Protein AF-A0A0D2EGB9-F1 (afdb_monomer_lite)

Organism: NCBI:txid348802

pLDDT: mean 90.32, std 13.62, range [21.47, 98.94]

Sequence (1063 aa):
MISVREIDSIKDADLVLPPDVTAAAFRDALRAMSAIVGPDNVSVCTREQMQPDEEGHYFNHPKEHDLFYIFEKDTFLAGAVVCPGSTEDVSSIVKIANKYLTPIWTTSIGRNLGYGGAAPRLKGSIVMDVGARMNKVLDVNGRDCTCLVEPGVTYFALYDYLQKNGYQHLWIDNPDLGGGSVVGNALDRGAGYTPYGDHFSMHCGMEVVLPNGEIMRTGMGALPGNNTWQTFQYGYGPYPDGIFTQSNYGIVTKMGFWLMPDPGGYQAYLFSFQNDSDLPAVVEAIRGLRIGMVIQNAPTIRSPLMDAAAYGPKSSYTDNTGVLTDAEIDKIAKDIKVGRWNVYGAMYGPKPMRDLQWEVLKSTFMKIPGATYEFPKPRAEGEKRTVLHMREETLKGLPNTYELGWLNWTCEKGSLLGFSPISPASGADANKQYEMVRRRFHEFGFDYIGTFVVGWRELHHIVCLTFNKEDPDSRRRAHRCIELLIDDAAAEGYGEYRTHLCFMDQIANVYNWGNGAALKFNEELKDALDPNGILAPGKSGIWPKRLRGRGFELKRSTEYQQTLTSNLGGTIYLASGRLHAHPADEKKDAPRTLAAPSHRGMITLWNGRRPFIVCNDAWATSDLLEKRAAIYSSRPHMVVMGDMMNQTDANQVCLIYGDKWRVQRRLVHTVVGSQAVRDHRTFQGNESKVMLRDLLEKPDDMVMSVERYSCSVVSIIGWGRRIDRMNDYVAQCALGFMEGVDFVVPGIYLMETIPFLAKLPGWLYKLPSQILTQSKLFQAYFYALSKEAAHAKQDNFSQLLLKHQQEHGLTPEDIACLTANLIGGGVDTTTSSTLSFFLAMCVFPEAQKKAQEEIDRVVGEDRMPTWSDETSLPYVSALVSEVLRWRSVTTLGGIPHAPIRDDEYNGYLIPKGTAITGNLWGIHRNPKDFPDPDVFRPERFFGGLERPYPSKKGHNSFGWGRRQCSGQPLAEQGLFITIVRALWAFQMRPGLDENGVEVKLDIFAYTDSENMRPEPFKARFTPRSEKRRQILLKEAAEAREALRVYDGETKITMENVMKNALE

Structure (mmCIF, N/CA/C/O backbone):
data_AF-A0A0D2EGB9-F1
#
_entry.id   AF-A0A0D2EGB9-F1
#
loop_
_atom_site.group_PDB
_atom_site.id
_atom_site.type_symbol
_atom_site.label_atom_id
_atom_site.label_alt_id
_atom_site.label_comp_id
_atom_site.label_asym_id
_atom_site.label_entity_id
_atom_site.label_seq_id
_atom_site.pdbx_PDB_ins_code
_atom_site.Cartn_x
_atom_site.Cartn_y
_atom_site.Cartn_z
_atom_site.oc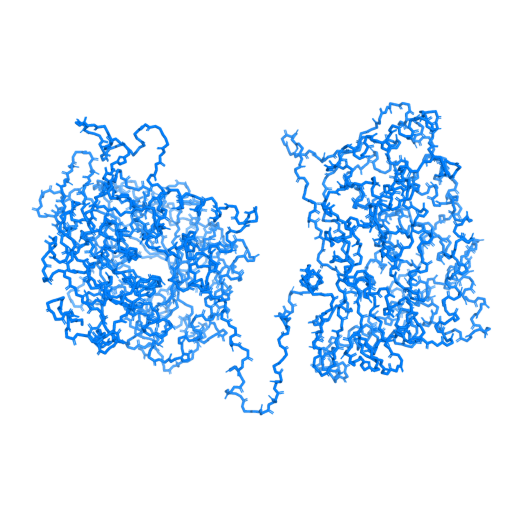cupancy
_atom_site.B_iso_or_equiv
_atom_site.auth_seq_id
_atom_site.auth_comp_id
_atom_site.auth_asym_id
_atom_site.auth_atom_id
_atom_site.pdbx_PDB_model_num
ATOM 1 N N . MET A 1 1 ? 9.797 24.781 -29.203 1.00 82.25 1 MET A N 1
ATOM 2 C CA . MET A 1 1 ? 9.392 23.701 -30.136 1.00 82.25 1 MET A CA 1
ATOM 3 C C . MET A 1 1 ? 9.578 24.177 -31.570 1.00 82.25 1 MET A C 1
ATOM 5 O O . MET A 1 1 ? 9.334 25.349 -31.832 1.00 82.25 1 MET A O 1
ATOM 9 N N . ILE A 1 2 ? 9.980 23.281 -32.474 1.00 88.19 2 ILE A N 1
ATOM 10 C CA . ILE A 1 2 ? 10.268 23.580 -33.888 1.00 88.19 2 ILE A CA 1
ATOM 11 C C . ILE A 1 2 ? 9.072 23.169 -34.754 1.00 88.19 2 ILE A C 1
ATOM 13 O O . ILE A 1 2 ? 8.434 22.149 -34.486 1.00 88.19 2 ILE A O 1
ATOM 17 N N . SER A 1 3 ? 8.771 23.926 -35.812 1.00 90.31 3 SER A N 1
ATOM 18 C CA . SER A 1 3 ? 7.765 23.511 -36.797 1.00 90.31 3 SER A CA 1
ATOM 19 C C . SER A 1 3 ? 8.177 22.206 -37.486 1.00 90.31 3 SER A C 1
ATOM 21 O O . SER A 1 3 ? 9.321 22.057 -37.914 1.00 90.31 3 SER A O 1
ATOM 23 N N . VAL A 1 4 ? 7.234 21.283 -37.707 1.00 94.56 4 VAL A N 1
ATOM 24 C CA . VAL A 1 4 ? 7.500 20.059 -38.491 1.00 94.56 4 VAL A CA 1
ATOM 25 C C . VAL A 1 4 ? 8.008 20.347 -39.913 1.00 94.56 4 VAL A C 1
ATOM 27 O O . VAL A 1 4 ? 8.636 19.489 -40.527 1.00 94.56 4 VAL A O 1
ATOM 30 N N . ARG A 1 5 ? 7.781 21.556 -40.450 1.00 93.81 5 ARG A N 1
ATOM 31 C CA . ARG A 1 5 ? 8.295 21.975 -41.769 1.00 93.81 5 ARG A CA 1
ATOM 32 C C . ARG A 1 5 ? 9.825 22.016 -41.818 1.00 93.81 5 ARG A C 1
ATOM 34 O O . ARG A 1 5 ? 10.401 21.883 -42.890 1.00 93.81 5 ARG A O 1
ATOM 41 N N . GLU A 1 6 ? 10.464 22.176 -40.665 1.00 91.81 6 GLU A N 1
ATOM 42 C CA . GLU A 1 6 ? 11.916 22.252 -40.511 1.00 91.81 6 GLU A CA 1
ATOM 43 C C . GLU A 1 6 ? 12.518 20.917 -40.047 1.00 91.81 6 GLU A C 1
ATOM 45 O O . GLU A 1 6 ? 13.693 20.841 -39.719 1.00 91.81 6 GLU A O 1
ATOM 50 N N . ILE A 1 7 ? 11.751 19.823 -40.033 1.00 92.50 7 ILE A N 1
ATOM 51 C CA . ILE A 1 7 ? 12.209 18.545 -39.466 1.00 92.50 7 ILE A CA 1
ATOM 52 C C . ILE A 1 7 ? 13.479 17.973 -40.131 1.00 92.50 7 ILE A C 1
ATOM 54 O O . ILE A 1 7 ? 14.235 17.225 -39.505 1.00 92.50 7 ILE A O 1
ATOM 58 N N . ASP A 1 8 ? 13.733 18.341 -41.388 1.00 90.88 8 ASP A N 1
ATOM 59 C CA . ASP A 1 8 ? 14.917 17.930 -42.148 1.00 90.88 8 ASP A CA 1
ATOM 60 C C . ASP A 1 8 ? 16.163 18.780 -41.871 1.00 90.88 8 ASP A C 1
ATOM 62 O O . ASP A 1 8 ? 17.272 18.345 -42.178 1.00 90.88 8 ASP A O 1
ATOM 66 N N . SER A 1 9 ? 16.012 19.965 -41.270 1.00 90.44 9 SER A N 1
ATOM 67 C CA . SER A 1 9 ? 17.149 20.782 -40.828 1.00 90.44 9 SER A CA 1
ATOM 68 C C . SER A 1 9 ? 17.659 20.378 -39.438 1.00 90.44 9 SER A C 1
ATOM 70 O O . SER A 1 9 ? 18.793 20.707 -39.084 1.00 90.44 9 SER A O 1
ATOM 72 N N . ILE A 1 10 ? 16.859 19.631 -38.665 1.00 92.19 10 ILE A N 1
ATOM 73 C CA . ILE A 1 10 ? 17.218 19.131 -37.332 1.00 92.19 10 ILE A CA 1
ATOM 74 C C . ILE A 1 10 ? 18.161 17.931 -37.473 1.00 92.19 10 ILE A C 1
ATOM 76 O O . ILE A 1 10 ? 17.827 16.939 -38.133 1.00 92.19 10 ILE A O 1
ATOM 80 N N . LYS A 1 11 ? 19.329 17.982 -36.822 1.00 92.62 11 LYS A N 1
ATOM 81 C CA . LYS A 1 11 ? 20.282 16.862 -36.821 1.00 92.62 11 LYS A CA 1
ATOM 82 C C . LYS A 1 11 ? 19.717 15.688 -36.026 1.00 92.62 11 LYS A C 1
ATOM 84 O O . LYS A 1 11 ? 19.023 15.871 -35.032 1.00 92.62 11 LYS A O 1
ATOM 89 N N . ASP A 1 12 ? 20.083 14.466 -36.410 1.00 93.38 12 ASP A N 1
ATOM 90 C CA . ASP A 1 12 ? 19.617 13.245 -35.732 1.00 93.38 12 ASP A CA 1
ATOM 91 C C . ASP A 1 12 ? 19.913 13.226 -34.225 1.00 93.38 12 ASP A C 1
ATOM 93 O O . ASP A 1 12 ? 19.099 12.730 -33.454 1.00 93.38 12 ASP A O 1
ATOM 97 N N . ALA A 1 13 ? 21.051 13.789 -33.805 1.00 90.81 13 ALA A N 1
ATOM 98 C CA . ALA A 1 13 ? 21.449 13.859 -32.398 1.00 90.81 13 ALA A CA 1
ATOM 99 C C . ALA A 1 13 ? 20.573 14.806 -31.554 1.00 90.81 13 ALA A C 1
ATOM 101 O O . ALA A 1 13 ? 20.526 14.656 -30.333 1.00 90.81 13 ALA A O 1
ATOM 102 N N . ASP A 1 14 ? 19.877 15.747 -32.197 1.00 91.56 14 ASP A N 1
ATOM 103 C CA . ASP A 1 14 ? 19.062 16.766 -31.528 1.00 91.56 14 ASP A CA 1
ATOM 104 C C . ASP A 1 14 ? 17.598 16.311 -31.361 1.00 91.56 14 ASP A C 1
ATOM 106 O O . ASP A 1 14 ? 16.827 16.926 -30.616 1.00 91.56 14 ASP A O 1
ATOM 110 N N . LEU A 1 15 ? 17.209 15.212 -32.024 1.00 94.62 15 LEU A N 1
ATOM 111 C CA . LEU A 1 15 ? 15.890 14.600 -31.884 1.00 94.62 15 LEU A CA 1
ATOM 112 C C . LEU A 1 15 ? 15.761 13.825 -30.569 1.00 94.62 15 LEU A C 1
ATOM 114 O O . LEU A 1 15 ? 16.620 13.029 -30.188 1.00 94.62 15 LEU A O 1
ATOM 118 N N . VAL A 1 16 ? 14.619 13.990 -29.902 1.00 96.19 16 VAL A N 1
ATOM 119 C CA . VAL A 1 16 ? 14.259 13.206 -28.715 1.00 96.19 16 VAL A CA 1
ATOM 120 C C . VAL A 1 16 ? 13.469 11.981 -29.167 1.00 96.19 16 VAL A C 1
ATOM 122 O O . VAL A 1 16 ? 12.261 12.047 -29.380 1.00 96.19 16 VAL A O 1
ATOM 125 N N . LEU A 1 17 ? 14.164 10.860 -29.355 1.00 95.94 17 LEU A N 1
ATOM 126 C CA . LEU A 1 17 ? 13.580 9.643 -29.919 1.00 95.94 17 LEU A CA 1
ATOM 127 C C . LEU A 1 17 ? 13.088 8.668 -28.836 1.00 95.94 17 LEU A C 1
ATOM 129 O O . LEU A 1 17 ? 13.751 8.515 -27.805 1.00 95.94 17 LEU A O 1
ATOM 133 N N . PRO A 1 18 ? 11.956 7.977 -29.064 1.00 93.44 18 PRO A N 1
ATOM 134 C CA . PRO A 1 18 ? 11.532 6.861 -28.229 1.00 93.44 18 PRO A CA 1
ATOM 135 C C . PRO A 1 18 ? 12.384 5.609 -28.515 1.00 93.44 18 PRO A C 1
ATOM 137 O O . PRO A 1 18 ? 13.037 5.524 -29.561 1.00 93.44 18 PRO A O 1
ATOM 140 N N . PRO A 1 19 ? 12.393 4.608 -27.614 1.00 91.50 19 PRO A N 1
ATOM 141 C CA . PRO A 1 19 ? 13.158 3.384 -27.826 1.00 91.50 19 PRO A CA 1
ATOM 142 C C . PRO A 1 19 ? 12.718 2.647 -29.097 1.00 91.50 19 PRO A C 1
ATOM 144 O O . PRO A 1 19 ? 11.536 2.606 -29.435 1.00 91.50 19 PRO A O 1
ATOM 147 N N . ASP A 1 20 ? 13.688 2.032 -29.775 1.00 90.81 20 ASP A N 1
ATOM 148 C CA . ASP A 1 20 ? 13.519 1.236 -31.001 1.00 90.81 20 ASP A CA 1
ATOM 149 C C . ASP A 1 20 ? 12.979 2.000 -32.229 1.00 90.81 20 ASP A C 1
ATOM 151 O O . ASP A 1 20 ? 12.622 1.375 -33.228 1.00 90.81 20 ASP A O 1
ATOM 155 N N . VAL A 1 21 ? 12.946 3.337 -32.199 1.00 96.12 21 VAL A N 1
ATOM 156 C CA . VAL A 1 21 ? 12.534 4.167 -33.341 1.00 96.12 21 VAL A CA 1
ATOM 157 C C . VAL A 1 21 ? 13.736 4.922 -33.896 1.00 96.12 21 VAL A C 1
ATOM 159 O O . VAL A 1 21 ? 14.398 5.684 -33.193 1.00 96.12 21 VAL A O 1
ATOM 162 N N . THR A 1 22 ? 14.027 4.723 -35.182 1.00 97.00 22 THR A N 1
ATOM 163 C CA . THR A 1 22 ? 15.116 5.437 -35.858 1.00 97.00 22 THR A CA 1
ATOM 164 C C . THR A 1 22 ? 14.718 6.876 -36.169 1.00 97.00 22 THR A C 1
ATOM 166 O O . THR A 1 22 ? 13.542 7.186 -36.362 1.00 97.00 22 THR A O 1
ATOM 169 N N . ALA A 1 23 ? 15.708 7.758 -36.300 1.00 96.88 23 ALA A N 1
ATOM 170 C CA . ALA A 1 23 ? 15.480 9.149 -36.677 1.00 96.88 23 ALA A CA 1
ATOM 171 C C . ALA A 1 23 ? 14.716 9.269 -38.013 1.00 96.88 23 ALA A C 1
ATOM 173 O O . ALA A 1 23 ? 13.821 10.098 -38.144 1.00 96.88 23 ALA A O 1
ATOM 174 N N . ALA A 1 24 ? 15.009 8.404 -38.991 1.00 96.56 24 ALA A N 1
ATOM 175 C CA . ALA A 1 24 ? 14.282 8.347 -40.260 1.00 96.56 24 ALA A CA 1
ATOM 176 C C . ALA A 1 24 ? 12.809 7.935 -40.073 1.00 96.56 24 ALA A C 1
ATOM 178 O O . ALA A 1 24 ? 11.914 8.633 -40.546 1.00 96.56 24 ALA A O 1
ATOM 179 N N . ALA A 1 25 ? 12.550 6.856 -39.322 1.00 97.38 25 ALA A N 1
ATOM 180 C CA . ALA A 1 25 ? 11.189 6.393 -39.046 1.00 97.38 25 ALA A CA 1
ATOM 181 C C . ALA A 1 25 ? 10.367 7.442 -38.281 1.00 97.38 25 ALA A C 1
ATOM 183 O O . ALA A 1 25 ? 9.194 7.649 -38.586 1.00 97.38 25 ALA A O 1
ATOM 184 N N . PHE A 1 26 ? 10.990 8.141 -37.329 1.00 98.19 26 PHE A N 1
ATOM 185 C CA . PHE A 1 26 ? 10.351 9.222 -36.585 1.00 98.19 26 PHE A CA 1
ATOM 186 C C . PHE A 1 26 ? 9.966 10.396 -37.495 1.00 98.19 26 PHE A C 1
ATOM 188 O O . PHE A 1 26 ? 8.838 10.884 -37.424 1.00 98.19 26 PHE A O 1
ATOM 195 N N . ARG A 1 27 ? 10.853 10.807 -38.414 1.00 97.94 27 ARG A N 1
ATOM 196 C CA . ARG A 1 27 ? 10.538 11.856 -39.399 1.00 97.94 27 ARG A CA 1
ATOM 197 C C . ARG A 1 27 ? 9.388 11.464 -40.311 1.00 97.94 27 ARG A C 1
ATOM 199 O O . ARG A 1 27 ? 8.477 12.262 -40.521 1.00 97.94 27 ARG A O 1
ATOM 206 N N . ASP A 1 28 ? 9.401 10.237 -40.818 1.00 98.06 28 ASP A N 1
ATOM 207 C CA . ASP A 1 28 ? 8.338 9.745 -41.693 1.00 98.06 28 ASP A CA 1
ATOM 208 C C . ASP A 1 28 ? 6.991 9.659 -40.969 1.00 98.06 28 ASP A C 1
ATOM 210 O O . ASP A 1 28 ? 5.967 10.035 -41.543 1.00 98.06 28 ASP A O 1
ATOM 214 N N . ALA A 1 29 ? 6.989 9.252 -39.695 1.00 98.31 29 ALA A N 1
ATOM 215 C CA . ALA A 1 29 ? 5.796 9.282 -38.858 1.00 98.31 29 ALA A CA 1
ATOM 216 C C . ALA A 1 29 ? 5.244 10.710 -38.717 1.00 98.31 29 ALA A C 1
ATOM 218 O O . ALA A 1 29 ? 4.062 10.936 -38.970 1.00 98.31 29 ALA A O 1
ATOM 219 N N . LEU A 1 30 ? 6.092 11.691 -38.390 1.00 98.31 30 LEU A N 1
ATOM 220 C CA . LEU A 1 30 ? 5.665 13.082 -38.210 1.00 98.31 30 LEU A CA 1
ATOM 221 C C . LEU A 1 30 ? 5.208 13.745 -39.513 1.00 98.31 30 LEU A C 1
ATOM 223 O O . LEU A 1 30 ? 4.235 14.498 -39.496 1.00 98.31 30 LEU A O 1
ATOM 227 N N . ARG A 1 31 ? 5.831 13.430 -40.655 1.00 98.12 31 ARG A N 1
ATOM 228 C CA . ARG A 1 31 ? 5.342 13.864 -41.977 1.00 98.12 31 ARG A CA 1
ATOM 229 C C . ARG A 1 31 ? 3.971 13.276 -42.286 1.00 98.12 31 ARG A C 1
ATOM 231 O O . ARG A 1 31 ? 3.088 14.002 -42.736 1.00 98.12 31 ARG A O 1
ATOM 238 N N . ALA A 1 32 ? 3.782 11.984 -42.020 1.00 98.38 32 ALA A N 1
ATOM 239 C CA . ALA A 1 32 ? 2.498 11.327 -42.224 1.00 98.38 32 ALA A CA 1
ATOM 240 C C . ALA A 1 32 ? 1.410 11.930 -41.322 1.00 98.38 32 ALA A C 1
ATOM 242 O O . ALA A 1 32 ? 0.311 12.192 -41.796 1.00 98.38 32 ALA A O 1
ATOM 243 N N . MET A 1 33 ? 1.717 12.216 -40.053 1.00 98.44 33 MET A N 1
ATOM 244 C CA . MET A 1 33 ? 0.781 12.885 -39.138 1.00 98.44 33 MET A CA 1
ATOM 245 C C . MET A 1 33 ? 0.491 14.326 -39.580 1.00 98.44 33 MET A C 1
ATOM 247 O O . MET A 1 33 ? -0.667 14.732 -39.608 1.00 98.44 33 MET A O 1
ATOM 251 N N . SER A 1 34 ? 1.513 15.072 -40.006 1.00 98.31 34 SER A N 1
ATOM 252 C CA . SER A 1 34 ? 1.384 16.428 -40.559 1.00 98.31 34 SER A CA 1
ATOM 253 C C . SER A 1 34 ? 0.493 16.470 -41.804 1.00 98.31 34 SER A C 1
ATOM 255 O O . SER A 1 34 ? -0.290 17.401 -41.968 1.00 98.31 34 SER A O 1
ATOM 257 N N . ALA A 1 35 ? 0.524 15.431 -42.643 1.00 98.12 35 ALA A N 1
ATOM 258 C CA . ALA A 1 35 ? -0.383 15.309 -43.782 1.00 98.12 35 ALA A CA 1
ATOM 259 C C . ALA A 1 35 ? -1.858 15.113 -43.373 1.00 98.12 35 ALA A C 1
ATOM 261 O O . ALA A 1 35 ? -2.741 15.465 -44.150 1.00 98.12 35 ALA A O 1
ATOM 262 N N . ILE A 1 36 ? -2.128 14.580 -42.173 1.00 98.19 36 ILE A N 1
ATOM 263 C CA . ILE A 1 36 ? -3.486 14.424 -41.625 1.00 98.19 36 ILE A CA 1
ATOM 264 C C . ILE A 1 36 ? -3.959 15.721 -40.966 1.00 98.19 36 ILE A C 1
ATOM 266 O O . ILE A 1 36 ? -5.003 16.255 -41.327 1.00 98.19 36 ILE A O 1
ATOM 270 N N . VAL A 1 37 ? -3.196 16.241 -39.999 1.00 97.88 37 VAL A N 1
ATOM 271 C CA . VAL A 1 37 ? -3.662 17.351 -39.145 1.00 97.88 37 VAL A CA 1
ATOM 272 C C . VAL A 1 37 ? -3.215 18.733 -39.620 1.00 97.88 37 VAL A C 1
ATOM 274 O O . VAL A 1 37 ? -3.671 19.740 -39.077 1.00 97.88 37 VAL A O 1
ATOM 277 N N . GLY A 1 38 ? -2.347 18.798 -40.627 1.00 97.56 38 GLY A N 1
ATOM 278 C CA . GLY A 1 38 ? -1.682 20.010 -41.092 1.00 97.56 38 GLY A CA 1
ATOM 279 C C . GLY A 1 38 ? -0.392 20.317 -40.311 1.00 97.56 38 GLY A C 1
ATOM 280 O O . GLY A 1 38 ? -0.291 20.003 -39.122 1.00 97.56 38 GLY A O 1
ATOM 281 N N . PRO A 1 39 ? 0.594 20.979 -40.944 1.00 96.44 39 PRO A N 1
ATOM 282 C CA . PRO A 1 39 ? 1.913 21.214 -40.351 1.00 96.44 39 PRO A CA 1
ATOM 283 C C . PRO A 1 39 ? 1.905 22.145 -39.136 1.00 96.44 39 PRO A C 1
ATOM 285 O O . PRO A 1 39 ? 2.809 22.067 -38.314 1.00 96.44 39 PRO A O 1
ATOM 288 N N . ASP A 1 40 ? 0.896 23.004 -38.999 1.00 96.38 40 ASP A N 1
ATOM 289 C CA . ASP A 1 40 ? 0.785 23.932 -37.864 1.00 96.38 40 ASP A CA 1
ATOM 290 C C . ASP A 1 40 ? 0.301 23.225 -36.584 1.00 96.38 40 ASP A C 1
ATOM 292 O O . ASP A 1 40 ? 0.348 23.789 -35.496 1.00 96.38 40 ASP A O 1
ATOM 296 N N . ASN A 1 41 ? -0.139 21.968 -36.712 1.00 97.81 41 ASN A N 1
ATOM 297 C CA . ASN A 1 41 ? -0.624 21.124 -35.622 1.00 97.81 41 ASN A CA 1
ATOM 298 C C . ASN A 1 41 ? 0.361 20.000 -35.267 1.00 97.81 41 ASN A C 1
ATOM 300 O O . ASN A 1 41 ? -0.016 19.054 -34.574 1.00 97.81 41 ASN A O 1
ATOM 304 N N . VAL A 1 42 ? 1.602 20.085 -35.763 1.00 98.12 42 VAL A N 1
ATOM 305 C CA . VAL A 1 42 ? 2.693 19.166 -35.429 1.00 98.12 42 VAL A CA 1
ATOM 306 C C . VAL A 1 42 ? 3.940 19.972 -35.081 1.00 98.12 42 VAL A C 1
ATOM 308 O O . VAL A 1 42 ? 4.502 20.685 -35.916 1.00 98.12 42 VAL A O 1
ATOM 311 N N . SER A 1 43 ? 4.398 19.800 -33.849 1.00 96.50 43 SER A N 1
ATOM 312 C CA . SER A 1 43 ? 5.556 20.494 -33.295 1.00 96.50 43 SER A CA 1
ATOM 313 C C . SER A 1 43 ? 6.610 19.481 -32.872 1.00 96.50 43 SER A C 1
ATOM 315 O O . SER A 1 43 ? 6.297 18.525 -32.168 1.00 96.50 43 SER A O 1
ATOM 317 N N . VAL A 1 44 ? 7.862 19.678 -33.281 1.00 96.62 44 VAL A N 1
ATOM 318 C CA . VAL A 1 44 ? 8.993 18.816 -32.911 1.00 96.62 44 VAL A CA 1
ATOM 319 C C . VAL A 1 44 ? 9.644 19.351 -31.638 1.00 96.62 44 VAL A C 1
ATOM 321 O O . VAL A 1 44 ? 9.893 20.556 -31.501 1.00 96.62 44 VAL A O 1
ATOM 324 N N . CYS A 1 45 ? 9.926 18.455 -30.698 1.00 94.81 45 CYS A N 1
ATOM 325 C CA . CYS A 1 45 ? 10.528 18.791 -29.416 1.00 94.81 45 CYS A CA 1
ATOM 326 C C . CYS A 1 45 ? 12.028 18.477 -29.448 1.00 94.81 45 CYS A C 1
ATOM 328 O O . CYS A 1 45 ? 12.442 17.368 -29.784 1.00 94.81 45 CYS A O 1
ATOM 330 N N . THR A 1 46 ? 12.844 19.457 -29.066 1.00 91.00 46 THR A N 1
ATOM 331 C CA . THR A 1 46 ? 14.296 19.313 -28.900 1.00 91.00 46 THR A CA 1
ATOM 332 C C . THR A 1 46 ? 14.692 19.843 -27.527 1.00 91.00 46 THR A C 1
ATOM 334 O O . THR A 1 46 ? 13.979 20.663 -26.943 1.00 91.00 46 THR A O 1
ATOM 337 N N . ARG A 1 47 ? 15.833 19.389 -26.994 1.00 84.50 47 ARG A N 1
ATOM 338 C CA . ARG A 1 47 ? 16.312 19.850 -25.677 1.00 84.50 47 ARG A CA 1
ATOM 339 C C . ARG A 1 47 ? 16.621 21.348 -25.658 1.00 84.50 47 ARG A C 1
ATOM 341 O O . ARG A 1 47 ? 16.361 22.004 -24.660 1.00 84.50 47 ARG A O 1
ATOM 348 N N . GLU A 1 48 ? 17.148 21.884 -26.756 1.00 82.19 48 GLU A N 1
ATOM 349 C CA . GLU A 1 48 ? 17.552 23.293 -26.859 1.00 82.19 48 GLU A CA 1
ATOM 350 C C . GLU A 1 48 ? 16.365 24.262 -26.911 1.00 82.19 48 GLU A C 1
ATOM 352 O O . GLU A 1 48 ? 16.512 25.428 -26.564 1.00 82.19 48 GLU A O 1
ATOM 357 N N . GLN A 1 49 ? 15.186 23.789 -27.332 1.00 78.06 49 GLN A N 1
ATOM 358 C CA . GLN A 1 49 ? 13.997 24.623 -27.524 1.00 78.06 49 GLN A CA 1
ATOM 359 C C . GLN A 1 49 ? 12.809 24.212 -26.644 1.00 78.06 49 GLN A C 1
ATOM 361 O O . GLN A 1 49 ? 11.647 24.391 -27.040 1.00 78.06 49 GLN A O 1
ATOM 366 N N . MET A 1 50 ? 13.088 23.627 -25.478 1.00 80.69 50 MET A N 1
ATOM 367 C CA . MET A 1 50 ? 12.074 23.436 -24.439 1.00 80.69 50 MET A CA 1
ATOM 368 C C . MET A 1 50 ? 11.566 24.798 -23.956 1.00 80.69 50 MET A C 1
ATOM 370 O O . MET A 1 50 ? 12.354 25.739 -23.845 1.00 80.69 50 MET A O 1
ATOM 374 N N . GLN A 1 51 ? 10.271 24.904 -23.649 1.00 73.94 51 GLN A N 1
ATOM 375 C CA . GLN A 1 51 ? 9.706 26.146 -23.123 1.00 73.94 51 GLN A CA 1
ATOM 376 C C . GLN A 1 51 ? 10.459 26.600 -21.848 1.00 73.94 51 GLN A C 1
ATOM 378 O O . GLN A 1 51 ? 10.681 25.772 -20.949 1.00 73.94 51 GLN A O 1
ATOM 383 N N . PRO A 1 52 ? 10.872 27.880 -21.750 1.00 69.00 52 PRO A N 1
ATOM 384 C CA . PRO A 1 52 ? 11.518 28.421 -20.556 1.00 69.00 52 PRO A CA 1
ATOM 385 C C . PRO A 1 52 ? 10.608 28.349 -19.324 1.00 69.00 52 PRO A C 1
ATOM 387 O O . PRO A 1 52 ? 9.394 28.518 -19.423 1.00 69.00 52 PRO A O 1
ATOM 390 N N . ASP A 1 53 ? 11.195 28.147 -18.143 1.00 66.00 53 ASP A N 1
ATOM 391 C CA . ASP A 1 53 ? 10.431 27.997 -16.892 1.00 66.00 53 ASP A CA 1
ATOM 392 C C . ASP A 1 53 ? 9.698 29.277 -16.464 1.00 66.00 53 ASP A C 1
ATOM 394 O O . ASP A 1 53 ? 8.704 29.205 -15.746 1.00 66.00 53 ASP A O 1
ATOM 398 N N . GLU A 1 54 ? 10.161 30.442 -16.923 1.00 60.66 54 GLU A N 1
ATOM 399 C CA . GLU A 1 54 ? 9.580 31.756 -16.618 1.00 60.66 54 GLU A CA 1
ATOM 400 C C . GLU A 1 54 ? 8.265 32.026 -17.358 1.00 60.66 54 GLU A C 1
ATOM 402 O O . GLU A 1 54 ? 7.465 32.848 -16.919 1.00 60.66 54 GLU A O 1
ATOM 407 N N . GLU A 1 55 ? 8.016 31.308 -18.454 1.00 57.53 55 GLU A N 1
ATOM 408 C CA . GLU A 1 55 ? 6.791 31.431 -19.252 1.00 57.53 55 GLU A CA 1
ATOM 409 C C . GLU A 1 55 ? 5.712 30.420 -18.826 1.00 57.53 55 GLU A C 1
ATOM 411 O O . GLU A 1 55 ? 4.540 30.561 -19.193 1.00 57.53 55 GLU A O 1
ATOM 416 N N . GLY A 1 56 ? 6.105 29.397 -18.058 1.00 62.22 56 GLY A N 1
ATOM 417 C CA . GLY A 1 56 ? 5.266 28.278 -17.651 1.00 62.22 56 GLY A CA 1
ATOM 418 C C . GLY A 1 56 ? 4.414 28.581 -16.417 1.00 62.22 56 GLY A C 1
ATOM 419 O O . GLY A 1 56 ? 4.928 28.672 -15.305 1.00 62.22 56 GLY A O 1
ATOM 420 N N . HIS A 1 57 ? 3.092 28.651 -16.577 1.00 76.81 57 HIS A N 1
ATOM 421 C CA . HIS A 1 57 ? 2.143 28.754 -15.458 1.00 76.81 57 HIS A CA 1
ATOM 422 C C . HIS A 1 57 ? 0.861 27.952 -15.736 1.00 76.81 57 HIS A C 1
ATOM 424 O O . HIS A 1 57 ? 0.684 27.406 -16.819 1.00 76.81 57 HIS A O 1
ATOM 430 N N . TYR A 1 58 ? -0.070 27.872 -14.777 1.00 86.12 58 TYR A N 1
ATOM 431 C CA . TYR A 1 58 ? -1.265 27.010 -14.869 1.00 86.12 58 TYR A CA 1
ATOM 432 C C . TYR A 1 58 ? -2.027 27.100 -16.213 1.00 86.12 58 TYR A C 1
ATOM 434 O O . TYR A 1 58 ? -2.414 26.085 -16.804 1.00 86.12 58 TYR A O 1
ATOM 442 N N . PHE A 1 59 ? -2.229 28.316 -16.732 1.00 87.25 59 PHE A N 1
ATOM 443 C CA . PHE A 1 59 ? -2.935 28.516 -17.997 1.00 87.25 59 PHE A CA 1
ATOM 444 C C . PHE A 1 59 ? -2.049 28.318 -19.232 1.00 87.25 59 PHE A C 1
ATOM 446 O O . PHE A 1 59 ? -2.576 27.845 -20.239 1.00 87.25 59 PHE A O 1
ATOM 453 N N . ASN A 1 60 ? -0.746 28.587 -19.119 1.00 86.25 60 ASN A N 1
ATOM 454 C CA . ASN A 1 60 ? 0.270 28.457 -20.163 1.00 86.25 60 ASN A CA 1
ATOM 455 C C . ASN A 1 60 ? 1.337 27.432 -19.740 1.00 86.25 60 ASN A C 1
ATOM 457 O O . ASN A 1 60 ? 2.457 27.798 -19.398 1.00 86.25 60 ASN A O 1
ATOM 461 N N . HIS A 1 61 ? 0.961 26.156 -19.655 1.00 87.81 61 HIS A N 1
ATOM 462 C CA . HIS A 1 61 ? 1.869 25.089 -19.229 1.00 87.81 61 HIS A CA 1
ATOM 463 C C . HIS A 1 61 ? 2.502 24.409 -20.454 1.00 87.81 61 HIS A C 1
ATOM 465 O O . HIS A 1 61 ? 1.830 24.285 -21.485 1.00 87.81 61 HIS A O 1
ATOM 471 N N . PRO A 1 62 ? 3.747 23.918 -20.334 1.00 91.38 62 PRO A N 1
ATOM 472 C CA . PRO A 1 62 ? 4.415 23.183 -21.398 1.00 91.38 62 PRO A CA 1
ATOM 473 C C . PRO A 1 62 ? 3.652 21.910 -21.761 1.00 91.38 62 PRO A C 1
ATOM 475 O O . PRO A 1 62 ? 3.040 21.254 -20.912 1.00 91.38 62 PRO A O 1
ATOM 478 N N . LYS A 1 63 ? 3.709 21.550 -23.043 1.00 92.00 63 LYS A N 1
ATOM 479 C CA . LYS A 1 63 ? 3.085 20.328 -23.577 1.00 92.00 63 LYS A CA 1
ATOM 480 C C . LYS A 1 63 ? 4.086 19.193 -23.724 1.00 92.00 63 LYS A C 1
ATOM 482 O O . LYS A 1 63 ? 3.707 18.030 -23.774 1.00 92.00 63 LYS A O 1
ATOM 487 N N . GLU A 1 64 ? 5.361 19.541 -23.785 1.00 92.75 64 GLU A N 1
ATOM 488 C CA . GLU A 1 64 ? 6.453 18.637 -24.089 1.00 92.75 64 GLU A CA 1
ATOM 489 C C . GLU A 1 64 ? 7.158 18.072 -22.850 1.00 92.75 64 GLU A C 1
ATOM 491 O O . GLU A 1 64 ? 7.846 17.065 -22.975 1.00 92.75 64 GLU A O 1
ATOM 496 N N . HIS A 1 65 ? 7.006 18.679 -21.670 1.00 92.88 65 HIS A N 1
ATOM 497 C CA . HIS A 1 65 ? 7.663 18.237 -20.436 1.00 92.88 65 HIS A CA 1
ATOM 498 C C . HIS A 1 65 ? 6.850 18.612 -19.187 1.00 92.88 65 HIS A C 1
ATOM 500 O O . HIS A 1 65 ? 5.803 19.255 -19.273 1.00 92.88 65 HIS A O 1
ATOM 506 N N . ASP A 1 66 ? 7.323 18.181 -18.019 1.00 93.44 66 ASP A N 1
ATOM 507 C CA . ASP A 1 66 ? 6.659 18.409 -16.736 1.00 93.44 66 ASP A CA 1
ATOM 508 C C . ASP A 1 66 ? 6.977 19.805 -16.180 1.00 93.44 66 ASP A C 1
ATOM 510 O O . ASP A 1 66 ? 8.134 20.126 -15.907 1.00 93.44 66 ASP A O 1
ATOM 514 N N . LEU A 1 67 ? 5.946 20.632 -15.975 1.00 91.06 67 LEU A N 1
ATOM 515 C CA . LEU A 1 67 ? 6.097 21.980 -15.415 1.00 91.06 67 LEU A CA 1
ATOM 516 C C . LEU A 1 67 ? 6.640 21.965 -13.976 1.00 91.06 67 LEU A C 1
ATOM 518 O O . LEU A 1 67 ? 7.337 22.904 -13.577 1.00 91.06 67 LEU A O 1
ATOM 522 N N . PHE A 1 68 ? 6.301 20.930 -13.202 1.00 91.56 68 PHE A N 1
ATOM 523 C CA . PHE A 1 68 ? 6.714 20.734 -11.807 1.00 91.56 68 PHE A CA 1
ATOM 524 C C . PHE A 1 68 ? 7.751 19.617 -11.706 1.00 91.56 68 PHE A C 1
ATOM 526 O O . PHE A 1 68 ? 7.700 18.797 -10.791 1.00 91.56 68 PHE A O 1
ATOM 533 N N . TYR A 1 69 ? 8.694 19.600 -12.653 1.00 91.38 69 TYR A N 1
ATOM 534 C CA . TYR A 1 69 ? 9.691 18.545 -12.768 1.00 91.38 69 TYR A CA 1
ATOM 535 C C . TYR A 1 69 ? 10.364 18.237 -11.425 1.00 91.38 69 TYR A C 1
ATOM 537 O O . TYR A 1 69 ? 10.975 19.081 -10.767 1.00 91.38 69 TYR A O 1
ATOM 545 N N . ILE A 1 70 ? 10.247 16.975 -11.024 1.00 92.88 70 ILE A N 1
ATOM 546 C CA . ILE A 1 70 ? 10.921 16.440 -9.840 1.00 92.88 70 ILE A CA 1
ATOM 547 C C . ILE A 1 70 ? 12.301 15.867 -10.185 1.00 92.88 70 ILE A C 1
ATOM 549 O O . ILE A 1 70 ? 13.241 15.951 -9.400 1.00 92.88 70 ILE A O 1
ATOM 553 N N . PHE A 1 71 ? 12.445 15.332 -11.396 1.00 91.88 71 PHE A N 1
ATOM 554 C CA . PHE A 1 71 ? 13.724 14.927 -11.976 1.00 91.88 71 PHE A CA 1
ATOM 555 C C . PHE A 1 71 ? 14.259 16.009 -12.902 1.00 91.88 71 PHE A C 1
ATOM 557 O O . PHE A 1 71 ? 13.710 17.105 -12.959 1.00 91.88 71 PHE A O 1
ATOM 564 N N . GLU A 1 72 ? 15.347 15.734 -13.615 1.00 89.81 72 GLU A N 1
ATOM 565 C CA . GLU A 1 72 ? 15.814 16.642 -14.659 1.00 89.81 72 GLU A CA 1
ATOM 566 C C . GLU A 1 72 ? 14.715 16.861 -15.699 1.00 89.81 72 GLU A C 1
ATOM 568 O O . GLU A 1 72 ? 13.992 15.929 -16.062 1.00 89.81 72 GLU A O 1
ATOM 573 N N . LYS A 1 73 ? 14.589 18.105 -16.166 1.00 85.88 73 LYS A N 1
ATOM 574 C CA . LYS A 1 73 ? 13.501 18.567 -17.039 1.00 85.88 73 LYS A CA 1
ATOM 575 C C . LYS A 1 73 ? 13.339 17.715 -18.302 1.00 85.88 73 LYS A C 1
ATOM 577 O O . LYS A 1 73 ? 12.232 17.528 -18.796 1.00 85.88 73 LYS A O 1
ATOM 582 N N . ASP A 1 74 ? 14.435 17.140 -18.792 1.00 89.38 74 ASP A N 1
ATOM 583 C CA . ASP A 1 74 ? 14.444 16.298 -19.982 1.00 89.38 74 ASP A CA 1
ATOM 584 C C . ASP A 1 74 ? 14.137 14.807 -19.708 1.00 89.38 74 ASP A C 1
ATOM 586 O O . ASP A 1 74 ? 14.177 13.996 -20.637 1.00 89.38 74 ASP A O 1
ATOM 590 N N . THR A 1 75 ? 13.840 14.417 -18.463 1.00 92.81 75 THR A N 1
ATOM 591 C CA . THR A 1 75 ? 13.537 13.023 -18.081 1.00 92.81 75 THR A CA 1
ATOM 592 C C . THR A 1 75 ? 12.247 12.540 -18.738 1.00 92.81 75 THR A C 1
ATOM 594 O O . THR A 1 75 ? 12.222 11.475 -19.353 1.00 92.81 75 THR A O 1
ATOM 597 N N . PHE A 1 76 ? 11.195 13.356 -18.660 1.00 95.56 76 PHE A N 1
ATOM 598 C CA . PHE A 1 76 ? 9.878 13.100 -19.249 1.00 95.56 76 PHE A CA 1
ATOM 599 C C . PHE A 1 76 ? 9.639 14.052 -20.426 1.00 95.56 76 PHE A C 1
ATOM 601 O O . PHE A 1 76 ? 8.701 14.840 -20.424 1.00 95.56 76 PHE A O 1
ATOM 608 N N . LEU A 1 77 ? 10.540 14.025 -21.410 1.00 96.31 77 LEU A N 1
ATOM 609 C CA . LEU A 1 77 ? 10.482 14.909 -22.576 1.00 96.31 77 LEU A CA 1
ATOM 610 C C . LEU A 1 77 ? 9.821 14.211 -23.767 1.00 96.31 77 LEU A C 1
ATOM 612 O O . LEU A 1 77 ? 10.221 13.107 -24.144 1.00 96.31 77 LEU A O 1
ATOM 616 N N . ALA A 1 78 ? 8.837 14.863 -24.375 1.00 97.81 78 ALA A N 1
ATOM 617 C CA . ALA A 1 78 ? 8.210 14.438 -25.617 1.00 97.81 78 ALA A CA 1
ATOM 618 C C . ALA A 1 78 ? 9.184 14.520 -26.800 1.00 97.81 78 ALA A C 1
ATOM 620 O O . ALA A 1 78 ? 10.103 15.337 -26.808 1.00 97.81 78 ALA A O 1
ATOM 621 N N . GLY A 1 79 ? 8.966 13.686 -27.816 1.00 97.19 79 GLY A N 1
ATOM 622 C CA . GLY A 1 79 ? 9.645 13.817 -29.111 1.00 97.19 79 GLY A CA 1
ATOM 623 C C . GLY A 1 79 ? 8.952 14.817 -30.036 1.00 97.19 79 GLY A C 1
ATOM 624 O O . GLY A 1 79 ? 9.593 15.512 -30.824 1.00 97.19 79 GLY A O 1
ATOM 625 N N . ALA A 1 80 ? 7.628 14.898 -29.929 1.00 98.19 80 ALA A N 1
ATOM 626 C CA . ALA A 1 80 ? 6.788 15.824 -30.673 1.00 98.19 80 ALA A CA 1
ATOM 627 C C . ALA A 1 80 ? 5.444 16.020 -29.962 1.00 98.19 80 ALA A C 1
ATOM 629 O O . ALA A 1 80 ? 5.054 15.200 -29.128 1.00 98.19 80 ALA A O 1
ATOM 630 N N . VAL A 1 81 ? 4.720 17.066 -30.351 1.00 98.31 81 VAL A N 1
ATOM 631 C CA . VAL A 1 81 ? 3.328 17.324 -29.973 1.00 98.31 81 VAL A CA 1
ATOM 632 C C . VAL A 1 81 ? 2.467 17.331 -31.236 1.00 98.31 81 VAL A C 1
ATOM 634 O O . VAL A 1 81 ? 2.830 17.975 -32.222 1.00 98.31 81 VAL A O 1
ATOM 637 N N . VAL A 1 82 ? 1.339 16.619 -31.214 1.00 98.56 82 VAL A N 1
ATOM 638 C CA . VAL A 1 82 ? 0.377 16.534 -32.325 1.00 98.56 82 VAL A CA 1
ATOM 639 C C . VAL A 1 82 ? -1.026 16.886 -31.831 1.00 98.56 82 VAL A C 1
ATOM 641 O O . VAL A 1 82 ? -1.487 16.329 -30.835 1.00 98.56 82 VAL A O 1
ATOM 644 N N . CYS A 1 83 ? -1.715 17.771 -32.554 1.00 98.44 83 CYS A N 1
ATOM 645 C CA . CYS A 1 83 ? -3.024 18.314 -32.174 1.00 98.44 83 CYS A CA 1
ATOM 646 C C . CYS A 1 83 ? -4.122 17.903 -33.184 1.00 98.44 83 CYS A C 1
ATOM 648 O O . CYS A 1 83 ? -4.380 18.644 -34.142 1.00 98.44 83 CYS A O 1
ATOM 650 N N . PRO A 1 84 ? -4.763 16.728 -33.023 1.00 98.50 84 PRO A N 1
ATOM 651 C CA . PRO A 1 84 ? -5.874 16.299 -33.877 1.00 98.50 84 PRO A CA 1
ATOM 652 C C . PRO A 1 84 ? -7.128 17.149 -33.654 1.00 98.50 84 PRO A C 1
ATOM 654 O O . PRO A 1 84 ? -7.344 17.663 -32.559 1.00 98.50 84 PRO A O 1
ATOM 657 N N . GLY A 1 85 ? -7.976 17.283 -34.679 1.00 98.06 85 GLY A N 1
ATOM 658 C CA . GLY A 1 85 ? -9.235 18.031 -34.584 1.00 98.06 85 GLY A CA 1
ATOM 659 C C . GLY A 1 85 ? -10.505 17.199 -34.709 1.00 98.06 85 GLY A C 1
ATOM 660 O O . GLY A 1 85 ? -11.588 17.778 -34.715 1.00 98.06 85 GLY A O 1
ATOM 661 N N . SER A 1 86 ? -10.393 15.879 -34.842 1.00 98.69 86 SER A N 1
ATOM 662 C CA . SER A 1 86 ? -11.527 14.962 -34.976 1.00 98.69 86 SER A CA 1
ATOM 663 C C . SER A 1 86 ? -11.184 13.565 -34.447 1.00 98.69 86 SER A C 1
ATOM 665 O O . SER A 1 86 ? -10.012 13.222 -34.275 1.00 98.69 86 SER A O 1
ATOM 667 N N . THR A 1 87 ? -12.205 12.734 -34.220 1.00 98.81 87 THR A N 1
ATOM 668 C CA . THR A 1 87 ? -12.012 11.317 -33.865 1.00 98.81 87 THR A CA 1
ATOM 669 C C . THR A 1 87 ? -11.295 10.561 -34.997 1.00 98.81 87 THR A C 1
ATOM 671 O O . THR A 1 87 ? -10.465 9.685 -34.746 1.00 98.81 87 THR A O 1
ATOM 674 N N . GLU A 1 88 ? -11.558 10.929 -36.251 1.00 98.75 88 GLU A N 1
ATOM 675 C CA . GLU A 1 88 ? -10.951 10.349 -37.451 1.00 98.75 88 GLU A CA 1
ATOM 676 C C . GLU A 1 88 ? -9.459 10.696 -37.576 1.00 98.75 88 GLU A C 1
ATOM 678 O O . GLU A 1 88 ? -8.658 9.834 -37.961 1.00 98.75 88 GLU A O 1
ATOM 683 N N . ASP A 1 89 ? -9.063 11.913 -37.189 1.00 98.75 89 ASP A N 1
ATOM 684 C CA . ASP A 1 89 ? -7.653 12.310 -37.095 1.00 98.75 89 ASP A CA 1
ATOM 685 C C . ASP A 1 89 ? -6.934 11.432 -36.062 1.00 98.75 89 ASP A C 1
ATOM 687 O O . ASP A 1 89 ? -5.880 10.867 -36.358 1.00 98.75 89 ASP A O 1
ATOM 691 N N . VAL A 1 90 ? -7.528 11.258 -34.870 1.00 98.88 90 VAL A N 1
ATOM 692 C CA . VAL A 1 90 ? -6.982 10.398 -33.802 1.00 98.88 90 VAL A CA 1
ATOM 693 C C . VAL A 1 90 ? -6.813 8.961 -34.303 1.00 98.88 90 VAL A C 1
ATOM 695 O O . VAL A 1 90 ? -5.725 8.397 -34.185 1.00 98.88 90 VAL A O 1
ATOM 698 N N . SER A 1 91 ? -7.847 8.384 -34.929 1.00 98.81 91 SER A N 1
ATOM 699 C CA . SER A 1 91 ? -7.792 7.050 -35.554 1.00 98.81 91 SER A CA 1
ATOM 700 C C . SER A 1 91 ? -6.644 6.929 -36.559 1.00 98.81 91 SER A C 1
ATOM 702 O O . SER A 1 91 ? -5.884 5.955 -36.542 1.00 98.81 91 SER A O 1
ATOM 704 N N . SER A 1 92 ? -6.486 7.932 -37.422 1.00 98.81 92 SER A N 1
ATOM 705 C CA . SER A 1 92 ? -5.450 7.948 -38.457 1.00 98.81 92 SER A CA 1
ATOM 706 C C . SER A 1 92 ? -4.047 8.038 -37.857 1.00 98.81 92 SER A C 1
ATOM 708 O O . SER A 1 92 ? -3.153 7.297 -38.270 1.00 98.81 92 SER A O 1
ATOM 710 N N . ILE A 1 93 ? -3.853 8.876 -36.835 1.00 98.81 93 ILE A N 1
ATOM 711 C CA . ILE A 1 93 ? -2.570 9.000 -36.133 1.00 98.81 93 ILE A CA 1
ATOM 712 C C . ILE A 1 93 ? -2.210 7.697 -35.410 1.00 98.81 93 ILE A C 1
ATOM 714 O O . ILE A 1 93 ? -1.062 7.266 -35.492 1.00 98.81 93 ILE A O 1
ATOM 718 N N . VAL A 1 94 ? -3.170 7.024 -34.768 1.00 98.81 94 VAL A N 1
ATOM 719 C CA . VAL A 1 94 ? -2.943 5.715 -34.124 1.00 98.81 94 VAL A CA 1
ATOM 720 C C . VAL A 1 94 ? -2.486 4.664 -35.145 1.00 98.81 94 VAL A C 1
ATOM 722 O O . VAL A 1 94 ? -1.547 3.907 -34.887 1.00 98.81 94 VAL A O 1
ATOM 725 N N . LYS A 1 95 ? -3.072 4.642 -36.348 1.00 98.75 95 LYS A N 1
ATOM 726 C CA . LYS A 1 95 ? -2.636 3.746 -37.439 1.00 98.75 95 LYS A CA 1
ATOM 727 C C . LYS A 1 95 ? -1.217 4.067 -37.920 1.00 98.75 95 LYS A C 1
ATOM 729 O O . LYS A 1 95 ? -0.425 3.152 -38.149 1.00 98.75 95 LYS A O 1
ATOM 734 N N . ILE A 1 96 ? -0.867 5.351 -38.026 1.00 98.75 96 ILE A N 1
ATOM 735 C CA . ILE A 1 96 ? 0.499 5.790 -38.354 1.00 98.75 96 ILE A CA 1
ATOM 736 C C . ILE A 1 96 ? 1.474 5.354 -37.252 1.00 98.75 96 ILE A C 1
ATOM 738 O O . ILE A 1 96 ? 2.520 4.782 -37.551 1.00 98.75 96 ILE A O 1
ATOM 742 N N . ALA A 1 97 ? 1.117 5.550 -35.984 1.00 98.44 97 ALA A N 1
ATOM 743 C CA . ALA A 1 97 ? 1.948 5.157 -34.856 1.00 98.44 97 ALA A CA 1
ATOM 744 C C . ALA A 1 97 ? 2.215 3.650 -34.810 1.00 98.44 97 ALA A C 1
ATOM 746 O O . ALA A 1 97 ? 3.343 3.247 -34.543 1.00 98.44 97 ALA A O 1
ATOM 747 N N . ASN A 1 98 ? 1.231 2.818 -35.161 1.00 98.44 98 ASN A N 1
ATOM 748 C CA . ASN A 1 98 ? 1.444 1.380 -35.342 1.00 98.44 98 ASN A CA 1
ATOM 749 C C . ASN A 1 98 ? 2.451 1.081 -36.458 1.00 98.44 98 ASN A C 1
ATOM 751 O O . ASN A 1 98 ? 3.355 0.273 -36.264 1.00 98.44 98 ASN A O 1
ATOM 755 N N . LYS A 1 99 ? 2.326 1.748 -37.614 1.00 98.12 99 LYS A N 1
ATOM 756 C CA . LYS A 1 99 ? 3.218 1.541 -38.768 1.00 98.12 99 LYS A CA 1
ATOM 757 C C . LYS A 1 99 ? 4.683 1.847 -38.439 1.00 98.12 99 LYS A C 1
ATOM 759 O O . LYS A 1 99 ? 5.566 1.139 -38.913 1.00 98.12 99 LYS A O 1
ATOM 764 N N . TYR A 1 100 ? 4.934 2.895 -37.655 1.00 97.88 100 TYR A N 1
ATOM 765 C CA . TYR A 1 100 ? 6.286 3.361 -37.321 1.00 97.88 100 TYR A CA 1
ATOM 766 C C . TYR A 1 100 ? 6.731 3.010 -35.892 1.00 97.88 100 TYR A C 1
ATOM 768 O O . TYR A 1 100 ? 7.814 3.412 -35.472 1.00 97.88 100 TYR A O 1
ATOM 776 N N . LEU A 1 101 ? 5.910 2.261 -35.148 1.00 96.56 101 LEU A N 1
ATOM 777 C CA . LEU A 1 101 ? 6.126 1.862 -33.752 1.00 96.56 101 LEU A CA 1
ATOM 778 C C . LEU A 1 101 ? 6.388 3.028 -32.779 1.00 96.56 101 LEU A C 1
ATOM 780 O O . LEU A 1 101 ? 7.017 2.831 -31.732 1.00 96.56 101 LEU A O 1
ATOM 784 N N . THR A 1 102 ? 5.887 4.226 -33.097 1.00 97.69 102 THR A N 1
ATOM 785 C CA . THR A 1 102 ? 6.070 5.444 -32.295 1.00 97.69 102 THR A CA 1
ATOM 786 C C . THR A 1 102 ? 5.069 5.489 -31.138 1.00 97.69 102 THR A C 1
ATOM 788 O O . THR A 1 102 ? 3.866 5.544 -31.401 1.00 97.69 102 THR A O 1
ATOM 791 N N . PRO A 1 103 ? 5.511 5.509 -29.868 1.00 98.38 103 PRO A N 1
ATOM 792 C CA . PRO A 1 103 ? 4.601 5.616 -28.734 1.00 98.38 103 PRO A CA 1
ATOM 793 C C . PRO A 1 103 ? 3.859 6.960 -28.698 1.00 98.38 103 PRO A C 1
ATOM 795 O O . PRO A 1 103 ? 4.447 8.006 -28.978 1.00 98.38 103 PRO A O 1
ATOM 798 N N . ILE A 1 104 ? 2.585 6.930 -28.313 1.00 98.69 104 ILE A N 1
ATOM 799 C CA . ILE A 1 104 ? 1.698 8.083 -28.133 1.00 98.69 104 ILE A CA 1
ATOM 800 C C . ILE A 1 104 ? 1.412 8.262 -26.642 1.00 98.69 104 ILE A C 1
ATOM 802 O O . ILE A 1 104 ? 1.051 7.306 -25.962 1.00 98.69 104 ILE A O 1
ATOM 806 N N . TRP A 1 105 ? 1.490 9.489 -26.141 1.00 98.75 105 TRP A N 1
ATOM 807 C CA . TRP A 1 105 ? 0.991 9.867 -24.822 1.00 98.75 105 TRP A CA 1
ATOM 808 C C . TRP A 1 105 ? -0.143 10.872 -24.970 1.00 98.75 105 TRP A C 1
ATOM 810 O O . TRP A 1 105 ? 0.057 11.968 -25.482 1.00 98.75 105 TRP A O 1
ATOM 820 N N . THR A 1 106 ? -1.347 10.510 -24.549 1.00 97.62 106 THR A N 1
ATOM 821 C CA . THR A 1 106 ? -2.516 11.357 -24.783 1.00 97.62 106 THR A CA 1
ATOM 822 C C . THR A 1 106 ? -2.766 12.301 -23.621 1.00 97.62 106 THR A C 1
ATOM 824 O O . THR A 1 106 ? -2.712 11.908 -22.457 1.00 97.62 106 THR A O 1
ATOM 827 N N . THR A 1 107 ? -3.113 13.541 -23.946 1.00 97.00 107 THR A N 1
ATOM 828 C CA . THR A 1 107 ? -3.570 14.533 -22.980 1.00 97.00 107 THR A CA 1
ATOM 829 C C . THR A 1 107 ? -4.784 15.280 -23.512 1.00 97.00 107 THR A C 1
ATOM 831 O O . THR A 1 107 ? -4.894 15.535 -24.709 1.00 97.00 107 THR A O 1
ATOM 834 N N . SER A 1 108 ? -5.709 15.628 -22.617 1.00 97.75 108 SER A N 1
ATOM 835 C CA . SER A 1 108 ? -6.807 16.539 -22.937 1.00 97.75 108 SER A CA 1
ATOM 836 C C . SER A 1 108 ? -6.312 17.982 -22.867 1.00 97.75 108 SER A C 1
ATOM 838 O O . SER A 1 108 ? -5.882 18.530 -23.863 1.00 97.75 108 SER A O 1
ATOM 840 N N . ILE A 1 109 ? -6.315 18.598 -21.681 1.00 96.94 109 ILE A N 1
ATOM 841 C CA . ILE A 1 109 ? -5.840 19.977 -21.500 1.00 96.94 109 ILE A CA 1
ATOM 842 C C . ILE A 1 109 ? -4.385 20.032 -21.020 1.00 96.94 109 ILE A C 1
ATOM 844 O O . ILE A 1 109 ? -3.751 21.058 -21.213 1.00 96.94 109 ILE A O 1
ATOM 848 N N . GLY A 1 110 ? -3.834 18.969 -20.418 1.00 94.25 110 GLY A N 1
ATOM 849 C CA . GLY A 1 110 ? -2.451 18.938 -19.899 1.00 94.25 110 GLY A CA 1
ATOM 850 C C . GLY A 1 110 ? -2.239 19.551 -18.512 1.00 94.25 110 GLY A C 1
ATOM 851 O O . GLY A 1 110 ? -1.136 19.505 -17.978 1.00 94.25 110 GLY A O 1
ATOM 852 N N . ARG A 1 111 ? -3.302 20.042 -17.862 1.00 95.00 111 ARG A N 1
ATOM 853 C CA . ARG A 1 111 ? -3.256 20.640 -16.512 1.00 95.00 111 ARG A CA 1
ATOM 854 C C . ARG A 1 111 ? -3.252 19.614 -15.373 1.00 95.00 111 ARG A C 1
ATOM 856 O O . ARG A 1 111 ? -3.781 19.890 -14.301 1.00 95.00 111 ARG A O 1
ATOM 863 N N . ASN A 1 112 ? -2.651 18.443 -15.577 1.00 95.25 112 ASN A N 1
ATOM 864 C CA . ASN A 1 112 ? -2.490 17.438 -14.523 1.00 95.25 112 ASN A CA 1
ATOM 865 C C . ASN A 1 112 ? -1.291 17.748 -13.604 1.00 95.25 112 ASN A C 1
ATOM 867 O O . ASN A 1 112 ? -0.406 16.918 -13.380 1.00 95.25 112 ASN A O 1
ATOM 871 N N . LEU A 1 113 ? -1.202 19.003 -13.168 1.00 91.12 113 LEU A N 1
ATOM 872 C CA . LEU A 1 113 ? -0.060 19.524 -12.426 1.00 91.12 113 LEU A CA 1
ATOM 873 C C . LEU A 1 113 ? -0.012 18.906 -11.024 1.00 91.12 113 LEU A C 1
ATOM 875 O O . LEU A 1 113 ? -1.049 18.689 -10.406 1.00 91.12 113 LEU A O 1
ATOM 879 N N . GLY A 1 114 ? 1.191 18.587 -10.551 1.00 90.31 114 GLY A N 1
ATOM 880 C CA . GLY A 1 114 ? 1.402 17.765 -9.352 1.00 90.31 114 GLY A CA 1
ATOM 881 C C . GLY A 1 114 ? 1.444 16.261 -9.630 1.00 90.31 114 GLY A C 1
ATOM 882 O O . GLY A 1 114 ? 1.933 15.500 -8.796 1.00 90.31 114 GLY A O 1
ATOM 883 N N . TYR A 1 115 ? 1.016 15.845 -10.829 1.00 96.06 115 TYR A N 1
ATOM 884 C CA . TYR A 1 115 ? 1.037 14.456 -11.291 1.00 96.06 115 TYR A CA 1
ATOM 885 C C . TYR A 1 115 ? 1.752 14.263 -12.652 1.00 96.06 115 TYR A C 1
ATOM 887 O O . TYR A 1 115 ? 1.668 13.187 -13.244 1.00 96.06 115 TYR A O 1
ATOM 895 N N . GLY A 1 116 ? 2.480 15.279 -13.134 1.00 93.31 116 GLY A N 1
ATOM 896 C CA . GLY A 1 116 ? 3.327 15.230 -14.339 1.00 93.31 116 GLY A CA 1
ATOM 897 C C . GLY A 1 116 ? 2.836 16.071 -15.520 1.00 93.31 116 GLY A C 1
ATOM 898 O O . GLY A 1 116 ? 3.456 16.075 -16.582 1.00 93.31 116 GLY A O 1
ATOM 899 N N . GLY A 1 117 ? 1.721 16.791 -15.363 1.00 94.38 117 GLY A N 1
ATOM 900 C CA . GLY A 1 117 ? 1.213 17.712 -16.380 1.00 94.38 117 GLY A CA 1
ATOM 901 C C . GLY A 1 117 ? 0.868 17.010 -17.696 1.00 94.38 117 GLY A C 1
ATOM 902 O O . GLY A 1 117 ? 0.101 16.047 -17.714 1.00 94.38 117 GLY A O 1
ATOM 903 N N . ALA A 1 118 ? 1.411 17.519 -18.803 1.00 95.50 118 ALA A N 1
ATOM 904 C CA . ALA A 1 118 ? 1.257 16.936 -20.137 1.00 95.50 118 ALA A CA 1
ATOM 905 C C . ALA A 1 118 ? 2.376 15.941 -20.504 1.00 95.50 118 ALA A C 1
ATOM 907 O O . ALA A 1 118 ? 2.294 15.297 -21.550 1.00 95.50 118 ALA A O 1
ATOM 908 N N . ALA A 1 119 ? 3.405 15.818 -19.662 1.00 96.62 119 ALA A N 1
ATOM 909 C CA . ALA A 1 119 ? 4.619 15.080 -19.971 1.00 96.62 119 ALA A CA 1
ATOM 910 C C . ALA A 1 119 ? 4.356 13.578 -20.173 1.00 96.62 119 ALA A C 1
ATOM 912 O O . ALA A 1 119 ? 3.567 12.985 -19.429 1.00 96.62 119 ALA A O 1
ATOM 913 N N . PRO A 1 120 ? 5.030 12.927 -21.137 1.00 98.00 120 PRO A N 1
ATOM 914 C CA . PRO A 1 120 ? 4.909 11.493 -21.325 1.00 98.00 120 PRO A CA 1
ATOM 915 C C . PRO A 1 120 ? 5.722 10.704 -20.300 1.00 98.00 120 PRO A C 1
ATOM 917 O O . PRO A 1 120 ? 6.866 11.043 -19.998 1.00 98.00 120 PRO A O 1
ATOM 920 N N . ARG A 1 121 ? 5.185 9.564 -19.842 1.00 98.00 121 ARG A N 1
ATOM 921 C CA . ARG A 1 121 ? 5.940 8.643 -18.974 1.00 98.00 121 ARG A CA 1
ATOM 922 C C . ARG A 1 121 ? 7.206 8.107 -19.649 1.00 98.00 121 ARG A C 1
ATOM 924 O O . ARG A 1 121 ? 8.234 7.966 -18.987 1.00 98.00 121 ARG A O 1
ATOM 931 N N . LEU A 1 122 ? 7.133 7.795 -20.943 1.00 97.50 122 LEU A N 1
ATOM 932 C CA . LEU A 1 122 ? 8.262 7.328 -21.745 1.00 97.50 122 LEU A CA 1
ATOM 933 C C . LEU A 1 122 ? 8.818 8.480 -22.592 1.00 97.50 122 LEU A C 1
ATOM 935 O O . LEU A 1 122 ? 8.120 9.009 -23.461 1.00 97.50 122 LEU A O 1
ATOM 939 N N . LYS A 1 123 ? 10.085 8.838 -22.364 1.00 96.81 123 LYS A N 1
ATOM 940 C CA . LYS A 1 123 ? 10.801 9.871 -23.128 1.00 96.81 123 LYS A CA 1
ATOM 941 C C . LYS A 1 123 ? 10.762 9.592 -24.635 1.00 96.81 123 LYS A C 1
ATOM 943 O O . LYS A 1 123 ? 10.868 8.444 -25.062 1.00 96.81 123 LYS A O 1
ATOM 948 N N . GLY A 1 124 ? 10.610 10.649 -25.427 1.00 97.00 124 GLY A N 1
ATOM 949 C CA . GLY A 1 124 ? 10.530 10.594 -26.887 1.00 97.00 124 GLY A CA 1
ATOM 950 C C . GLY A 1 124 ? 9.165 10.182 -27.440 1.00 97.00 124 GLY A C 1
ATOM 951 O O . GLY A 1 124 ? 8.980 10.183 -28.654 1.00 97.00 124 GLY A O 1
ATOM 952 N N . SER A 1 125 ? 8.186 9.868 -26.585 1.00 98.50 125 SER A N 1
ATOM 953 C CA . SER A 1 125 ? 6.808 9.644 -27.041 1.00 98.50 125 SER A CA 1
ATOM 954 C C . SER A 1 125 ? 6.238 10.899 -27.706 1.00 98.50 125 SER A C 1
ATOM 956 O O . SER A 1 125 ? 6.606 12.027 -27.364 1.00 98.50 125 SER A O 1
ATOM 958 N N . ILE A 1 126 ? 5.306 10.701 -28.633 1.00 98.62 126 ILE A N 1
ATOM 959 C CA . ILE A 1 126 ? 4.533 11.781 -29.243 1.00 98.62 126 ILE A CA 1
ATOM 960 C C . ILE A 1 126 ? 3.395 12.133 -28.289 1.00 98.62 126 ILE A C 1
ATOM 962 O O . ILE A 1 126 ? 2.522 11.303 -28.034 1.00 98.62 126 ILE A O 1
ATOM 966 N N . VAL A 1 127 ? 3.388 13.353 -27.759 1.00 98.69 127 VAL A N 1
ATOM 967 C CA . VAL A 1 127 ? 2.251 13.848 -26.981 1.00 98.69 127 VAL A CA 1
ATOM 968 C C . VAL A 1 127 ? 1.120 14.199 -27.945 1.00 98.69 127 VAL A C 1
ATOM 970 O O . VAL A 1 127 ? 1.284 15.026 -28.836 1.00 98.69 127 VAL A O 1
ATOM 973 N N . MET A 1 128 ? -0.034 13.563 -27.780 1.00 98.62 128 MET A N 1
ATOM 974 C CA . MET A 1 128 ? -1.242 13.860 -28.541 1.00 98.62 128 MET A CA 1
ATOM 975 C C . MET A 1 128 ? -2.164 14.735 -27.691 1.00 98.62 128 MET A C 1
ATOM 977 O O . MET A 1 128 ? -2.829 14.236 -26.780 1.00 98.62 128 MET A O 1
ATOM 981 N N . ASP A 1 129 ? -2.188 16.033 -27.987 1.00 98.25 129 ASP A N 1
ATOM 982 C CA . ASP A 1 129 ? -3.066 17.009 -27.336 1.00 98.25 129 ASP A CA 1
ATOM 983 C C . ASP A 1 129 ? -4.419 17.026 -28.056 1.00 98.25 129 ASP A C 1
ATOM 985 O O . ASP A 1 129 ? -4.643 17.776 -29.009 1.00 98.25 129 ASP A O 1
ATOM 989 N N . VAL A 1 130 ? -5.319 16.140 -27.623 1.00 98.25 130 VAL A N 1
ATOM 990 C CA . VAL A 1 130 ? -6.655 16.022 -28.225 1.00 98.25 130 VAL A CA 1
ATOM 991 C C . VAL A 1 130 ? -7.547 17.213 -27.866 1.00 98.25 130 VAL A C 1
ATOM 993 O O . VAL A 1 130 ? -8.457 17.552 -28.618 1.00 98.25 130 VAL A O 1
ATOM 996 N N . GLY A 1 131 ? -7.290 17.885 -26.738 1.00 97.56 131 GLY A N 1
ATOM 997 C CA . GLY A 1 131 ? -8.113 18.999 -26.271 1.00 97.56 131 GLY A CA 1
ATOM 998 C C . GLY A 1 131 ? -7.842 20.319 -26.991 1.00 97.56 131 GLY A C 1
ATOM 999 O O . GLY A 1 131 ? -8.698 21.203 -26.960 1.00 97.56 131 GLY A O 1
ATOM 1000 N N . ALA A 1 132 ? -6.700 20.457 -27.670 1.00 96.81 132 ALA A N 1
ATOM 1001 C CA . ALA A 1 132 ? -6.344 21.668 -28.406 1.00 96.81 132 ALA A CA 1
ATOM 1002 C C . ALA A 1 132 ? -7.395 22.069 -29.457 1.00 96.81 132 ALA A C 1
ATOM 1004 O O . ALA A 1 132 ? -7.677 23.256 -29.628 1.00 96.81 132 ALA A O 1
ATOM 1005 N N . ARG A 1 133 ? -7.984 21.086 -30.153 1.00 98.06 133 ARG A N 1
ATOM 1006 C CA . ARG A 1 133 ? -8.957 21.318 -31.235 1.00 98.06 133 ARG A CA 1
ATOM 1007 C C . ARG A 1 133 ? -10.278 20.561 -31.086 1.00 98.06 133 ARG A C 1
ATOM 1009 O O . ARG A 1 133 ? -11.246 20.961 -31.728 1.00 98.06 133 ARG A O 1
ATOM 1016 N N . MET A 1 134 ? -10.346 19.520 -30.253 1.00 98.62 134 MET A N 1
ATOM 1017 C CA . MET A 1 134 ? -11.599 18.833 -29.912 1.00 98.62 134 MET A CA 1
ATOM 1018 C C . MET A 1 134 ? -12.125 19.398 -28.587 1.00 98.62 134 MET A C 1
ATOM 1020 O O . MET A 1 134 ? -11.896 18.822 -27.525 1.00 98.62 134 MET A O 1
ATOM 1024 N N . ASN A 1 135 ? -12.746 20.577 -28.622 1.00 98.38 135 ASN A N 1
ATOM 1025 C CA . ASN A 1 135 ? -13.084 21.379 -27.439 1.00 98.38 135 ASN A CA 1
ATOM 1026 C C . ASN A 1 135 ? -14.557 21.816 -27.365 1.00 98.38 135 ASN A C 1
ATOM 1028 O O . ASN A 1 135 ? -14.881 22.814 -26.717 1.00 98.38 135 ASN A O 1
ATOM 1032 N N . LYS A 1 136 ? -15.459 21.081 -28.020 1.00 98.69 136 LYS A N 1
ATOM 1033 C CA . LYS A 1 136 ? -16.882 21.429 -28.090 1.00 98.69 136 LYS A CA 1
ATOM 1034 C C . LYS A 1 136 ? -17.705 20.781 -26.978 1.00 98.69 136 LYS A C 1
ATOM 1036 O O . LYS A 1 136 ? -17.541 19.603 -26.662 1.00 98.69 136 LYS A O 1
ATOM 1041 N N . VAL A 1 137 ? -18.668 21.545 -26.459 1.00 98.81 137 VAL A N 1
ATOM 1042 C CA . VAL A 1 137 ? -19.867 20.987 -25.818 1.00 98.81 137 VAL A CA 1
ATOM 1043 C C . VAL A 1 137 ? -20.790 20.546 -26.952 1.00 98.81 137 VAL A C 1
ATOM 1045 O O . VAL A 1 137 ? -21.234 21.379 -27.742 1.00 98.81 137 VAL A O 1
ATOM 1048 N N . LEU A 1 138 ? -20.980 19.237 -27.094 1.00 98.50 138 LEU A N 1
ATOM 1049 C CA . LEU A 1 138 ? -21.645 18.628 -28.247 1.00 98.50 138 LEU A CA 1
ATOM 1050 C C . LEU A 1 138 ? -23.161 18.586 -28.080 1.00 98.50 138 LEU A C 1
ATOM 1052 O O . LEU A 1 138 ? -23.878 18.815 -29.049 1.00 98.50 138 LEU A O 1
ATOM 1056 N N . ASP A 1 139 ? -23.628 18.288 -26.869 1.00 98.12 139 ASP A N 1
ATOM 1057 C CA . ASP A 1 139 ? -25.049 18.219 -26.540 1.00 98.12 139 ASP A CA 1
ATOM 1058 C C . ASP A 1 139 ? -25.287 18.532 -25.057 1.00 98.12 139 ASP A C 1
ATOM 1060 O O . ASP A 1 139 ? -24.448 18.213 -24.206 1.00 98.12 139 ASP A O 1
ATOM 1064 N N . VAL A 1 140 ? -26.433 19.147 -24.755 1.00 98.56 140 VAL A N 1
ATOM 1065 C CA . VAL A 1 140 ? -26.942 19.356 -23.393 1.00 98.56 140 VAL A CA 1
ATOM 1066 C C . VAL A 1 140 ? -28.447 19.115 -23.392 1.00 98.56 140 VAL A C 1
ATOM 1068 O O . VAL A 1 140 ? -29.216 19.832 -24.036 1.00 98.56 140 VAL A O 1
ATOM 1071 N N . ASN A 1 141 ? -28.880 18.149 -22.590 1.00 97.62 141 ASN A N 1
ATOM 1072 C CA . ASN A 1 141 ? -30.286 17.855 -22.385 1.00 97.62 141 ASN A CA 1
ATOM 1073 C C . ASN A 1 141 ? -30.744 18.436 -21.043 1.00 97.62 141 ASN A C 1
ATOM 1075 O O . ASN A 1 141 ? -30.429 17.908 -19.978 1.00 97.62 141 ASN A O 1
ATOM 1079 N N . GLY A 1 142 ? -31.511 19.528 -21.109 1.00 96.75 142 GLY A N 1
ATOM 1080 C CA . GLY A 1 142 ? -32.061 20.212 -19.933 1.00 96.75 142 GLY A CA 1
ATOM 1081 C C . GLY A 1 142 ? -33.106 19.405 -19.164 1.00 96.75 142 GLY A C 1
ATOM 1082 O O . GLY A 1 142 ? -33.270 19.594 -17.965 1.00 96.75 142 GLY A O 1
ATOM 1083 N N . ARG A 1 143 ? -33.812 18.493 -19.842 1.00 95.75 143 ARG A N 1
ATOM 1084 C CA . ARG A 1 143 ? -34.849 17.656 -19.226 1.00 95.75 143 ARG A CA 1
ATOM 1085 C C . ARG A 1 143 ? -34.236 16.503 -18.441 1.00 95.75 143 ARG A C 1
ATOM 1087 O O . ARG A 1 143 ? -34.669 16.236 -17.326 1.00 95.75 143 ARG A O 1
ATOM 1094 N N . ASP A 1 144 ? -33.279 15.815 -19.055 1.00 96.94 144 ASP A N 1
ATOM 1095 C CA . ASP A 1 144 ? -32.653 14.620 -18.483 1.00 96.94 144 ASP A CA 1
ATOM 1096 C C . ASP A 1 144 ? -31.391 14.965 -17.670 1.00 96.94 144 ASP A C 1
ATOM 1098 O O . ASP A 1 144 ? -30.785 14.085 -17.066 1.00 96.94 144 ASP A O 1
ATOM 1102 N N . CYS A 1 145 ? -31.022 16.251 -17.627 1.00 98.31 145 CYS A N 1
ATOM 1103 C CA . CYS A 1 145 ? -29.875 16.797 -16.906 1.00 98.31 145 CYS A CA 1
ATOM 1104 C C . CYS A 1 145 ? -28.555 16.127 -17.312 1.00 98.31 145 CYS A C 1
ATOM 1106 O O . CYS A 1 145 ? -27.785 15.678 -16.466 1.00 98.31 145 CYS A O 1
ATOM 1108 N N . THR A 1 146 ? -28.278 16.048 -18.614 1.00 98.56 146 THR A N 1
ATOM 1109 C CA . THR A 1 146 ? -27.065 15.401 -19.142 1.00 98.56 146 THR A CA 1
ATOM 1110 C C . THR A 1 146 ? -26.320 16.299 -20.120 1.00 98.56 146 THR A C 1
ATOM 1112 O O . THR A 1 146 ? -26.920 17.164 -20.758 1.00 98.56 146 THR A O 1
ATOM 1115 N N . CYS A 1 147 ? -25.024 16.061 -20.310 1.00 98.69 147 CYS A N 1
ATOM 1116 C CA . CYS A 1 147 ? -24.250 16.657 -21.394 1.00 98.69 147 CYS A CA 1
ATOM 1117 C C . CYS A 1 147 ? -23.322 15.645 -22.075 1.00 98.69 147 CYS A C 1
ATOM 1119 O O . CYS A 1 147 ? -23.006 14.593 -21.520 1.00 98.69 147 CYS A O 1
ATOM 1121 N N . LEU A 1 148 ? -22.883 15.983 -23.286 1.00 98.81 148 LEU A N 1
ATOM 1122 C CA . LEU A 1 148 ? -21.852 15.279 -24.043 1.00 98.81 148 LEU A CA 1
ATOM 1123 C C . LEU A 1 148 ? -20.772 16.284 -24.443 1.00 98.81 148 LEU A C 1
ATOM 1125 O O . LEU A 1 148 ? -21.074 17.325 -25.032 1.00 98.81 148 LEU A O 1
ATOM 1129 N N . VAL A 1 149 ? -19.512 15.983 -24.137 1.00 98.88 149 VAL A N 1
ATOM 1130 C CA . VAL A 1 149 ? -18.397 16.919 -24.344 1.00 98.88 149 VAL A CA 1
ATOM 1131 C C . VAL A 1 149 ? -17.190 16.251 -24.998 1.00 98.88 149 VAL A C 1
ATOM 1133 O O . VAL A 1 149 ? -16.962 15.046 -24.855 1.00 98.88 149 VAL A O 1
ATOM 1136 N N . GLU A 1 150 ? -16.400 17.053 -25.710 1.00 98.88 150 GLU A N 1
ATOM 1137 C CA . GLU A 1 150 ? -15.068 16.681 -26.189 1.00 98.88 150 GLU A CA 1
ATOM 1138 C C . GLU A 1 150 ? -13.978 16.966 -25.127 1.00 98.88 150 GLU A C 1
ATOM 1140 O O . GLU A 1 150 ? -14.179 17.792 -24.229 1.00 98.88 150 GLU A O 1
ATOM 1145 N N . PRO A 1 151 ? -12.791 16.329 -25.217 1.00 98.69 151 PRO A N 1
ATOM 1146 C CA . PRO A 1 151 ? -11.721 16.451 -24.225 1.00 98.69 151 PRO A CA 1
ATOM 1147 C C . PRO A 1 151 ? -11.246 17.877 -23.909 1.00 98.69 151 PRO A C 1
ATOM 1149 O O . PRO A 1 151 ? -10.776 18.142 -22.803 1.00 98.69 151 PRO A O 1
ATOM 1152 N N . GLY A 1 152 ? -11.342 18.809 -24.849 1.00 98.50 152 GLY A N 1
ATOM 1153 C CA . GLY A 1 152 ? -10.910 20.196 -24.682 1.00 98.50 152 GLY A CA 1
ATOM 1154 C C . GLY A 1 152 ? -11.876 21.078 -23.892 1.00 98.50 152 GLY A C 1
ATOM 1155 O O . GLY A 1 152 ? -11.540 22.224 -23.593 1.00 98.50 152 GLY A O 1
ATOM 1156 N N . VAL A 1 153 ? -13.060 20.577 -23.525 1.00 98.81 153 VAL A N 1
ATOM 1157 C CA . VAL A 1 153 ? -13.994 21.326 -22.677 1.00 98.81 153 VAL A CA 1
ATOM 1158 C C . VAL A 1 153 ? -13.450 21.390 -21.251 1.00 98.81 153 VAL A C 1
ATOM 1160 O O . VAL A 1 153 ? -13.320 20.375 -20.561 1.00 98.81 153 VAL A O 1
ATOM 1163 N N . THR A 1 154 ? -13.127 22.602 -20.801 1.00 98.75 154 THR A N 1
ATOM 1164 C CA . THR A 1 154 ? -12.782 22.876 -19.402 1.00 98.75 154 THR A CA 1
ATOM 1165 C C . THR A 1 154 ? -14.033 23.062 -18.548 1.00 98.75 154 THR A C 1
ATOM 1167 O O . THR A 1 154 ? -15.111 23.326 -19.084 1.00 98.75 154 THR A O 1
ATOM 1170 N N . TYR A 1 155 ? -13.908 22.999 -17.220 1.00 98.69 155 TYR A N 1
ATOM 1171 C CA . TYR A 1 155 ? -15.037 23.318 -16.332 1.00 98.69 155 TYR A CA 1
ATOM 1172 C C . TYR A 1 155 ? -15.535 24.756 -16.538 1.00 98.69 155 TYR A C 1
ATOM 1174 O O . TYR A 1 155 ? -16.742 24.973 -16.593 1.00 98.69 155 TYR A O 1
ATOM 1182 N N . PHE A 1 156 ? -14.630 25.722 -16.761 1.00 98.56 156 PHE A N 1
ATOM 1183 C CA . PHE A 1 156 ? -15.010 27.080 -17.181 1.00 98.56 156 PHE A CA 1
ATOM 1184 C C . PHE A 1 156 ? -15.823 27.086 -18.479 1.00 98.56 156 PHE A C 1
ATOM 1186 O O . PHE A 1 156 ? -16.863 27.732 -18.541 1.00 98.56 156 PHE A O 1
ATOM 1193 N N . ALA A 1 157 ? -15.373 26.363 -19.509 1.00 98.56 157 ALA A N 1
ATOM 1194 C CA . ALA A 1 157 ? -16.053 26.336 -20.801 1.00 98.56 157 ALA A CA 1
ATOM 1195 C C . ALA A 1 157 ? -17.445 25.693 -20.708 1.00 98.56 157 ALA A C 1
ATOM 1197 O O . ALA A 1 157 ? -18.390 26.204 -21.310 1.00 98.56 157 ALA A O 1
ATOM 1198 N N . LEU A 1 158 ? -17.585 24.609 -19.937 1.00 98.75 158 LEU A N 1
ATOM 1199 C CA . LEU A 1 158 ? -18.878 23.969 -19.706 1.00 98.75 158 LEU A CA 1
ATOM 1200 C C . LEU A 1 158 ? -19.817 24.890 -18.920 1.00 98.75 158 LEU A C 1
ATOM 1202 O O . LEU A 1 158 ? -20.951 25.094 -19.345 1.00 98.75 158 LEU A O 1
ATOM 1206 N N . TYR A 1 159 ? -19.342 25.489 -17.824 1.00 98.62 159 TYR A N 1
ATOM 1207 C CA . TYR A 1 159 ? -20.127 26.445 -17.043 1.00 98.62 159 TYR A CA 1
ATOM 1208 C C . TYR A 1 159 ? -20.623 27.605 -17.916 1.00 98.62 159 TYR A C 1
ATOM 1210 O O . TYR A 1 159 ? -21.828 27.843 -18.007 1.00 98.62 159 TYR A O 1
ATOM 1218 N N . ASP A 1 160 ? -19.714 28.273 -18.631 1.00 98.44 160 ASP A N 1
ATOM 1219 C CA . ASP A 1 160 ? -20.037 29.377 -19.536 1.00 98.44 160 ASP A CA 1
ATOM 1220 C C . ASP A 1 160 ? -21.062 28.977 -20.598 1.00 98.44 160 ASP A C 1
ATOM 1222 O O . ASP A 1 160 ? -21.955 29.762 -20.925 1.00 98.44 160 ASP A O 1
ATOM 1226 N N . TYR A 1 161 ? -20.933 27.768 -21.149 1.00 98.62 161 TYR A N 1
ATOM 1227 C CA . TYR A 1 161 ? -21.876 27.247 -22.128 1.00 98.62 161 TYR A CA 1
ATOM 1228 C C . TYR A 1 161 ? -23.279 27.121 -21.527 1.00 98.62 161 TYR A C 1
ATOM 1230 O O . TYR A 1 161 ? -24.236 27.612 -22.128 1.00 98.62 161 TYR A O 1
ATOM 1238 N N . LEU A 1 162 ? -23.414 26.526 -20.338 1.00 98.50 162 LEU A N 1
ATOM 1239 C CA . LEU A 1 162 ? -24.712 26.386 -19.668 1.00 98.50 162 LEU A CA 1
ATOM 1240 C C . LEU A 1 162 ? -25.336 27.755 -19.368 1.00 98.50 162 LEU A C 1
ATOM 1242 O O . LEU A 1 162 ? -26.523 27.966 -19.631 1.00 98.50 162 LEU A O 1
ATOM 1246 N N . GLN A 1 163 ? -24.522 28.713 -18.908 1.00 97.19 163 GLN A N 1
ATOM 1247 C CA . GLN A 1 163 ? -24.985 30.072 -18.622 1.00 97.19 163 GLN A CA 1
ATOM 1248 C C . GLN A 1 163 ? -25.478 30.806 -19.875 1.00 97.19 163 GLN A C 1
ATOM 1250 O O . GLN A 1 163 ? -26.510 31.479 -19.830 1.00 97.19 163 GLN A O 1
ATOM 1255 N N . LYS A 1 164 ? -24.765 30.673 -20.998 1.00 98.00 164 LYS A N 1
ATOM 1256 C CA . LYS A 1 164 ? -25.078 31.373 -22.256 1.00 98.00 164 LYS A CA 1
ATOM 1257 C C . LYS A 1 164 ? -26.245 30.749 -23.027 1.00 98.00 164 LYS A C 1
ATOM 1259 O O . LYS A 1 164 ? -26.895 31.460 -23.785 1.00 98.00 164 LYS A O 1
ATOM 1264 N N . ASN A 1 165 ? -26.524 29.458 -22.833 1.00 97.88 165 ASN A N 1
ATOM 1265 C CA . ASN A 1 165 ? -27.491 28.706 -23.645 1.00 97.88 165 ASN A CA 1
ATOM 1266 C C . ASN A 1 165 ? -28.799 28.348 -22.911 1.00 97.88 165 ASN A C 1
ATOM 1268 O O . ASN A 1 165 ? -29.537 27.485 -23.370 1.00 97.88 165 ASN A O 1
ATOM 1272 N N . GLY A 1 166 ? -29.122 29.013 -21.794 1.00 95.94 166 GLY A N 1
ATOM 1273 C CA . GLY A 1 166 ? -30.419 28.840 -21.117 1.00 95.94 166 GLY A CA 1
ATOM 1274 C C . GLY A 1 166 ? -30.508 27.636 -20.171 1.00 95.94 166 GLY A C 1
ATOM 1275 O O . GLY A 1 166 ? -31.607 27.223 -19.801 1.00 95.94 166 GLY A O 1
ATOM 1276 N N . TYR A 1 167 ? -29.368 27.083 -19.752 1.00 97.94 167 TYR A N 1
ATOM 1277 C CA . TYR A 1 167 ? -29.285 25.948 -18.829 1.00 97.94 167 TYR A CA 1
ATOM 1278 C C . TYR A 1 167 ? -28.798 26.371 -17.436 1.00 97.94 167 TYR A C 1
ATOM 1280 O O . TYR A 1 167 ? -28.136 25.599 -16.751 1.00 97.94 167 TYR A O 1
ATOM 1288 N N . GLN A 1 168 ? -29.124 27.589 -16.983 1.00 95.31 168 GLN A N 1
ATOM 1289 C CA . GLN A 1 168 ? -28.677 28.093 -15.671 1.00 95.31 168 GLN A CA 1
ATOM 1290 C C . GLN A 1 168 ? -29.225 27.273 -14.489 1.00 95.31 168 GLN A C 1
ATOM 1292 O O . GLN A 1 168 ? -28.698 27.348 -13.384 1.00 95.31 168 GLN A O 1
ATOM 1297 N N . HIS A 1 169 ? -30.277 26.488 -14.731 1.00 95.44 169 HIS A N 1
ATOM 1298 C CA . HIS A 1 169 ? -30.870 25.549 -13.782 1.00 95.44 169 HIS A CA 1
ATOM 1299 C C . HIS A 1 169 ? -30.086 24.232 -13.651 1.00 95.44 169 HIS A C 1
ATOM 1301 O O . HIS A 1 169 ? -30.503 23.371 -12.885 1.00 95.44 169 HIS A O 1
ATOM 1307 N N . LEU A 1 170 ? -28.993 24.045 -14.399 1.00 98.19 170 LEU A N 1
ATOM 1308 C CA . LEU A 1 170 ? -28.096 22.898 -14.287 1.00 98.19 170 LEU A CA 1
ATOM 1309 C C . LEU A 1 170 ? -26.754 23.348 -13.713 1.00 98.19 170 LEU A C 1
ATOM 1311 O O . LEU A 1 170 ? -26.133 24.292 -14.201 1.00 98.19 170 LEU A O 1
ATOM 1315 N N . TRP A 1 171 ? -26.306 22.658 -12.676 1.00 98.25 171 TRP A N 1
ATOM 1316 C CA . TRP A 1 171 ? -25.027 22.870 -12.019 1.00 98.25 171 TRP A CA 1
ATOM 1317 C C . TRP A 1 171 ? -24.033 21.811 -12.488 1.00 98.25 171 TRP A C 1
ATOM 1319 O O . TRP A 1 171 ? -24.375 20.640 -12.680 1.00 98.25 171 TRP A O 1
ATOM 1329 N N . ILE A 1 172 ? -22.786 22.240 -12.661 1.00 98.19 172 ILE A N 1
ATOM 1330 C CA . ILE A 1 172 ? -21.656 21.332 -12.850 1.00 98.19 172 ILE A CA 1
ATOM 1331 C C . ILE A 1 172 ? -21.083 20.946 -11.487 1.00 98.19 172 ILE A C 1
ATOM 1333 O O . ILE A 1 172 ? -21.292 21.646 -10.499 1.00 98.19 172 ILE A O 1
ATOM 1337 N N . ASP A 1 173 ? -20.313 19.867 -11.450 1.00 98.19 173 ASP A N 1
ATOM 1338 C CA . ASP A 1 173 ? -19.339 19.648 -10.385 1.00 98.19 173 ASP A CA 1
ATOM 1339 C C . ASP A 1 173 ? -17.952 20.032 -10.914 1.00 98.19 173 ASP A C 1
ATOM 1341 O O . ASP A 1 173 ? -17.638 19.732 -12.069 1.00 98.19 173 ASP A O 1
ATOM 1345 N N . ASN A 1 174 ? -17.149 20.746 -10.122 1.00 96.94 174 ASN A N 1
ATOM 1346 C CA . ASN A 1 174 ? -15.791 21.118 -10.497 1.00 96.94 174 ASN A CA 1
ATOM 1347 C C . ASN A 1 174 ? -14.786 20.831 -9.369 1.00 96.94 174 ASN A C 1
ATOM 1349 O O . ASN A 1 174 ? -15.107 21.015 -8.192 1.00 96.94 174 ASN A O 1
ATOM 1353 N N . PRO A 1 175 ? -13.535 20.466 -9.716 1.00 95.50 175 PRO A N 1
ATOM 1354 C CA . PRO A 1 175 ? -12.431 20.405 -8.763 1.00 95.50 175 PRO A CA 1
ATOM 1355 C C . PRO A 1 175 ? -12.052 21.820 -8.294 1.00 95.50 175 PRO A C 1
ATOM 1357 O O . PRO A 1 175 ? -12.611 22.813 -8.763 1.00 95.50 175 PRO A O 1
ATOM 1360 N N . ASP A 1 176 ? -11.047 21.931 -7.417 1.00 92.94 176 ASP A N 1
ATOM 1361 C CA . ASP A 1 176 ? -10.604 23.219 -6.858 1.00 92.94 176 ASP A CA 1
ATOM 1362 C C . ASP A 1 176 ? -10.248 24.242 -7.943 1.00 92.94 176 ASP A C 1
ATOM 1364 O O . ASP A 1 176 ? -10.486 25.438 -7.792 1.00 92.94 176 ASP A O 1
ATOM 1368 N N . LEU A 1 177 ? -9.686 23.763 -9.057 1.00 94.00 177 LEU A N 1
ATOM 1369 C CA . LEU A 1 177 ? -9.227 24.586 -10.168 1.00 94.00 177 LEU A CA 1
ATOM 1370 C C . LEU A 1 177 ? -10.043 24.302 -11.436 1.00 94.00 177 LEU A C 1
ATOM 1372 O O . LEU A 1 177 ? -9.883 23.267 -12.087 1.00 94.00 177 LEU A O 1
ATOM 1376 N N . GLY A 1 178 ? -10.856 25.272 -11.850 1.00 95.38 178 GLY A N 1
ATOM 1377 C CA . GLY A 1 178 ? -11.792 25.158 -12.974 1.00 95.38 178 GLY A CA 1
ATOM 1378 C C . GLY A 1 178 ? -11.159 25.110 -14.371 1.00 95.38 178 GLY A C 1
ATOM 1379 O O . GLY A 1 178 ? -11.852 24.927 -15.372 1.00 95.38 178 GLY A O 1
ATOM 1380 N N . GLY A 1 179 ? -9.837 25.273 -14.480 1.00 95.44 179 GLY A N 1
ATOM 1381 C CA . GLY A 1 179 ? -9.137 25.219 -15.763 1.00 95.44 179 GLY A CA 1
ATOM 1382 C C . GLY A 1 179 ? -8.894 23.803 -16.287 1.00 95.44 179 GLY A C 1
ATOM 1383 O O . GLY A 1 179 ? -8.479 23.664 -17.437 1.00 95.44 179 GLY A O 1
ATOM 1384 N N . GLY A 1 180 ? -9.108 22.759 -15.487 1.00 96.75 180 GLY A N 1
ATOM 1385 C CA . GLY A 1 180 ? -8.963 21.370 -15.931 1.00 96.75 180 GLY A CA 1
ATOM 1386 C C . GLY A 1 180 ? -9.981 20.977 -17.008 1.00 96.75 180 GLY A C 1
ATOM 1387 O O . GLY A 1 180 ? -11.012 21.626 -17.156 1.00 96.75 180 GLY A O 1
ATOM 1388 N N . SER A 1 181 ? -9.684 19.907 -17.751 1.00 98.50 181 SER A N 1
ATOM 1389 C CA . SER A 1 181 ? -10.644 19.248 -18.651 1.00 98.50 181 SER A CA 1
ATOM 1390 C C . SER A 1 181 ? -11.674 18.465 -17.841 1.00 98.50 181 SER A C 1
ATOM 1392 O O . SER A 1 181 ? -11.274 17.740 -16.929 1.00 98.50 181 SER A O 1
ATOM 1394 N N . VAL A 1 182 ? -12.955 18.545 -18.214 1.00 98.69 182 VAL A N 1
ATOM 1395 C CA . VAL A 1 182 ? -14.019 17.718 -17.613 1.00 98.69 182 VAL A CA 1
ATOM 1396 C C . VAL A 1 182 ? -13.744 16.232 -17.879 1.00 98.69 182 VAL A C 1
ATOM 1398 O O . VAL A 1 182 ? -13.701 15.423 -16.956 1.00 98.69 182 VAL A O 1
ATOM 1401 N N . VAL A 1 183 ? -13.440 15.890 -19.137 1.00 98.75 183 VAL A N 1
ATOM 1402 C CA . VAL A 1 183 ? -13.094 14.523 -19.560 1.00 98.75 183 VAL A CA 1
ATOM 1403 C C . VAL A 1 183 ? -11.800 14.061 -18.900 1.00 98.75 183 VAL A C 1
ATOM 1405 O O . VAL A 1 183 ? -11.768 13.027 -18.243 1.00 98.75 183 VAL A O 1
ATOM 1408 N N . GLY A 1 184 ? -10.721 14.834 -19.042 1.00 98.31 184 GLY A N 1
ATOM 1409 C CA . GLY A 1 184 ? -9.399 14.435 -18.563 1.00 98.31 184 GLY A CA 1
ATOM 1410 C C . GLY A 1 184 ? -9.346 14.231 -17.047 1.00 98.31 184 GLY A C 1
ATOM 1411 O O . GLY A 1 184 ? -8.663 13.322 -16.584 1.00 98.31 184 GLY A O 1
ATOM 1412 N N . ASN A 1 185 ? -10.083 15.038 -16.277 1.00 98.69 185 ASN A N 1
ATOM 1413 C CA . ASN A 1 185 ? -10.196 14.847 -14.834 1.00 98.69 185 ASN A CA 1
ATOM 1414 C C . ASN A 1 185 ? -10.956 13.551 -14.497 1.00 98.69 185 ASN A C 1
ATOM 1416 O O . ASN A 1 185 ? -10.440 12.745 -13.723 1.00 98.69 185 ASN A O 1
ATOM 1420 N N . ALA A 1 186 ? -12.111 13.303 -15.125 1.00 98.56 186 ALA A N 1
ATOM 1421 C CA . ALA A 1 186 ? -12.891 12.085 -14.900 1.00 98.56 186 ALA A CA 1
ATOM 1422 C C . ALA A 1 186 ? -12.122 10.804 -15.280 1.00 98.56 186 ALA A C 1
ATOM 1424 O O . ALA A 1 186 ? -12.185 9.809 -14.560 1.00 98.56 186 ALA A O 1
ATOM 1425 N N . LEU A 1 187 ? -11.332 10.831 -16.361 1.00 98.56 187 LEU A N 1
ATOM 1426 C CA . LEU A 1 187 ? -10.502 9.692 -16.778 1.00 98.56 187 LEU A CA 1
ATOM 1427 C C . LEU A 1 187 ? -9.381 9.358 -15.799 1.00 98.56 187 LEU A C 1
ATOM 1429 O O . LEU A 1 187 ? -8.954 8.208 -15.731 1.00 98.56 187 LEU A O 1
ATOM 1433 N N . ASP A 1 188 ? -8.905 10.334 -15.034 1.00 97.88 188 ASP A N 1
ATOM 1434 C CA . ASP A 1 188 ? -7.938 10.103 -13.961 1.00 97.88 188 ASP A CA 1
ATOM 1435 C C . ASP A 1 188 ? -8.631 9.947 -12.592 1.00 97.88 188 ASP A C 1
ATOM 1437 O O . ASP A 1 188 ? -7.955 9.960 -11.563 1.00 97.88 188 ASP A O 1
ATOM 1441 N N . ARG A 1 189 ? -9.966 9.767 -12.599 1.00 97.56 189 ARG A N 1
ATOM 1442 C CA . ARG A 1 189 ? -10.853 9.600 -11.434 1.00 97.56 189 ARG A CA 1
ATOM 1443 C C . ARG A 1 189 ? -10.738 10.745 -10.430 1.00 97.56 189 ARG A C 1
ATOM 1445 O O . ARG A 1 189 ? -10.707 10.528 -9.224 1.00 97.56 189 ARG A O 1
ATOM 1452 N N . GLY A 1 190 ? -10.602 11.969 -10.935 1.00 93.06 190 GLY A N 1
ATOM 1453 C CA . GLY A 1 190 ? -10.556 13.152 -10.089 1.00 93.06 190 GLY A CA 1
ATOM 1454 C C . GLY A 1 190 ? -11.894 13.414 -9.397 1.00 93.06 190 GLY A C 1
ATOM 1455 O O . GLY A 1 190 ? -12.950 12.982 -9.858 1.00 93.06 190 GLY A O 1
ATOM 1456 N N . ALA A 1 191 ? -11.818 14.148 -8.292 1.00 91.31 191 ALA A N 1
ATOM 1457 C CA . ALA A 1 191 ? -12.960 14.493 -7.462 1.00 91.31 191 ALA A CA 1
ATOM 1458 C C . ALA A 1 191 ? -13.321 15.981 -7.574 1.00 91.31 191 ALA A C 1
ATOM 1460 O O . ALA A 1 191 ? -12.495 16.816 -7.964 1.00 91.31 191 ALA A O 1
ATOM 1461 N N . GLY A 1 192 ? -14.544 16.292 -7.176 1.00 94.75 192 GLY A N 1
ATOM 1462 C CA . GLY A 1 192 ? -15.016 17.628 -6.855 1.00 94.75 192 GLY A CA 1
ATOM 1463 C C . GLY A 1 192 ? -15.911 17.595 -5.613 1.00 94.75 192 GLY A C 1
ATOM 1464 O O . GLY A 1 192 ? -15.742 16.720 -4.760 1.00 94.75 192 GLY A O 1
ATOM 1465 N N . TYR A 1 193 ? -16.795 18.579 -5.434 1.00 96.88 193 TYR A N 1
ATOM 1466 C CA . TYR A 1 193 ? -17.283 18.919 -4.082 1.00 96.88 193 TYR A CA 1
ATOM 1467 C C . TYR A 1 193 ? -18.783 19.146 -3.944 1.00 96.88 193 TYR A C 1
ATOM 1469 O O . TYR A 1 193 ? -19.236 19.413 -2.828 1.00 96.88 193 TYR A O 1
ATOM 1477 N N . THR A 1 194 ? -19.568 19.032 -5.012 1.00 97.81 194 THR A N 1
ATOM 1478 C CA . THR A 1 194 ? -21.034 18.981 -4.913 1.00 97.81 194 THR A CA 1
ATOM 1479 C C . THR A 1 194 ? -21.469 17.535 -4.586 1.00 97.81 194 THR A C 1
ATOM 1481 O O . THR A 1 194 ? -20.625 16.654 -4.381 1.00 97.81 194 THR A O 1
ATOM 1484 N N . PRO A 1 195 ? -22.773 17.224 -4.487 1.00 97.69 195 PRO A N 1
ATOM 1485 C CA . PRO A 1 195 ? -23.249 15.838 -4.441 1.00 97.69 195 PRO A CA 1
ATOM 1486 C C . PRO A 1 195 ? -22.787 14.967 -5.626 1.00 97.69 195 PRO A C 1
ATOM 1488 O O . PRO A 1 195 ? -22.789 13.744 -5.509 1.00 97.69 195 PRO A O 1
ATOM 1491 N N . TYR A 1 196 ? -22.373 15.580 -6.741 1.00 97.75 196 TYR A N 1
ATOM 1492 C CA . TYR A 1 196 ? -21.895 14.916 -7.961 1.00 97.75 196 TYR A CA 1
ATOM 1493 C C . TYR A 1 196 ? -20.351 14.815 -8.004 1.00 97.75 196 TYR A C 1
ATOM 1495 O O . TYR A 1 196 ? -19.767 14.577 -9.058 1.00 97.75 196 TYR A O 1
ATOM 1503 N N . GLY A 1 197 ? -19.688 14.965 -6.849 1.00 95.19 197 GLY A N 1
ATOM 1504 C CA . GLY A 1 197 ? -18.232 15.110 -6.726 1.00 95.19 197 GLY A CA 1
ATOM 1505 C C . GLY A 1 197 ? -17.387 13.886 -7.081 1.00 95.19 197 GLY A C 1
ATOM 1506 O O . GLY A 1 197 ? -16.167 13.996 -7.127 1.00 95.19 197 GLY A O 1
ATOM 1507 N N . ASP A 1 198 ? -17.990 12.730 -7.357 1.00 96.25 198 ASP A N 1
ATOM 1508 C CA . ASP A 1 198 ? -17.290 11.606 -7.987 1.00 96.25 198 ASP A CA 1
ATOM 1509 C C . ASP A 1 198 ? -17.502 11.676 -9.503 1.00 96.25 198 ASP A C 1
ATOM 1511 O O . ASP A 1 198 ? -18.474 11.143 -10.047 1.00 96.25 198 ASP A O 1
ATOM 1515 N N . HIS A 1 199 ? -16.592 12.366 -10.194 1.00 97.69 199 HIS A N 1
ATOM 1516 C CA . HIS A 1 199 ? -16.751 12.660 -11.616 1.00 97.69 199 HIS A CA 1
ATOM 1517 C C . HIS A 1 199 ? -16.807 11.405 -12.486 1.00 97.69 199 HIS A C 1
ATOM 1519 O O . HIS A 1 199 ? -17.512 11.402 -13.497 1.00 97.69 199 HIS A O 1
ATOM 1525 N N . PHE A 1 200 ? -16.077 10.344 -12.119 1.00 98.06 200 PHE A N 1
ATOM 1526 C CA . PHE A 1 200 ? -16.166 9.105 -12.878 1.00 98.06 200 PHE A CA 1
ATOM 1527 C C . PHE A 1 200 ? -17.502 8.423 -12.614 1.00 98.06 200 PHE A C 1
ATOM 1529 O O . PHE A 1 200 ? -18.150 8.022 -13.566 1.00 98.06 200 PHE A O 1
ATOM 1536 N N . SER A 1 201 ? -18.007 8.365 -11.384 1.00 96.31 201 SER A N 1
ATOM 1537 C CA . SER A 1 201 ? -19.347 7.803 -11.153 1.00 96.31 201 SER A CA 1
ATOM 1538 C C . SER A 1 201 ? -20.466 8.562 -11.884 1.00 96.31 201 SER A C 1
ATOM 1540 O O . SER A 1 201 ? -21.492 7.960 -12.199 1.00 96.31 201 SER A O 1
ATOM 1542 N N . MET A 1 202 ? -20.269 9.850 -12.192 1.00 97.88 202 MET A N 1
ATOM 1543 C CA . MET A 1 202 ? -21.239 10.698 -12.903 1.00 97.88 202 MET A CA 1
ATOM 1544 C C . MET A 1 202 ? -21.104 10.693 -14.438 1.00 97.88 202 MET A C 1
ATOM 1546 O O . MET A 1 202 ? -21.850 11.403 -15.117 1.00 97.88 202 MET A O 1
ATOM 1550 N N . HIS A 1 203 ? -20.178 9.923 -15.017 1.00 98.44 203 HIS A N 1
ATOM 1551 C CA . HIS A 1 203 ? -20.089 9.799 -16.477 1.00 98.44 203 HIS A CA 1
ATOM 1552 C C . HIS A 1 203 ? -21.227 8.950 -17.053 1.00 98.44 203 HIS A C 1
ATOM 1554 O O . HIS A 1 203 ? -21.807 8.134 -16.352 1.00 98.44 203 HIS A O 1
ATOM 1560 N N . CYS A 1 204 ? -21.539 9.074 -18.340 1.00 98.31 204 CYS A N 1
ATOM 1561 C CA . CYS A 1 204 ? -22.491 8.184 -18.997 1.00 98.31 204 CYS A CA 1
ATOM 1562 C C . CYS A 1 204 ? -22.181 8.035 -20.490 1.00 98.31 204 CYS A C 1
ATOM 1564 O O . CYS A 1 204 ? -22.576 8.859 -21.325 1.00 98.31 204 CYS A O 1
ATOM 1566 N N . GLY A 1 205 ? -21.435 6.972 -20.803 1.00 98.31 205 GLY A N 1
ATOM 1567 C CA . GLY A 1 205 ? -21.017 6.629 -22.155 1.00 98.31 205 GLY A CA 1
ATOM 1568 C C . GLY A 1 205 ? -19.802 7.416 -22.659 1.00 98.31 205 GLY A C 1
ATOM 1569 O O . GLY A 1 205 ? -19.591 8.587 -22.331 1.00 98.31 205 GLY A O 1
ATOM 1570 N N . MET A 1 206 ? -18.997 6.755 -23.488 1.00 98.62 206 MET A N 1
ATOM 1571 C CA . MET A 1 206 ? -17.726 7.260 -24.010 1.00 98.62 206 MET A CA 1
ATOM 1572 C C . MET A 1 206 ? -17.567 6.898 -25.490 1.00 98.62 206 MET A C 1
ATOM 1574 O O . MET A 1 206 ? -18.032 5.844 -25.923 1.00 98.62 206 MET A O 1
ATOM 1578 N N . GLU A 1 207 ? -16.883 7.740 -26.267 1.00 98.81 207 GLU A N 1
ATOM 1579 C CA . GLU A 1 207 ? -16.348 7.389 -27.592 1.00 98.81 207 GLU A CA 1
ATOM 1580 C C . GLU A 1 207 ? -14.827 7.260 -27.495 1.00 98.81 207 GLU A C 1
ATOM 1582 O O . GLU A 1 207 ? -14.150 8.180 -27.028 1.00 98.81 207 GLU A O 1
ATOM 1587 N N . VAL A 1 208 ? -14.282 6.124 -27.924 1.00 98.88 208 VAL A N 1
ATOM 1588 C CA . VAL A 1 208 ? -12.888 5.729 -27.703 1.00 98.88 208 VAL A CA 1
ATOM 1589 C C . VAL A 1 208 ? -12.269 5.231 -29.005 1.00 98.88 208 VAL A C 1
ATOM 1591 O O . VAL A 1 208 ? -12.859 4.412 -29.704 1.00 98.88 208 VAL A O 1
ATOM 1594 N N . VAL A 1 209 ? -11.061 5.694 -29.316 1.00 98.94 209 VAL A N 1
ATOM 1595 C CA . VAL A 1 209 ? -10.205 5.118 -30.357 1.00 98.94 209 VAL A CA 1
ATOM 1596 C C . VAL A 1 209 ? -9.322 4.042 -29.725 1.00 98.94 209 VAL A C 1
ATOM 1598 O O . VAL A 1 209 ? -8.538 4.327 -28.817 1.00 98.94 209 VAL A O 1
ATOM 1601 N N . LEU A 1 210 ? -9.459 2.803 -30.192 1.00 98.81 210 LEU A N 1
ATOM 1602 C CA . LEU A 1 210 ? -8.695 1.643 -29.730 1.00 98.81 210 LEU A CA 1
ATOM 1603 C C . LEU A 1 210 ? -7.264 1.641 -30.305 1.00 98.81 210 LEU A C 1
ATOM 1605 O O . LEU A 1 210 ? -6.994 2.354 -31.274 1.00 98.81 210 LEU A O 1
ATOM 1609 N N . PRO A 1 211 ? -6.326 0.833 -29.769 1.00 98.44 211 PRO A N 1
ATOM 1610 C CA . PRO A 1 211 ? -4.929 0.835 -30.218 1.00 98.44 211 PRO A CA 1
ATOM 1611 C C . PRO A 1 211 ? -4.729 0.414 -31.680 1.00 98.44 211 PRO A C 1
ATOM 1613 O O . PRO A 1 211 ? -3.711 0.749 -32.276 1.00 98.44 211 PRO A O 1
ATOM 1616 N N . ASN A 1 212 ? -5.697 -0.278 -32.285 1.00 97.88 212 ASN A N 1
ATOM 1617 C CA . ASN A 1 212 ? -5.721 -0.611 -33.716 1.00 97.88 212 ASN A CA 1
ATOM 1618 C C . ASN A 1 212 ? -6.274 0.531 -34.605 1.00 97.88 212 ASN A C 1
ATOM 1620 O O . ASN A 1 212 ? -6.255 0.436 -35.834 1.00 97.88 212 ASN A O 1
ATOM 1624 N N . GLY A 1 213 ? -6.759 1.617 -33.999 1.00 98.31 213 GLY A N 1
ATOM 1625 C CA . GLY A 1 213 ? -7.388 2.755 -34.662 1.00 98.31 213 GLY A CA 1
ATOM 1626 C C . GLY A 1 213 ? -8.888 2.591 -34.933 1.00 98.31 213 GLY A C 1
ATOM 1627 O O . GLY A 1 213 ? -9.454 3.437 -35.625 1.00 98.31 213 GLY A O 1
ATOM 1628 N N . GLU A 1 214 ? -9.547 1.540 -34.448 1.00 98.62 214 GLU A N 1
ATOM 1629 C CA . GLU A 1 214 ? -11.011 1.424 -34.507 1.00 98.62 214 GLU A CA 1
ATOM 1630 C C . GLU A 1 214 ? -11.684 2.392 -33.530 1.00 98.62 214 GLU A C 1
ATOM 1632 O O . GLU A 1 214 ? -11.129 2.725 -32.485 1.00 98.62 214 GLU A O 1
ATOM 1637 N N . ILE A 1 215 ? -12.888 2.845 -33.882 1.00 98.75 215 ILE A N 1
ATOM 1638 C CA . ILE A 1 215 ? -13.695 3.750 -33.061 1.00 98.75 215 ILE A CA 1
ATOM 1639 C C . ILE A 1 215 ? -14.802 2.929 -32.409 1.00 98.75 215 ILE A C 1
ATOM 1641 O O . ILE A 1 215 ? -15.580 2.268 -33.097 1.00 98.75 215 ILE A O 1
ATOM 1645 N N . MET A 1 216 ? -14.887 2.999 -31.087 1.00 98.19 216 MET A N 1
ATOM 1646 C CA . MET A 1 216 ? -15.872 2.292 -30.281 1.00 98.19 216 MET A CA 1
ATOM 1647 C C . MET A 1 216 ? -16.661 3.282 -29.427 1.00 98.19 216 MET A C 1
ATOM 1649 O O . MET A 1 216 ? -16.098 4.228 -28.879 1.00 98.19 216 MET A O 1
ATOM 1653 N N . ARG A 1 217 ? -17.964 3.042 -29.268 1.00 98.69 217 ARG A N 1
ATOM 1654 C CA . ARG A 1 217 ? -18.796 3.714 -28.263 1.00 98.69 217 ARG A CA 1
ATOM 1655 C C . ARG A 1 217 ? -19.186 2.730 -27.171 1.00 98.69 217 ARG A C 1
ATOM 1657 O O . ARG A 1 217 ? -19.506 1.586 -27.481 1.00 98.69 217 ARG A O 1
ATOM 1664 N N . THR A 1 218 ? -19.159 3.169 -25.919 1.00 98.56 218 THR A N 1
ATOM 1665 C CA . THR A 1 218 ? -19.515 2.340 -24.760 1.00 98.56 218 THR A CA 1
ATOM 1666 C C . THR A 1 218 ? -20.982 2.497 -24.354 1.00 98.56 218 THR A C 1
ATOM 1668 O O . THR A 1 218 ? -21.679 3.419 -24.801 1.00 98.56 218 THR A O 1
ATOM 1671 N N . GLY A 1 219 ? -21.459 1.577 -23.509 1.00 97.88 219 GLY A N 1
ATOM 1672 C CA . GLY A 1 219 ? -22.816 1.588 -22.969 1.00 97.88 219 GLY A CA 1
ATOM 1673 C C . GLY A 1 219 ? -23.888 1.557 -24.057 1.00 97.88 219 GLY A C 1
ATOM 1674 O O . GLY A 1 219 ? -23.760 0.875 -25.077 1.00 97.88 219 GLY A O 1
ATOM 1675 N N . MET A 1 220 ? -24.949 2.344 -23.871 1.00 98.19 220 MET A N 1
ATOM 1676 C CA . MET A 1 220 ? -26.015 2.474 -24.874 1.00 98.19 220 MET A CA 1
ATOM 1677 C C . MET A 1 220 ? -25.548 3.116 -26.190 1.00 98.19 220 MET A C 1
ATOM 1679 O O . MET A 1 220 ? -26.220 2.961 -27.208 1.00 98.19 220 MET A O 1
ATOM 1683 N N . GLY A 1 221 ? -24.382 3.770 -26.211 1.00 98.00 221 GLY A N 1
ATOM 1684 C CA . GLY A 1 221 ? -23.798 4.354 -27.419 1.00 98.00 221 GLY A CA 1
ATOM 1685 C C . GLY A 1 221 ? -23.396 3.336 -28.478 1.00 98.00 221 GLY A C 1
ATOM 1686 O O . GLY A 1 221 ? -23.292 3.700 -29.649 1.00 98.00 221 GLY A O 1
ATOM 1687 N N . ALA A 1 222 ? -23.200 2.075 -28.080 1.00 97.88 222 ALA A N 1
ATOM 1688 C CA . ALA A 1 222 ? -22.926 0.970 -28.992 1.00 97.88 222 ALA A CA 1
ATOM 1689 C C . ALA A 1 222 ? -24.148 0.581 -29.845 1.00 97.88 222 ALA A C 1
ATOM 1691 O O . ALA A 1 222 ? -23.982 -0.014 -30.908 1.00 97.88 222 ALA A O 1
ATOM 1692 N N . LEU A 1 223 ? -25.370 0.915 -29.406 1.00 97.75 223 LEU A N 1
ATOM 1693 C CA . LEU A 1 223 ? -26.600 0.656 -30.151 1.00 97.75 223 LEU A CA 1
ATOM 1694 C C . LEU A 1 223 ? -26.838 1.788 -31.172 1.00 97.75 223 LEU A C 1
ATOM 1696 O O . LEU A 1 223 ? -27.051 2.937 -30.770 1.00 97.75 223 LEU A O 1
ATOM 1700 N N . PRO A 1 224 ? -26.839 1.512 -32.490 1.00 95.88 224 PRO A N 1
ATOM 1701 C CA . PRO A 1 224 ? -27.116 2.538 -33.491 1.00 95.88 224 PRO A CA 1
ATOM 1702 C C . PRO A 1 224 ? -28.519 3.138 -33.325 1.00 95.88 224 PRO A C 1
ATOM 1704 O O . PRO A 1 224 ? -29.485 2.413 -33.103 1.00 95.88 224 PRO A O 1
ATOM 1707 N N . GLY A 1 225 ? -28.638 4.463 -33.449 1.00 92.19 225 GLY A N 1
ATOM 1708 C CA . GLY A 1 225 ? -29.923 5.170 -33.337 1.00 92.19 225 GLY A CA 1
ATOM 1709 C C . GLY A 1 225 ? -30.506 5.240 -31.920 1.00 92.19 225 GLY A C 1
ATOM 1710 O O . GLY A 1 225 ? -31.678 5.576 -31.767 1.00 92.19 225 GLY A O 1
ATOM 1711 N N . ASN A 1 226 ? -29.720 4.915 -30.891 1.00 93.44 226 ASN A N 1
ATOM 1712 C CA . ASN A 1 226 ? -30.158 5.021 -29.503 1.00 93.44 226 ASN A CA 1
ATOM 1713 C C . ASN A 1 226 ? -30.511 6.472 -29.112 1.00 93.44 226 ASN A C 1
ATOM 1715 O O . ASN A 1 226 ? -29.999 7.437 -29.679 1.00 93.44 226 ASN A O 1
ATOM 1719 N N . ASN A 1 227 ? -31.350 6.604 -28.087 1.00 91.19 227 ASN A N 1
ATOM 1720 C CA . ASN A 1 227 ? -31.735 7.870 -27.460 1.00 91.19 227 ASN A CA 1
ATOM 1721 C C . ASN A 1 227 ? -31.432 7.890 -25.950 1.00 91.19 227 ASN A C 1
ATOM 1723 O O . ASN A 1 227 ? -31.994 8.700 -25.220 1.00 91.19 227 ASN A O 1
ATOM 1727 N N . THR A 1 228 ? -30.578 6.977 -25.480 1.00 96.50 228 THR A N 1
ATOM 1728 C CA . THR A 1 228 ? -30.285 6.775 -24.052 1.00 96.50 228 THR A CA 1
ATOM 1729 C C . THR A 1 228 ? -28.789 6.684 -23.752 1.00 96.50 228 THR A C 1
ATOM 1731 O O . THR A 1 228 ? -28.413 6.200 -22.686 1.00 96.50 228 THR A O 1
ATOM 1734 N N . TRP A 1 229 ? -27.913 7.107 -24.675 1.00 98.12 229 TRP A N 1
ATOM 1735 C CA . TRP A 1 229 ? -26.461 7.027 -24.479 1.00 98.12 229 TRP A CA 1
ATOM 1736 C C . TRP A 1 229 ? -26.008 7.719 -23.191 1.00 98.12 229 TRP A C 1
ATOM 1738 O O . TRP A 1 229 ? -25.315 7.102 -22.391 1.00 98.12 229 TRP A O 1
ATOM 1748 N N . GLN A 1 230 ? -26.453 8.957 -22.964 1.00 98.44 230 GLN A N 1
ATOM 1749 C CA . GLN A 1 230 ? -26.097 9.746 -21.780 1.00 98.44 230 GLN A CA 1
ATOM 1750 C C . GLN A 1 230 ? -27.006 9.482 -20.567 1.00 98.44 230 GLN A C 1
ATOM 1752 O O . GLN A 1 230 ? -26.747 10.006 -19.487 1.00 98.44 230 GLN A O 1
ATOM 1757 N N . THR A 1 231 ? -28.043 8.647 -20.686 1.00 97.62 231 THR A N 1
ATOM 1758 C CA . THR A 1 231 ? -28.998 8.394 -19.590 1.00 97.62 231 THR A CA 1
ATOM 1759 C C . THR A 1 231 ? -28.845 7.015 -18.946 1.00 97.62 231 THR A C 1
ATOM 1761 O O . THR A 1 231 ? -29.313 6.827 -17.827 1.00 97.62 231 THR A O 1
ATOM 1764 N N . PHE A 1 232 ? -28.194 6.048 -19.606 1.00 97.69 232 PHE A N 1
ATOM 1765 C CA . PHE A 1 232 ? -27.945 4.717 -19.042 1.00 97.69 232 PHE A CA 1
ATOM 1766 C C . PHE A 1 232 ? -26.534 4.199 -19.359 1.00 97.69 232 PHE A C 1
ATOM 1768 O O . PHE A 1 232 ? -26.234 3.822 -20.494 1.00 97.69 232 PHE A O 1
ATOM 1775 N N . GLN A 1 233 ? -25.695 4.135 -18.319 1.00 95.81 233 GLN A N 1
ATOM 1776 C CA . GLN A 1 233 ? -24.265 3.813 -18.404 1.00 95.81 233 GLN A CA 1
ATOM 1777 C C . GLN A 1 233 ? -23.993 2.426 -19.000 1.00 95.81 233 GLN A C 1
ATOM 1779 O O . GLN A 1 233 ? -23.135 2.275 -19.864 1.00 95.81 233 GLN A O 1
ATOM 1784 N N . TYR A 1 234 ? -24.714 1.400 -18.539 1.00 97.50 234 TYR A N 1
ATOM 1785 C CA . TYR A 1 234 ? -24.240 0.020 -18.681 1.00 97.50 234 TYR A CA 1
ATOM 1786 C C . TYR A 1 234 ? -24.411 -0.569 -20.084 1.00 97.50 234 TYR A C 1
ATOM 1788 O O . TYR A 1 234 ? -23.593 -1.382 -20.508 1.00 97.50 234 TYR A O 1
ATOM 1796 N N . GLY A 1 235 ? -25.459 -0.188 -20.819 1.00 96.00 235 GLY A N 1
ATOM 1797 C CA . GLY A 1 235 ? -25.778 -0.843 -22.088 1.00 96.00 235 GLY A CA 1
ATOM 1798 C C . GLY A 1 235 ? -26.082 -2.336 -21.910 1.00 96.00 235 GLY A C 1
ATOM 1799 O O . GLY A 1 235 ? -26.972 -2.702 -21.143 1.00 96.00 235 GLY A O 1
ATOM 1800 N N . TYR A 1 236 ? -25.358 -3.199 -22.627 1.00 96.62 236 TYR A N 1
ATOM 1801 C CA . TYR A 1 236 ? -25.517 -4.656 -22.579 1.00 96.62 236 TYR A CA 1
ATOM 1802 C C . TYR A 1 236 ? -24.160 -5.376 -22.627 1.00 96.62 236 TYR A C 1
ATOM 1804 O O . TYR A 1 236 ? -23.309 -5.028 -23.443 1.00 96.62 236 TYR A O 1
ATOM 1812 N N . GLY A 1 237 ? -23.989 -6.424 -21.812 1.00 97.81 237 GLY A N 1
ATOM 1813 C CA . GLY A 1 237 ? -22.760 -7.228 -21.744 1.00 97.81 237 GLY A CA 1
ATOM 1814 C C . GLY A 1 237 ? -21.749 -6.728 -20.699 1.00 97.81 237 GLY A C 1
ATOM 1815 O O . GLY A 1 237 ? -22.144 -6.058 -19.743 1.00 97.81 237 GLY A O 1
ATOM 1816 N N . PRO A 1 238 ? -20.454 -7.085 -20.829 1.00 97.62 238 PRO A N 1
ATOM 1817 C CA . PRO A 1 238 ? -19.392 -6.533 -19.990 1.00 97.62 238 PRO A CA 1
ATOM 1818 C C . PRO A 1 238 ? -19.353 -5.008 -20.088 1.00 97.62 238 PRO A C 1
ATOM 1820 O O . PRO A 1 238 ? -19.485 -4.466 -21.179 1.00 97.62 238 PRO A O 1
ATOM 1823 N N . TYR A 1 239 ? -19.139 -4.334 -18.959 1.00 97.75 239 TYR A N 1
ATOM 1824 C CA . TYR A 1 239 ? -19.103 -2.875 -18.870 1.00 97.75 239 TYR A CA 1
ATOM 1825 C C . TYR A 1 239 ? -17.650 -2.373 -18.948 1.00 97.75 239 TYR A C 1
ATOM 1827 O O . TYR A 1 239 ? -16.916 -2.505 -17.963 1.00 97.75 239 TYR A O 1
ATOM 1835 N N . PRO A 1 240 ? -17.186 -1.866 -20.109 1.00 96.81 240 PRO A N 1
ATOM 1836 C CA . PRO A 1 240 ? -15.764 -1.650 -20.348 1.00 96.81 240 PRO A CA 1
ATOM 1837 C C . PRO A 1 240 ? -15.264 -0.286 -19.868 1.00 96.81 240 PRO A C 1
ATOM 1839 O O . PRO A 1 240 ? -14.058 -0.105 -19.772 1.00 96.81 240 PRO A O 1
ATOM 1842 N N . ASP A 1 241 ? -16.136 0.676 -19.567 1.00 98.44 241 ASP A N 1
ATOM 1843 C CA . ASP A 1 241 ? -15.778 2.084 -19.344 1.00 98.44 241 ASP A CA 1
ATOM 1844 C C . ASP A 1 241 ? -14.673 2.246 -18.288 1.00 98.44 241 ASP A C 1
ATOM 1846 O O . ASP A 1 241 ? -13.722 3.005 -18.476 1.00 98.44 241 ASP A O 1
ATOM 1850 N N . GLY A 1 242 ? -14.733 1.438 -17.221 1.00 97.81 242 GLY A N 1
ATOM 1851 C CA . GLY A 1 242 ? -13.734 1.423 -16.152 1.00 97.81 242 GLY A CA 1
ATOM 1852 C C . GLY A 1 242 ? -12.310 1.133 -16.628 1.00 97.81 242 GLY A C 1
ATOM 1853 O O . GLY A 1 242 ? -11.368 1.708 -16.075 1.00 97.81 242 GLY A O 1
ATOM 1854 N N . ILE A 1 243 ? -12.132 0.319 -17.678 1.00 97.88 243 ILE A N 1
ATOM 1855 C CA . ILE A 1 243 ? -10.794 0.010 -18.192 1.00 97.88 243 ILE A CA 1
ATOM 1856 C C . ILE A 1 243 ? -10.153 1.254 -18.806 1.00 97.88 243 ILE A C 1
ATOM 1858 O O . ILE A 1 243 ? -8.943 1.370 -18.751 1.00 97.88 243 ILE A O 1
ATOM 1862 N N . PHE A 1 244 ? -10.908 2.225 -19.328 1.00 98.56 244 PHE A N 1
ATOM 1863 C CA . PHE A 1 244 ? -10.346 3.424 -19.973 1.00 98.56 244 PHE A CA 1
ATOM 1864 C C . PHE A 1 244 ? -9.943 4.538 -18.993 1.00 98.56 244 PHE A C 1
ATOM 1866 O O . PHE A 1 244 ? -9.540 5.618 -19.422 1.00 98.56 244 PHE A O 1
ATOM 1873 N N . THR A 1 245 ? -10.019 4.284 -17.684 1.00 98.38 245 THR A N 1
ATOM 1874 C CA . THR A 1 245 ? -9.608 5.238 -16.646 1.00 98.38 245 THR A CA 1
ATOM 1875 C C . THR A 1 245 ? -8.271 4.861 -16.029 1.00 98.38 245 THR A C 1
ATOM 1877 O O . THR A 1 245 ? -8.025 3.689 -15.750 1.00 98.38 245 THR A O 1
ATOM 1880 N N . GLN A 1 246 ? -7.409 5.858 -15.803 1.00 98.19 246 GLN A N 1
ATOM 1881 C CA . GLN A 1 246 ? -6.053 5.685 -15.269 1.00 98.19 246 GLN A CA 1
ATOM 1882 C C . GLN A 1 246 ? -5.271 4.558 -15.977 1.00 98.19 246 GLN A C 1
ATOM 1884 O O . GLN A 1 246 ? -4.528 3.811 -15.345 1.00 98.19 246 GLN A O 1
ATOM 1889 N N . SER A 1 247 ? -5.431 4.426 -17.293 1.00 98.25 247 SER A N 1
ATOM 1890 C CA . SER A 1 247 ? -4.891 3.310 -18.071 1.00 98.25 247 SER A CA 1
ATOM 1891 C C . SER A 1 247 ? -4.345 3.767 -19.423 1.00 98.25 247 SER A C 1
ATOM 1893 O O . SER A 1 247 ? -4.255 4.960 -19.715 1.00 98.25 247 SER A O 1
ATOM 1895 N N . ASN A 1 248 ? -3.959 2.801 -20.253 1.00 98.38 248 ASN A N 1
ATOM 1896 C CA . ASN A 1 248 ? -3.432 3.022 -21.591 1.00 98.38 248 ASN A CA 1
ATOM 1897 C C . ASN A 1 248 ? -4.077 2.104 -22.645 1.00 98.38 248 ASN A C 1
ATOM 1899 O O . ASN A 1 248 ? -3.417 1.698 -23.603 1.00 98.38 248 ASN A O 1
ATOM 1903 N N . TYR A 1 249 ? -5.363 1.772 -22.485 1.00 98.56 249 TYR A N 1
ATOM 1904 C CA . TYR A 1 249 ? -6.083 0.862 -23.393 1.00 98.56 249 TYR A CA 1
ATOM 1905 C C . TYR A 1 249 ? -6.783 1.545 -24.574 1.00 98.56 249 TYR A C 1
ATOM 1907 O O . TYR A 1 249 ? -7.212 0.858 -25.496 1.00 98.56 249 TYR A O 1
ATOM 1915 N N . GLY A 1 250 ? -6.898 2.875 -24.581 1.00 98.31 250 GLY A N 1
ATOM 1916 C CA . GLY A 1 250 ? -7.551 3.614 -25.662 1.00 98.31 250 GLY A CA 1
ATOM 1917 C C . GLY A 1 250 ? -7.469 5.127 -25.483 1.00 98.31 250 GLY A C 1
ATOM 1918 O O . GLY A 1 250 ? -7.019 5.617 -24.447 1.00 98.31 250 GLY A O 1
ATOM 1919 N N . ILE A 1 251 ? -7.904 5.864 -26.504 1.00 98.88 251 ILE A N 1
ATOM 1920 C CA . ILE A 1 251 ? -7.942 7.330 -26.525 1.00 98.88 251 ILE A CA 1
ATOM 1921 C C . ILE A 1 251 ? -9.395 7.794 -26.541 1.00 98.88 251 ILE A C 1
ATOM 1923 O O . ILE A 1 251 ? -10.104 7.612 -27.527 1.00 98.88 251 ILE A O 1
ATOM 1927 N N . VAL A 1 252 ? -9.839 8.413 -25.453 1.00 98.88 252 VAL A N 1
ATOM 1928 C CA . VAL A 1 252 ? -11.209 8.918 -25.322 1.00 98.88 252 VAL A CA 1
ATOM 1929 C C . VAL A 1 252 ? -11.350 10.235 -26.082 1.00 98.88 252 VAL A C 1
ATOM 1931 O O . VAL A 1 252 ? -10.572 11.169 -25.888 1.00 98.88 252 VAL A O 1
ATOM 1934 N N . THR A 1 253 ? -12.357 10.306 -26.947 1.00 98.88 253 THR A N 1
ATOM 1935 C CA . THR A 1 253 ? -12.617 11.431 -27.860 1.00 98.88 253 THR A CA 1
ATOM 1936 C C . THR A 1 253 ? -13.931 12.146 -27.575 1.00 98.88 253 THR A C 1
ATOM 1938 O O . THR A 1 253 ? -14.086 13.293 -27.988 1.00 98.88 253 THR A O 1
ATOM 1941 N N . LYS A 1 254 ? -14.861 11.506 -26.853 1.00 98.81 254 LYS A N 1
ATOM 1942 C CA . LYS A 1 254 ? -16.101 12.100 -26.323 1.00 98.81 254 LYS A CA 1
ATOM 1943 C C . LYS A 1 254 ? -16.492 11.391 -25.030 1.00 98.81 254 LYS A C 1
ATOM 1945 O O . LYS A 1 254 ? -16.243 10.191 -24.901 1.00 98.81 254 LYS A O 1
ATOM 1950 N N . MET A 1 255 ? -17.125 12.101 -24.104 1.00 98.81 255 MET A N 1
ATOM 1951 C CA . MET A 1 255 ? -17.619 11.519 -22.852 1.00 98.81 255 MET A CA 1
ATOM 1952 C C . MET A 1 255 ? -18.880 12.245 -22.389 1.00 98.81 255 MET A C 1
ATOM 1954 O O . MET A 1 255 ? -18.951 13.476 -22.448 1.00 98.81 255 MET A O 1
ATOM 1958 N N . GLY A 1 256 ? -19.886 11.470 -21.992 1.00 98.75 256 GLY A N 1
ATOM 1959 C CA . GLY A 1 256 ? -21.127 11.982 -21.431 1.00 98.75 256 GLY A CA 1
ATOM 1960 C C . GLY A 1 256 ? -21.038 12.168 -19.921 1.00 98.75 256 GLY A C 1
ATOM 1961 O O . GLY A 1 256 ? -20.313 11.425 -19.262 1.00 98.75 256 GLY A O 1
ATOM 1962 N N . PHE A 1 257 ? -21.796 13.117 -19.374 1.00 98.69 257 PHE A N 1
ATOM 1963 C CA . PHE A 1 257 ? -21.883 13.377 -17.935 1.00 98.69 257 PHE A CA 1
ATOM 1964 C C . PHE A 1 257 ? -23.306 13.720 -17.509 1.00 98.69 257 PHE A C 1
ATOM 1966 O O . PHE A 1 257 ? -24.070 14.326 -18.266 1.00 98.69 257 PHE A O 1
ATOM 1973 N N . TRP A 1 258 ? -23.642 13.376 -16.272 1.00 98.75 258 TRP A N 1
ATOM 1974 C CA . TRP A 1 258 ? -24.811 13.913 -15.590 1.00 98.75 258 TRP A CA 1
ATOM 1975 C C . TRP A 1 258 ? -24.492 15.269 -14.961 1.00 98.75 258 TRP A C 1
ATOM 1977 O O . TRP A 1 258 ? -23.409 15.493 -14.423 1.00 98.75 258 TRP A O 1
ATOM 1987 N N . LEU A 1 259 ? -25.463 16.171 -15.034 1.00 98.62 259 LEU A N 1
ATOM 1988 C CA . LEU A 1 259 ? -25.446 17.500 -14.441 1.00 98.62 259 LEU A CA 1
ATOM 1989 C C . LEU A 1 259 ? -26.435 17.525 -13.279 1.00 98.62 259 LEU A C 1
ATOM 1991 O O . LEU A 1 259 ? -27.500 16.905 -13.336 1.00 98.62 259 LEU A O 1
ATOM 1995 N N . MET A 1 260 ? -26.094 18.237 -12.212 1.00 98.31 260 MET A N 1
ATOM 1996 C CA . MET A 1 260 ? -26.981 18.337 -11.061 1.00 98.31 260 MET A CA 1
ATOM 1997 C C . MET A 1 260 ? -28.060 19.387 -11.362 1.00 98.31 260 MET A C 1
ATOM 1999 O O . MET A 1 260 ? -27.710 20.514 -11.705 1.00 98.31 260 MET A O 1
ATOM 2003 N N . PRO A 1 261 ? -29.363 19.087 -11.248 1.00 97.94 261 PRO A N 1
ATOM 2004 C CA . PRO A 1 261 ? -30.379 20.133 -11.316 1.00 97.94 261 PRO A CA 1
ATOM 2005 C C . PRO A 1 261 ? -30.223 21.103 -10.138 1.00 97.94 261 PRO A C 1
ATOM 2007 O O . PRO A 1 261 ? -29.765 20.708 -9.064 1.00 97.94 261 PRO A O 1
ATOM 2010 N N . ASP A 1 262 ? -30.636 22.359 -10.314 1.00 96.06 262 ASP A N 1
ATOM 2011 C CA . ASP A 1 262 ? -30.664 23.341 -9.230 1.00 96.06 262 ASP A CA 1
ATOM 2012 C C . ASP A 1 262 ? -31.427 22.744 -8.033 1.00 96.06 262 ASP A C 1
ATOM 2014 O O . ASP A 1 262 ? -32.602 22.380 -8.164 1.00 96.06 262 ASP A O 1
ATOM 2018 N N . PRO A 1 263 ? -30.784 22.628 -6.858 1.00 96.88 263 PRO A N 1
ATOM 2019 C CA . PRO A 1 263 ? -31.379 21.974 -5.700 1.00 96.88 263 PRO A CA 1
ATOM 2020 C C . PRO A 1 263 ? -32.548 22.764 -5.082 1.00 96.88 263 PRO A C 1
ATOM 2022 O O . PRO A 1 263 ? -33.165 22.293 -4.126 1.00 96.88 263 PRO A O 1
ATOM 2025 N N . GLY A 1 264 ? -32.857 23.977 -5.557 1.00 95.62 264 GLY A N 1
ATOM 2026 C CA . GLY A 1 264 ? -33.927 24.821 -5.009 1.00 95.62 264 GLY A CA 1
ATOM 2027 C C . GLY A 1 264 ? -33.544 25.516 -3.696 1.00 95.62 264 GLY A C 1
ATOM 2028 O O . GLY A 1 264 ? -34.398 26.052 -2.985 1.00 95.62 264 GLY A O 1
ATOM 2029 N N . GLY A 1 265 ? -32.254 25.505 -3.357 1.00 96.75 265 GLY A N 1
ATOM 2030 C CA . GLY A 1 265 ? -31.682 26.206 -2.215 1.00 96.75 265 GLY A CA 1
ATOM 2031 C C . GLY A 1 265 ? -30.306 25.668 -1.827 1.00 96.75 265 GLY A C 1
ATOM 2032 O O . GLY A 1 265 ? -29.997 24.496 -2.024 1.00 96.75 265 GLY A O 1
ATOM 2033 N N . TYR A 1 266 ? -29.471 26.546 -1.272 1.00 97.81 266 TYR A N 1
ATOM 2034 C CA . TYR A 1 266 ? -28.064 26.266 -0.989 1.00 97.81 266 TYR A CA 1
ATOM 2035 C C . TYR A 1 266 ? -27.557 27.105 0.187 1.00 97.81 266 TYR A C 1
ATOM 2037 O O . TYR A 1 266 ? -27.993 28.245 0.361 1.00 97.81 266 TYR A O 1
ATOM 2045 N N . GLN A 1 267 ? -26.655 26.541 0.992 1.00 97.69 267 GLN A N 1
ATOM 2046 C CA . GLN A 1 267 ? -25.916 27.255 2.037 1.00 97.69 267 GLN A CA 1
ATOM 2047 C C . GLN A 1 267 ? -24.605 26.524 2.350 1.00 97.69 267 GLN A C 1
ATOM 2049 O O . GLN A 1 267 ? -24.642 25.434 2.922 1.00 97.69 267 GLN A O 1
ATOM 2054 N N . ALA A 1 268 ? -23.462 27.137 2.032 1.00 98.25 268 ALA A N 1
ATOM 2055 C CA . ALA A 1 268 ? -22.158 26.677 2.515 1.00 98.25 268 ALA A CA 1
ATOM 2056 C C . ALA A 1 268 ? -21.972 27.002 4.001 1.00 98.25 268 ALA A C 1
ATOM 2058 O O . ALA A 1 268 ? -22.561 27.965 4.500 1.00 98.25 268 ALA A O 1
ATOM 2059 N N . TYR A 1 269 ? -21.139 26.228 4.689 1.00 98.38 269 TYR A N 1
ATOM 2060 C CA . TYR A 1 269 ? -20.782 26.425 6.092 1.00 98.38 269 TYR A CA 1
ATOM 2061 C C . TYR A 1 269 ? -19.306 26.089 6.346 1.00 98.38 269 TYR A C 1
ATOM 2063 O O . TYR A 1 269 ? -18.689 25.315 5.610 1.00 98.38 269 TYR A O 1
ATOM 2071 N N . LEU A 1 270 ? -18.776 26.647 7.433 1.00 98.56 270 LEU A N 1
ATOM 2072 C CA . LEU A 1 270 ? -17.493 26.294 8.035 1.00 98.56 270 LEU A CA 1
ATOM 2073 C C . LEU A 1 270 ? -17.726 25.875 9.488 1.00 98.56 270 LEU A C 1
ATOM 2075 O O . LEU A 1 270 ? -18.378 26.611 10.227 1.00 98.56 270 LEU A O 1
ATOM 2079 N N . PHE A 1 271 ? -17.160 24.740 9.900 1.00 98.75 271 PHE A N 1
ATOM 2080 C CA . PHE A 1 271 ? -16.916 24.421 11.310 1.00 98.75 271 PHE A CA 1
ATOM 2081 C C . PHE A 1 271 ? -15.412 24.420 11.593 1.00 98.75 271 PHE A C 1
ATOM 2083 O O . PHE A 1 271 ? -14.656 23.804 10.843 1.00 98.75 271 PHE A O 1
ATOM 2090 N N . SER A 1 272 ? -14.991 25.063 12.681 1.00 98.56 272 SER A N 1
ATOM 2091 C CA . SER A 1 272 ? -13.579 25.185 13.063 1.00 98.56 272 SER A CA 1
ATOM 2092 C C . SER A 1 272 ? -13.321 24.544 14.425 1.00 98.56 272 SER A C 1
ATOM 2094 O O . SER A 1 272 ? -14.004 24.857 15.405 1.00 98.56 272 SER A O 1
ATOM 2096 N N . PHE A 1 273 ? -12.306 23.685 14.497 1.00 98.62 273 PHE A N 1
ATOM 2097 C CA . PHE A 1 273 ? -11.920 22.915 15.685 1.00 98.62 273 PHE A CA 1
ATOM 2098 C C . PHE A 1 273 ? -10.544 23.365 16.163 1.00 98.62 273 PHE A C 1
ATOM 2100 O O . PHE A 1 273 ? -9.646 23.572 15.350 1.00 98.62 273 PHE A O 1
ATOM 2107 N N . GLN A 1 274 ? -10.390 23.610 17.462 1.00 97.44 274 GLN A N 1
ATOM 2108 C CA . GLN A 1 274 ? -9.304 24.460 17.963 1.00 97.44 274 GLN A CA 1
ATOM 2109 C C . GLN A 1 274 ? -8.010 23.694 18.239 1.00 97.44 274 GLN A C 1
ATOM 2111 O O . GLN A 1 274 ? -6.945 24.303 18.196 1.00 97.44 274 GLN A O 1
ATOM 2116 N N . ASN A 1 275 ? -8.082 22.384 18.486 1.00 97.44 275 ASN A N 1
ATOM 2117 C CA . ASN A 1 275 ? -6.921 21.579 18.855 1.00 97.44 275 ASN A CA 1
ATOM 2118 C C . ASN A 1 275 ? -6.540 20.613 17.732 1.00 97.44 275 ASN A C 1
ATOM 2120 O O . ASN A 1 275 ? -7.398 20.058 17.046 1.00 97.44 275 ASN A O 1
ATOM 2124 N N . ASP A 1 276 ? -5.242 20.346 17.589 1.00 97.00 276 ASP A N 1
ATOM 2125 C CA . ASP A 1 276 ? -4.737 19.362 16.623 1.00 97.00 276 ASP A CA 1
ATOM 2126 C C . ASP A 1 276 ? -5.306 17.958 16.887 1.00 97.00 276 ASP A C 1
ATOM 2128 O O . ASP A 1 276 ? -5.676 17.237 15.964 1.00 97.00 276 ASP A O 1
ATOM 2132 N N . SER A 1 277 ? -5.478 17.627 18.172 1.00 97.25 277 SER A N 1
ATOM 2133 C CA . SER A 1 277 ? -6.048 16.370 18.661 1.00 97.25 277 SER A CA 1
ATOM 2134 C C . SER A 1 277 ? -7.543 16.191 18.382 1.00 97.25 277 SER A C 1
ATOM 2136 O O . SER A 1 277 ? -8.085 15.136 18.709 1.00 97.25 277 SER A O 1
ATOM 2138 N N . ASP A 1 278 ? -8.233 17.192 17.824 1.00 98.31 278 ASP A N 1
ATOM 2139 C CA . ASP A 1 278 ? -9.669 17.098 17.534 1.00 98.31 278 ASP A CA 1
ATOM 2140 C C . ASP A 1 278 ? -9.954 16.276 16.260 1.00 98.31 278 ASP A C 1
ATOM 2142 O O . ASP A 1 278 ? -11.075 15.788 16.097 1.00 98.31 278 ASP A O 1
ATOM 2146 N N . LEU A 1 279 ? -8.958 16.063 15.381 1.00 98.44 279 LEU A N 1
ATOM 2147 C CA . LEU A 1 279 ? -9.124 15.369 14.092 1.00 98.44 279 LEU A CA 1
ATOM 2148 C C . LEU A 1 279 ? -9.883 14.031 14.194 1.00 98.44 279 LEU A C 1
ATOM 2150 O O . LEU A 1 279 ? -10.850 13.863 13.444 1.00 98.44 279 LEU A O 1
ATOM 2154 N N . PRO A 1 280 ? -9.547 13.097 15.113 1.00 98.44 280 PRO A N 1
ATOM 2155 C CA . PRO A 1 280 ? -10.299 11.855 15.246 1.00 98.44 280 PRO A CA 1
ATOM 2156 C C . PRO A 1 280 ? -11.791 12.082 15.505 1.00 98.44 280 PRO A C 1
ATOM 2158 O O . PRO A 1 280 ? -12.635 11.479 14.846 1.00 98.44 280 PRO A O 1
ATOM 2161 N N . ALA A 1 281 ? -12.132 12.981 16.433 1.00 98.31 281 ALA A N 1
ATOM 2162 C CA . ALA A 1 281 ? -13.520 13.263 16.795 1.00 98.31 281 ALA A CA 1
ATOM 2163 C C . ALA A 1 281 ? -14.285 13.940 15.647 1.00 98.31 281 ALA A C 1
ATOM 2165 O O . ALA A 1 281 ? -15.459 13.637 15.424 1.00 98.31 281 ALA A O 1
ATOM 2166 N N . VAL A 1 282 ? -13.614 14.818 14.894 1.00 98.56 282 VAL A N 1
ATOM 2167 C CA . VAL A 1 282 ? -14.171 15.472 13.702 1.00 98.56 282 VAL A CA 1
ATOM 2168 C C . VAL A 1 282 ? -14.531 14.440 12.634 1.00 98.56 282 VAL A C 1
ATOM 2170 O O . VAL A 1 282 ? -15.642 14.472 12.099 1.00 98.56 282 VAL A O 1
ATOM 2173 N N . VAL A 1 283 ? -13.629 13.496 12.355 1.00 98.56 283 VAL A N 1
ATOM 2174 C CA . VAL A 1 283 ? -13.859 12.432 11.366 1.00 98.56 283 VAL A CA 1
ATOM 2175 C C . VAL A 1 283 ? -14.990 11.504 11.810 1.00 98.56 283 VAL A C 1
ATOM 2177 O O . VAL A 1 283 ? -15.871 11.198 11.008 1.00 98.56 283 VAL A O 1
ATOM 2180 N N . GLU A 1 284 ? -15.031 11.118 13.086 1.00 98.06 284 GLU A N 1
ATOM 2181 C CA . GLU A 1 284 ? -16.109 10.284 13.634 1.00 98.06 284 GLU A CA 1
ATOM 2182 C C . GLU A 1 284 ? -17.486 10.957 13.524 1.00 98.06 284 GLU A C 1
ATOM 2184 O O . GLU A 1 284 ? -18.468 10.318 13.128 1.00 98.06 284 GLU A O 1
ATOM 2189 N N . ALA A 1 285 ? -17.553 12.262 13.803 1.00 97.44 285 ALA A N 1
ATOM 2190 C CA . ALA A 1 285 ? -18.765 13.054 13.629 1.00 97.44 285 ALA A CA 1
ATOM 2191 C C . ALA A 1 285 ? -19.195 13.114 12.154 1.00 97.44 285 ALA A C 1
ATOM 2193 O O . ALA A 1 285 ? -20.357 12.839 11.839 1.00 97.44 285 ALA A O 1
ATOM 2194 N N . ILE A 1 286 ? -18.266 13.424 11.241 1.00 97.62 286 ILE A N 1
ATOM 2195 C CA . ILE A 1 286 ? -18.563 13.493 9.804 1.00 97.62 286 ILE A CA 1
ATOM 2196 C C . ILE A 1 286 ? -19.012 12.135 9.269 1.00 97.62 286 ILE A C 1
ATOM 2198 O O . ILE A 1 286 ? -19.985 12.097 8.520 1.00 97.62 286 ILE A O 1
ATOM 2202 N N . ARG A 1 287 ? -18.353 11.029 9.641 1.00 97.25 287 ARG A N 1
ATOM 2203 C CA . ARG A 1 287 ? -18.655 9.685 9.121 1.00 97.25 287 ARG A CA 1
ATOM 2204 C C . ARG A 1 287 ? -20.141 9.357 9.247 1.00 97.25 287 ARG A C 1
ATOM 2206 O O . ARG A 1 287 ? -20.770 8.968 8.263 1.00 97.25 287 ARG A O 1
ATOM 2213 N N . GLY A 1 288 ? -20.706 9.533 10.444 1.00 94.69 288 GLY A N 1
ATOM 2214 C CA . GLY A 1 288 ? -22.122 9.253 10.693 1.00 94.69 288 GLY A CA 1
ATOM 2215 C C . GLY A 1 288 ? -23.048 10.130 9.847 1.00 94.69 288 GLY A C 1
ATOM 2216 O O . GLY A 1 288 ? -23.999 9.634 9.241 1.00 94.69 288 GLY A O 1
ATOM 2217 N N . LEU A 1 289 ? -22.728 11.421 9.743 1.00 97.81 289 LEU A N 1
ATOM 2218 C CA . LEU A 1 289 ? -23.503 12.394 8.969 1.00 97.81 289 LEU A CA 1
ATOM 2219 C C . LEU A 1 289 ? -23.421 12.144 7.456 1.00 97.81 289 LEU A C 1
ATOM 2221 O O . LEU A 1 289 ? -24.413 12.313 6.747 1.00 97.81 289 LEU A O 1
ATOM 2225 N N . ARG A 1 290 ? -22.251 11.736 6.964 1.00 96.56 290 ARG A N 1
ATOM 2226 C CA . ARG A 1 290 ? -21.968 11.497 5.548 1.00 96.56 290 ARG A CA 1
ATOM 2227 C C . ARG A 1 290 ? -22.620 10.210 5.049 1.00 96.56 290 ARG A C 1
ATOM 2229 O O . ARG A 1 290 ? -23.302 10.243 4.027 1.00 96.56 290 ARG A O 1
ATOM 2236 N N . ILE A 1 291 ? -22.487 9.108 5.794 1.00 96.31 291 ILE A N 1
ATOM 2237 C CA . ILE A 1 291 ? -23.146 7.828 5.475 1.00 96.31 291 ILE A CA 1
ATOM 2238 C C . ILE A 1 291 ? -24.671 7.968 5.573 1.00 96.31 291 ILE A C 1
ATOM 2240 O O . ILE A 1 291 ? -25.394 7.420 4.744 1.00 96.31 291 ILE A O 1
ATOM 2244 N N . GLY A 1 292 ? -25.163 8.733 6.553 1.00 95.62 292 GLY A N 1
ATOM 2245 C CA . GLY A 1 292 ? -26.588 9.019 6.731 1.00 95.62 292 GLY A CA 1
ATOM 2246 C C . GLY A 1 292 ? -27.177 10.028 5.739 1.00 95.62 292 GLY A C 1
ATOM 2247 O O . GLY A 1 292 ? -28.348 10.369 5.875 1.00 95.62 292 GLY A O 1
ATOM 2248 N N . MET A 1 293 ? -26.390 10.526 4.774 1.00 95.75 293 MET A N 1
ATOM 2249 C CA . MET A 1 293 ? -26.794 11.546 3.791 1.00 95.75 293 MET A CA 1
ATOM 2250 C C . MET A 1 293 ? -27.271 12.876 4.403 1.00 95.75 293 MET A C 1
ATOM 2252 O O . MET A 1 293 ? -27.908 13.679 3.720 1.00 95.75 293 MET A O 1
ATOM 2256 N N . VAL A 1 294 ? -26.945 13.148 5.673 1.00 97.25 294 VAL A N 1
ATOM 2257 C CA . VAL A 1 294 ? -27.156 14.474 6.278 1.00 97.25 294 VAL A CA 1
ATOM 2258 C C . VAL A 1 294 ? -26.203 15.475 5.629 1.00 97.25 294 VAL A C 1
ATOM 2260 O O . VAL A 1 294 ? -26.620 16.568 5.257 1.00 97.25 294 VAL A O 1
ATOM 2263 N N . ILE A 1 295 ? -24.942 15.070 5.435 1.00 97.50 295 ILE A N 1
ATOM 2264 C CA . ILE A 1 295 ? -24.013 15.753 4.531 1.00 97.50 295 ILE A CA 1
ATOM 2265 C C . ILE A 1 295 ? -24.131 15.090 3.158 1.00 97.50 295 ILE A C 1
ATOM 2267 O O . ILE A 1 295 ? -23.793 13.916 2.996 1.00 97.50 295 ILE A O 1
ATOM 2271 N N . GLN A 1 296 ? -24.636 15.846 2.186 1.00 95.38 296 GLN A N 1
ATOM 2272 C CA . GLN A 1 296 ? -24.977 15.339 0.852 1.00 95.38 296 GLN A CA 1
ATOM 2273 C C . GLN A 1 296 ? -23.791 15.357 -0.116 1.00 95.38 296 GLN A C 1
ATOM 2275 O O . GLN A 1 296 ? -23.685 14.491 -0.979 1.00 95.38 296 GLN A O 1
ATOM 2280 N N . ASN A 1 297 ? -22.923 16.359 0.007 1.00 96.81 297 ASN A N 1
ATOM 2281 C CA . ASN A 1 297 ? -21.770 16.539 -0.863 1.00 96.81 297 ASN A CA 1
ATOM 2282 C C . ASN A 1 297 ? -20.521 15.821 -0.329 1.00 96.81 297 ASN A C 1
ATOM 2284 O O . ASN A 1 297 ? -20.593 15.137 0.689 1.00 96.81 297 ASN A O 1
ATOM 2288 N N . ALA A 1 298 ? -19.376 15.980 -0.996 1.00 94.44 298 ALA A N 1
ATOM 2289 C CA . ALA A 1 298 ? -18.071 15.593 -0.456 1.00 94.44 298 ALA A CA 1
ATOM 2290 C C . ALA A 1 298 ? -17.475 16.756 0.371 1.00 94.44 298 ALA A C 1
ATOM 2292 O O . ALA A 1 298 ? -16.901 17.681 -0.212 1.00 94.44 298 ALA A O 1
ATOM 2293 N N . PRO A 1 299 ? -17.643 16.791 1.712 1.00 96.88 299 PRO A N 1
ATOM 2294 C CA . PRO A 1 299 ? -17.053 17.844 2.528 1.00 96.88 299 PRO A CA 1
ATOM 2295 C C . PRO A 1 299 ? -15.536 17.647 2.627 1.00 96.88 299 PRO A C 1
ATOM 2297 O O . PRO A 1 299 ? -15.023 16.537 2.461 1.00 96.88 299 PRO A O 1
ATOM 2300 N N . THR A 1 300 ? -14.821 18.717 2.963 1.00 98.12 300 THR A N 1
ATOM 2301 C CA . THR A 1 300 ? -13.365 18.674 3.149 1.00 98.12 300 THR A CA 1
ATOM 2302 C C . THR A 1 300 ? -12.978 19.056 4.567 1.00 98.12 300 THR A C 1
ATOM 2304 O O . THR A 1 300 ? -13.462 20.069 5.075 1.00 98.12 300 THR A O 1
ATOM 2307 N N . ILE A 1 301 ? -12.062 18.298 5.165 1.00 98.50 301 ILE A N 1
ATOM 2308 C CA . ILE A 1 301 ? -11.376 18.624 6.419 1.00 98.50 301 ILE A CA 1
ATOM 2309 C C . ILE A 1 301 ? -10.000 19.175 6.034 1.00 98.50 301 ILE A C 1
ATOM 2311 O O . ILE A 1 301 ? -9.203 18.466 5.418 1.00 98.50 301 ILE A O 1
ATOM 2315 N N . ARG A 1 302 ? -9.728 20.445 6.320 1.00 98.06 302 ARG A N 1
ATOM 2316 C CA . ARG A 1 302 ? -8.520 21.154 5.868 1.00 98.06 302 ARG A CA 1
ATOM 2317 C C . ARG A 1 302 ? -7.631 21.525 7.047 1.00 98.06 302 ARG A C 1
ATOM 2319 O O . ARG A 1 302 ? -8.140 21.885 8.111 1.00 98.06 302 ARG A O 1
ATOM 2326 N N . SER A 1 303 ? -6.316 21.433 6.841 1.00 97.62 303 SER A N 1
ATOM 2327 C CA . SER A 1 303 ? -5.337 21.978 7.781 1.00 97.62 303 SER A CA 1
ATOM 2328 C C . SER A 1 303 ? -5.282 23.511 7.672 1.00 97.62 303 SER A C 1
ATOM 2330 O O . SER A 1 303 ? -5.541 24.063 6.599 1.00 97.62 303 SER A O 1
ATOM 2332 N N . PRO A 1 304 ? -4.902 24.236 8.737 1.00 97.31 304 PRO A N 1
ATOM 2333 C CA . PRO A 1 304 ? -4.801 25.694 8.703 1.00 97.31 304 PRO A CA 1
ATOM 2334 C C . PRO A 1 304 ? -3.755 26.182 7.702 1.00 97.31 304 PRO A C 1
ATOM 2336 O O . PRO A 1 304 ? -3.925 27.252 7.127 1.00 97.31 304 PRO A O 1
ATOM 2339 N N . LEU A 1 305 ? -2.693 25.406 7.458 1.00 96.38 305 LEU A N 1
ATOM 2340 C CA . LEU A 1 305 ? -1.673 25.773 6.476 1.00 96.38 305 LEU A CA 1
ATOM 2341 C C . LEU A 1 305 ? -2.183 25.651 5.038 1.00 96.38 305 LEU A C 1
ATOM 2343 O O . LEU A 1 305 ? -1.801 26.463 4.203 1.00 96.38 305 LEU A O 1
ATOM 2347 N N . MET A 1 306 ? -3.098 24.718 4.756 1.00 95.25 306 MET A N 1
ATOM 2348 C CA . MET A 1 306 ? -3.787 24.660 3.462 1.00 95.25 306 MET A CA 1
ATOM 2349 C C . MET A 1 306 ? -4.613 25.932 3.217 1.00 95.25 306 MET A C 1
ATOM 2351 O O . MET A 1 306 ? -4.586 26.492 2.121 1.00 95.25 306 MET A O 1
ATOM 2355 N N . ASP A 1 307 ? -5.304 26.432 4.243 1.00 95.75 307 ASP A N 1
ATOM 2356 C CA . ASP A 1 307 ? -6.081 27.672 4.141 1.00 95.75 307 ASP A CA 1
ATOM 2357 C C . ASP A 1 307 ? -5.178 28.916 4.085 1.00 95.75 307 ASP A C 1
ATOM 2359 O O . ASP A 1 307 ? -5.421 29.826 3.292 1.00 95.75 307 ASP A O 1
ATOM 2363 N N . ALA A 1 308 ? -4.101 28.947 4.875 1.00 95.56 308 ALA A N 1
ATOM 2364 C CA . ALA A 1 308 ? -3.126 30.035 4.880 1.00 95.56 308 ALA A CA 1
ATOM 2365 C C . ALA A 1 308 ? -2.418 30.176 3.525 1.00 95.56 308 ALA A C 1
ATOM 2367 O O . ALA A 1 308 ? -2.256 31.294 3.024 1.00 95.56 308 ALA A O 1
ATOM 2368 N N . ALA A 1 309 ? -2.040 29.047 2.920 1.00 93.19 309 ALA A N 1
ATOM 2369 C CA . ALA A 1 309 ? -1.344 29.008 1.643 1.00 93.19 309 ALA A CA 1
ATOM 2370 C C . ALA A 1 309 ? -2.221 29.497 0.481 1.00 93.19 309 ALA A C 1
ATOM 2372 O O . ALA A 1 309 ? -1.704 30.061 -0.480 1.00 93.19 309 ALA A O 1
ATOM 2373 N N . ALA A 1 310 ? -3.551 29.387 0.584 1.00 91.69 310 ALA A N 1
ATOM 2374 C CA . ALA A 1 310 ? -4.463 29.985 -0.392 1.00 91.69 310 ALA A CA 1
ATOM 2375 C C . ALA A 1 310 ? -4.411 31.528 -0.396 1.00 91.69 310 ALA A C 1
ATOM 2377 O O . ALA A 1 310 ? -4.699 32.148 -1.420 1.00 91.69 310 ALA A O 1
ATOM 2378 N N . TYR A 1 311 ? -4.032 32.165 0.719 1.00 91.12 311 TYR A N 1
ATOM 2379 C CA . TYR A 1 311 ? -3.913 33.625 0.797 1.00 91.12 311 TYR A CA 1
ATOM 2380 C C . TYR A 1 311 ? -2.533 34.156 0.407 1.00 91.12 311 TYR A C 1
ATOM 2382 O O . TYR A 1 311 ? -2.443 35.291 -0.067 1.00 91.12 311 TYR A O 1
ATOM 2390 N N . GLY A 1 312 ? -1.463 33.394 0.642 1.00 89.38 312 GLY A N 1
ATOM 2391 C CA . GLY A 1 312 ? -0.111 33.880 0.395 1.00 89.38 312 GLY A CA 1
ATOM 2392 C C . GLY A 1 312 ? 1.009 32.932 0.827 1.00 89.38 312 GLY A C 1
ATOM 2393 O O . GLY A 1 312 ? 0.752 31.894 1.438 1.00 89.38 312 GLY A O 1
ATOM 2394 N N . PRO A 1 313 ? 2.264 33.298 0.511 1.00 92.56 313 PRO A N 1
ATOM 2395 C CA . PRO A 1 313 ? 3.441 32.495 0.822 1.00 92.56 313 PRO A CA 1
ATOM 2396 C C . PRO A 1 313 ? 3.712 32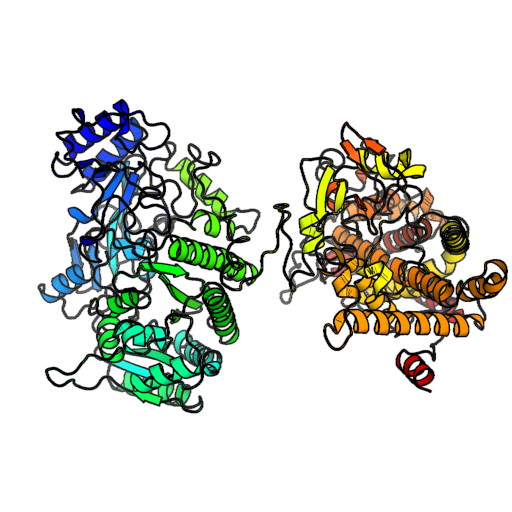.456 2.328 1.00 92.56 313 PRO A C 1
ATOM 2398 O O . PRO A 1 313 ? 3.306 33.358 3.071 1.00 92.56 313 PRO A O 1
ATOM 2401 N N . LYS A 1 314 ? 4.498 31.472 2.771 1.00 93.44 314 LYS A N 1
ATOM 2402 C CA . LYS A 1 314 ? 4.925 31.332 4.171 1.00 93.44 314 LYS A CA 1
ATOM 2403 C C . LYS A 1 314 ? 5.564 32.605 4.740 1.00 93.44 314 LYS A C 1
ATOM 2405 O O . LYS A 1 314 ? 5.255 33.005 5.861 1.00 93.44 314 LYS A O 1
ATOM 2410 N N . SER A 1 315 ? 6.375 33.286 3.927 1.00 92.56 315 SER A N 1
ATOM 2411 C CA . SER A 1 315 ? 7.064 34.536 4.278 1.00 92.56 315 SER A CA 1
ATOM 2412 C C . SER A 1 315 ? 6.127 35.700 4.612 1.00 92.56 315 SER A C 1
ATOM 2414 O O . SER A 1 315 ? 6.551 36.668 5.234 1.00 92.56 315 SER A O 1
ATOM 2416 N N . SER A 1 316 ? 4.844 35.624 4.236 1.00 93.31 316 SER A N 1
ATOM 2417 C CA . SER A 1 316 ? 3.849 36.633 4.624 1.00 93.31 316 SER A CA 1
ATOM 2418 C C . SER A 1 316 ? 3.356 36.486 6.069 1.00 93.31 316 SER A C 1
ATOM 2420 O O . SER A 1 316 ? 2.738 37.410 6.597 1.00 93.31 316 SER A O 1
ATOM 2422 N N . TYR A 1 317 ? 3.653 35.352 6.713 1.00 94.38 317 TYR A N 1
ATOM 2423 C CA . TYR A 1 317 ? 3.231 35.028 8.077 1.00 94.38 317 TYR A CA 1
ATOM 2424 C C . TYR A 1 317 ? 4.395 34.964 9.072 1.00 94.38 317 TYR A C 1
ATOM 2426 O O . TYR A 1 317 ? 4.215 35.252 10.259 1.00 94.38 317 TYR A O 1
ATOM 2434 N N . THR A 1 318 ? 5.577 34.550 8.613 1.00 92.50 318 THR A N 1
ATOM 2435 C CA . THR A 1 318 ? 6.758 34.344 9.458 1.00 92.50 318 THR A CA 1
ATOM 2436 C C . THR A 1 318 ? 8.049 34.408 8.648 1.00 92.50 318 THR A C 1
ATOM 2438 O O . THR A 1 318 ? 8.085 33.997 7.491 1.00 92.50 318 THR A O 1
ATOM 2441 N N . ASP A 1 319 ? 9.125 34.867 9.288 1.00 90.38 319 ASP A N 1
ATOM 2442 C CA . ASP A 1 319 ? 10.483 34.854 8.729 1.00 90.38 319 ASP A CA 1
ATOM 2443 C C . ASP A 1 319 ? 11.164 33.474 8.864 1.00 90.38 319 ASP A C 1
ATOM 2445 O O . ASP A 1 319 ? 12.285 33.275 8.393 1.00 90.38 319 ASP A O 1
ATOM 2449 N N . ASN A 1 320 ? 10.509 32.505 9.520 1.00 89.31 320 ASN A N 1
ATOM 2450 C CA . ASN A 1 320 ? 11.015 31.143 9.667 1.00 89.31 320 ASN A CA 1
ATOM 2451 C C . ASN A 1 320 ? 11.026 30.414 8.312 1.00 89.31 320 ASN A C 1
ATOM 2453 O O . ASN A 1 320 ? 9.981 30.170 7.709 1.00 89.31 320 ASN A O 1
ATOM 2457 N N . THR A 1 321 ? 12.214 30.028 7.847 1.00 84.38 321 THR A N 1
ATOM 2458 C CA . THR A 1 321 ? 12.412 29.291 6.589 1.00 84.38 321 THR A CA 1
ATOM 2459 C C . THR A 1 321 ? 12.430 27.767 6.765 1.00 84.38 321 THR A C 1
ATOM 2461 O O . THR A 1 321 ? 12.334 27.047 5.773 1.00 84.38 321 THR A O 1
ATOM 2464 N N . GLY A 1 322 ? 12.526 27.264 8.002 1.00 87.69 322 GLY A N 1
ATOM 2465 C CA . GLY A 1 322 ? 12.454 25.840 8.356 1.00 87.69 322 GLY A CA 1
ATOM 2466 C C . GLY A 1 322 ? 11.035 25.393 8.718 1.00 87.69 322 GLY A C 1
ATOM 2467 O O . GLY A 1 322 ? 10.096 26.168 8.600 1.00 87.69 322 GLY A O 1
ATOM 2468 N N . VAL A 1 323 ? 10.854 24.144 9.150 1.00 93.81 323 VAL A N 1
ATOM 2469 C CA . VAL A 1 323 ? 9.524 23.582 9.468 1.00 93.81 323 VAL A CA 1
ATOM 2470 C C . VAL A 1 323 ? 8.846 24.358 10.605 1.00 93.81 323 VAL A C 1
ATOM 2472 O O . VAL A 1 323 ? 9.486 24.658 11.616 1.00 93.81 323 VAL A O 1
ATOM 2475 N N . LEU A 1 324 ? 7.559 24.678 10.441 1.00 95.81 324 LEU A N 1
ATOM 2476 C CA . LEU A 1 324 ? 6.783 25.411 11.443 1.00 95.81 324 LEU A CA 1
ATOM 2477 C C . LEU A 1 324 ? 6.483 24.564 12.683 1.00 95.81 324 LEU A C 1
ATOM 2479 O O . LEU A 1 324 ? 6.119 23.390 12.603 1.00 95.81 324 LEU A O 1
ATOM 2483 N N . THR A 1 325 ? 6.595 25.195 13.846 1.00 96.00 325 THR A N 1
ATOM 2484 C CA . THR A 1 325 ? 6.177 24.626 15.130 1.00 96.00 325 THR A CA 1
ATOM 2485 C C . THR A 1 325 ? 4.663 24.719 15.312 1.00 96.00 325 THR A C 1
ATOM 2487 O O . THR A 1 325 ? 4.006 25.571 14.713 1.00 96.00 325 THR A O 1
ATOM 2490 N N . ASP A 1 326 ? 4.092 23.898 16.200 1.00 96.62 326 ASP A N 1
ATOM 2491 C CA . ASP A 1 326 ? 2.650 23.956 16.474 1.00 96.62 326 ASP A CA 1
ATOM 2492 C C . ASP A 1 326 ? 2.193 25.339 16.944 1.00 96.62 326 ASP A C 1
ATOM 2494 O O . ASP A 1 326 ? 1.182 25.833 16.462 1.00 96.62 326 ASP A O 1
ATOM 2498 N N . ALA A 1 327 ? 2.981 26.021 17.779 1.00 96.75 327 ALA A N 1
ATOM 2499 C CA . ALA A 1 327 ? 2.658 27.369 18.246 1.00 96.75 327 ALA A CA 1
ATOM 2500 C C . ALA A 1 327 ? 2.628 28.415 17.113 1.00 96.75 327 ALA A C 1
ATOM 2502 O O . ALA A 1 327 ? 1.817 29.343 17.142 1.00 96.75 327 ALA A O 1
ATOM 2503 N N . GLU A 1 328 ? 3.502 28.283 16.109 1.00 97.50 328 GLU A N 1
ATOM 2504 C CA . GLU A 1 328 ? 3.474 29.145 14.921 1.00 97.50 328 GLU A CA 1
ATOM 2505 C C . GLU A 1 328 ? 2.241 28.857 14.063 1.00 97.50 328 GLU A C 1
ATOM 2507 O O . GLU A 1 328 ? 1.578 29.792 13.615 1.00 97.50 328 GLU A O 1
ATOM 2512 N N . ILE A 1 329 ? 1.896 27.581 13.878 1.00 97.81 329 ILE A N 1
ATOM 2513 C CA . ILE A 1 329 ? 0.706 27.177 13.123 1.00 97.81 329 ILE A CA 1
ATOM 2514 C C . ILE A 1 329 ? -0.570 27.651 13.833 1.00 97.81 329 ILE A C 1
ATOM 2516 O O . ILE A 1 329 ? -1.467 28.176 13.177 1.00 97.81 329 ILE A O 1
ATOM 2520 N N . ASP A 1 330 ? -0.640 27.549 15.162 1.00 97.75 330 ASP A N 1
ATOM 2521 C CA . ASP A 1 330 ? -1.765 28.035 15.971 1.00 97.75 330 ASP A CA 1
ATOM 2522 C C . ASP A 1 330 ? -1.935 29.555 15.838 1.00 97.75 330 ASP A C 1
ATOM 2524 O O . ASP A 1 330 ? -3.054 30.065 15.717 1.00 97.75 330 ASP A O 1
ATOM 2528 N N . LYS A 1 331 ? -0.819 30.296 15.815 1.00 97.62 331 LYS A N 1
ATOM 2529 C CA . LYS A 1 331 ? -0.825 31.740 15.562 1.00 97.62 331 LYS A CA 1
ATOM 2530 C C . LYS A 1 331 ? -1.364 32.047 14.163 1.00 97.62 331 LYS A C 1
ATOM 2532 O O . LYS A 1 331 ? -2.257 32.882 14.046 1.00 97.62 331 LYS A O 1
ATOM 2537 N N . ILE A 1 332 ? -0.873 31.356 13.131 1.00 97.69 332 ILE A N 1
ATOM 2538 C CA . ILE A 1 332 ? -1.342 31.531 11.747 1.00 97.69 332 ILE A CA 1
ATOM 2539 C C . ILE A 1 332 ? -2.840 31.235 11.647 1.00 97.69 332 ILE A C 1
ATOM 2541 O O . ILE A 1 332 ? -3.582 32.046 11.094 1.00 97.69 332 ILE A O 1
ATOM 2545 N N . ALA A 1 333 ? -3.299 30.121 12.227 1.00 97.62 333 ALA A N 1
ATOM 2546 C CA . ALA A 1 333 ? -4.710 29.743 12.255 1.00 97.62 333 ALA A CA 1
ATOM 2547 C C . ALA A 1 333 ? -5.570 30.853 12.883 1.00 97.62 333 ALA A C 1
ATOM 2549 O O . ALA A 1 333 ? -6.572 31.277 12.303 1.00 97.62 333 ALA A O 1
ATOM 2550 N N . LYS A 1 334 ? -5.126 31.409 14.016 1.00 96.62 334 LYS A N 1
ATOM 2551 C CA . LYS A 1 334 ? -5.795 32.532 14.681 1.00 96.62 334 LYS A CA 1
ATOM 2552 C C . LYS A 1 334 ? -5.804 33.809 13.833 1.00 96.62 334 LYS A C 1
ATOM 2554 O O . LYS A 1 334 ? -6.841 34.472 13.772 1.00 96.62 334 LYS A O 1
ATOM 2559 N N . ASP A 1 335 ? -4.692 34.144 13.180 1.00 95.31 335 ASP A N 1
ATOM 2560 C CA . ASP A 1 335 ? -4.554 35.345 12.345 1.00 95.31 335 ASP A CA 1
ATOM 2561 C C . ASP A 1 335 ? -5.513 35.305 11.144 1.00 95.31 335 ASP A C 1
ATOM 2563 O O . ASP A 1 335 ? -6.144 36.315 10.813 1.00 95.31 335 ASP A O 1
ATOM 2567 N N . ILE A 1 336 ? -5.708 34.121 10.550 1.00 94.50 336 ILE A N 1
ATOM 2568 C CA . ILE A 1 336 ? -6.677 33.907 9.462 1.00 94.50 336 ILE A CA 1
ATOM 2569 C C . ILE A 1 336 ? -8.080 33.506 9.953 1.00 94.50 336 ILE A C 1
ATOM 2571 O O . ILE A 1 336 ? -8.970 33.273 9.134 1.00 94.50 336 ILE A O 1
ATOM 2575 N N . LYS A 1 337 ? -8.299 33.498 11.277 1.00 94.88 337 LYS A N 1
ATOM 2576 C CA . LYS A 1 337 ? -9.579 33.243 11.968 1.00 94.88 337 LYS A CA 1
ATOM 2577 C C . LYS A 1 337 ? -10.177 31.854 11.714 1.00 94.88 337 LYS A C 1
ATOM 2579 O O . LYS A 1 337 ? -11.393 31.713 11.585 1.00 94.88 337 LYS A O 1
ATOM 2584 N N . VAL A 1 338 ? -9.333 30.831 11.685 1.00 97.06 338 VAL A N 1
ATOM 2585 C CA . VAL A 1 338 ? -9.730 29.423 11.563 1.00 97.06 338 VAL A CA 1
ATOM 2586 C C . VAL A 1 338 ? -9.169 28.593 12.725 1.00 97.06 338 VAL A C 1
ATOM 2588 O O . VAL A 1 338 ? -8.399 29.097 13.542 1.00 97.06 338 VAL A O 1
ATOM 2591 N N . GLY A 1 339 ? -9.601 27.338 12.839 1.00 97.94 339 GLY A N 1
ATOM 2592 C CA . GLY A 1 339 ? -9.089 26.394 13.832 1.00 97.94 339 GLY A CA 1
ATOM 2593 C C . GLY A 1 339 ? -7.896 25.586 13.314 1.00 97.94 339 GLY A C 1
ATOM 2594 O O . GLY A 1 339 ? -7.424 25.779 12.191 1.00 97.94 339 GLY A O 1
ATOM 2595 N N . ARG A 1 340 ? -7.441 24.630 14.128 1.00 97.81 340 ARG A N 1
ATOM 2596 C CA . ARG A 1 340 ? -6.461 23.607 13.739 1.00 97.81 340 ARG A CA 1
ATOM 2597 C C . ARG A 1 340 ? -6.994 22.579 12.753 1.00 97.81 340 ARG A C 1
ATOM 2599 O O . ARG A 1 340 ? -6.206 22.003 12.011 1.00 97.81 340 ARG A O 1
ATOM 2606 N N . TRP A 1 341 ? -8.308 22.404 12.699 1.00 98.56 341 TRP A N 1
ATOM 2607 C CA . TRP A 1 341 ? -8.979 21.646 11.649 1.00 98.56 341 TRP A CA 1
ATOM 2608 C C . TRP A 1 341 ? -10.251 22.369 11.225 1.00 98.56 341 TRP A C 1
ATOM 2610 O O . TRP A 1 341 ? -11.016 22.829 12.075 1.00 98.56 341 TRP A O 1
ATOM 2620 N N . ASN A 1 342 ? -10.474 22.465 9.914 1.00 98.69 342 ASN A N 1
ATOM 2621 C CA . ASN A 1 342 ? -11.546 23.275 9.338 1.00 98.69 342 ASN A CA 1
ATOM 2622 C C . ASN A 1 342 ? -12.389 22.438 8.379 1.00 98.69 342 ASN A C 1
ATOM 2624 O O . ASN A 1 342 ? -11.889 21.924 7.378 1.00 98.69 342 ASN A O 1
ATOM 2628 N N . VAL A 1 343 ? -13.673 22.286 8.690 1.00 98.62 343 VAL A N 1
ATOM 2629 C CA . VAL A 1 343 ? -14.618 21.499 7.895 1.00 98.62 343 VAL A CA 1
ATOM 2630 C C . VAL A 1 343 ? -15.446 22.428 7.029 1.00 98.62 343 VAL A C 1
ATOM 2632 O O . VAL A 1 343 ? -16.274 23.187 7.536 1.00 98.62 343 VAL A O 1
ATOM 2635 N N . TYR A 1 344 ? -15.258 22.308 5.719 1.00 98.62 344 TYR A N 1
ATOM 2636 C CA . TYR A 1 344 ? -16.035 23.014 4.707 1.00 98.62 344 TYR A CA 1
ATOM 2637 C C . TYR A 1 344 ? -17.040 22.057 4.070 1.00 98.62 344 TYR A C 1
ATOM 2639 O O . TYR A 1 344 ? -16.684 20.964 3.622 1.00 98.62 344 TYR A O 1
ATOM 2647 N N . GLY A 1 345 ? -18.301 22.475 4.012 1.00 98.19 345 GLY A N 1
ATOM 2648 C CA . GLY A 1 345 ? -19.377 21.716 3.382 1.00 98.19 345 GLY A CA 1
ATOM 2649 C C . GLY A 1 345 ? -20.556 22.610 3.022 1.00 98.19 345 GLY A C 1
ATOM 2650 O O . GLY A 1 345 ? -20.508 23.827 3.219 1.00 98.19 345 GLY A O 1
ATOM 2651 N N . ALA A 1 346 ? -21.615 22.013 2.478 1.00 98.31 346 ALA A N 1
ATOM 2652 C CA . ALA A 1 346 ? -22.823 22.746 2.129 1.00 98.31 346 ALA A CA 1
ATOM 2653 C C . ALA A 1 346 ? -24.091 21.903 2.297 1.00 98.31 346 ALA A C 1
ATOM 2655 O O . ALA A 1 346 ? -24.064 20.675 2.253 1.00 98.31 346 ALA A O 1
ATOM 2656 N N . MET A 1 347 ? -25.209 22.598 2.490 1.00 98.25 347 MET A N 1
ATOM 2657 C CA . MET A 1 347 ? -26.552 22.025 2.545 1.00 98.25 347 MET A CA 1
ATOM 2658 C C . MET A 1 347 ? -27.307 22.383 1.267 1.00 98.25 347 MET A C 1
ATOM 2660 O O . MET A 1 347 ? -27.332 23.558 0.880 1.00 98.25 347 MET A O 1
ATOM 2664 N N . TYR A 1 348 ? -27.954 21.395 0.648 1.00 98.19 348 TYR A N 1
ATOM 2665 C CA . TYR A 1 348 ? -28.631 21.524 -0.641 1.00 98.19 348 TYR A CA 1
ATOM 2666 C C . TYR A 1 348 ? -30.108 21.166 -0.476 1.00 98.19 348 TYR A C 1
ATOM 2668 O O . TYR A 1 348 ? -30.458 20.149 0.125 1.00 98.19 348 TYR A O 1
ATOM 2676 N N . GLY A 1 349 ? -30.984 22.008 -1.012 1.00 97.56 349 GLY A N 1
ATOM 2677 C CA . GLY A 1 349 ? -32.423 21.795 -0.973 1.00 97.56 349 GLY A CA 1
ATOM 2678 C C . GLY A 1 349 ? -33.220 23.015 -0.506 1.00 97.56 349 GLY A C 1
ATOM 2679 O O . GLY A 1 349 ? -32.659 24.042 -0.092 1.00 97.56 349 GLY A O 1
ATOM 2680 N N . PRO A 1 350 ? -34.557 22.896 -0.500 1.00 97.81 350 PRO A N 1
ATOM 2681 C CA . PRO A 1 350 ? -35.446 23.906 0.055 1.00 97.81 350 PRO A CA 1
ATOM 2682 C C . PRO A 1 350 ? -35.108 24.240 1.511 1.00 97.81 350 PRO A C 1
ATOM 2684 O O . PRO A 1 350 ? -34.635 23.398 2.277 1.00 97.81 350 PRO A O 1
ATOM 2687 N N . LYS A 1 351 ? -35.406 25.476 1.922 1.00 97.38 351 LYS A N 1
ATOM 2688 C CA . LYS A 1 351 ? -35.084 25.982 3.266 1.00 97.38 351 LYS A CA 1
ATOM 2689 C C . LYS A 1 351 ? -35.502 25.045 4.422 1.00 97.38 351 LYS A C 1
ATOM 2691 O O . LYS A 1 351 ? -34.645 24.811 5.264 1.00 97.38 351 LYS A O 1
ATOM 2696 N N . PRO A 1 352 ? -36.714 24.452 4.466 1.00 98.06 352 PRO A N 1
ATOM 2697 C CA . PRO A 1 352 ? -37.098 23.567 5.573 1.00 98.06 352 PRO A CA 1
ATOM 2698 C C . PRO A 1 352 ? -36.184 22.345 5.740 1.00 98.06 352 PRO A C 1
ATOM 2700 O O . PRO A 1 352 ? -35.887 21.938 6.859 1.00 98.06 352 PRO A O 1
ATOM 2703 N N . MET A 1 353 ? -35.704 21.782 4.628 1.00 97.31 353 MET A N 1
ATOM 2704 C CA . MET A 1 353 ? -34.780 20.649 4.645 1.00 97.31 353 MET A CA 1
ATOM 2705 C C . MET A 1 353 ? -33.397 21.075 5.141 1.00 97.31 353 MET A C 1
ATOM 2707 O O . MET A 1 353 ? -32.812 20.394 5.980 1.00 97.31 353 MET A O 1
ATOM 2711 N N . ARG A 1 354 ? -32.901 22.227 4.672 1.00 97.94 354 ARG A N 1
ATOM 2712 C CA . ARG A 1 354 ? -31.611 22.772 5.119 1.00 97.94 354 ARG A CA 1
ATOM 2713 C C . ARG A 1 354 ? -31.637 23.199 6.584 1.00 97.94 354 ARG A C 1
ATOM 2715 O O . ARG A 1 354 ? -30.650 22.997 7.273 1.00 97.94 354 ARG A O 1
ATOM 2722 N N . ASP A 1 355 ? -32.746 23.748 7.070 1.00 98.00 355 ASP A N 1
ATOM 2723 C CA . ASP A 1 355 ? -32.892 24.123 8.480 1.00 98.00 355 ASP A CA 1
ATOM 2724 C C . ASP A 1 355 ? -32.811 22.878 9.385 1.00 98.00 355 ASP A C 1
ATOM 2726 O O . ASP A 1 355 ? -32.069 22.883 10.364 1.00 98.00 355 ASP A O 1
ATOM 2730 N N . LEU A 1 356 ? -33.477 21.776 9.011 1.00 96.94 356 LEU A N 1
ATOM 2731 C CA . LEU A 1 356 ? -33.389 20.509 9.746 1.00 96.94 356 LEU A CA 1
ATOM 2732 C C . LEU A 1 356 ? -31.986 19.887 9.671 1.00 96.94 356 LEU A C 1
ATOM 2734 O O . LEU A 1 356 ? -31.444 19.458 10.689 1.00 96.94 356 LEU A O 1
ATOM 2738 N N . GLN A 1 357 ? -31.375 19.852 8.481 1.00 97.75 357 GLN A N 1
ATOM 2739 C CA . GLN A 1 357 ? -29.985 19.406 8.328 1.00 97.75 357 GLN A CA 1
ATOM 2740 C C . GLN A 1 357 ? -29.056 20.227 9.225 1.00 97.75 357 GLN A C 1
ATOM 2742 O O . GLN A 1 357 ? -28.236 19.661 9.945 1.00 97.75 357 GLN A O 1
ATOM 2747 N N . TRP A 1 358 ? -29.223 21.549 9.239 1.00 98.31 358 TRP A N 1
ATOM 2748 C CA . TRP A 1 358 ? -28.423 22.452 10.050 1.00 98.31 358 TRP A CA 1
ATOM 2749 C C . TRP A 1 358 ? -28.530 22.156 11.547 1.00 98.31 358 TRP A C 1
ATOM 2751 O O . TRP A 1 358 ? -27.508 22.128 12.234 1.00 98.31 358 TRP A O 1
ATOM 2761 N N . GLU A 1 359 ? -29.733 21.897 12.063 1.00 98.06 359 GLU A N 1
ATOM 2762 C CA . GLU A 1 359 ? -29.928 21.516 13.466 1.00 98.06 359 GLU A CA 1
ATOM 2763 C C . GLU A 1 359 ? -29.149 20.242 13.825 1.00 98.06 359 GLU A C 1
ATOM 2765 O O . GLU A 1 359 ? -28.493 20.184 14.873 1.00 98.06 359 GLU A O 1
ATOM 2770 N N . VAL A 1 360 ? -29.144 19.246 12.935 1.00 98.31 360 VAL A N 1
ATOM 2771 C CA . VAL A 1 360 ? -28.391 17.996 13.121 1.00 98.31 360 VAL A CA 1
ATOM 2772 C C . VAL A 1 360 ? -26.879 18.234 13.044 1.00 98.31 360 VAL A C 1
ATOM 2774 O O . VAL A 1 360 ? -26.145 17.779 13.925 1.00 98.31 360 VAL A O 1
ATOM 2777 N N . LEU A 1 361 ? -26.400 18.984 12.045 1.00 98.25 361 LEU A N 1
ATOM 2778 C CA . LEU A 1 361 ? -24.977 19.322 11.901 1.00 98.25 361 LEU A CA 1
ATOM 2779 C C . LEU A 1 361 ? -24.471 20.082 13.128 1.00 98.25 361 LEU A C 1
ATOM 2781 O O . LEU A 1 361 ? -23.489 19.679 13.755 1.00 98.25 361 LEU A O 1
ATOM 2785 N N . LYS A 1 362 ? -25.184 21.143 13.518 1.00 98.12 362 LYS A N 1
ATOM 2786 C CA . LYS A 1 362 ? -24.838 21.975 14.669 1.00 98.12 362 LYS A CA 1
ATOM 2787 C C . LYS A 1 362 ? -24.858 21.166 15.963 1.00 98.12 362 LYS A C 1
ATOM 2789 O O . LYS A 1 362 ? -23.897 21.230 16.722 1.00 98.12 362 LYS A O 1
ATOM 2794 N N . SER A 1 363 ? -25.909 20.389 16.223 1.00 97.56 363 SER A N 1
ATOM 2795 C CA . SER A 1 363 ? -25.989 19.573 17.446 1.00 97.56 363 SER A CA 1
ATOM 2796 C C . SER A 1 363 ? -24.947 18.452 17.503 1.00 97.56 363 SER A C 1
ATOM 2798 O O . SER A 1 363 ? -24.637 17.979 18.596 1.00 97.56 363 SER A O 1
ATOM 2800 N N . THR A 1 364 ? -24.386 18.040 16.363 1.00 98.25 364 THR A N 1
ATOM 2801 C CA . THR A 1 364 ? -23.329 17.023 16.296 1.00 98.25 364 THR A CA 1
ATOM 2802 C C . THR A 1 364 ? -21.946 17.640 16.482 1.00 98.25 364 THR A C 1
ATOM 2804 O O . THR A 1 364 ? -21.249 17.272 17.425 1.00 98.25 364 THR A O 1
ATOM 2807 N N . PHE A 1 365 ? -21.557 18.607 15.646 1.00 98.19 365 PHE A N 1
ATOM 2808 C CA . PHE A 1 365 ? -20.210 19.190 15.691 1.00 98.19 365 PHE A CA 1
ATOM 2809 C C . PHE A 1 365 ? -19.947 20.019 16.944 1.00 98.19 365 PHE A C 1
ATOM 2811 O O . PHE A 1 365 ? -18.846 19.967 17.485 1.00 98.19 365 PHE A O 1
ATOM 2818 N N . MET A 1 366 ? -20.957 20.722 17.464 1.00 98.06 366 MET A N 1
ATOM 2819 C CA . MET A 1 366 ? -20.792 21.556 18.662 1.00 98.06 366 MET A CA 1
ATOM 2820 C C . MET A 1 366 ? -20.623 20.745 19.957 1.00 98.06 366 MET A C 1
ATOM 2822 O O . MET A 1 366 ? -20.429 21.333 21.018 1.00 98.06 366 MET A O 1
ATOM 2826 N N . LYS A 1 367 ? -20.686 19.404 19.899 1.00 97.75 367 LYS A N 1
ATOM 2827 C CA . LYS A 1 367 ? -20.290 18.531 21.018 1.00 97.75 367 LYS A CA 1
ATOM 2828 C C . LYS A 1 367 ? -18.773 18.479 21.207 1.00 97.75 367 LYS A C 1
ATOM 2830 O O . LYS A 1 367 ? -18.325 18.114 22.290 1.00 97.75 367 LYS A O 1
ATOM 2835 N N . ILE A 1 368 ? -17.995 18.818 20.176 1.00 98.12 368 ILE A N 1
ATOM 2836 C CA . ILE A 1 368 ? -16.534 18.869 20.254 1.00 98.12 368 ILE A CA 1
ATOM 2837 C C . ILE A 1 368 ? -16.138 20.172 20.976 1.00 98.12 368 ILE A C 1
ATOM 2839 O O . ILE A 1 368 ? -16.564 21.251 20.549 1.00 98.12 368 ILE A O 1
ATOM 2843 N N . PRO A 1 369 ? -15.370 20.113 22.082 1.00 96.94 369 PRO A N 1
ATOM 2844 C CA . PRO A 1 369 ? -15.036 21.296 22.873 1.00 96.94 369 PRO A CA 1
ATOM 2845 C C . PRO A 1 369 ? -14.351 22.392 22.051 1.00 96.94 369 PRO A C 1
ATOM 2847 O O . PRO A 1 369 ? -13.394 22.143 21.330 1.00 96.94 369 PRO A O 1
ATOM 2850 N N . GLY A 1 370 ? -14.835 23.629 22.177 1.00 95.75 370 GLY A N 1
ATOM 2851 C CA . GLY A 1 370 ? -14.267 24.780 21.469 1.00 95.75 370 GLY A CA 1
ATOM 2852 C C . GLY A 1 370 ? -14.635 24.876 19.985 1.00 95.75 370 GLY A C 1
ATOM 2853 O O . GLY A 1 370 ? -14.224 25.842 19.343 1.00 95.75 370 GLY A O 1
ATOM 2854 N N . ALA A 1 371 ? -15.424 23.941 19.442 1.00 98.06 371 ALA A N 1
ATOM 2855 C CA . ALA A 1 371 ? -15.911 24.031 18.070 1.00 98.06 371 ALA A CA 1
ATOM 2856 C C . ALA A 1 371 ? -16.692 25.336 17.843 1.00 98.06 371 ALA A C 1
ATOM 2858 O O . ALA A 1 371 ? -17.525 25.740 18.660 1.00 98.06 371 ALA A O 1
ATOM 2859 N N . THR A 1 372 ? -16.435 25.989 16.714 1.00 98.31 372 THR A N 1
ATOM 2860 C CA . THR A 1 372 ? -17.171 27.173 16.257 1.00 98.31 372 THR A CA 1
ATOM 2861 C C . THR A 1 372 ? -17.713 26.938 14.855 1.00 98.31 372 THR A C 1
ATOM 2863 O O . THR A 1 372 ? -17.312 25.994 14.176 1.00 98.31 372 THR A O 1
ATOM 2866 N N . TYR A 1 373 ? -18.650 27.779 14.419 1.00 97.88 373 TYR A N 1
ATOM 2867 C CA . TYR A 1 373 ? -19.158 27.732 13.056 1.00 97.88 373 TYR A CA 1
ATOM 2868 C C . TYR A 1 373 ? -19.370 29.126 12.476 1.00 97.88 373 TYR A C 1
ATOM 2870 O O . TYR A 1 373 ? -19.646 30.085 13.201 1.00 97.88 373 TYR A O 1
ATOM 2878 N N . GLU A 1 374 ? -19.300 29.212 11.153 1.00 97.31 374 GLU A N 1
ATOM 2879 C CA . GLU A 1 374 ? -19.577 30.421 10.389 1.00 97.31 374 GLU A CA 1
ATOM 2880 C C . GLU A 1 374 ? -20.297 30.085 9.075 1.00 97.31 374 GLU A C 1
ATOM 2882 O O . GLU A 1 374 ? -20.115 29.019 8.484 1.00 97.31 374 GLU A O 1
ATOM 2887 N N . PHE A 1 375 ? -21.126 31.022 8.621 1.00 97.19 375 PHE A N 1
ATOM 2888 C CA . PHE A 1 375 ? -21.687 31.035 7.276 1.00 97.19 375 PHE A CA 1
ATOM 2889 C C . PHE A 1 375 ? -20.998 32.126 6.448 1.00 97.19 375 PHE A C 1
ATOM 2891 O O . PHE A 1 375 ? -20.627 33.154 7.026 1.00 97.19 375 PHE A O 1
ATOM 2898 N N . PRO A 1 376 ? -20.863 31.954 5.119 1.00 93.25 376 PRO A N 1
ATOM 2899 C CA . PRO A 1 376 ? -20.406 33.023 4.241 1.00 93.25 376 PRO A CA 1
ATOM 2900 C C . PRO A 1 376 ? -21.212 34.303 4.486 1.00 93.25 376 PRO A C 1
ATOM 2902 O O . PRO A 1 376 ? -22.444 34.275 4.558 1.00 93.25 376 PRO A O 1
ATOM 2905 N N . LYS A 1 377 ? -20.514 35.427 4.657 1.00 90.06 377 LYS A N 1
ATOM 2906 C CA . LYS A 1 377 ? -21.130 36.740 4.876 1.00 90.06 377 LYS A CA 1
ATOM 2907 C C . LYS A 1 377 ? -21.097 37.532 3.571 1.00 90.06 377 LYS A C 1
ATOM 2909 O O . LYS A 1 377 ? -20.153 37.386 2.800 1.00 90.06 377 LYS A O 1
ATOM 2914 N N . PRO A 1 378 ? -22.076 38.413 3.314 1.00 87.69 378 PRO A N 1
ATOM 2915 C CA . PRO A 1 378 ? -21.963 39.356 2.210 1.00 87.69 378 PRO A CA 1
ATOM 2916 C C . PRO A 1 378 ? -20.669 40.165 2.343 1.00 87.69 378 PRO A C 1
ATOM 2918 O O . PRO A 1 378 ? -20.401 40.725 3.406 1.00 87.69 378 PRO A O 1
ATOM 2921 N N . ARG A 1 379 ? -19.877 40.218 1.271 1.00 87.69 379 ARG A N 1
ATOM 2922 C CA . ARG A 1 379 ? -18.615 40.966 1.244 1.00 87.69 379 ARG A CA 1
ATOM 2923 C C . ARG A 1 379 ? -18.855 42.384 0.754 1.00 87.69 379 ARG A C 1
ATOM 2925 O O . ARG A 1 379 ? -19.569 42.575 -0.234 1.00 87.69 379 ARG A O 1
ATOM 2932 N N . ALA A 1 380 ? -18.214 43.359 1.390 1.00 82.81 380 ALA A N 1
ATOM 2933 C CA . ALA A 1 380 ? -18.149 44.708 0.839 1.00 82.81 380 ALA A CA 1
ATOM 2934 C C . ALA A 1 380 ? -17.194 44.755 -0.369 1.00 82.81 380 ALA A C 1
ATOM 2936 O O . ALA A 1 380 ? -16.273 43.940 -0.499 1.00 82.81 380 ALA A O 1
ATOM 2937 N N . GLU A 1 381 ? -17.401 45.719 -1.265 1.00 77.50 381 GLU A N 1
ATOM 2938 C CA . GLU A 1 381 ? -16.495 45.955 -2.389 1.00 77.50 381 GLU A CA 1
ATOM 2939 C C . GLU A 1 381 ? -15.076 46.269 -1.870 1.00 77.50 381 GLU A C 1
ATOM 2941 O O . GLU A 1 381 ? -14.899 47.097 -0.979 1.00 77.50 381 GLU A O 1
ATOM 2946 N N . GLY A 1 382 ? -14.063 45.559 -2.378 1.00 74.62 382 GLY A N 1
ATOM 2947 C CA . GLY A 1 382 ? -12.663 45.697 -1.946 1.00 74.62 382 GLY A CA 1
ATOM 2948 C C . GLY A 1 382 ? -12.229 44.842 -0.743 1.00 74.62 382 GLY A C 1
ATOM 2949 O O . GLY A 1 382 ? -11.030 44.738 -0.488 1.00 74.62 382 GLY A O 1
ATOM 2950 N N . GLU A 1 383 ? -13.144 44.171 -0.033 1.00 83.44 383 GLU A N 1
ATOM 2951 C CA . GLU A 1 383 ? -12.768 43.215 1.021 1.00 83.44 383 GLU A CA 1
ATOM 2952 C C . GLU A 1 383 ? -12.033 41.999 0.415 1.00 83.44 383 GLU A C 1
ATOM 2954 O O . GLU A 1 383 ? -12.285 41.625 -0.737 1.00 83.44 383 GLU A O 1
ATOM 2959 N N . LYS A 1 384 ? -11.122 41.350 1.156 1.00 82.31 384 LYS A N 1
ATOM 2960 C CA . LYS A 1 384 ? -10.464 40.104 0.706 1.00 82.31 384 LYS A CA 1
ATOM 2961 C C . LYS A 1 384 ? -11.424 38.914 0.816 1.00 82.31 384 LYS A C 1
ATOM 2963 O O . LYS A 1 384 ? -12.287 38.872 1.689 1.00 82.31 384 LYS A O 1
ATOM 2968 N N . ARG A 1 385 ? -11.334 37.950 -0.106 1.00 89.12 385 ARG A N 1
ATOM 2969 C CA . ARG A 1 385 ? -12.130 36.710 -0.035 1.00 89.12 385 ARG A CA 1
ATOM 2970 C C . ARG A 1 385 ? -11.520 35.822 1.039 1.00 89.12 385 ARG A C 1
ATOM 2972 O O . ARG A 1 385 ? -10.310 35.645 1.023 1.00 89.12 385 ARG A O 1
ATOM 2979 N N . THR A 1 386 ? -12.333 35.270 1.936 1.00 93.44 386 THR A N 1
ATOM 2980 C CA . THR A 1 386 ? -11.879 34.171 2.807 1.00 93.44 386 THR A CA 1
ATOM 2981 C C . THR A 1 386 ? -11.962 32.842 2.057 1.00 93.44 386 THR A C 1
ATOM 2983 O O . THR A 1 386 ? -12.702 32.743 1.075 1.00 93.44 386 THR A O 1
ATOM 2986 N N . VAL A 1 387 ? -11.276 31.803 2.536 1.00 95.00 387 VAL A N 1
ATOM 2987 C CA . VAL A 1 387 ? -11.385 30.444 1.978 1.00 95.00 387 VAL A CA 1
ATOM 2988 C C . VAL A 1 387 ? -12.835 29.952 1.983 1.00 95.00 387 VAL A C 1
ATOM 2990 O O . VAL A 1 387 ? -13.261 29.338 1.014 1.00 95.00 387 VAL A O 1
ATOM 2993 N N . LEU A 1 388 ? -13.650 30.310 2.986 1.00 96.31 388 LEU A N 1
ATOM 2994 C CA . LEU A 1 388 ? -15.083 29.981 2.984 1.00 96.31 388 LEU A CA 1
ATOM 2995 C C . LEU A 1 388 ? -15.821 30.581 1.775 1.00 96.31 388 LEU A C 1
ATOM 2997 O O . LEU A 1 388 ? -16.640 29.894 1.181 1.00 96.31 388 LEU A O 1
ATOM 3001 N N . HIS A 1 389 ? -15.498 31.810 1.360 1.00 94.69 389 HIS A N 1
ATOM 3002 C CA . HIS A 1 389 ? -16.075 32.407 0.147 1.00 94.69 389 HIS A CA 1
ATOM 3003 C C . HIS A 1 389 ? -15.567 31.732 -1.133 1.00 94.69 389 HIS A C 1
ATOM 3005 O O . HIS A 1 389 ? -16.315 31.584 -2.092 1.00 94.69 389 HIS A O 1
ATOM 3011 N N . MET A 1 390 ? -14.293 31.328 -1.165 1.00 94.50 390 MET A N 1
ATOM 3012 C CA . MET A 1 390 ? -13.731 30.589 -2.304 1.00 94.50 390 MET A CA 1
ATOM 3013 C C . MET A 1 390 ? -14.425 29.229 -2.452 1.00 94.50 390 MET A C 1
ATOM 3015 O O . MET A 1 390 ? -14.881 28.870 -3.534 1.00 94.50 390 MET A O 1
ATOM 3019 N N . ARG A 1 391 ? -14.565 28.503 -1.338 1.00 96.00 391 ARG A N 1
ATOM 3020 C CA . ARG A 1 391 ? -15.200 27.185 -1.287 1.00 96.00 391 ARG A CA 1
ATOM 3021 C C . ARG A 1 391 ? -16.704 27.263 -1.496 1.00 96.00 391 ARG A C 1
ATOM 3023 O O . ARG A 1 391 ? -17.251 26.337 -2.073 1.00 96.00 391 ARG A O 1
ATOM 3030 N N . GLU A 1 392 ? -17.369 28.343 -1.084 1.00 96.25 392 GLU A N 1
ATOM 3031 C CA . GLU A 1 392 ? -18.787 28.573 -1.377 1.00 96.25 392 GLU A CA 1
ATOM 3032 C C . GLU A 1 392 ? -19.062 28.538 -2.883 1.00 96.25 392 GLU A C 1
ATOM 3034 O O . GLU A 1 392 ? -20.067 27.965 -3.298 1.00 96.25 392 GLU A O 1
ATOM 3039 N N . GLU A 1 393 ? -18.178 29.109 -3.700 1.00 95.62 393 GLU A N 1
ATOM 3040 C CA . GLU A 1 393 ? -18.296 29.039 -5.155 1.00 95.62 393 GLU A CA 1
ATOM 3041 C C . GLU A 1 393 ? -18.052 27.609 -5.656 1.00 95.62 393 GLU A C 1
ATOM 3043 O O . GLU A 1 393 ? -18.902 27.044 -6.346 1.00 95.62 393 GLU A O 1
ATOM 3048 N N . THR A 1 394 ? -16.958 26.973 -5.230 1.00 96.75 394 THR A N 1
ATOM 3049 C CA . THR A 1 394 ? -16.621 25.598 -5.635 1.00 96.75 394 THR A CA 1
ATOM 3050 C C . THR A 1 394 ? -17.721 24.585 -5.273 1.00 96.75 394 THR A C 1
ATOM 3052 O O . THR A 1 394 ? -18.118 23.770 -6.100 1.00 96.75 394 THR A O 1
ATOM 3055 N N . LEU A 1 395 ? -18.276 24.665 -4.061 1.00 97.62 395 LEU A N 1
ATOM 3056 C CA . LEU A 1 395 ? -19.374 23.821 -3.565 1.00 97.62 395 LEU A CA 1
ATOM 3057 C C . LEU A 1 395 ? -20.705 24.078 -4.298 1.00 97.62 395 LEU A C 1
ATOM 3059 O O . LEU A 1 395 ? -21.647 23.301 -4.175 1.00 97.62 395 LEU A O 1
ATOM 3063 N N . LYS A 1 396 ? -20.791 25.158 -5.077 1.00 95.94 396 LYS A N 1
ATOM 3064 C CA . LYS A 1 396 ? -21.949 25.510 -5.902 1.00 95.94 396 LYS A CA 1
ATOM 3065 C C . LYS A 1 396 ? -21.738 25.198 -7.390 1.00 95.94 396 LYS A C 1
ATOM 3067 O O . LYS A 1 396 ? -22.548 25.611 -8.216 1.00 95.94 396 LYS A O 1
ATOM 3072 N N . GLY A 1 397 ? -20.645 24.523 -7.750 1.00 96.50 397 GLY A N 1
ATOM 3073 C CA . GLY A 1 397 ? -20.314 24.277 -9.154 1.00 96.50 397 GLY A CA 1
ATOM 3074 C C . GLY A 1 397 ? -19.866 25.533 -9.908 1.00 96.50 397 GLY A C 1
ATOM 3075 O O . GLY A 1 397 ? -20.041 25.612 -11.124 1.00 96.50 397 GLY A O 1
ATOM 3076 N N . LEU A 1 398 ? -19.357 26.550 -9.199 1.00 97.31 398 LEU A N 1
ATOM 3077 C CA . LEU A 1 398 ? -18.789 27.752 -9.805 1.00 97.31 398 LEU A CA 1
ATOM 3078 C C . LEU A 1 398 ? -17.267 27.572 -9.953 1.00 97.31 398 LEU A C 1
ATOM 3080 O O . LEU A 1 398 ? -16.534 27.639 -8.955 1.00 97.31 398 LEU A O 1
ATOM 3084 N N . PRO A 1 399 ? -16.765 27.354 -11.184 1.00 97.00 399 PRO A N 1
ATOM 3085 C CA . PRO A 1 399 ? -15.345 27.139 -11.409 1.00 97.00 399 PRO A CA 1
ATOM 3086 C C . PRO A 1 399 ? -14.557 28.413 -11.102 1.00 97.00 399 PRO A C 1
ATOM 3088 O O . PRO A 1 399 ? -14.949 29.516 -11.478 1.00 97.00 399 PRO A O 1
ATOM 3091 N N . ASN A 1 400 ? -13.412 28.258 -10.441 1.00 94.94 400 ASN A N 1
ATOM 3092 C CA . ASN A 1 400 ? -12.506 29.354 -10.107 1.00 94.94 400 ASN A CA 1
ATOM 3093 C C . ASN A 1 400 ? -11.043 28.867 -10.088 1.00 94.94 400 ASN A C 1
ATOM 3095 O O . ASN A 1 400 ? -10.751 27.734 -10.472 1.00 94.94 400 ASN A O 1
ATOM 3099 N N . THR A 1 401 ? -10.106 29.737 -9.709 1.00 93.00 401 THR A N 1
ATOM 3100 C CA . THR A 1 401 ? -8.682 29.385 -9.545 1.00 93.00 401 THR A CA 1
ATOM 3101 C C . THR A 1 401 ? -8.069 29.984 -8.281 1.00 93.00 401 THR A C 1
ATOM 3103 O O . THR A 1 401 ? -6.859 30.214 -8.239 1.00 93.00 401 THR A O 1
ATOM 3106 N N . TYR A 1 402 ? -8.885 30.301 -7.272 1.00 90.44 402 TYR A N 1
ATOM 3107 C CA . TYR A 1 402 ? -8.404 31.025 -6.091 1.00 90.44 402 TYR A CA 1
ATOM 3108 C C . TYR A 1 402 ? -7.337 30.245 -5.334 1.00 90.44 402 TYR A C 1
ATOM 3110 O O . TYR A 1 402 ? -6.366 30.827 -4.860 1.00 90.44 402 TYR A O 1
ATOM 3118 N N . GLU A 1 403 ? -7.478 28.923 -5.288 1.00 88.06 403 GLU A N 1
ATOM 3119 C CA . GLU A 1 403 ? -6.592 28.081 -4.496 1.00 88.06 403 GLU A CA 1
ATOM 3120 C C . GLU A 1 403 ? -5.213 27.876 -5.118 1.00 88.06 403 GLU A C 1
ATOM 3122 O O . GLU A 1 403 ? -4.376 27.312 -4.440 1.00 88.06 403 GLU A O 1
ATOM 3127 N N . LEU A 1 404 ? -4.904 28.411 -6.315 1.00 87.38 404 LEU A N 1
ATOM 3128 C CA . LEU A 1 404 ? -3.544 28.387 -6.893 1.00 87.38 404 LEU A CA 1
ATOM 3129 C C . LEU A 1 404 ? -2.465 29.019 -5.994 1.00 87.38 404 LEU A C 1
ATOM 3131 O O . LEU A 1 404 ? -1.286 28.727 -6.197 1.00 87.38 404 LEU A O 1
ATOM 3135 N N . GLY A 1 405 ? -2.847 29.809 -4.985 1.00 81.25 405 GLY A N 1
ATOM 3136 C CA . GLY A 1 405 ? -1.926 30.388 -4.002 1.00 81.25 405 GLY A CA 1
ATOM 3137 C C . GLY A 1 405 ? -1.048 29.363 -3.272 1.00 81.25 405 GLY A C 1
ATOM 3138 O O . GLY A 1 405 ? 0.125 29.648 -3.037 1.00 81.25 405 GLY A O 1
ATOM 3139 N N . TRP A 1 406 ? -1.561 28.152 -3.008 1.00 82.81 406 TRP A N 1
ATOM 3140 C CA . TRP A 1 406 ? -0.825 27.063 -2.343 1.00 82.81 406 TRP A CA 1
ATOM 3141 C C . TRP A 1 406 ? 0.540 26.739 -2.956 1.00 82.81 406 TRP A C 1
ATOM 3143 O O . TRP A 1 406 ? 1.476 26.432 -2.222 1.00 82.81 406 TRP A O 1
ATOM 3153 N N . LEU A 1 407 ? 0.682 26.856 -4.281 1.00 83.88 407 LEU A N 1
ATOM 3154 C CA . LEU A 1 407 ? 1.938 26.587 -4.982 1.00 83.88 407 LEU A CA 1
ATOM 3155 C C . LEU A 1 407 ? 3.069 27.470 -4.461 1.00 83.88 407 LEU A C 1
ATOM 3157 O O . LEU A 1 407 ? 4.219 27.047 -4.437 1.00 83.88 407 LEU A O 1
ATOM 3161 N N . ASN A 1 408 ? 2.732 28.666 -3.986 1.00 85.56 408 ASN A N 1
ATOM 3162 C CA . ASN A 1 408 ? 3.704 29.674 -3.605 1.00 85.56 408 ASN A CA 1
ATOM 3163 C C . ASN A 1 408 ? 4.121 29.582 -2.131 1.00 85.56 408 ASN A C 1
ATOM 3165 O O . ASN A 1 408 ? 4.840 30.456 -1.649 1.00 85.56 408 ASN A O 1
ATOM 3169 N N . TRP A 1 409 ? 3.674 28.556 -1.393 1.00 91.00 409 TRP A N 1
ATOM 3170 C CA . TRP A 1 409 ? 3.962 28.438 0.038 1.00 91.00 409 TRP A CA 1
ATOM 3171 C C . TRP A 1 409 ? 5.465 28.410 0.331 1.00 91.00 409 TRP A C 1
ATOM 3173 O O . TRP A 1 409 ? 5.948 29.207 1.136 1.00 91.00 409 TRP A O 1
ATOM 3183 N N . THR A 1 410 ? 6.195 27.520 -0.351 1.00 84.38 410 THR A N 1
ATOM 3184 C CA . THR A 1 410 ? 7.637 27.311 -0.145 1.00 84.38 410 THR A CA 1
ATOM 3185 C C . THR A 1 410 ? 8.486 28.378 -0.840 1.00 84.38 410 THR A C 1
ATOM 3187 O O . THR A 1 410 ? 9.497 28.812 -0.291 1.00 84.38 410 THR A O 1
ATOM 3190 N N . CYS A 1 411 ? 8.108 28.799 -2.049 1.00 78.50 411 CYS A N 1
ATOM 3191 C CA . CYS A 1 411 ? 8.790 29.855 -2.800 1.00 78.50 411 CYS A CA 1
ATOM 3192 C C . CYS A 1 411 ? 7.863 30.478 -3.855 1.00 78.50 411 CYS A C 1
ATOM 3194 O O . CYS A 1 411 ? 6.849 29.892 -4.213 1.00 78.50 411 CYS A O 1
ATOM 3196 N N . GLU A 1 412 ? 8.229 31.647 -4.388 1.00 69.25 412 GLU A N 1
ATOM 3197 C CA . GLU A 1 412 ? 7.413 32.419 -5.345 1.00 69.25 412 GLU A CA 1
ATOM 3198 C C . GLU A 1 412 ? 7.073 31.661 -6.646 1.00 69.25 412 GLU A C 1
ATOM 3200 O O . GLU A 1 412 ? 6.037 31.915 -7.252 1.00 69.25 412 GLU A O 1
ATOM 3205 N N . LYS A 1 413 ? 7.911 30.695 -7.048 1.00 70.75 413 LYS A N 1
ATOM 3206 C CA . LYS A 1 413 ? 7.684 29.775 -8.180 1.00 70.75 413 LYS A CA 1
ATOM 3207 C C . LYS A 1 413 ? 7.581 28.317 -7.713 1.00 70.75 413 LYS A C 1
ATOM 3209 O O . LYS A 1 413 ? 8.150 27.408 -8.329 1.00 70.75 413 LYS A O 1
ATOM 3214 N N . GLY A 1 414 ? 6.931 28.096 -6.575 1.00 70.56 414 GLY A N 1
ATOM 3215 C CA . GLY A 1 414 ? 6.872 26.779 -5.959 1.00 70.56 414 GLY A CA 1
ATOM 3216 C C . GLY A 1 414 ? 6.116 25.759 -6.807 1.00 70.56 414 GLY A C 1
ATOM 3217 O O . GLY A 1 414 ? 5.275 26.069 -7.652 1.00 70.56 414 GLY A O 1
ATOM 3218 N N . SER A 1 415 ? 6.514 24.507 -6.637 1.00 88.75 415 SER A N 1
ATOM 3219 C CA . SER A 1 415 ? 5.984 23.342 -7.338 1.00 88.75 415 SER A CA 1
ATOM 3220 C C . SER A 1 415 ? 5.320 22.406 -6.351 1.00 88.75 415 SER A C 1
ATOM 3222 O O . SER A 1 415 ? 5.582 22.471 -5.153 1.00 88.75 415 SER A O 1
ATOM 3224 N N . LEU A 1 416 ? 4.464 21.532 -6.861 1.00 91.06 416 LEU A N 1
ATOM 3225 C CA . LEU A 1 416 ? 3.690 20.596 -6.063 1.00 91.06 416 LEU A CA 1
ATOM 3226 C C . LEU A 1 416 ? 4.038 19.165 -6.451 1.00 91.06 416 LEU A C 1
ATOM 3228 O O . LEU A 1 416 ? 4.110 18.855 -7.639 1.00 91.06 416 LEU A O 1
ATOM 3232 N N . LEU A 1 417 ? 4.174 18.294 -5.456 1.00 94.31 417 LEU A N 1
ATOM 3233 C CA . LEU A 1 417 ? 4.189 16.847 -5.627 1.00 94.31 417 LEU A CA 1
ATOM 3234 C C . LEU A 1 417 ? 3.066 16.245 -4.775 1.00 94.31 417 LEU A C 1
ATOM 3236 O O . LEU A 1 417 ? 3.059 16.393 -3.553 1.00 94.31 417 LEU A O 1
ATOM 3240 N N . GLY A 1 418 ? 2.084 15.622 -5.429 1.00 92.62 418 GLY A N 1
ATOM 3241 C CA . GLY A 1 418 ? 0.911 15.072 -4.751 1.00 92.62 418 GLY A CA 1
ATOM 3242 C C . GLY A 1 418 ? 1.175 13.698 -4.136 1.00 92.62 418 GLY A C 1
ATOM 3243 O O . GLY A 1 418 ? 1.714 12.814 -4.802 1.00 92.62 418 GLY A O 1
ATOM 3244 N N . PHE A 1 419 ? 0.723 13.506 -2.897 1.00 97.06 419 PHE A N 1
ATOM 3245 C CA . PHE A 1 419 ? 0.605 12.201 -2.243 1.00 97.06 419 PHE A CA 1
ATOM 3246 C C . PHE A 1 419 ? -0.842 12.010 -1.796 1.00 97.06 419 PHE A C 1
ATOM 3248 O O . PHE A 1 419 ? -1.455 12.940 -1.272 1.00 97.06 419 PHE A O 1
ATOM 3255 N N . SER A 1 420 ? -1.448 10.870 -2.125 1.00 96.12 420 SER A N 1
ATOM 3256 C CA . SER A 1 420 ? -2.911 10.743 -2.078 1.00 96.12 420 SER A CA 1
ATOM 3257 C C . SER A 1 420 ? -3.403 9.363 -1.623 1.00 96.12 420 SER A C 1
ATOM 3259 O O . SER A 1 420 ? -4.086 8.686 -2.401 1.00 96.12 420 SER A O 1
ATOM 3261 N N . PRO A 1 421 ? -3.044 8.919 -0.403 1.00 97.44 421 PRO A N 1
ATOM 3262 C CA . PRO A 1 421 ? -3.500 7.648 0.145 1.00 97.44 421 PRO A CA 1
ATOM 3263 C C . PRO A 1 421 ? -4.999 7.673 0.466 1.00 97.44 421 PRO A C 1
ATOM 3265 O O . PRO A 1 421 ? -5.579 8.716 0.784 1.00 97.44 421 PRO A O 1
ATOM 3268 N N . ILE A 1 422 ? -5.612 6.492 0.407 1.00 97.88 422 ILE A N 1
ATOM 3269 C CA . ILE A 1 422 ? -6.993 6.250 0.825 1.00 97.88 422 ILE A CA 1
ATOM 3270 C C . ILE A 1 422 ? -7.007 5.562 2.191 1.00 97.88 422 ILE A C 1
ATOM 3272 O O . ILE A 1 422 ? -6.258 4.611 2.419 1.00 97.88 422 ILE A O 1
ATOM 3276 N N . SER A 1 423 ? -7.875 6.017 3.095 1.00 95.75 423 SER A N 1
ATOM 3277 C CA . SER A 1 423 ? -8.195 5.332 4.359 1.00 95.75 423 SER A CA 1
ATOM 3278 C C . SER A 1 423 ? -9.694 5.083 4.510 1.00 95.75 423 SER A C 1
ATOM 3280 O O . SER A 1 423 ? -10.515 5.742 3.866 1.00 95.75 423 SER A O 1
ATOM 3282 N N . PRO A 1 424 ? -10.090 4.171 5.417 1.00 96.62 424 PRO A N 1
ATOM 3283 C CA . PRO A 1 424 ? -11.431 4.195 5.981 1.00 96.62 424 PRO A CA 1
ATOM 3284 C C . PRO A 1 424 ? -11.748 5.568 6.587 1.00 96.62 424 PRO A C 1
ATOM 3286 O O . PRO A 1 424 ? -10.877 6.229 7.152 1.00 96.62 424 PRO A O 1
ATOM 3289 N N . ALA A 1 425 ? -13.019 5.974 6.548 1.00 94.88 425 ALA A N 1
ATOM 3290 C CA . ALA A 1 425 ? -13.483 7.202 7.198 1.00 94.88 425 ALA A CA 1
ATOM 3291 C C . ALA A 1 425 ? -13.557 7.090 8.732 1.00 94.88 425 ALA A C 1
ATOM 3293 O O . ALA A 1 425 ? -14.605 7.345 9.316 1.00 94.88 425 ALA A O 1
ATOM 3294 N N . SER A 1 426 ? -12.471 6.676 9.388 1.00 97.25 426 SER A N 1
ATOM 3295 C CA . SER A 1 426 ? -12.368 6.538 10.843 1.00 97.25 426 SER A CA 1
ATOM 3296 C C . SER A 1 426 ? -11.414 7.571 11.438 1.00 97.25 426 SER A C 1
ATOM 3298 O O . SER A 1 426 ? -10.419 7.960 10.818 1.00 97.25 426 SER A O 1
ATOM 3300 N N . GLY A 1 427 ? -11.701 8.005 12.666 1.00 96.38 427 GLY A N 1
ATOM 3301 C CA . GLY A 1 427 ? -10.843 8.959 13.362 1.00 96.38 427 GLY A CA 1
ATOM 3302 C C . GLY A 1 427 ? -9.439 8.418 13.639 1.00 96.38 427 GLY A C 1
ATOM 3303 O O . GLY A 1 427 ? -8.470 9.175 13.600 1.00 96.38 427 GLY A O 1
ATOM 3304 N N . ALA A 1 428 ? -9.319 7.110 13.875 1.00 95.88 428 ALA A N 1
ATOM 3305 C CA . ALA A 1 428 ? -8.039 6.454 14.120 1.00 95.88 428 ALA A CA 1
ATOM 3306 C C . ALA A 1 428 ? -7.165 6.420 12.857 1.00 95.88 428 ALA A C 1
ATOM 3308 O O . ALA A 1 428 ? -5.995 6.803 12.915 1.00 95.88 428 ALA A O 1
ATOM 3309 N N . ASP A 1 429 ? -7.737 6.023 11.717 1.00 97.81 429 ASP A N 1
ATOM 3310 C CA . ASP A 1 429 ? -7.004 5.924 10.450 1.00 97.81 429 ASP A CA 1
ATOM 3311 C C . ASP A 1 429 ? -6.602 7.310 9.932 1.00 97.81 429 ASP A C 1
ATOM 3313 O O . ASP A 1 429 ? -5.463 7.506 9.505 1.00 97.81 429 ASP A O 1
ATOM 3317 N N . ALA A 1 430 ? -7.498 8.299 10.041 1.00 97.62 430 ALA A N 1
ATOM 3318 C CA . ALA A 1 430 ? -7.197 9.683 9.679 1.00 97.62 430 ALA A CA 1
ATOM 3319 C C . ALA A 1 430 ? -6.012 10.240 10.482 1.00 97.62 430 ALA A C 1
ATOM 3321 O O . ALA A 1 430 ? -5.089 10.815 9.906 1.00 97.62 430 ALA A O 1
ATOM 3322 N N . ASN A 1 431 ? -5.998 10.020 11.801 1.00 97.75 431 ASN A N 1
ATOM 3323 C CA . ASN A 1 431 ? -4.912 10.489 12.658 1.00 97.75 431 ASN A CA 1
ATOM 3324 C C . ASN A 1 431 ? -3.599 9.754 12.384 1.00 97.75 431 ASN A C 1
ATOM 3326 O O . ASN A 1 431 ? -2.540 10.371 12.336 1.00 97.75 431 ASN A O 1
ATOM 3330 N N . LYS A 1 432 ? -3.666 8.439 12.156 1.00 97.12 432 LYS A N 1
ATOM 3331 C CA . LYS A 1 432 ? -2.494 7.633 11.812 1.00 97.12 432 LYS A CA 1
ATOM 3332 C C . LYS A 1 432 ? -1.858 8.098 10.502 1.00 97.12 432 LYS A C 1
ATOM 3334 O O . LYS A 1 432 ? -0.642 8.271 10.448 1.00 97.12 432 LYS A O 1
ATOM 3339 N N . GLN A 1 433 ? -2.666 8.354 9.470 1.00 97.50 433 GLN A N 1
ATOM 3340 C CA . GLN A 1 433 ? -2.158 8.899 8.212 1.00 97.50 433 GLN A CA 1
ATOM 3341 C C . GLN A 1 433 ? -1.604 10.316 8.367 1.00 97.50 433 GLN A C 1
ATOM 3343 O O . GLN A 1 433 ? -0.537 10.605 7.829 1.00 97.50 433 GLN A O 1
ATOM 3348 N N . TYR A 1 434 ? -2.301 11.192 9.094 1.00 97.88 434 TYR A N 1
ATOM 3349 C CA . TYR A 1 434 ? -1.833 12.550 9.371 1.00 97.88 434 TYR A CA 1
ATOM 3350 C C . TYR A 1 434 ? -0.450 12.547 10.036 1.00 97.88 434 TYR A C 1
ATOM 3352 O O . TYR A 1 434 ? 0.479 13.166 9.516 1.00 97.88 434 TYR A O 1
ATOM 3360 N N . GLU A 1 435 ? -0.278 11.790 11.120 1.00 97.56 435 GLU A N 1
ATOM 3361 C CA . GLU A 1 435 ? 0.993 11.708 11.850 1.00 97.56 435 GLU A CA 1
ATOM 3362 C C . GLU A 1 435 ? 2.115 11.091 11.007 1.00 97.56 435 GLU A C 1
ATOM 3364 O O . GLU A 1 435 ? 3.251 11.571 11.024 1.00 97.56 435 GLU A O 1
ATOM 3369 N N . MET A 1 436 ? 1.805 10.064 10.210 1.00 97.81 436 MET A N 1
ATOM 3370 C CA . MET A 1 436 ? 2.758 9.456 9.277 1.00 97.81 436 MET A CA 1
ATOM 3371 C C . MET A 1 436 ? 3.290 10.481 8.267 1.00 97.81 436 MET A C 1
ATOM 3373 O O . MET A 1 436 ? 4.507 10.617 8.098 1.00 97.81 436 MET A O 1
ATOM 3377 N N . VAL A 1 437 ? 2.387 11.228 7.628 1.00 97.81 437 VAL A N 1
ATOM 3378 C CA . VAL A 1 437 ? 2.738 12.258 6.645 1.00 97.81 437 VAL A CA 1
ATOM 3379 C C . VAL A 1 437 ? 3.515 13.386 7.306 1.00 97.81 437 VAL A C 1
ATOM 3381 O O . VAL A 1 437 ? 4.604 13.732 6.845 1.00 97.81 437 VAL A O 1
ATOM 3384 N N . ARG A 1 438 ? 2.999 13.924 8.414 1.00 96.25 438 ARG A N 1
ATOM 3385 C CA . ARG A 1 438 ? 3.633 15.005 9.171 1.00 96.25 438 ARG A CA 1
ATOM 3386 C C . ARG A 1 438 ? 5.058 14.639 9.584 1.00 96.25 438 ARG A C 1
ATOM 3388 O O . ARG A 1 438 ? 5.976 15.425 9.353 1.00 96.25 438 ARG A O 1
ATOM 3395 N N . ARG A 1 439 ? 5.271 13.429 10.115 1.00 96.56 439 ARG A N 1
ATOM 3396 C CA . ARG A 1 439 ? 6.596 12.919 10.500 1.00 96.56 439 ARG A CA 1
ATOM 3397 C C . ARG A 1 439 ? 7.574 12.927 9.325 1.00 96.56 439 ARG A C 1
ATOM 3399 O O . ARG A 1 439 ? 8.676 13.454 9.467 1.00 96.56 439 ARG A O 1
ATOM 3406 N N . ARG A 1 440 ? 7.190 12.369 8.170 1.00 93.12 440 ARG A N 1
ATOM 3407 C CA . ARG A 1 440 ? 8.059 12.336 6.977 1.00 93.12 440 ARG A CA 1
ATOM 3408 C C . ARG A 1 440 ? 8.290 13.724 6.396 1.00 93.12 440 ARG A C 1
ATOM 3410 O O . ARG A 1 440 ? 9.399 14.024 5.973 1.00 93.12 440 ARG A O 1
ATOM 3417 N N . PHE A 1 441 ? 7.291 14.594 6.408 1.00 96.12 441 PHE A N 1
ATOM 3418 C CA . PHE A 1 441 ? 7.460 15.966 5.939 1.00 96.12 441 PHE A CA 1
ATOM 3419 C C . PHE A 1 441 ? 8.479 16.707 6.807 1.00 96.12 441 PHE A C 1
ATOM 3421 O O . PHE A 1 441 ? 9.431 17.277 6.276 1.00 96.12 441 PHE A O 1
ATOM 3428 N N . HIS A 1 442 ? 8.370 16.588 8.132 1.00 92.56 442 HIS A N 1
ATOM 3429 C CA . HIS A 1 442 ? 9.325 17.181 9.066 1.00 92.56 442 HIS A CA 1
ATOM 3430 C C . HIS A 1 442 ? 10.748 16.626 8.879 1.00 92.56 442 HIS A C 1
ATOM 3432 O O . HIS A 1 442 ? 11.700 17.404 8.846 1.00 92.56 442 HIS A O 1
ATOM 3438 N N . GLU A 1 443 ? 10.900 15.306 8.700 1.00 91.50 443 GLU A N 1
ATOM 3439 C CA . GLU A 1 443 ? 12.196 14.648 8.443 1.00 91.50 443 GLU A CA 1
ATOM 3440 C C . GLU A 1 443 ? 12.915 15.232 7.213 1.00 91.50 443 GLU A C 1
ATOM 3442 O O . GLU A 1 443 ? 14.139 15.373 7.212 1.00 91.50 443 GLU A O 1
ATOM 3447 N N . PHE A 1 444 ? 12.157 15.612 6.181 1.00 94.38 444 PHE A N 1
ATOM 3448 C CA . PHE A 1 444 ? 12.685 16.153 4.926 1.00 94.38 444 PHE A CA 1
ATOM 3449 C C . PHE A 1 444 ? 12.625 17.690 4.822 1.00 94.38 444 PHE A C 1
ATOM 3451 O O . PHE A 1 444 ? 13.042 18.256 3.803 1.00 94.38 444 PHE A O 1
ATOM 3458 N N . GLY A 1 445 ? 12.184 18.369 5.885 1.00 94.00 445 GLY A N 1
ATOM 3459 C CA . GLY A 1 445 ? 12.166 19.829 5.982 1.00 94.00 445 GLY A CA 1
ATOM 3460 C C . GLY A 1 445 ? 10.989 20.509 5.274 1.00 94.00 445 GLY A C 1
ATOM 3461 O O . GLY A 1 445 ? 11.151 21.625 4.786 1.00 94.00 445 GLY A O 1
ATOM 3462 N N . PHE A 1 446 ? 9.832 19.852 5.193 1.00 95.06 446 PHE A N 1
ATOM 3463 C CA . PHE A 1 446 ? 8.600 20.379 4.598 1.00 95.06 446 PHE A CA 1
ATOM 3464 C C . PHE A 1 446 ? 7.508 20.590 5.659 1.00 95.06 446 PHE A C 1
ATOM 3466 O O . PHE A 1 446 ? 7.425 19.841 6.632 1.00 95.06 446 PHE A O 1
ATOM 3473 N N . ASP A 1 447 ? 6.652 21.596 5.459 1.00 95.38 447 ASP A N 1
ATOM 3474 C CA . ASP A 1 447 ? 5.462 21.813 6.290 1.00 95.38 447 ASP A CA 1
ATOM 3475 C C . ASP A 1 447 ? 4.313 20.916 5.821 1.00 95.38 447 ASP A C 1
ATOM 3477 O O . ASP A 1 447 ? 4.083 20.776 4.619 1.00 95.38 447 ASP A O 1
ATOM 3481 N N . TYR A 1 448 ? 3.547 20.347 6.755 1.00 96.19 448 TYR A N 1
ATOM 3482 C CA . TYR A 1 448 ? 2.345 19.590 6.407 1.00 96.19 448 TYR A CA 1
ATOM 3483 C C . TYR A 1 448 ? 1.242 20.511 5.859 1.00 96.19 448 TYR A C 1
ATOM 3485 O O . TYR A 1 448 ? 0.654 21.320 6.581 1.00 96.19 448 TYR A O 1
ATOM 3493 N N . ILE A 1 449 ? 0.917 20.329 4.581 1.00 94.62 449 ILE A N 1
ATOM 3494 C CA . ILE A 1 449 ? -0.220 20.952 3.904 1.00 94.62 449 ILE A CA 1
ATOM 3495 C C . ILE A 1 449 ? -1.074 19.821 3.348 1.00 94.62 449 ILE A C 1
ATOM 3497 O O . ILE A 1 449 ? -0.608 19.038 2.521 1.00 94.62 449 ILE A O 1
ATOM 3501 N N . GLY A 1 450 ? -2.317 19.713 3.808 1.00 94.88 450 GLY A N 1
ATOM 3502 C CA . GLY A 1 450 ? -3.169 18.606 3.408 1.00 94.88 450 GLY A CA 1
ATOM 3503 C C . GLY A 1 450 ? -4.642 18.831 3.697 1.00 94.88 450 GLY A C 1
ATOM 3504 O O . GLY A 1 450 ? -5.037 19.671 4.515 1.00 94.88 450 GLY A O 1
ATOM 3505 N N . THR A 1 451 ? -5.459 18.052 3.001 1.00 96.56 451 THR A N 1
ATOM 3506 C CA . THR A 1 451 ? -6.901 17.994 3.199 1.00 96.56 451 THR A CA 1
ATOM 3507 C C . THR A 1 451 ? -7.404 16.563 3.083 1.00 96.56 451 THR A C 1
ATOM 3509 O O . THR A 1 451 ? -6.955 15.803 2.230 1.00 96.56 451 THR A O 1
ATOM 3512 N N . PHE A 1 452 ? -8.369 16.201 3.921 1.00 97.88 452 PHE A N 1
ATOM 3513 C CA . PHE A 1 452 ? -9.175 15.008 3.715 1.00 97.88 452 PHE A CA 1
ATOM 3514 C C . PHE A 1 452 ? -10.443 15.392 2.958 1.00 97.88 452 PHE A C 1
ATOM 3516 O O . PHE A 1 452 ? -11.240 16.190 3.458 1.00 97.88 452 PHE A O 1
ATOM 3523 N N . VAL A 1 453 ? -10.654 14.812 1.780 1.00 96.69 453 VAL A N 1
ATOM 3524 C CA . VAL A 1 453 ? -11.954 14.829 1.100 1.00 96.69 453 VAL A CA 1
ATOM 3525 C C . VAL A 1 453 ? -12.733 13.616 1.587 1.00 96.69 453 VAL A C 1
ATOM 3527 O O . VAL A 1 453 ? -12.261 12.485 1.476 1.00 96.69 453 VAL A O 1
ATOM 3530 N N . VAL A 1 454 ? -13.910 13.847 2.165 1.00 96.81 454 VAL A N 1
ATOM 3531 C CA . VAL A 1 454 ? -14.702 12.774 2.769 1.00 96.81 454 VAL A CA 1
ATOM 3532 C C . VAL A 1 454 ? -15.684 12.216 1.745 1.00 96.81 454 VAL A C 1
ATOM 3534 O O . VAL A 1 454 ? -16.734 12.810 1.461 1.00 96.81 454 VAL A O 1
ATOM 3537 N N . GLY A 1 455 ? -15.350 11.049 1.204 1.00 94.19 455 GLY A N 1
ATOM 3538 C CA . GLY A 1 455 ? -16.253 10.302 0.345 1.00 94.19 455 GLY A CA 1
ATOM 3539 C C . GLY A 1 455 ? -17.361 9.602 1.124 1.00 94.19 455 GLY A C 1
ATOM 3540 O O . GLY A 1 455 ? -17.666 9.922 2.271 1.00 94.19 455 GLY A O 1
ATOM 3541 N N . TRP A 1 456 ? -18.008 8.625 0.495 1.00 92.94 456 TRP A N 1
ATOM 3542 C CA . TRP A 1 456 ? -19.131 7.917 1.120 1.00 92.94 456 TRP A CA 1
ATOM 3543 C C . TRP A 1 456 ? -18.708 7.047 2.305 1.00 92.94 456 TRP A C 1
ATOM 3545 O O . TRP A 1 456 ? -19.448 6.931 3.281 1.00 92.94 456 TRP A O 1
ATOM 3555 N N . ARG A 1 457 ? -17.549 6.389 2.197 1.00 96.06 457 ARG A N 1
ATOM 3556 C CA . ARG A 1 457 ? -17.051 5.398 3.171 1.00 96.06 457 ARG A CA 1
ATOM 3557 C C . ARG A 1 457 ? -15.540 5.469 3.394 1.00 96.06 457 ARG A C 1
ATOM 3559 O O . ARG A 1 457 ? -14.995 4.671 4.152 1.00 96.06 457 ARG A O 1
ATOM 3566 N N . GLU A 1 458 ? -14.879 6.406 2.738 1.00 97.25 458 GLU A N 1
ATOM 3567 C CA . GLU A 1 458 ? -13.431 6.553 2.722 1.00 97.25 458 GLU A CA 1
ATOM 3568 C C . GLU A 1 458 ? -13.040 8.015 2.939 1.00 97.25 458 GLU A C 1
ATOM 3570 O O . GLU A 1 458 ? -13.901 8.907 2.944 1.00 97.25 458 GLU A O 1
ATOM 3575 N N . LEU A 1 459 ? -11.743 8.230 3.134 1.00 97.25 459 LEU A N 1
ATOM 3576 C CA . LEU A 1 459 ? -11.109 9.532 3.029 1.00 97.25 459 LEU A CA 1
ATOM 3577 C C . LEU A 1 459 ? -10.077 9.498 1.905 1.00 97.25 459 LEU A C 1
ATOM 3579 O O . LEU A 1 459 ? -9.165 8.667 1.921 1.00 97.25 459 LEU A O 1
ATOM 3583 N N . HIS A 1 460 ? -10.158 10.472 1.002 1.00 96.50 460 HIS A N 1
ATOM 3584 C CA . HIS A 1 460 ? -9.036 10.835 0.149 1.00 96.50 460 HIS A CA 1
ATOM 3585 C C . HIS A 1 460 ? -8.181 11.845 0.904 1.00 96.50 460 HIS A C 1
ATOM 3587 O O . HIS A 1 460 ? -8.567 13.008 1.053 1.00 96.50 460 HIS A O 1
ATOM 3593 N N . HIS A 1 461 ? -7.020 11.416 1.385 1.00 97.50 461 HIS A N 1
ATOM 3594 C CA . HIS A 1 461 ? -6.080 12.303 2.054 1.00 97.50 461 HIS A CA 1
ATOM 3595 C C . HIS A 1 461 ? -5.162 12.949 1.013 1.00 97.50 461 HIS A C 1
ATOM 3597 O O . HIS A 1 461 ? -4.146 12.388 0.616 1.00 97.50 461 HIS A O 1
ATOM 3603 N N . ILE A 1 462 ? -5.544 14.126 0.525 1.00 93.62 462 ILE A N 1
ATOM 3604 C CA . ILE A 1 462 ? -4.782 14.873 -0.472 1.00 93.62 462 ILE A CA 1
ATOM 3605 C C . ILE A 1 462 ? -3.714 15.693 0.243 1.00 93.62 462 ILE A C 1
ATOM 3607 O O . ILE A 1 462 ? -4.004 16.718 0.863 1.00 93.62 462 ILE A O 1
ATOM 3611 N N . VAL A 1 463 ? -2.475 15.221 0.152 1.00 94.12 463 VAL A N 1
ATOM 3612 C CA . VAL A 1 463 ? -1.302 15.870 0.728 1.00 94.12 463 VAL A CA 1
ATOM 3613 C C . VAL A 1 463 ? -0.547 16.626 -0.357 1.00 94.12 463 VAL A C 1
ATOM 3615 O O . VAL A 1 463 ? -0.245 16.095 -1.432 1.00 94.12 463 VAL A O 1
ATOM 3618 N N . CYS A 1 464 ? -0.208 17.870 -0.039 1.00 90.94 464 CYS A N 1
ATOM 3619 C CA . CYS A 1 464 ? 0.352 18.836 -0.960 1.00 90.94 464 CYS A CA 1
ATOM 3620 C C . CYS A 1 464 ? 1.811 19.136 -0.590 1.00 90.94 464 CYS A C 1
ATOM 3622 O O . CYS A 1 464 ? 2.078 20.066 0.170 1.00 90.94 464 CYS A O 1
ATOM 3624 N N . LEU A 1 465 ? 2.775 18.368 -1.113 1.00 94.81 465 LEU A N 1
ATOM 3625 C CA . LEU A 1 465 ? 4.190 18.662 -0.869 1.00 94.81 465 LEU A CA 1
ATOM 3626 C C . LEU A 1 465 ? 4.641 19.806 -1.781 1.00 94.81 465 LEU A C 1
ATOM 3628 O O . LEU A 1 465 ? 4.843 19.605 -2.981 1.00 94.81 465 LEU A O 1
ATOM 3632 N N . THR A 1 466 ? 4.816 21.000 -1.217 1.00 93.19 466 THR A N 1
ATOM 3633 C CA . THR A 1 466 ? 5.323 22.165 -1.949 1.00 93.19 466 THR A CA 1
ATOM 3634 C C . THR A 1 466 ? 6.849 22.244 -1.877 1.00 93.19 466 THR A C 1
ATOM 3636 O O . THR A 1 466 ? 7.442 22.246 -0.796 1.00 93.19 466 THR A O 1
ATOM 3639 N N . PHE A 1 467 ? 7.519 22.342 -3.023 1.00 92.31 467 PHE A N 1
ATOM 3640 C CA . PHE A 1 467 ? 8.984 22.335 -3.113 1.00 92.31 467 PHE A CA 1
ATOM 3641 C C . PHE A 1 467 ? 9.505 23.357 -4.129 1.00 92.31 467 PHE A C 1
ATOM 3643 O O . PHE A 1 467 ? 8.763 23.848 -4.981 1.00 92.31 467 PHE A O 1
ATOM 3650 N N . ASN A 1 468 ? 10.798 23.676 -4.049 1.00 90.69 468 ASN A N 1
ATOM 3651 C CA . ASN A 1 468 ? 11.454 24.538 -5.025 1.00 90.69 468 ASN A CA 1
ATOM 3652 C C . ASN A 1 468 ? 12.044 23.686 -6.160 1.00 90.69 468 ASN A C 1
ATOM 3654 O O . ASN A 1 468 ? 13.063 23.024 -5.970 1.00 90.69 468 ASN A O 1
ATOM 3658 N N . LYS A 1 469 ? 11.431 23.709 -7.350 1.00 88.25 469 LYS A N 1
ATOM 3659 C CA . LYS A 1 469 ? 11.925 22.952 -8.517 1.00 88.25 469 LYS A CA 1
ATOM 3660 C C . LYS A 1 469 ? 13.278 23.440 -9.052 1.00 88.25 469 LYS A C 1
ATOM 3662 O O . LYS A 1 469 ? 13.994 22.670 -9.691 1.00 88.25 469 LYS A O 1
ATOM 3667 N N . GLU A 1 470 ? 13.651 24.690 -8.782 1.00 87.62 470 GLU A N 1
ATOM 3668 C CA . GLU A 1 470 ? 14.944 25.253 -9.192 1.00 87.62 470 GLU A CA 1
ATOM 3669 C C . GLU A 1 470 ? 16.085 24.800 -8.268 1.00 87.62 470 GLU A C 1
ATOM 3671 O O . GLU A 1 470 ? 17.242 24.821 -8.677 1.00 87.62 470 GLU A O 1
ATOM 3676 N N . ASP A 1 471 ? 15.774 24.325 -7.054 1.00 89.75 471 ASP A N 1
ATOM 3677 C CA . ASP A 1 471 ? 16.743 23.742 -6.125 1.00 89.75 471 ASP A CA 1
ATOM 3678 C C . ASP A 1 471 ? 16.813 22.210 -6.310 1.00 89.75 471 ASP A C 1
ATOM 3680 O O . ASP A 1 471 ? 15.881 21.489 -5.929 1.00 89.75 471 ASP A O 1
ATOM 3684 N N . PRO A 1 472 ? 17.920 21.662 -6.857 1.00 90.38 472 PRO A N 1
ATOM 3685 C CA . PRO A 1 472 ? 18.087 20.221 -7.012 1.00 90.38 472 PRO A CA 1
ATOM 3686 C C . PRO A 1 472 ? 17.999 19.450 -5.692 1.00 90.38 472 PRO A C 1
ATOM 3688 O O . PRO A 1 472 ? 17.583 18.292 -5.697 1.00 90.38 472 PRO A O 1
ATOM 3691 N N . ASP A 1 473 ? 18.394 20.049 -4.565 1.00 89.94 473 ASP A N 1
ATOM 3692 C CA . ASP A 1 473 ? 18.281 19.387 -3.268 1.00 89.94 473 ASP A CA 1
ATOM 3693 C C . ASP A 1 473 ? 16.829 19.323 -2.799 1.00 89.94 473 ASP A C 1
ATOM 3695 O O . ASP A 1 473 ? 16.365 18.251 -2.412 1.00 89.94 473 ASP A O 1
ATOM 3699 N N . SER A 1 474 ? 16.078 20.423 -2.924 1.00 91.94 474 SER A N 1
ATOM 3700 C CA . SER A 1 474 ? 14.637 20.438 -2.645 1.00 91.94 474 SER A CA 1
ATOM 3701 C C . SER A 1 474 ? 13.888 19.383 -3.462 1.00 91.94 474 SER A C 1
ATOM 3703 O O . SER A 1 474 ? 13.112 18.622 -2.880 1.00 91.94 474 SER A O 1
ATOM 3705 N N . ARG A 1 475 ? 14.190 19.251 -4.763 1.00 92.75 475 ARG A N 1
ATOM 3706 C CA . ARG A 1 475 ? 13.646 18.188 -5.628 1.00 92.75 475 ARG A CA 1
ATOM 3707 C C . ARG A 1 475 ? 13.968 16.782 -5.116 1.00 92.75 475 ARG A C 1
ATOM 3709 O O . ARG A 1 475 ? 13.069 15.954 -4.966 1.00 92.75 475 ARG A O 1
ATOM 3716 N N . ARG A 1 476 ? 15.237 16.503 -4.795 1.00 92.62 476 ARG A N 1
ATOM 3717 C CA . ARG A 1 476 ? 15.655 15.188 -4.270 1.00 92.62 476 ARG A CA 1
ATOM 3718 C C . ARG A 1 476 ? 14.964 14.842 -2.950 1.00 92.62 476 ARG A C 1
ATOM 3720 O O . ARG A 1 476 ? 14.494 13.713 -2.800 1.00 92.62 476 ARG A O 1
ATOM 3727 N N . ARG A 1 477 ? 14.880 15.797 -2.013 1.00 94.00 477 ARG A N 1
ATOM 3728 C CA . ARG A 1 477 ? 14.194 15.610 -0.722 1.00 94.00 477 ARG A CA 1
ATOM 3729 C C . ARG A 1 477 ? 12.702 15.355 -0.917 1.00 94.00 477 ARG A C 1
ATOM 3731 O O . ARG A 1 477 ? 12.182 14.416 -0.325 1.00 94.00 477 ARG A O 1
ATOM 3738 N N . ALA A 1 478 ? 12.039 16.132 -1.776 1.00 94.88 478 ALA A N 1
ATOM 3739 C CA . ALA A 1 478 ? 10.619 15.969 -2.087 1.00 94.88 478 ALA A CA 1
ATOM 3740 C C . ALA A 1 478 ? 10.320 14.586 -2.687 1.00 94.88 478 ALA A C 1
ATOM 3742 O O . ALA A 1 478 ? 9.442 13.879 -2.192 1.00 94.88 478 ALA A O 1
ATOM 3743 N N . HIS A 1 479 ? 11.100 14.157 -3.687 1.00 95.50 479 HIS A N 1
ATOM 3744 C CA . HIS A 1 479 ? 10.953 12.830 -4.289 1.00 95.50 479 HIS A CA 1
ATOM 3745 C C . HIS A 1 479 ? 11.108 11.719 -3.250 1.00 95.50 479 HIS A C 1
ATOM 3747 O O . HIS A 1 479 ? 10.268 10.826 -3.157 1.00 95.50 479 HIS A O 1
ATOM 3753 N N . ARG A 1 480 ? 12.189 11.773 -2.460 1.00 93.50 480 ARG A N 1
ATOM 3754 C CA . ARG A 1 480 ? 12.487 10.736 -1.470 1.00 93.50 480 ARG A CA 1
ATOM 3755 C C . ARG A 1 480 ? 11.451 10.692 -0.349 1.00 93.50 480 ARG A C 1
ATOM 3757 O O . ARG A 1 480 ? 11.119 9.601 0.104 1.00 93.50 480 ARG A O 1
ATOM 3764 N N . CYS A 1 481 ? 10.948 11.849 0.075 1.00 95.94 481 CYS A N 1
ATOM 3765 C CA . CYS A 1 481 ? 9.889 11.947 1.073 1.00 95.94 481 CYS A CA 1
ATOM 3766 C C . CYS A 1 481 ? 8.638 11.182 0.618 1.00 95.94 481 CYS A C 1
ATOM 3768 O O . CYS A 1 481 ? 8.173 10.305 1.342 1.00 95.94 481 CYS A O 1
ATOM 3770 N N . ILE A 1 482 ? 8.151 11.440 -0.604 1.00 97.12 482 ILE A N 1
ATOM 3771 C CA . ILE A 1 482 ? 6.969 10.745 -1.138 1.00 97.12 482 ILE A CA 1
ATOM 3772 C C . ILE A 1 482 ? 7.245 9.265 -1.410 1.00 97.12 482 ILE A C 1
ATOM 3774 O O . ILE A 1 482 ? 6.413 8.426 -1.081 1.00 97.12 482 ILE A O 1
ATOM 3778 N N . GLU A 1 483 ? 8.421 8.918 -1.938 1.00 95.12 483 GLU A N 1
ATOM 3779 C CA . GLU A 1 483 ? 8.800 7.517 -2.147 1.00 95.12 483 GLU A CA 1
ATOM 3780 C C . GLU A 1 483 ? 8.734 6.702 -0.846 1.00 95.12 483 GLU A C 1
ATOM 3782 O O . GLU A 1 483 ? 8.223 5.586 -0.855 1.00 95.12 483 GLU A O 1
ATOM 3787 N N . LEU A 1 484 ? 9.230 7.253 0.265 1.00 94.25 484 LEU A N 1
ATOM 3788 C CA . LEU A 1 484 ? 9.151 6.608 1.577 1.00 94.25 484 LEU A CA 1
ATOM 3789 C C . LEU A 1 484 ? 7.730 6.604 2.142 1.00 94.25 484 LEU A C 1
ATOM 3791 O O . LEU A 1 484 ? 7.341 5.641 2.792 1.00 94.25 484 LEU A O 1
ATOM 3795 N N . LEU A 1 485 ? 6.952 7.658 1.895 1.00 96.88 485 LEU A N 1
ATOM 3796 C CA . LEU A 1 485 ? 5.563 7.719 2.342 1.00 96.88 485 LEU A CA 1
ATOM 3797 C C . LEU A 1 485 ? 4.679 6.665 1.685 1.00 96.88 485 LEU A C 1
ATOM 3799 O O . LEU A 1 485 ? 3.815 6.127 2.364 1.00 96.88 485 LEU A O 1
ATOM 3803 N N . ILE A 1 486 ? 4.913 6.344 0.411 1.00 96.38 486 ILE A N 1
ATOM 3804 C CA . ILE A 1 486 ? 4.209 5.251 -0.275 1.00 96.38 486 ILE A CA 1
ATOM 3805 C C . ILE A 1 486 ? 4.490 3.909 0.424 1.00 96.38 486 ILE A C 1
ATOM 3807 O O . ILE A 1 486 ? 3.582 3.099 0.583 1.00 96.38 486 ILE A O 1
ATOM 3811 N N . ASP A 1 487 ? 5.725 3.670 0.878 1.00 90.44 487 ASP A N 1
ATOM 3812 C CA . ASP A 1 487 ? 6.060 2.440 1.611 1.00 90.44 487 ASP A CA 1
ATOM 3813 C C . ASP A 1 487 ? 5.430 2.410 3.000 1.00 90.44 487 ASP A C 1
ATOM 3815 O O . ASP A 1 487 ? 4.821 1.408 3.371 1.00 90.44 487 ASP A O 1
ATOM 3819 N N . ASP A 1 488 ? 5.558 3.511 3.746 1.00 92.75 488 ASP A N 1
ATOM 3820 C CA . ASP A 1 488 ? 4.960 3.649 5.072 1.00 92.75 488 ASP A CA 1
ATOM 3821 C C . ASP A 1 488 ? 3.432 3.449 4.992 1.00 92.75 488 ASP A C 1
ATOM 3823 O O . ASP A 1 488 ? 2.853 2.742 5.812 1.00 92.75 488 ASP A O 1
ATOM 3827 N N . ALA A 1 489 ? 2.778 4.027 3.978 1.00 93.94 489 ALA A N 1
ATOM 3828 C CA . ALA A 1 489 ? 1.342 3.892 3.757 1.00 93.94 489 ALA A CA 1
ATOM 3829 C C . ALA A 1 489 ? 0.947 2.455 3.404 1.00 93.94 489 ALA A C 1
ATOM 3831 O O . ALA A 1 489 ? 0.028 1.909 4.020 1.00 93.94 489 ALA A O 1
ATOM 3832 N N . ALA A 1 490 ? 1.669 1.823 2.474 1.00 92.62 490 ALA A N 1
ATOM 3833 C CA . ALA A 1 490 ? 1.406 0.450 2.058 1.00 92.62 490 ALA A CA 1
ATOM 3834 C C . ALA A 1 490 ? 1.594 -0.554 3.206 1.00 92.62 490 ALA A C 1
ATOM 3836 O O . ALA A 1 490 ? 0.784 -1.472 3.347 1.00 92.62 490 ALA A O 1
ATOM 3837 N N . ALA A 1 491 ? 2.613 -0.360 4.053 1.00 86.94 491 ALA A N 1
ATOM 3838 C CA . ALA A 1 491 ? 2.845 -1.180 5.245 1.00 86.94 491 ALA A CA 1
ATOM 3839 C C . ALA A 1 491 ? 1.670 -1.121 6.235 1.00 86.94 491 ALA A C 1
ATOM 3841 O O . ALA A 1 491 ? 1.398 -2.090 6.940 1.00 86.94 491 ALA A O 1
ATOM 3842 N N . GLU A 1 492 ? 0.938 -0.007 6.240 1.00 91.81 492 GLU A N 1
ATOM 3843 C CA . GLU A 1 492 ? -0.233 0.213 7.087 1.00 91.81 492 GLU A CA 1
ATOM 3844 C C . GLU A 1 492 ? -1.564 -0.112 6.390 1.00 91.81 492 GLU A C 1
ATOM 3846 O O . GLU A 1 492 ? -2.634 0.109 6.959 1.00 91.81 492 GLU A O 1
ATOM 3851 N N . GLY A 1 493 ? -1.514 -0.665 5.173 1.00 93.75 493 GLY A N 1
ATOM 3852 C CA . GLY A 1 493 ? -2.690 -1.066 4.399 1.00 93.75 493 GLY A CA 1
ATOM 3853 C C . GLY A 1 493 ? -3.363 0.066 3.617 1.00 93.75 493 GLY A C 1
ATOM 3854 O O . GLY A 1 493 ? -4.480 -0.119 3.130 1.00 93.75 493 GLY A O 1
ATOM 3855 N N . TYR A 1 494 ? -2.711 1.220 3.471 1.00 97.25 494 TYR A N 1
ATOM 3856 C CA . TYR A 1 494 ? -3.198 2.340 2.667 1.00 97.25 494 TYR A CA 1
ATOM 3857 C C . TYR A 1 494 ? -2.548 2.335 1.283 1.00 97.25 494 TYR A C 1
ATOM 3859 O O . TYR A 1 494 ? -1.337 2.194 1.157 1.00 97.25 494 TYR A O 1
ATOM 3867 N N 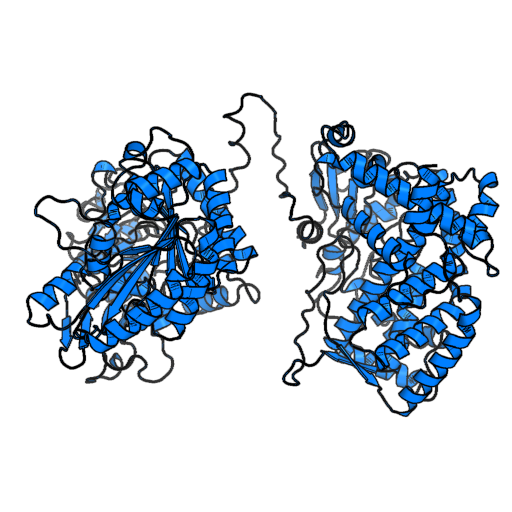. GLY A 1 495 ? -3.355 2.522 0.241 1.00 94.31 495 GLY A N 1
ATOM 3868 C CA . GLY A 1 495 ? -2.873 2.673 -1.130 1.00 94.31 495 GLY A CA 1
ATOM 3869 C C . GLY A 1 495 ? -3.289 4.014 -1.718 1.00 94.31 495 GLY A C 1
ATOM 3870 O O . GLY A 1 495 ? -4.342 4.559 -1.374 1.00 94.31 495 GLY A O 1
ATOM 3871 N N . GLU A 1 496 ? -2.477 4.554 -2.621 1.00 96.12 496 GLU A N 1
ATOM 3872 C CA . GLU A 1 496 ? -2.788 5.798 -3.319 1.00 96.12 496 GLU A CA 1
ATOM 3873 C C . GLU A 1 496 ? -3.806 5.561 -4.434 1.00 96.12 496 GLU A C 1
ATOM 3875 O O . GLU A 1 496 ? -3.722 4.575 -5.172 1.00 96.12 496 GLU A O 1
ATOM 3880 N N . TYR A 1 497 ? -4.742 6.500 -4.599 1.00 96.06 497 TYR A N 1
ATOM 3881 C CA . TYR A 1 497 ? -5.695 6.461 -5.717 1.00 96.06 497 TYR A CA 1
ATOM 3882 C C . TYR A 1 497 ? -5.120 7.066 -7.008 1.00 96.06 497 TYR A C 1
ATOM 3884 O O . TYR A 1 497 ? -5.629 6.802 -8.099 1.00 96.06 497 TYR A O 1
ATOM 3892 N N . ARG A 1 498 ? -4.092 7.922 -6.892 1.00 96.06 498 ARG A N 1
ATOM 3893 C CA . ARG A 1 498 ? -3.501 8.689 -7.998 1.00 96.06 498 ARG A CA 1
ATOM 3894 C C . ARG A 1 498 ? -2.101 9.181 -7.646 1.00 96.06 498 ARG A C 1
ATOM 3896 O O . ARG A 1 498 ? -1.823 9.485 -6.490 1.00 96.06 498 ARG A O 1
ATOM 3903 N N . THR A 1 499 ? -1.223 9.280 -8.645 1.00 97.31 499 THR A N 1
ATOM 3904 C CA . THR A 1 499 ? 0.177 9.658 -8.420 1.00 97.31 499 THR A CA 1
ATOM 3905 C C . THR A 1 499 ? 0.871 10.266 -9.638 1.00 97.31 499 THR A C 1
ATOM 3907 O O . THR A 1 499 ? 0.365 10.220 -10.762 1.00 97.31 499 THR A O 1
ATOM 3910 N N . HIS A 1 500 ? 2.049 10.835 -9.389 1.00 98.00 500 HIS A N 1
ATOM 3911 C CA . HIS A 1 500 ? 2.947 11.412 -10.379 1.00 98.00 500 HIS A CA 1
ATOM 3912 C C . HIS A 1 500 ? 3.603 10.342 -11.262 1.00 98.00 500 HIS A C 1
ATOM 3914 O O . HIS A 1 500 ? 3.813 9.208 -10.832 1.00 98.00 500 HIS A O 1
ATOM 3920 N N . LEU A 1 501 ? 4.011 10.717 -12.482 1.00 97.75 501 LEU A N 1
ATOM 3921 C CA . LEU A 1 501 ? 4.723 9.846 -13.434 1.00 97.75 501 LEU A CA 1
ATOM 3922 C C . LEU A 1 501 ? 5.876 9.053 -12.798 1.00 97.75 501 LEU A C 1
ATOM 3924 O O . LEU A 1 501 ? 6.100 7.897 -13.150 1.00 97.75 501 LEU A O 1
ATOM 3928 N N . CYS A 1 502 ? 6.595 9.665 -11.855 1.00 96.00 502 CYS A N 1
ATOM 3929 C CA . CYS A 1 502 ? 7.765 9.070 -11.211 1.00 96.00 502 CYS A CA 1
ATOM 3930 C C . CYS A 1 502 ? 7.447 7.922 -10.243 1.00 96.00 502 CYS A C 1
ATOM 3932 O O . CYS A 1 502 ? 8.330 7.112 -9.982 1.00 96.00 502 CYS A O 1
ATOM 3934 N N . PHE A 1 503 ? 6.210 7.819 -9.753 1.00 97.62 503 PHE A N 1
ATOM 3935 C CA . PHE A 1 503 ? 5.816 6.817 -8.757 1.00 97.62 503 PHE A CA 1
ATOM 3936 C C . PHE A 1 503 ? 4.837 5.772 -9.295 1.00 97.62 503 PHE A C 1
ATOM 3938 O O . PHE A 1 503 ? 4.483 4.850 -8.568 1.00 97.62 503 PHE A O 1
ATOM 3945 N N . MET A 1 504 ? 4.408 5.872 -10.560 1.00 98.12 504 MET A N 1
ATOM 3946 C CA . MET A 1 504 ? 3.440 4.934 -11.149 1.00 98.12 504 MET A CA 1
ATOM 3947 C C . MET A 1 504 ? 3.893 3.472 -11.035 1.00 98.12 504 MET A C 1
ATOM 3949 O O . MET A 1 504 ? 3.088 2.616 -10.683 1.00 98.12 504 MET A O 1
ATOM 3953 N N . ASP A 1 505 ? 5.181 3.195 -11.266 1.00 97.06 505 ASP A N 1
ATOM 3954 C CA . ASP A 1 505 ? 5.739 1.844 -11.127 1.00 97.06 505 ASP A CA 1
ATOM 3955 C C . ASP A 1 505 ? 5.793 1.396 -9.662 1.00 97.06 505 ASP A C 1
ATOM 3957 O O . ASP A 1 505 ? 5.476 0.252 -9.347 1.00 97.06 505 ASP A O 1
ATOM 3961 N N . GLN A 1 506 ? 6.189 2.287 -8.748 1.00 95.94 506 GLN A N 1
ATOM 3962 C CA . GLN A 1 506 ? 6.236 1.974 -7.320 1.00 95.94 506 GLN A CA 1
ATOM 3963 C C . GLN A 1 506 ? 4.842 1.629 -6.800 1.00 95.94 506 GLN A C 1
ATOM 3965 O O . GLN A 1 506 ? 4.677 0.606 -6.142 1.00 95.94 506 GLN A O 1
ATOM 3970 N N . ILE A 1 507 ? 3.848 2.449 -7.137 1.00 96.06 507 ILE A N 1
ATOM 3971 C CA . ILE A 1 507 ? 2.481 2.262 -6.666 1.00 96.06 507 ILE A CA 1
ATOM 3972 C C . ILE A 1 507 ? 1.870 0.997 -7.271 1.00 96.06 507 ILE A C 1
ATOM 3974 O O . ILE A 1 507 ? 1.329 0.175 -6.538 1.00 96.06 507 ILE A O 1
ATOM 3978 N N . ALA A 1 508 ? 2.054 0.736 -8.568 1.00 95.94 508 ALA A N 1
ATOM 3979 C CA . ALA A 1 508 ? 1.624 -0.533 -9.163 1.00 95.94 508 ALA A CA 1
ATOM 3980 C C . ALA A 1 508 ? 2.218 -1.760 -8.438 1.00 95.94 508 ALA A C 1
ATOM 3982 O O . ALA A 1 508 ? 1.542 -2.776 -8.278 1.00 95.94 508 ALA A O 1
ATOM 3983 N N . ASN A 1 509 ? 3.459 -1.649 -7.949 1.00 93.06 509 ASN A N 1
ATOM 3984 C CA . ASN A 1 509 ? 4.142 -2.711 -7.211 1.00 93.06 509 ASN A CA 1
ATOM 3985 C C . ASN A 1 509 ? 3.696 -2.869 -5.748 1.00 93.06 509 ASN A C 1
ATOM 3987 O O . ASN A 1 509 ? 3.958 -3.932 -5.181 1.00 93.06 509 ASN A O 1
ATOM 3991 N N . VAL A 1 510 ? 3.044 -1.877 -5.124 1.00 92.31 510 VAL A N 1
ATOM 3992 C CA . VAL A 1 510 ? 2.451 -2.070 -3.784 1.00 92.31 510 VAL A CA 1
ATOM 3993 C C . VAL A 1 510 ? 1.077 -2.742 -3.858 1.00 92.31 510 VAL A C 1
ATOM 3995 O O . VAL A 1 510 ? 0.726 -3.507 -2.965 1.00 92.31 510 VAL A O 1
ATOM 3998 N N . TYR A 1 511 ? 0.344 -2.595 -4.968 1.00 91.69 511 TYR A N 1
ATOM 3999 C CA . TYR A 1 511 ? -0.891 -3.347 -5.248 1.00 91.69 511 TYR A CA 1
ATOM 4000 C C . TYR A 1 511 ? -0.598 -4.795 -5.708 1.00 91.69 511 TYR A C 1
ATOM 4002 O O . TYR A 1 511 ? -1.023 -5.243 -6.777 1.00 91.69 511 TYR A O 1
ATOM 4010 N N . ASN A 1 512 ? 0.148 -5.553 -4.897 1.00 91.31 512 ASN A N 1
ATOM 4011 C CA . ASN A 1 512 ? 0.756 -6.831 -5.286 1.00 91.31 512 ASN A CA 1
ATOM 4012 C C . ASN A 1 512 ? 0.109 -8.093 -4.690 1.00 91.31 512 ASN A C 1
ATOM 4014 O O . ASN A 1 512 ? 0.698 -9.179 -4.767 1.00 91.31 512 ASN A O 1
ATOM 4018 N N . TRP A 1 513 ? -1.105 -7.993 -4.141 1.00 90.75 513 TRP A N 1
ATOM 4019 C CA . TRP A 1 513 ? -1.828 -9.160 -3.635 1.00 90.75 513 TRP A CA 1
ATOM 4020 C C . TRP A 1 513 ? -1.911 -10.277 -4.692 1.00 90.75 513 TRP A C 1
ATOM 4022 O O . TRP A 1 513 ? -2.064 -10.027 -5.893 1.00 90.75 513 TRP A O 1
ATOM 4032 N N . GLY A 1 514 ? -1.773 -11.530 -4.249 1.00 88.00 514 GLY A N 1
ATOM 4033 C CA . GLY A 1 514 ? -1.752 -12.680 -5.155 1.00 88.00 514 GLY A CA 1
ATOM 4034 C C . GLY A 1 514 ? -0.538 -12.687 -6.091 1.00 88.00 514 GLY A C 1
ATOM 4035 O O . GLY A 1 514 ? -0.656 -13.119 -7.236 1.00 88.00 514 GLY A O 1
ATOM 4036 N N . ASN A 1 515 ? 0.621 -12.202 -5.623 1.00 86.50 515 ASN A N 1
ATOM 4037 C CA . ASN A 1 515 ? 1.857 -12.093 -6.409 1.00 86.50 515 ASN A CA 1
ATOM 4038 C C . ASN A 1 515 ? 1.688 -11.182 -7.643 1.00 86.50 515 ASN A C 1
ATOM 4040 O O . ASN A 1 515 ? 1.997 -11.575 -8.772 1.00 86.50 515 ASN A O 1
ATOM 4044 N N . GLY A 1 516 ? 1.145 -9.980 -7.437 1.00 89.94 516 GLY A N 1
ATOM 4045 C CA . GLY A 1 516 ? 0.949 -8.980 -8.488 1.00 89.94 516 GLY A CA 1
ATOM 4046 C C . GLY A 1 516 ? -0.138 -9.346 -9.496 1.00 89.94 516 GLY A C 1
ATOM 4047 O O . GLY A 1 516 ? -0.035 -8.958 -10.658 1.00 89.94 516 GLY A O 1
ATOM 4048 N N . ALA A 1 517 ? -1.152 -10.118 -9.090 1.00 94.50 517 ALA A N 1
ATOM 4049 C CA . ALA A 1 517 ? -2.179 -10.629 -10.001 1.00 94.50 517 ALA A CA 1
ATOM 4050 C C . ALA A 1 517 ? -2.916 -9.507 -10.751 1.00 94.50 517 ALA A C 1
ATOM 4052 O O . ALA A 1 517 ? -3.150 -9.627 -11.951 1.00 94.50 517 ALA A O 1
ATOM 4053 N N . ALA A 1 518 ? -3.220 -8.398 -10.067 1.00 94.69 518 ALA A N 1
ATOM 4054 C CA . ALA A 1 518 ? -3.879 -7.246 -10.675 1.00 94.69 518 ALA A CA 1
ATOM 4055 C C . ALA A 1 518 ? -3.034 -6.629 -11.801 1.00 94.69 518 ALA A C 1
ATOM 4057 O O . ALA A 1 518 ? -3.541 -6.423 -12.902 1.00 94.69 518 ALA A O 1
ATOM 4058 N N . LEU A 1 519 ? -1.742 -6.378 -11.562 1.00 97.25 519 LEU A N 1
ATOM 4059 C CA . LEU A 1 519 ? -0.851 -5.830 -12.587 1.00 97.25 519 LEU A CA 1
ATOM 4060 C C . LEU A 1 519 ? -0.697 -6.797 -13.769 1.00 97.25 519 LEU A C 1
ATOM 4062 O O . LEU A 1 519 ? -0.847 -6.378 -14.912 1.00 97.25 519 LEU A O 1
ATOM 4066 N N . LYS A 1 520 ? -0.497 -8.095 -13.505 1.00 97.94 520 LYS A N 1
ATOM 4067 C CA . LYS A 1 520 ? -0.371 -9.126 -14.552 1.00 97.94 520 LYS A CA 1
ATOM 4068 C C . LYS A 1 520 ? -1.618 -9.226 -15.432 1.00 97.94 520 LYS A C 1
ATOM 4070 O O . LYS A 1 520 ? -1.496 -9.286 -16.648 1.00 97.94 520 LYS A O 1
ATOM 4075 N N . PHE A 1 521 ? -2.810 -9.181 -14.838 1.00 98.31 521 PHE A N 1
ATOM 4076 C CA . PHE A 1 521 ? -4.067 -9.160 -15.590 1.00 98.31 521 PHE A CA 1
ATOM 4077 C C . PHE A 1 521 ? -4.180 -7.914 -16.484 1.00 98.31 521 PHE A C 1
ATOM 4079 O O . PHE A 1 521 ? -4.526 -8.011 -17.662 1.00 98.31 521 PHE A O 1
ATOM 4086 N N . ASN A 1 522 ? -3.841 -6.739 -15.946 1.00 98.62 522 ASN A N 1
ATOM 4087 C CA . ASN A 1 522 ? -3.841 -5.493 -16.714 1.00 98.62 522 ASN A CA 1
ATOM 4088 C C . ASN A 1 522 ? -2.818 -5.521 -17.863 1.00 98.62 522 ASN A C 1
ATOM 4090 O O . ASN A 1 522 ? -3.081 -4.997 -18.947 1.00 98.62 522 ASN A O 1
ATOM 4094 N N . GLU A 1 523 ? -1.665 -6.143 -17.644 1.00 98.44 523 GLU A N 1
ATOM 4095 C CA . GLU A 1 523 ? -0.637 -6.378 -18.653 1.00 98.44 523 GLU A CA 1
ATOM 4096 C C . GLU A 1 523 ? -1.090 -7.349 -19.755 1.00 98.44 523 GLU A C 1
ATOM 4098 O O . GLU A 1 523 ? -0.854 -7.082 -20.931 1.00 98.44 523 GLU A O 1
ATOM 4103 N N . GLU A 1 524 ? -1.783 -8.437 -19.408 1.00 98.50 524 GLU A N 1
ATOM 4104 C CA . GLU A 1 524 ? -2.369 -9.367 -20.385 1.00 98.50 524 GLU A CA 1
ATOM 4105 C C . GLU A 1 524 ? -3.410 -8.668 -21.267 1.00 98.50 524 GLU A C 1
ATOM 4107 O O . GLU A 1 524 ? -3.376 -8.795 -22.494 1.00 98.50 524 GLU A O 1
ATOM 4112 N N . LEU A 1 525 ? -4.291 -7.865 -20.660 1.00 98.38 525 LEU A N 1
ATOM 4113 C CA . LEU A 1 525 ? -5.254 -7.047 -21.397 1.00 98.38 525 LEU A CA 1
ATOM 4114 C C . LEU A 1 525 ? -4.548 -6.022 -22.298 1.00 98.38 525 LEU A C 1
ATOM 4116 O O . LEU A 1 525 ? -4.954 -5.822 -23.445 1.00 98.38 525 LEU A O 1
ATOM 4120 N N . LYS A 1 526 ? -3.468 -5.399 -21.804 1.00 98.62 526 LYS A N 1
ATOM 4121 C CA . LYS A 1 526 ? -2.668 -4.434 -22.571 1.00 98.62 526 LYS A CA 1
ATOM 4122 C C . LYS A 1 526 ? -2.092 -5.078 -23.818 1.00 98.62 526 LYS A C 1
ATOM 4124 O O . LYS A 1 526 ? -2.236 -4.526 -24.904 1.00 98.62 526 LYS A O 1
ATOM 4129 N N . ASP A 1 527 ? -1.462 -6.231 -23.657 1.00 98.50 527 ASP A N 1
ATOM 4130 C CA . ASP A 1 527 ? -0.792 -6.929 -24.749 1.00 98.50 527 ASP A CA 1
ATOM 4131 C C . ASP A 1 527 ? -1.792 -7.460 -25.785 1.00 98.50 527 ASP A C 1
ATOM 4133 O O . ASP A 1 527 ? -1.475 -7.508 -26.975 1.00 98.50 527 ASP A O 1
ATOM 4137 N N . ALA A 1 528 ? -3.004 -7.819 -25.351 1.00 98.25 528 ALA A N 1
ATOM 4138 C CA . ALA A 1 528 ? -4.081 -8.240 -26.241 1.00 98.25 528 ALA A CA 1
ATOM 4139 C C . ALA A 1 528 ? -4.646 -7.080 -27.080 1.00 98.25 528 ALA A C 1
ATOM 4141 O O . ALA A 1 528 ? -4.877 -7.248 -28.277 1.00 98.25 528 ALA A O 1
ATOM 4142 N N . LEU A 1 529 ? -4.869 -5.911 -26.469 1.00 97.94 529 LEU A N 1
ATOM 4143 C CA . LEU A 1 529 ? -5.450 -4.749 -27.153 1.00 97.94 529 LEU A CA 1
ATOM 4144 C C . LEU A 1 529 ? -4.420 -3.958 -27.971 1.00 97.94 529 LEU A C 1
ATOM 4146 O O . LEU A 1 529 ? -4.759 -3.409 -29.018 1.00 97.94 529 LEU A O 1
ATOM 4150 N N . ASP A 1 530 ? -3.177 -3.880 -27.497 1.00 98.50 530 ASP A N 1
ATOM 4151 C CA . ASP A 1 530 ? -2.097 -3.075 -28.072 1.00 98.50 530 ASP A CA 1
ATOM 4152 C C . ASP A 1 530 ? -0.823 -3.916 -28.273 1.00 98.50 530 ASP A C 1
ATOM 4154 O O . ASP A 1 530 ? 0.172 -3.733 -27.562 1.00 98.50 530 ASP A O 1
ATOM 4158 N N . PRO A 1 531 ? -0.812 -4.837 -29.254 1.00 97.38 531 PRO A N 1
ATOM 4159 C CA . PRO A 1 531 ? 0.311 -5.751 -29.473 1.00 97.38 531 PRO A CA 1
ATOM 4160 C C . PRO A 1 531 ? 1.622 -5.034 -29.838 1.00 97.38 531 PRO A C 1
ATOM 4162 O O . PRO A 1 531 ? 2.707 -5.562 -29.589 1.00 97.38 531 PRO A O 1
ATOM 4165 N N . ASN A 1 532 ? 1.542 -3.820 -30.395 1.00 97.62 532 ASN A N 1
ATOM 4166 C CA . ASN A 1 532 ? 2.708 -2.989 -30.709 1.00 97.62 532 ASN A CA 1
ATOM 4167 C C . ASN A 1 532 ? 3.148 -2.105 -29.527 1.00 97.62 532 ASN A C 1
ATOM 4169 O O . ASN A 1 532 ? 4.232 -1.507 -29.564 1.00 97.62 532 ASN A O 1
ATOM 4173 N N . GLY A 1 533 ? 2.342 -2.026 -28.465 1.00 97.50 533 GLY A N 1
ATOM 4174 C CA . GLY A 1 533 ? 2.627 -1.249 -27.265 1.00 97.50 533 GLY A CA 1
ATOM 4175 C C . GLY A 1 533 ? 2.800 0.241 -27.542 1.00 97.50 533 GLY A C 1
ATOM 4176 O O . GLY A 1 533 ? 3.762 0.832 -27.047 1.00 97.50 533 GLY A O 1
ATOM 4177 N N . ILE A 1 534 ? 1.949 0.827 -28.387 1.00 98.00 534 ILE A N 1
ATOM 4178 C CA . ILE A 1 534 ? 2.069 2.230 -28.804 1.00 98.00 534 ILE A CA 1
ATOM 4179 C C . ILE A 1 534 ? 1.335 3.206 -27.882 1.00 98.00 534 ILE A C 1
ATOM 4181 O O . ILE A 1 534 ? 1.756 4.353 -27.788 1.00 98.00 534 ILE A O 1
ATOM 4185 N N . LEU A 1 535 ? 0.269 2.809 -27.186 1.00 98.50 535 LEU A N 1
ATOM 4186 C CA . LEU A 1 535 ? -0.494 3.744 -26.355 1.00 98.50 535 LEU A CA 1
ATOM 4187 C C . LEU A 1 535 ? 0.095 3.835 -24.945 1.00 98.50 535 LEU A C 1
ATOM 4189 O O . LEU A 1 535 ? 0.168 2.831 -24.237 1.00 98.50 535 LEU A O 1
ATOM 4193 N N . ALA A 1 536 ? 0.492 5.047 -24.558 1.00 98.44 536 ALA A N 1
ATOM 4194 C CA . ALA A 1 536 ? 0.934 5.506 -23.239 1.00 98.44 536 ALA A CA 1
ATOM 4195 C C . ALA A 1 536 ? 1.670 4.442 -22.393 1.00 98.44 536 ALA A C 1
ATOM 4197 O O . ALA A 1 536 ? 1.232 4.125 -21.279 1.00 98.44 536 ALA A O 1
ATOM 4198 N N . PRO A 1 537 ? 2.772 3.852 -22.899 1.00 98.44 537 PRO A N 1
ATOM 4199 C CA . PRO A 1 537 ? 3.494 2.806 -22.182 1.00 98.44 537 PRO A CA 1
ATOM 4200 C C . PRO A 1 537 ? 3.981 3.300 -20.813 1.00 98.44 537 PRO A C 1
ATOM 4202 O O . PRO A 1 537 ? 4.581 4.371 -20.707 1.00 98.44 537 PRO A O 1
ATOM 4205 N N . GLY A 1 538 ? 3.695 2.520 -19.766 1.00 98.00 538 GLY A N 1
ATOM 4206 C CA . GLY A 1 538 ? 4.073 2.825 -18.385 1.00 98.00 538 GLY A CA 1
ATOM 4207 C C . GLY A 1 538 ? 3.070 3.676 -17.600 1.00 98.00 538 GLY A C 1
ATOM 4208 O O . GLY A 1 538 ? 3.281 3.897 -16.406 1.00 98.00 538 GLY A O 1
ATOM 4209 N N . LYS A 1 539 ? 1.964 4.141 -18.207 1.00 98.62 539 LYS A N 1
ATOM 4210 C CA . LYS A 1 539 ? 0.860 4.746 -17.438 1.00 98.62 539 LYS A CA 1
ATOM 4211 C C . LYS A 1 539 ? 0.384 3.745 -16.380 1.00 98.62 539 LYS A C 1
ATOM 4213 O O . LYS A 1 539 ? 0.088 2.596 -16.700 1.00 98.62 539 LYS A O 1
ATOM 4218 N N . SER A 1 540 ? 0.353 4.191 -15.125 1.00 98.25 540 SER A N 1
ATOM 4219 C CA . SER A 1 540 ? -0.032 3.387 -13.954 1.00 98.25 540 SER A CA 1
ATOM 4220 C C . SER A 1 540 ? 0.810 2.118 -13.760 1.00 98.25 540 SER A C 1
ATOM 4222 O O . SER A 1 540 ? 0.325 1.133 -13.218 1.00 98.25 540 SER A O 1
ATOM 4224 N N . GLY A 1 541 ? 2.059 2.121 -14.242 1.00 97.69 541 GLY A N 1
ATOM 4225 C CA . GLY A 1 541 ? 2.964 0.971 -14.167 1.00 97.69 541 GLY A CA 1
ATOM 4226 C C . GLY A 1 541 ? 2.639 -0.155 -15.153 1.00 97.69 541 GLY A C 1
ATOM 4227 O O . GLY A 1 541 ? 3.274 -1.202 -15.106 1.00 97.69 541 GLY A O 1
ATOM 4228 N N . ILE A 1 542 ? 1.678 0.038 -16.067 1.00 98.62 542 ILE A N 1
ATOM 4229 C CA . ILE A 1 542 ? 1.276 -0.975 -17.052 1.00 98.62 542 ILE A CA 1
ATOM 4230 C C . ILE A 1 542 ? 2.168 -0.849 -18.291 1.00 98.62 542 ILE A C 1
ATOM 4232 O O . ILE A 1 542 ? 1.999 0.053 -19.127 1.00 98.62 542 ILE A O 1
ATOM 4236 N N . TRP A 1 543 ? 3.118 -1.774 -18.426 1.00 98.44 543 TRP A N 1
ATOM 4237 C CA . TRP A 1 543 ? 4.072 -1.798 -19.534 1.00 98.44 543 TRP A CA 1
ATOM 4238 C C . TRP A 1 543 ? 3.696 -2.845 -20.588 1.00 98.44 543 TRP A C 1
ATOM 4240 O O . TRP A 1 543 ? 3.501 -4.017 -20.252 1.00 98.44 543 TRP A O 1
ATOM 4250 N N . PRO A 1 544 ? 3.641 -2.476 -21.883 1.00 97.94 544 PRO A N 1
ATOM 4251 C CA . PRO A 1 544 ? 3.415 -3.452 -22.941 1.00 97.94 544 PRO A CA 1
ATOM 4252 C C . PRO A 1 544 ? 4.610 -4.402 -23.058 1.00 97.94 544 PRO A C 1
ATOM 4254 O O . PRO A 1 544 ? 5.759 -4.008 -22.827 1.00 97.94 544 PRO A O 1
ATOM 4257 N N . LYS A 1 545 ? 4.361 -5.635 -23.499 1.00 97.50 545 LYS A N 1
ATOM 4258 C CA . LYS A 1 545 ? 5.358 -6.710 -23.632 1.00 97.50 545 LYS A CA 1
ATOM 4259 C C . LYS A 1 545 ? 6.633 -6.298 -24.368 1.00 97.50 545 LYS A C 1
ATOM 4261 O O . LYS A 1 545 ? 7.712 -6.759 -24.014 1.00 97.50 545 LYS A O 1
ATOM 4266 N N . ARG A 1 546 ? 6.531 -5.412 -25.369 1.00 94.88 546 ARG A N 1
ATOM 4267 C CA . ARG A 1 546 ? 7.684 -4.883 -26.127 1.00 94.88 546 ARG A CA 1
ATOM 4268 C C . ARG A 1 546 ? 8.679 -4.106 -25.254 1.00 94.88 546 ARG A C 1
ATOM 4270 O O . ARG A 1 546 ? 9.867 -4.072 -25.573 1.00 94.88 546 ARG A O 1
ATOM 4277 N N . LEU A 1 547 ? 8.208 -3.461 -24.189 1.00 95.81 547 LEU A N 1
ATOM 4278 C CA . LEU A 1 547 ? 8.988 -2.540 -23.354 1.00 95.81 547 LEU A CA 1
ATOM 4279 C C . LEU A 1 547 ? 9.214 -3.059 -21.925 1.00 95.81 547 LEU A C 1
ATOM 4281 O O . LEU A 1 547 ? 10.166 -2.630 -21.277 1.00 95.81 547 LEU A O 1
ATOM 4285 N N . ARG A 1 548 ? 8.382 -3.994 -21.457 1.00 95.94 548 ARG A N 1
ATOM 4286 C CA . ARG A 1 548 ? 8.434 -4.564 -20.104 1.00 95.94 548 ARG A CA 1
ATOM 4287 C C . ARG A 1 548 ? 9.760 -5.280 -19.820 1.00 95.94 548 ARG A C 1
ATOM 4289 O O . ARG A 1 548 ? 10.257 -6.048 -20.644 1.00 95.94 548 ARG A O 1
ATOM 4296 N N . GLY A 1 549 ? 10.326 -5.042 -18.641 1.00 91.62 549 GLY A N 1
ATOM 4297 C CA . GLY A 1 549 ? 11.563 -5.646 -18.147 1.00 91.62 549 GLY A CA 1
ATOM 4298 C C . GLY A 1 549 ? 12.840 -5.127 -18.812 1.00 91.62 549 GLY A C 1
ATOM 4299 O O . GLY A 1 549 ? 13.906 -5.710 -18.611 1.00 91.62 549 GLY A O 1
ATOM 4300 N N . ARG A 1 550 ? 12.763 -4.052 -19.611 1.00 93.62 550 ARG A N 1
ATOM 4301 C CA . ARG A 1 550 ? 13.911 -3.491 -20.350 1.00 93.62 550 ARG A CA 1
ATOM 4302 C C . ARG A 1 550 ? 14.585 -2.315 -19.638 1.00 93.62 550 ARG A C 1
ATOM 4304 O O . ARG A 1 550 ? 15.557 -1.778 -20.165 1.00 93.62 550 ARG A O 1
ATOM 4311 N N . GLY A 1 551 ? 14.114 -1.947 -18.443 1.00 86.44 551 GLY A N 1
ATOM 4312 C CA . GLY A 1 551 ? 14.712 -0.898 -17.613 1.00 86.44 551 GLY A CA 1
ATOM 4313 C C . GLY A 1 551 ? 14.149 0.502 -17.861 1.00 86.44 551 GLY A C 1
ATOM 4314 O O . GLY A 1 551 ? 14.813 1.478 -17.522 1.00 86.44 551 GLY A O 1
ATOM 4315 N N . PHE A 1 552 ? 12.955 0.600 -18.455 1.00 91.88 552 PHE A N 1
ATOM 4316 C CA . PHE A 1 552 ? 12.206 1.860 -18.582 1.00 91.88 552 PHE A CA 1
ATOM 4317 C C . PHE A 1 552 ? 11.328 2.134 -17.349 1.00 91.88 552 PHE A C 1
ATOM 4319 O O . PHE A 1 552 ? 10.945 3.282 -17.082 1.00 91.88 552 PHE A O 1
ATOM 4326 N N . GLU A 1 553 ? 11.046 1.081 -16.583 1.00 92.75 553 GLU A N 1
ATOM 4327 C CA . GLU A 1 553 ? 10.488 1.141 -15.241 1.00 92.75 553 GLU A CA 1
ATOM 4328 C C . GLU A 1 553 ? 11.433 1.929 -14.331 1.00 92.75 553 GLU A C 1
ATOM 4330 O O . GLU A 1 553 ? 12.645 1.678 -14.291 1.00 92.75 553 GLU A O 1
ATOM 4335 N N . LEU A 1 554 ? 10.889 2.893 -13.593 1.00 89.94 554 LEU A N 1
ATOM 4336 C CA . LEU A 1 554 ? 11.688 3.669 -12.657 1.00 89.94 554 LEU A CA 1
ATOM 4337 C C . LEU A 1 554 ? 12.010 2.812 -11.438 1.00 89.94 554 LEU A C 1
ATOM 4339 O O . LEU A 1 554 ? 11.140 2.212 -10.808 1.00 89.94 554 LEU A O 1
ATOM 4343 N N . LYS A 1 555 ? 13.301 2.747 -11.122 1.00 77.62 555 LYS A N 1
ATOM 4344 C CA . LYS A 1 555 ? 13.799 2.058 -9.935 1.00 77.62 555 LYS A CA 1
ATOM 4345 C C . LYS A 1 555 ? 13.693 2.973 -8.724 1.00 77.62 555 LYS A C 1
ATOM 4347 O O . LYS A 1 555 ? 13.765 4.192 -8.853 1.00 77.62 555 LYS A O 1
ATOM 4352 N N . ARG A 1 556 ? 13.608 2.349 -7.549 1.00 75.25 556 ARG A N 1
ATOM 4353 C CA . ARG A 1 556 ? 13.666 3.039 -6.259 1.00 75.25 556 ARG A CA 1
ATOM 4354 C C . ARG A 1 556 ? 14.902 3.936 -6.177 1.00 75.25 556 ARG A C 1
ATOM 4356 O O . ARG A 1 556 ? 15.996 3.517 -6.571 1.00 75.25 556 ARG A O 1
ATOM 4363 N N . SER A 1 557 ? 14.746 5.137 -5.634 1.00 66.81 557 SER A N 1
ATOM 4364 C CA . SER A 1 557 ? 15.858 6.039 -5.392 1.00 66.81 557 SER A CA 1
ATOM 4365 C C . SER A 1 557 ? 16.755 5.449 -4.307 1.00 66.81 557 SER A C 1
ATOM 4367 O O . SER A 1 557 ? 16.333 5.079 -3.211 1.00 66.81 557 SER A O 1
ATOM 4369 N N . THR A 1 558 ? 18.030 5.296 -4.645 1.00 46.50 558 THR A N 1
ATOM 4370 C CA . THR A 1 558 ? 18.995 4.665 -3.755 1.00 46.50 558 THR A CA 1
ATOM 4371 C C . THR A 1 558 ? 19.750 5.688 -2.902 1.00 46.50 558 THR A C 1
ATOM 4373 O O . THR A 1 558 ? 20.394 5.291 -1.953 1.00 46.50 558 THR A O 1
ATOM 4376 N N . GLU A 1 559 ? 19.745 6.994 -3.180 1.00 38.56 559 GLU A N 1
ATOM 4377 C CA . GLU A 1 559 ? 20.859 7.884 -2.777 1.00 38.56 559 GLU A CA 1
ATOM 4378 C C . GLU A 1 559 ? 20.758 8.639 -1.435 1.00 38.56 559 GLU A C 1
ATOM 4380 O O . GLU A 1 559 ? 21.784 9.108 -0.947 1.00 38.56 559 GLU A O 1
ATOM 4385 N N . TYR A 1 560 ? 19.621 8.692 -0.740 1.00 36.12 560 TYR A N 1
ATOM 4386 C CA . TYR A 1 560 ? 19.498 9.518 0.480 1.00 36.12 560 TYR A CA 1
ATOM 4387 C C . TYR A 1 560 ? 19.957 8.825 1.785 1.00 36.12 560 TYR A C 1
ATOM 4389 O O . TYR A 1 560 ? 19.247 8.806 2.783 1.00 36.12 560 TYR A O 1
ATOM 4397 N N . GLN A 1 561 ? 21.161 8.241 1.783 1.00 35.38 561 GLN A N 1
ATOM 4398 C CA . GLN A 1 561 ? 21.872 7.828 3.010 1.00 35.38 561 GLN A CA 1
ATOM 4399 C C . GLN A 1 561 ? 23.078 8.738 3.333 1.00 35.38 561 GLN A C 1
ATOM 4401 O O . GLN A 1 561 ? 23.789 8.464 4.295 1.00 35.38 561 GLN A O 1
ATOM 4406 N N . GLN A 1 562 ? 23.335 9.801 2.553 1.00 29.73 562 GLN A N 1
ATOM 4407 C CA . GLN A 1 562 ? 24.603 10.554 2.624 1.00 29.73 562 GLN A CA 1
ATOM 4408 C C . GLN A 1 562 ? 24.523 12.065 2.922 1.00 29.73 562 GLN A C 1
ATOM 4410 O O . GLN A 1 562 ? 25.577 12.664 3.119 1.00 29.73 562 GLN A O 1
ATOM 4415 N N . THR A 1 563 ? 23.347 12.699 3.025 1.00 25.28 563 THR A N 1
ATOM 4416 C CA . THR A 1 563 ? 23.271 14.183 3.087 1.00 25.28 563 THR A CA 1
ATOM 4417 C C . THR A 1 563 ? 22.526 14.796 4.275 1.00 25.28 563 THR A C 1
ATOM 4419 O O . THR A 1 563 ? 22.406 16.012 4.344 1.00 25.28 563 THR A O 1
ATOM 4422 N N . LEU A 1 564 ? 22.122 14.014 5.280 1.00 28.89 564 LEU A N 1
ATOM 4423 C CA . LEU A 1 564 ? 21.686 14.566 6.580 1.00 28.89 564 LEU A CA 1
ATOM 4424 C C . LEU A 1 564 ? 22.861 14.897 7.525 1.00 28.89 564 LEU A C 1
ATOM 4426 O O . LEU A 1 564 ? 22.663 15.456 8.598 1.00 28.89 564 LEU A O 1
ATOM 4430 N N . THR A 1 565 ? 24.100 14.604 7.120 1.00 31.78 565 THR A N 1
ATOM 4431 C CA . THR A 1 565 ? 25.319 14.839 7.914 1.00 31.78 565 THR A CA 1
ATOM 4432 C C . THR A 1 565 ? 26.007 16.186 7.666 1.00 31.78 565 THR A C 1
ATOM 4434 O O . THR A 1 565 ? 27.020 16.451 8.306 1.00 31.78 565 THR A O 1
ATOM 4437 N N . SER A 1 566 ? 25.519 17.056 6.771 1.00 26.89 566 SER A N 1
ATOM 4438 C CA . SER A 1 566 ? 26.259 18.282 6.406 1.00 26.89 566 SER A CA 1
ATOM 4439 C C . SER A 1 566 ? 25.815 19.579 7.093 1.00 26.89 566 SER A C 1
ATOM 4441 O O . SER A 1 566 ? 26.523 20.569 6.953 1.00 26.89 566 SER A O 1
ATOM 4443 N N . ASN A 1 567 ? 24.733 19.591 7.885 1.00 27.62 567 ASN A N 1
ATOM 4444 C CA . ASN A 1 567 ? 24.336 20.775 8.677 1.00 27.62 567 ASN A CA 1
ATOM 4445 C C . ASN A 1 567 ? 24.622 20.665 10.185 1.00 27.62 567 ASN A C 1
ATOM 4447 O O . ASN A 1 567 ? 24.249 21.547 10.953 1.00 27.62 567 ASN A O 1
ATOM 4451 N N . LEU A 1 568 ? 25.354 19.638 10.616 1.00 27.53 568 LEU A N 1
ATOM 4452 C CA . LEU A 1 568 ? 25.925 19.559 11.960 1.00 27.53 568 LEU A CA 1
ATOM 4453 C C . LEU A 1 568 ? 27.389 19.145 11.812 1.00 27.53 568 LEU A C 1
ATOM 4455 O O . LEU A 1 568 ? 27.696 17.989 11.540 1.00 27.53 568 LEU A O 1
ATOM 4459 N N . GLY A 1 569 ? 28.290 20.125 11.903 1.00 24.03 569 GLY A N 1
ATOM 4460 C CA . GLY A 1 569 ? 29.724 19.943 11.690 1.00 24.03 569 GLY A CA 1
ATOM 4461 C C . GLY A 1 569 ? 30.309 18.805 12.532 1.00 24.03 569 GLY A C 1
ATOM 4462 O O . GLY A 1 569 ? 30.237 18.824 13.757 1.00 24.03 569 GLY A O 1
ATOM 4463 N N . GLY A 1 570 ? 30.917 17.830 11.855 1.00 23.02 570 GLY A N 1
ATOM 4464 C CA . GLY A 1 570 ? 31.615 16.709 12.479 1.00 23.02 570 GLY A CA 1
ATOM 4465 C C . GLY A 1 570 ? 31.837 15.561 11.498 1.00 23.02 570 GLY A C 1
ATOM 4466 O O . GLY A 1 570 ? 30.991 14.690 11.341 1.00 23.02 570 GLY A O 1
ATOM 4467 N N . THR A 1 571 ? 32.984 15.560 10.822 1.00 22.06 571 THR A N 1
ATOM 4468 C CA . THR A 1 571 ? 33.403 14.537 9.855 1.00 22.06 571 THR A CA 1
ATOM 4469 C C . THR A 1 571 ? 33.401 13.129 10.468 1.00 22.06 571 THR A C 1
ATOM 4471 O O . THR A 1 571 ? 34.243 12.821 11.310 1.00 22.06 571 THR A O 1
ATOM 4474 N N . ILE A 1 572 ? 32.520 12.240 9.994 1.00 22.19 572 ILE A N 1
ATOM 4475 C CA . ILE A 1 572 ? 32.624 10.786 10.200 1.00 22.19 572 ILE A CA 1
ATOM 4476 C C . ILE A 1 572 ? 32.527 10.098 8.835 1.00 22.19 572 ILE A C 1
ATOM 4478 O O . ILE A 1 572 ? 31.535 10.217 8.123 1.00 22.19 572 ILE A O 1
ATOM 4482 N N . TYR A 1 573 ? 33.583 9.369 8.470 1.00 21.47 573 TYR A N 1
ATOM 4483 C CA . TYR A 1 573 ? 33.630 8.509 7.290 1.00 21.47 573 TYR A CA 1
ATOM 4484 C C . TYR A 1 573 ? 32.616 7.361 7.428 1.00 21.47 573 TYR A C 1
ATOM 4486 O O . TYR A 1 573 ? 32.798 6.491 8.282 1.00 21.47 573 TYR A O 1
ATOM 4494 N N . LEU A 1 574 ? 31.597 7.308 6.565 1.00 23.66 574 LEU A N 1
ATOM 4495 C CA . LEU A 1 574 ? 30.745 6.126 6.389 1.00 23.66 574 LEU A CA 1
ATOM 4496 C C . LEU A 1 574 ? 31.064 5.452 5.054 1.00 23.66 574 LEU A C 1
ATOM 4498 O O . LEU A 1 574 ? 30.763 5.962 3.976 1.00 23.66 574 LEU A O 1
ATOM 4502 N N . ALA A 1 575 ? 31.716 4.295 5.162 1.00 24.19 575 ALA A N 1
ATOM 4503 C CA . ALA A 1 575 ? 31.970 3.378 4.067 1.00 24.19 575 ALA A CA 1
ATOM 4504 C C . ALA A 1 575 ? 30.643 2.793 3.561 1.00 24.19 575 ALA A C 1
ATOM 4506 O O . ALA A 1 575 ? 29.856 2.232 4.322 1.00 24.19 575 ALA A O 1
ATOM 4507 N N . SER A 1 576 ? 30.420 2.924 2.258 1.00 25.28 576 SER A N 1
ATOM 4508 C CA . SER A 1 576 ? 29.339 2.313 1.499 1.00 25.28 576 SER A CA 1
ATOM 4509 C C . SER A 1 576 ? 29.475 0.787 1.485 1.00 25.28 576 SER A C 1
ATOM 4511 O O . SER A 1 576 ? 30.123 0.195 0.627 1.00 25.28 576 SER A O 1
ATOM 4513 N N . GLY A 1 577 ? 28.811 0.142 2.438 1.00 23.47 577 GLY A N 1
ATOM 4514 C CA . GLY A 1 577 ? 28.417 -1.260 2.376 1.00 23.47 577 GLY A CA 1
ATOM 4515 C C . GLY A 1 577 ? 26.911 -1.333 2.573 1.00 23.47 577 GLY A C 1
ATOM 4516 O O . GLY A 1 577 ? 26.449 -1.493 3.696 1.00 23.47 577 GLY A O 1
ATOM 4517 N N . ARG A 1 578 ? 26.127 -1.159 1.502 1.00 24.75 578 ARG A N 1
ATOM 4518 C CA . ARG A 1 578 ? 24.673 -1.334 1.577 1.00 24.75 578 ARG A CA 1
ATOM 4519 C C . ARG A 1 578 ? 24.331 -2.811 1.623 1.00 24.75 578 ARG A C 1
ATOM 4521 O O . ARG A 1 578 ? 24.202 -3.462 0.590 1.00 24.75 578 ARG A O 1
ATOM 4528 N N . LEU A 1 579 ? 24.136 -3.301 2.837 1.00 24.30 579 LEU A N 1
ATOM 4529 C CA . LEU A 1 579 ? 22.933 -4.064 3.108 1.00 24.30 579 LEU A CA 1
ATOM 4530 C C . LEU A 1 579 ? 21.906 -3.159 3.759 1.00 24.30 579 LEU A C 1
ATOM 4532 O O . LEU A 1 579 ? 22.228 -2.370 4.642 1.00 24.30 579 LEU A O 1
ATOM 4536 N N . HIS A 1 580 ? 20.680 -3.280 3.269 1.00 26.56 580 HIS A N 1
ATOM 4537 C CA . HIS A 1 580 ? 19.494 -2.724 3.888 1.00 26.56 580 HIS A CA 1
ATOM 4538 C C . HIS A 1 580 ? 19.352 -3.301 5.301 1.00 26.56 580 HIS A C 1
ATOM 4540 O O . HIS A 1 580 ? 19.150 -4.502 5.453 1.00 26.56 580 HIS A O 1
ATOM 4546 N N . ALA A 1 581 ? 19.499 -2.447 6.312 1.00 29.66 581 ALA A N 1
ATOM 4547 C CA . ALA A 1 581 ? 19.014 -2.669 7.669 1.00 29.66 581 ALA A CA 1
ATOM 4548 C C . ALA A 1 581 ? 18.843 -1.306 8.367 1.00 29.66 581 ALA A C 1
ATOM 4550 O O . ALA A 1 581 ? 19.807 -0.534 8.396 1.00 29.66 581 ALA A O 1
ATOM 4551 N N . HIS A 1 582 ? 17.625 -1.052 8.879 1.00 26.44 582 HIS A N 1
ATOM 4552 C CA . HIS A 1 582 ? 17.188 -0.178 9.994 1.00 26.44 582 HIS A CA 1
ATOM 4553 C C . HIS A 1 582 ? 15.939 0.662 9.644 1.00 26.44 582 HIS A C 1
ATOM 4555 O O . HIS A 1 582 ? 15.919 1.206 8.538 1.00 26.44 582 HIS A O 1
ATOM 4561 N N . PRO A 1 583 ? 14.981 0.898 10.583 1.00 34.47 583 PRO A N 1
ATOM 4562 C CA . PRO A 1 583 ? 15.221 1.035 12.030 1.00 34.47 583 PRO A CA 1
ATOM 4563 C C . PRO A 1 583 ? 14.163 0.449 13.004 1.00 34.47 583 PRO A C 1
ATOM 4565 O O . PRO A 1 583 ? 12.984 0.346 12.709 1.00 34.47 583 PRO A O 1
ATOM 4568 N N . ALA A 1 584 ? 14.640 0.156 14.218 1.00 27.81 584 ALA A N 1
ATOM 4569 C CA . ALA A 1 584 ? 14.037 0.244 15.565 1.00 27.81 584 ALA A CA 1
ATOM 4570 C C . ALA A 1 584 ? 12.580 -0.176 15.897 1.00 27.81 584 ALA A C 1
ATOM 4572 O O . ALA A 1 584 ? 12.377 -0.522 17.058 1.00 27.81 584 ALA A O 1
ATOM 4573 N N . ASP A 1 585 ? 11.636 -0.251 14.961 1.00 30.52 585 ASP A N 1
ATOM 4574 C CA . ASP A 1 585 ? 10.365 -0.990 15.096 1.00 30.52 585 ASP A CA 1
ATOM 4575 C C . ASP A 1 585 ? 10.317 -2.226 14.163 1.00 30.52 585 ASP A C 1
ATOM 4577 O O . ASP A 1 585 ? 9.548 -3.157 14.395 1.00 30.52 585 ASP A O 1
ATOM 4581 N N . GLU A 1 586 ? 11.259 -2.340 13.216 1.00 35.03 586 GLU A N 1
ATOM 4582 C CA . GLU A 1 586 ? 11.562 -3.557 12.436 1.00 35.03 586 GLU A CA 1
ATOM 4583 C C . GLU A 1 586 ? 12.440 -4.568 13.206 1.00 35.03 586 GLU A C 1
ATOM 4585 O O . GLU A 1 586 ? 13.392 -5.139 12.668 1.00 35.03 586 GLU A O 1
ATOM 4590 N N . LYS A 1 587 ? 12.170 -4.831 14.489 1.00 34.84 587 LYS A N 1
ATOM 4591 C CA . LYS A 1 587 ? 12.770 -6.047 15.078 1.00 34.84 587 LYS A CA 1
ATOM 4592 C C . LYS A 1 587 ? 12.129 -7.319 14.537 1.00 34.84 587 LYS A C 1
ATOM 4594 O O . LYS A 1 587 ? 12.758 -8.367 14.606 1.00 34.84 587 LYS A O 1
ATOM 4599 N N . LYS A 1 588 ? 10.909 -7.208 14.005 1.00 35.28 588 LYS A N 1
ATOM 4600 C CA . LYS A 1 588 ? 10.102 -8.349 13.588 1.00 35.28 588 LYS A CA 1
ATOM 4601 C C . LYS A 1 588 ? 10.581 -8.905 12.234 1.00 35.28 588 LYS A C 1
ATOM 4603 O O . LYS A 1 588 ? 11.031 -10.037 12.196 1.00 35.28 588 LYS A O 1
ATOM 4608 N N . ASP A 1 589 ? 10.730 -8.111 11.170 1.00 37.25 589 ASP A N 1
ATOM 4609 C CA . ASP A 1 589 ? 10.928 -8.682 9.810 1.00 37.25 589 ASP A CA 1
ATOM 4610 C C . ASP A 1 589 ? 12.383 -8.947 9.362 1.00 37.25 589 ASP A C 1
ATOM 4612 O O . ASP A 1 589 ? 12.642 -9.452 8.257 1.00 37.25 589 ASP A O 1
ATOM 4616 N N . ALA A 1 590 ? 13.370 -8.638 10.206 1.00 46.31 590 ALA A N 1
ATOM 4617 C CA . ALA A 1 590 ? 14.790 -8.784 9.874 1.00 46.31 590 ALA A CA 1
ATOM 4618 C C . ALA A 1 590 ? 15.230 -10.226 9.507 1.00 46.31 590 ALA A C 1
ATOM 4620 O O . ALA A 1 590 ? 15.968 -10.380 8.525 1.00 46.31 590 ALA A O 1
ATOM 4621 N N . PRO A 1 591 ? 14.785 -11.298 10.201 1.00 48.97 591 PRO A N 1
ATOM 4622 C CA . PRO A 1 591 ? 15.218 -12.664 9.900 1.00 48.97 591 PRO A CA 1
ATOM 4623 C C . PRO A 1 591 ? 14.770 -13.117 8.508 1.00 48.97 591 PRO A C 1
ATOM 4625 O O . PRO A 1 591 ? 15.578 -13.643 7.747 1.00 48.97 591 PRO A O 1
ATOM 4628 N N . ARG A 1 592 ? 13.514 -12.849 8.116 1.00 50.44 592 ARG A N 1
ATOM 4629 C CA . ARG A 1 592 ? 12.972 -13.266 6.808 1.00 50.44 592 ARG A CA 1
ATOM 4630 C C . ARG A 1 592 ? 13.573 -12.513 5.637 1.00 50.44 592 ARG A C 1
ATOM 4632 O O . ARG A 1 592 ? 13.836 -13.120 4.600 1.00 50.44 592 ARG A O 1
ATOM 4639 N N . THR A 1 593 ? 13.821 -11.219 5.810 1.00 52.19 593 THR A N 1
ATOM 4640 C CA . THR A 1 593 ? 14.437 -10.380 4.774 1.00 52.19 593 THR A CA 1
ATOM 4641 C C . THR A 1 593 ? 15.862 -10.850 4.466 1.00 52.19 593 THR A C 1
ATOM 4643 O O . THR A 1 593 ? 16.257 -10.934 3.303 1.00 52.19 593 THR A O 1
ATOM 4646 N N . LEU A 1 594 ? 16.617 -11.243 5.498 1.00 52.75 594 LEU A N 1
ATOM 4647 C CA . LEU A 1 594 ? 17.962 -11.817 5.366 1.00 52.75 594 LEU A CA 1
ATOM 4648 C C . LEU A 1 594 ? 17.955 -13.278 4.898 1.00 52.75 594 LEU A C 1
ATOM 4650 O O . LEU A 1 594 ? 18.892 -13.716 4.228 1.00 52.75 594 LEU A O 1
ATOM 4654 N N . ALA A 1 595 ? 16.905 -14.021 5.245 1.00 47.28 595 ALA A N 1
ATOM 4655 C CA . ALA A 1 595 ? 16.714 -15.416 4.881 1.00 47.28 595 ALA A CA 1
ATOM 4656 C C . ALA A 1 595 ? 16.054 -15.602 3.498 1.00 47.28 595 ALA A C 1
ATOM 4658 O O . ALA A 1 595 ? 15.884 -16.736 3.042 1.00 47.28 595 ALA A O 1
ATOM 4659 N N . ALA A 1 596 ? 15.701 -14.524 2.790 1.00 49.47 596 ALA A N 1
ATOM 4660 C CA . ALA A 1 596 ? 15.057 -14.596 1.483 1.00 49.47 596 ALA A CA 1
ATOM 4661 C C . ALA A 1 596 ? 15.866 -15.464 0.489 1.00 49.47 596 ALA A C 1
ATOM 4663 O O . ALA A 1 596 ? 17.102 -15.404 0.475 1.00 49.47 596 ALA A O 1
ATOM 4664 N N . PRO A 1 597 ? 15.207 -16.283 -0.358 1.00 50.66 597 PRO A N 1
ATOM 4665 C CA . PRO A 1 597 ? 15.903 -17.120 -1.327 1.00 50.66 597 PRO A CA 1
ATOM 4666 C C . PRO A 1 597 ? 16.791 -16.274 -2.247 1.00 50.66 597 PRO A C 1
ATOM 4668 O O . PRO A 1 597 ? 16.305 -15.445 -3.013 1.00 50.66 597 PRO A O 1
ATOM 4671 N N . SER A 1 598 ? 18.102 -16.497 -2.189 1.00 52.56 598 SER A N 1
ATOM 4672 C CA . SER A 1 598 ? 19.068 -15.884 -3.098 1.00 52.56 598 SER A CA 1
ATOM 4673 C C . SER A 1 598 ? 19.542 -16.897 -4.128 1.00 52.56 598 SER A C 1
ATOM 4675 O O . SER A 1 598 ? 19.837 -18.044 -3.802 1.00 52.56 598 SER A O 1
ATOM 4677 N N . HIS A 1 599 ? 19.702 -16.457 -5.377 1.00 53.41 599 HIS A N 1
ATOM 4678 C CA . HIS A 1 599 ? 20.304 -17.274 -6.434 1.00 53.41 599 HIS A CA 1
ATOM 4679 C C . HIS A 1 599 ? 21.824 -17.480 -6.255 1.00 53.41 599 HIS A C 1
ATOM 4681 O O . HIS A 1 599 ? 22.434 -18.220 -7.026 1.00 53.41 599 HIS A O 1
ATOM 4687 N N . ARG A 1 600 ? 22.455 -16.830 -5.263 1.00 61.00 600 ARG A N 1
ATOM 4688 C CA . ARG A 1 600 ? 23.890 -16.958 -4.953 1.00 61.00 600 ARG A CA 1
ATOM 4689 C C . ARG A 1 600 ? 24.104 -17.846 -3.722 1.00 61.00 600 ARG A C 1
ATOM 4691 O O . ARG A 1 600 ? 23.504 -17.599 -2.679 1.00 61.00 600 ARG A O 1
ATOM 4698 N N . GLY A 1 601 ? 25.011 -18.824 -3.825 1.00 74.44 601 GLY A N 1
ATOM 4699 C CA . GLY A 1 601 ? 25.274 -19.818 -2.768 1.00 74.44 601 GLY A CA 1
ATOM 4700 C C . GLY A 1 601 ? 25.792 -19.245 -1.440 1.00 74.44 601 GLY A C 1
ATOM 4701 O O . GLY A 1 601 ? 25.467 -19.753 -0.372 1.00 74.44 601 GLY A O 1
ATOM 4702 N N . MET A 1 602 ? 26.520 -18.125 -1.474 1.00 85.69 602 MET A N 1
ATOM 4703 C CA . MET A 1 602 ? 26.964 -17.390 -0.283 1.00 85.69 602 MET A CA 1
ATOM 4704 C C . MET A 1 602 ? 26.813 -15.881 -0.492 1.00 85.69 602 MET A C 1
ATOM 4706 O O . MET A 1 602 ? 27.033 -15.376 -1.596 1.00 85.69 602 MET A O 1
ATOM 4710 N N . ILE A 1 603 ? 26.462 -15.159 0.572 1.00 85.94 603 ILE A N 1
ATOM 4711 C CA . ILE A 1 603 ? 26.384 -13.694 0.607 1.00 85.94 603 ILE A CA 1
ATOM 4712 C C . ILE A 1 603 ? 27.198 -13.198 1.799 1.00 85.94 603 ILE A C 1
ATOM 4714 O O . ILE A 1 603 ? 27.135 -13.775 2.881 1.00 85.94 603 ILE A O 1
ATOM 4718 N N . THR A 1 604 ? 27.933 -12.106 1.611 1.00 83.94 604 THR A N 1
ATOM 4719 C CA . THR A 1 604 ? 28.624 -11.415 2.702 1.00 83.94 604 THR A CA 1
ATOM 4720 C C . THR A 1 604 ? 27.866 -10.148 3.054 1.00 83.94 604 THR A C 1
ATOM 4722 O O . THR A 1 604 ? 27.677 -9.279 2.202 1.00 83.94 604 THR A O 1
ATOM 4725 N N . LEU A 1 605 ? 27.479 -10.038 4.319 1.00 82.94 605 LEU A N 1
ATOM 4726 C CA . LEU A 1 605 ? 26.956 -8.835 4.931 1.00 82.94 605 LEU A CA 1
ATOM 4727 C C . LEU A 1 605 ? 28.048 -8.120 5.716 1.00 82.94 605 LEU A C 1
ATOM 4729 O O . LEU A 1 605 ? 28.882 -8.761 6.346 1.00 82.94 605 LEU A O 1
ATOM 4733 N N . TRP A 1 606 ? 28.052 -6.793 5.700 1.00 77.38 606 TRP A N 1
ATOM 4734 C CA . TRP A 1 606 ? 29.016 -6.009 6.467 1.00 77.38 606 TRP A CA 1
ATOM 4735 C C . TRP A 1 606 ? 28.337 -5.421 7.697 1.00 77.38 606 TRP A C 1
ATOM 4737 O O . TRP A 1 606 ? 27.545 -4.489 7.588 1.00 77.38 606 TRP A O 1
ATOM 4747 N N . ASN A 1 607 ? 28.659 -5.966 8.872 1.00 66.19 607 ASN A N 1
ATOM 4748 C CA . ASN A 1 607 ? 28.271 -5.376 10.148 1.00 66.19 607 ASN A CA 1
ATOM 4749 C C . ASN A 1 607 ? 29.408 -4.454 10.616 1.00 66.19 607 ASN A C 1
ATOM 4751 O O . ASN A 1 607 ? 30.396 -4.885 11.226 1.00 66.19 607 ASN A O 1
ATOM 4755 N N . GLY A 1 608 ? 29.325 -3.182 10.224 1.00 72.44 608 GLY A N 1
ATOM 4756 C CA . GLY A 1 608 ? 30.412 -2.220 10.402 1.00 72.44 608 GLY A CA 1
ATOM 4757 C C . GLY A 1 608 ? 31.652 -2.644 9.614 1.00 72.44 608 GLY A C 1
ATOM 4758 O O . GLY A 1 608 ? 31.614 -2.762 8.393 1.00 72.44 608 GLY A O 1
ATOM 4759 N N . ARG A 1 609 ? 32.769 -2.888 10.311 1.00 72.56 609 ARG A N 1
ATOM 4760 C CA . ARG A 1 609 ? 34.032 -3.350 9.694 1.00 72.56 609 ARG A CA 1
ATOM 4761 C C . ARG A 1 609 ? 34.195 -4.872 9.673 1.00 72.56 609 ARG A C 1
ATOM 4763 O O . ARG A 1 609 ? 35.224 -5.354 9.205 1.00 72.56 609 ARG A O 1
ATOM 4770 N N . ARG A 1 610 ? 33.239 -5.632 10.218 1.00 73.44 610 ARG A N 1
ATOM 4771 C CA . ARG A 1 610 ? 33.330 -7.095 10.309 1.00 73.44 610 ARG A CA 1
ATOM 4772 C C . ARG A 1 610 ? 32.420 -7.748 9.261 1.00 73.44 610 ARG A C 1
ATOM 4774 O O . ARG A 1 610 ? 31.238 -7.406 9.206 1.00 73.44 610 ARG A O 1
ATOM 4781 N N . PRO A 1 611 ? 32.933 -8.688 8.450 1.00 85.25 611 PRO A N 1
ATOM 4782 C CA . PRO A 1 611 ? 32.090 -9.461 7.551 1.00 85.25 611 PRO A CA 1
ATOM 4783 C C . PRO A 1 611 ? 31.255 -10.483 8.340 1.00 85.25 611 PRO A C 1
ATOM 4785 O O . PRO A 1 611 ? 31.723 -11.069 9.320 1.00 85.25 611 PRO A O 1
ATOM 4788 N N . PHE A 1 612 ? 30.033 -10.711 7.875 1.00 88.88 612 PHE A N 1
ATOM 4789 C CA . PHE A 1 612 ? 29.087 -11.726 8.321 1.00 88.88 612 PHE A CA 1
ATOM 4790 C C . PHE A 1 612 ? 28.640 -12.515 7.089 1.00 88.88 612 PHE A C 1
ATOM 4792 O O . PHE A 1 612 ? 28.093 -11.944 6.154 1.00 88.88 612 PHE A O 1
ATOM 4799 N N . ILE A 1 613 ? 28.883 -13.816 7.042 1.00 91.06 613 ILE A N 1
ATOM 4800 C CA . ILE A 1 613 ? 28.627 -14.647 5.864 1.00 91.06 613 ILE A CA 1
ATOM 4801 C C . ILE A 1 613 ? 27.328 -15.433 6.063 1.00 91.06 613 ILE A C 1
ATOM 4803 O O . ILE A 1 613 ? 27.166 -16.140 7.054 1.00 91.06 613 ILE A O 1
ATOM 4807 N N . VAL A 1 614 ? 26.423 -15.353 5.091 1.00 91.25 614 VAL A N 1
ATOM 4808 C CA . VAL A 1 614 ? 25.185 -16.139 5.027 1.00 91.25 614 VAL A CA 1
ATOM 4809 C C . VAL A 1 614 ? 25.305 -17.158 3.896 1.00 91.25 614 VAL A C 1
ATOM 4811 O O . VAL A 1 614 ? 25.511 -16.787 2.738 1.00 91.25 614 VAL A O 1
ATOM 4814 N N . CYS A 1 615 ? 25.185 -18.444 4.221 1.00 91.81 615 CYS A N 1
ATOM 4815 C CA . CYS A 1 615 ? 25.216 -19.543 3.254 1.00 91.81 615 CYS A CA 1
ATOM 4816 C C . CYS A 1 615 ? 23.780 -19.930 2.864 1.00 91.81 615 CYS A C 1
ATOM 4818 O O . CYS A 1 615 ? 22.991 -20.281 3.736 1.00 91.81 615 CYS A O 1
ATOM 4820 N N . ASN A 1 616 ? 23.435 -19.867 1.575 1.00 90.19 616 ASN A N 1
ATOM 4821 C CA . ASN A 1 616 ? 22.070 -20.084 1.066 1.00 90.19 616 ASN A CA 1
ATOM 4822 C C . ASN A 1 616 ? 21.852 -21.456 0.414 1.00 90.19 616 ASN A C 1
ATOM 4824 O O . ASN A 1 616 ? 20.737 -21.765 -0.002 1.00 90.19 616 ASN A O 1
ATOM 4828 N N . ASP A 1 617 ? 22.893 -22.283 0.304 1.00 89.94 617 ASP A N 1
ATOM 4829 C CA . ASP A 1 617 ? 22.789 -23.637 -0.233 1.00 89.94 617 ASP A CA 1
ATOM 4830 C C . ASP A 1 617 ? 23.316 -24.693 0.753 1.00 89.94 617 ASP A C 1
ATOM 4832 O O . ASP A 1 617 ? 24.245 -24.453 1.534 1.00 89.94 617 ASP A O 1
ATOM 4836 N N . ALA A 1 618 ? 22.693 -25.877 0.739 1.00 92.75 618 ALA A N 1
ATOM 4837 C CA . ALA A 1 618 ? 23.004 -26.957 1.677 1.00 92.75 618 ALA A CA 1
ATOM 4838 C C . ALA A 1 618 ? 24.455 -27.447 1.549 1.00 92.75 618 ALA A C 1
ATOM 4840 O O . ALA A 1 618 ? 25.064 -27.880 2.531 1.00 92.75 618 ALA A O 1
ATOM 4841 N N . TRP A 1 619 ? 25.004 -27.389 0.335 1.00 92.31 619 TRP A N 1
ATOM 4842 C CA . TRP A 1 619 ? 26.282 -27.987 -0.026 1.00 92.31 619 TRP A CA 1
ATOM 4843 C C . TRP A 1 619 ? 27.446 -27.158 0.512 1.00 92.31 619 TRP A C 1
ATOM 4845 O O . TRP A 1 619 ? 28.270 -27.690 1.255 1.00 92.31 619 TRP A O 1
ATOM 4855 N N . ALA A 1 620 ? 27.462 -25.851 0.242 1.00 91.31 620 ALA A N 1
ATOM 4856 C CA . ALA A 1 620 ? 28.467 -24.943 0.780 1.00 91.31 620 ALA A CA 1
ATOM 4857 C C . ALA A 1 620 ? 28.409 -24.869 2.310 1.00 91.31 620 ALA A C 1
ATOM 4859 O O . ALA A 1 620 ? 29.444 -24.866 2.980 1.00 91.31 620 ALA A O 1
ATOM 4860 N N . THR A 1 621 ? 27.198 -24.886 2.873 1.00 93.69 621 THR A N 1
ATOM 4861 C CA . THR A 1 621 ? 27.019 -24.873 4.328 1.00 93.69 621 THR A CA 1
ATOM 4862 C C . THR A 1 621 ? 27.582 -26.142 4.976 1.00 93.69 621 THR A C 1
ATOM 4864 O O . THR A 1 621 ? 28.292 -26.053 5.977 1.00 93.69 621 THR A O 1
ATOM 4867 N N . SER A 1 622 ? 27.333 -27.324 4.398 1.00 94.12 622 SER A N 1
ATOM 4868 C CA . SER A 1 622 ? 27.916 -28.583 4.888 1.00 94.12 622 SER A CA 1
ATOM 4869 C C . SER A 1 622 ? 29.441 -28.615 4.705 1.00 94.12 622 SER A C 1
ATOM 4871 O O . SER A 1 622 ? 30.163 -29.021 5.618 1.00 94.12 622 SER A O 1
ATOM 4873 N N . ASP A 1 623 ? 29.971 -28.115 3.587 1.00 94.00 623 ASP A N 1
ATOM 4874 C CA . ASP A 1 623 ? 31.420 -28.051 3.363 1.00 94.00 623 ASP A CA 1
ATOM 4875 C C . ASP A 1 623 ? 32.138 -27.230 4.447 1.00 94.00 623 ASP A C 1
ATOM 4877 O O . ASP A 1 623 ? 33.135 -27.691 5.017 1.00 94.00 623 ASP A O 1
ATOM 4881 N N . LEU A 1 624 ? 31.608 -26.053 4.788 1.00 94.38 624 LEU A N 1
ATOM 4882 C CA . LEU A 1 624 ? 32.190 -25.175 5.805 1.00 94.38 624 LEU A CA 1
ATOM 4883 C C . LEU A 1 624 ? 31.914 -25.668 7.234 1.00 94.38 624 LEU A C 1
ATOM 4885 O O . LEU A 1 624 ? 32.840 -25.838 8.030 1.00 94.38 624 LEU A O 1
ATOM 4889 N N . LEU A 1 625 ? 30.650 -25.910 7.585 1.00 94.50 625 LEU A N 1
ATOM 4890 C CA . LEU A 1 625 ? 30.245 -26.098 8.983 1.00 94.50 625 LEU A CA 1
ATOM 4891 C C . LEU A 1 625 ? 30.325 -27.556 9.455 1.00 94.50 625 LEU A C 1
ATOM 4893 O O . LEU A 1 625 ? 30.442 -27.804 10.659 1.00 94.50 625 LEU A O 1
ATOM 4897 N N . GLU A 1 626 ? 30.304 -28.522 8.535 1.00 91.75 626 GLU A N 1
ATOM 4898 C CA . GLU A 1 626 ? 30.331 -29.953 8.847 1.00 91.75 626 GLU A CA 1
ATOM 4899 C C . GLU A 1 626 ? 31.672 -30.594 8.468 1.00 91.75 626 GLU A C 1
ATOM 4901 O O . GLU A 1 626 ? 32.393 -31.071 9.350 1.00 91.75 626 GLU A O 1
ATOM 4906 N N . LYS A 1 627 ? 32.074 -30.543 7.191 1.00 94.25 627 LYS A N 1
ATOM 4907 C CA . LYS A 1 627 ? 33.333 -31.163 6.733 1.00 94.25 627 LYS A CA 1
ATOM 4908 C C . LYS A 1 627 ? 34.562 -30.443 7.285 1.00 94.25 627 LYS A C 1
ATOM 4910 O O . LYS A 1 627 ? 35.530 -31.090 7.682 1.00 94.25 627 LYS A O 1
ATOM 4915 N N . ARG A 1 628 ? 34.507 -29.111 7.390 1.00 95.06 628 ARG A N 1
ATOM 4916 C CA . ARG A 1 628 ? 35.549 -28.279 8.016 1.00 95.06 628 ARG A CA 1
ATOM 4917 C C . ARG A 1 628 ? 35.217 -27.901 9.466 1.00 95.06 628 ARG A C 1
ATOM 4919 O O . ARG A 1 628 ? 35.749 -26.922 9.993 1.00 95.06 628 ARG A O 1
ATOM 4926 N N . ALA A 1 629 ? 34.422 -28.710 10.177 1.00 92.62 629 ALA A N 1
ATOM 4927 C CA . ALA A 1 629 ? 34.015 -28.435 11.562 1.00 92.62 629 ALA A CA 1
ATOM 4928 C C . ALA A 1 629 ? 35.189 -28.204 12.538 1.00 92.62 629 ALA A C 1
ATOM 4930 O O . ALA A 1 629 ? 35.021 -27.512 13.541 1.00 92.62 629 ALA A O 1
ATOM 4931 N N . ALA A 1 630 ? 36.383 -28.747 12.275 1.00 92.75 630 ALA A N 1
ATOM 4932 C CA . ALA A 1 630 ? 37.570 -28.466 13.089 1.00 92.75 630 ALA A CA 1
ATOM 4933 C C . ALA A 1 630 ? 38.001 -26.986 13.050 1.00 92.75 630 ALA A C 1
ATOM 4935 O O . ALA A 1 630 ? 38.595 -26.512 14.016 1.00 92.75 630 ALA A O 1
ATOM 4936 N N . ILE A 1 631 ? 37.678 -26.276 11.966 1.00 95.69 631 ILE A N 1
ATOM 4937 C CA . ILE A 1 631 ? 37.969 -24.854 11.769 1.00 95.69 631 ILE A CA 1
ATOM 4938 C C . ILE A 1 631 ? 36.758 -24.011 12.190 1.00 95.69 631 ILE A C 1
ATOM 4940 O O . ILE A 1 631 ? 36.921 -23.084 12.977 1.00 95.69 631 ILE A O 1
ATOM 4944 N N . TYR A 1 632 ? 35.552 -24.367 11.732 1.00 95.06 632 TYR A N 1
ATOM 4945 C CA . TYR A 1 632 ? 34.346 -23.523 11.805 1.00 95.06 632 TYR A CA 1
ATOM 4946 C C . TYR A 1 632 ? 33.411 -23.782 13.000 1.00 95.06 632 TYR A C 1
ATOM 4948 O O . TYR A 1 632 ? 32.312 -23.242 13.049 1.00 95.06 632 TYR A O 1
ATOM 4956 N N . SER A 1 633 ? 33.785 -24.605 13.985 1.00 94.12 633 SER A N 1
ATOM 4957 C CA . SER A 1 633 ? 32.911 -24.868 15.152 1.00 94.12 633 SER A CA 1
ATOM 4958 C C . SER A 1 633 ? 33.063 -23.864 16.302 1.00 94.12 633 SER A C 1
ATOM 4960 O O . SER A 1 633 ? 32.545 -24.124 17.392 1.00 94.12 633 SER A O 1
ATOM 4962 N N . SER A 1 634 ? 33.789 -22.756 16.134 1.00 94.75 634 SER A N 1
ATOM 4963 C CA . SER A 1 634 ? 33.861 -21.715 17.169 1.00 94.75 634 SER A CA 1
ATOM 4964 C C . SER A 1 634 ? 32.687 -20.738 17.072 1.00 94.75 634 SER A C 1
ATOM 4966 O O . SER A 1 634 ? 31.820 -20.883 16.209 1.00 94.75 634 SER A O 1
ATOM 4968 N N . ARG A 1 635 ? 32.644 -19.764 17.981 1.00 93.56 635 ARG A N 1
ATOM 4969 C CA . ARG A 1 635 ? 31.677 -18.663 17.974 1.00 93.56 635 ARG A CA 1
ATOM 4970 C C . ARG A 1 635 ? 32.375 -17.340 17.672 1.00 93.56 635 ARG A C 1
ATOM 4972 O O . ARG A 1 635 ? 33.522 -17.171 18.099 1.00 93.56 635 ARG A O 1
ATOM 4979 N N . PRO A 1 636 ? 31.729 -16.433 16.918 1.00 91.44 636 PRO A N 1
ATOM 4980 C CA . PRO A 1 636 ? 32.211 -15.069 16.806 1.00 91.44 636 PRO A CA 1
ATOM 4981 C C . PRO A 1 636 ? 32.035 -14.365 18.154 1.00 91.44 636 PRO A C 1
ATOM 4983 O O . PRO A 1 636 ? 31.285 -14.812 19.021 1.00 91.44 636 PRO A O 1
ATOM 4986 N N . HIS A 1 637 ? 32.725 -13.244 18.328 1.00 87.19 637 HIS A N 1
ATOM 4987 C CA . HIS A 1 637 ? 32.476 -12.380 19.476 1.00 87.19 637 HIS A CA 1
ATOM 4988 C C . HIS A 1 637 ? 31.136 -11.658 19.281 1.00 87.19 637 HIS A C 1
ATOM 4990 O O . HIS A 1 637 ? 31.022 -10.854 18.358 1.00 87.19 637 HIS A O 1
ATOM 4996 N N . MET A 1 638 ? 30.148 -11.981 20.121 1.00 87.75 638 MET A N 1
ATOM 4997 C CA . MET A 1 638 ? 28.795 -11.408 20.104 1.00 87.75 638 MET A CA 1
ATOM 4998 C C . MET A 1 638 ? 28.665 -10.374 21.223 1.00 87.75 638 MET A C 1
ATOM 5000 O O . MET A 1 638 ? 28.856 -10.710 22.394 1.00 87.75 638 MET A O 1
ATOM 5004 N N . VAL A 1 639 ? 28.340 -9.128 20.884 1.00 87.50 639 VAL A N 1
ATOM 5005 C CA . VAL A 1 639 ? 28.304 -8.032 21.864 1.00 87.50 639 VAL A CA 1
ATOM 5006 C C . VAL A 1 639 ? 27.027 -8.088 22.700 1.00 87.50 639 VAL A C 1
ATOM 5008 O O . VAL A 1 639 ? 27.087 -8.000 23.925 1.00 87.50 639 VAL A O 1
ATOM 5011 N N . VAL A 1 640 ? 25.870 -8.255 22.062 1.00 85.50 640 VAL A N 1
ATOM 5012 C CA . VAL A 1 640 ? 24.562 -8.176 22.721 1.00 85.50 640 VAL A CA 1
ATOM 5013 C C . VAL A 1 640 ? 24.227 -9.503 23.394 1.00 85.50 640 VAL A C 1
ATOM 5015 O O . VAL A 1 640 ? 24.103 -9.557 24.616 1.00 85.50 640 VAL A O 1
ATOM 5018 N N . MET A 1 641 ? 24.158 -10.596 22.627 1.00 85.19 641 MET A N 1
ATOM 5019 C CA . MET A 1 641 ? 23.845 -11.915 23.192 1.00 85.19 641 MET A CA 1
ATOM 5020 C C . MET A 1 641 ? 24.954 -12.439 24.120 1.00 85.19 641 MET A C 1
ATOM 5022 O O . MET A 1 641 ? 24.682 -13.176 25.062 1.00 85.19 641 MET A O 1
ATOM 5026 N N . GLY A 1 642 ? 26.213 -12.086 23.849 1.00 87.44 642 GLY A N 1
ATOM 5027 C CA . GLY A 1 642 ? 27.362 -12.514 24.642 1.00 87.44 642 GLY A CA 1
ATOM 5028 C C . GLY A 1 642 ? 27.609 -11.594 25.832 1.00 87.44 642 GLY A C 1
ATOM 5029 O O . GLY A 1 642 ? 27.244 -11.921 26.964 1.00 87.44 642 GLY A O 1
ATOM 5030 N N . ASP A 1 643 ? 28.261 -10.458 25.581 1.00 87.25 643 ASP A N 1
ATOM 5031 C CA . ASP A 1 643 ? 28.814 -9.614 26.645 1.00 87.25 643 ASP A CA 1
ATOM 5032 C C . ASP A 1 643 ? 27.712 -8.947 27.480 1.00 87.25 643 ASP A C 1
ATOM 5034 O O . ASP A 1 643 ? 27.751 -8.986 28.711 1.00 87.25 643 ASP A O 1
ATOM 5038 N N . MET A 1 644 ? 26.698 -8.364 26.833 1.00 84.62 644 MET A N 1
ATOM 5039 C CA . MET A 1 644 ? 25.653 -7.605 27.530 1.00 84.62 644 MET A CA 1
ATOM 5040 C C . MET A 1 644 ? 24.713 -8.483 28.353 1.00 84.62 644 MET A C 1
ATOM 5042 O O . MET A 1 644 ? 24.266 -8.067 29.420 1.00 84.62 644 MET A O 1
ATOM 5046 N N . MET A 1 645 ? 24.427 -9.697 27.887 1.00 85.12 645 MET A N 1
ATOM 5047 C CA . MET A 1 645 ? 23.654 -10.672 28.654 1.00 85.12 645 MET A CA 1
ATOM 5048 C C . MET A 1 645 ? 24.518 -11.466 29.644 1.00 85.12 645 MET A C 1
ATOM 5050 O O . MET A 1 645 ? 23.987 -12.349 30.315 1.00 85.12 645 MET A O 1
ATOM 5054 N N . ASN A 1 646 ? 25.821 -11.193 29.772 1.00 87.25 646 ASN A N 1
ATOM 5055 C CA . ASN A 1 646 ? 26.717 -11.960 30.646 1.00 87.25 646 ASN A CA 1
ATOM 5056 C C . ASN A 1 646 ? 26.735 -13.470 30.311 1.00 87.25 646 ASN A C 1
ATOM 5058 O O . ASN A 1 646 ? 26.647 -14.321 31.197 1.00 87.25 646 ASN A O 1
ATOM 5062 N N . GLN A 1 647 ? 26.789 -13.804 29.018 1.00 86.50 647 GLN A N 1
ATOM 5063 C CA . GLN A 1 647 ? 26.719 -15.180 28.505 1.00 86.50 647 GLN A CA 1
ATOM 5064 C C . GLN A 1 647 ? 28.025 -15.637 27.833 1.00 86.50 647 GLN A C 1
ATOM 5066 O O . GLN A 1 647 ? 28.219 -16.846 27.698 1.00 86.50 647 GLN A O 1
ATOM 5071 N N . THR A 1 648 ? 28.917 -14.714 27.431 1.00 88.56 648 THR A N 1
ATOM 5072 C CA . THR A 1 648 ? 30.155 -14.997 26.664 1.00 88.56 648 THR A CA 1
ATOM 5073 C C . THR A 1 648 ? 30.985 -16.138 27.253 1.00 88.56 648 THR A C 1
ATOM 5075 O O . THR A 1 648 ? 31.413 -17.025 26.514 1.00 88.56 648 THR A O 1
ATOM 5078 N N . ASP A 1 649 ? 31.144 -16.158 28.579 1.00 87.44 649 ASP A N 1
ATOM 5079 C CA . ASP A 1 649 ? 32.017 -17.109 29.278 1.00 87.44 649 ASP A CA 1
ATOM 5080 C C . ASP A 1 649 ? 31.272 -18.208 30.053 1.00 87.44 649 ASP A C 1
ATOM 5082 O O . ASP A 1 649 ? 31.914 -19.114 30.590 1.00 87.44 649 ASP A O 1
ATOM 5086 N N . ALA A 1 650 ? 29.937 -18.161 30.120 1.00 86.31 650 ALA A N 1
ATOM 5087 C CA . ALA A 1 650 ? 29.127 -19.085 30.926 1.00 86.31 650 ALA A CA 1
ATOM 5088 C C . ALA A 1 650 ? 28.213 -19.989 30.084 1.00 86.31 650 ALA A C 1
ATOM 5090 O O . ALA A 1 650 ? 28.046 -21.174 30.382 1.00 86.31 650 ALA A O 1
ATOM 5091 N N . ASN A 1 651 ? 27.633 -19.466 29.001 1.00 89.12 651 ASN A N 1
ATOM 5092 C CA . ASN A 1 651 ? 26.595 -20.178 28.268 1.00 89.12 651 ASN A CA 1
ATOM 5093 C C . ASN A 1 651 ? 27.152 -21.009 27.116 1.00 89.12 651 ASN A C 1
ATOM 5095 O O . ASN A 1 651 ? 27.758 -20.483 26.180 1.00 89.12 651 ASN A O 1
ATOM 5099 N N . GLN A 1 652 ? 26.850 -22.309 27.133 1.00 90.88 652 GLN A N 1
ATOM 5100 C CA . GLN A 1 652 ? 27.227 -23.270 26.097 1.00 90.88 652 GLN A CA 1
ATOM 5101 C C . GLN A 1 652 ? 26.995 -22.776 24.660 1.00 90.88 652 GLN A C 1
ATOM 5103 O O . GLN A 1 652 ? 27.788 -23.104 23.770 1.00 90.88 652 GLN A O 1
ATOM 5108 N N . VAL A 1 653 ? 25.921 -22.023 24.406 1.00 88.25 653 VAL A N 1
ATOM 5109 C CA . VAL A 1 653 ? 25.580 -21.569 23.048 1.00 88.25 653 VAL A CA 1
ATOM 5110 C C . VAL A 1 653 ? 26.526 -20.473 22.539 1.00 88.25 653 VAL A C 1
ATOM 5112 O O . VAL A 1 653 ? 26.827 -20.459 21.341 1.00 88.25 653 VAL A O 1
ATOM 5115 N N . CYS A 1 654 ? 27.062 -19.644 23.447 1.00 90.31 654 CYS A N 1
ATOM 5116 C CA . CYS A 1 654 ? 27.968 -18.521 23.170 1.00 90.31 654 CYS A CA 1
ATOM 5117 C C . CYS A 1 654 ? 29.453 -18.888 23.305 1.00 90.31 654 CYS A C 1
ATOM 5119 O O . CYS A 1 654 ? 30.292 -18.274 22.647 1.00 90.31 654 CYS A O 1
ATOM 5121 N N . LEU A 1 655 ? 29.783 -19.908 24.106 1.00 92.31 655 LEU A N 1
ATOM 5122 C CA . LEU A 1 655 ? 31.165 -20.319 24.353 1.00 92.31 655 LEU A CA 1
ATOM 5123 C C . LEU A 1 655 ? 31.926 -20.627 23.054 1.00 92.31 655 LEU A C 1
ATOM 5125 O O . LEU A 1 655 ? 31.483 -21.424 22.210 1.00 92.31 655 LEU A O 1
ATOM 5129 N N . ILE A 1 656 ? 33.139 -20.076 22.948 1.00 92.88 656 ILE A N 1
ATOM 5130 C CA . ILE A 1 656 ? 34.113 -20.470 21.925 1.00 92.88 656 ILE A CA 1
ATOM 5131 C C . ILE A 1 656 ? 34.444 -21.963 22.037 1.00 92.88 656 ILE A C 1
ATOM 5133 O O . ILE A 1 656 ? 34.275 -22.596 23.081 1.00 92.88 656 ILE A O 1
ATOM 5137 N N . TYR A 1 657 ? 34.895 -22.562 20.938 1.00 91.62 657 TYR A N 1
ATOM 5138 C CA . TYR A 1 657 ? 35.216 -23.987 20.945 1.00 91.62 657 TYR A CA 1
ATOM 5139 C C . TYR A 1 657 ? 36.462 -24.260 21.806 1.00 91.62 657 TYR A C 1
ATOM 5141 O O . TYR A 1 657 ? 37.558 -23.820 21.468 1.00 91.62 657 TYR A O 1
ATOM 5149 N N . GLY A 1 658 ? 36.298 -25.007 22.900 1.00 91.88 658 GLY A N 1
ATOM 5150 C CA . GLY A 1 658 ? 37.360 -25.307 23.865 1.00 91.88 658 GLY A CA 1
ATOM 5151 C C . GLY A 1 658 ? 36.907 -26.294 24.943 1.00 91.88 658 GLY A C 1
ATOM 5152 O O . GLY A 1 658 ? 35.816 -26.861 24.850 1.00 91.88 658 GLY A O 1
ATOM 5153 N N . ASP A 1 659 ? 37.735 -26.513 25.967 1.00 92.62 659 ASP A N 1
ATOM 5154 C CA . ASP A 1 659 ? 37.484 -27.540 26.991 1.00 92.62 659 ASP A CA 1
ATOM 5155 C C . ASP A 1 659 ? 36.227 -27.270 27.815 1.00 92.62 659 ASP A C 1
ATOM 5157 O O . ASP A 1 659 ? 35.412 -28.179 27.980 1.00 92.62 659 ASP A O 1
ATOM 5161 N N . LYS A 1 660 ? 35.992 -26.014 28.217 1.00 92.81 660 LYS A N 1
ATOM 5162 C CA . LYS A 1 660 ? 34.768 -25.626 28.936 1.00 92.81 660 LYS A CA 1
ATOM 5163 C C . LYS A 1 660 ? 33.506 -25.976 28.138 1.00 92.81 660 LYS A C 1
ATOM 5165 O O . LYS A 1 660 ? 32.612 -26.645 28.654 1.00 92.81 660 LYS A O 1
ATOM 5170 N N . TRP A 1 661 ? 33.465 -25.626 26.847 1.00 94.56 661 TRP A N 1
ATOM 5171 C CA . TRP A 1 661 ? 32.347 -25.989 25.969 1.00 94.56 661 TRP A CA 1
ATOM 5172 C C . TRP A 1 661 ? 32.179 -27.511 25.839 1.00 94.56 661 TRP A C 1
ATOM 5174 O O . TRP A 1 661 ? 31.055 -28.009 25.899 1.00 94.56 661 TRP A O 1
ATOM 5184 N N . ARG A 1 662 ? 33.276 -28.274 25.699 1.00 93.81 662 ARG A N 1
ATOM 5185 C CA . ARG A 1 662 ? 33.225 -29.747 25.600 1.00 93.81 662 ARG A CA 1
ATOM 5186 C C . ARG A 1 662 ? 32.662 -30.393 26.864 1.00 93.81 662 ARG A C 1
ATOM 5188 O O . ARG A 1 662 ? 31.900 -31.352 26.749 1.00 93.81 662 ARG A O 1
ATOM 5195 N N . VAL A 1 663 ? 33.034 -29.893 28.043 1.00 94.44 663 VAL A N 1
ATOM 5196 C CA . VAL A 1 663 ? 32.511 -30.371 29.333 1.00 94.44 663 VAL A CA 1
ATOM 5197 C C . VAL A 1 663 ? 31.014 -30.104 29.419 1.00 94.44 663 VAL A C 1
ATOM 5199 O O . VAL A 1 663 ? 30.240 -31.048 29.577 1.00 94.44 663 VAL A O 1
ATOM 5202 N N . GLN A 1 664 ? 30.587 -28.857 29.202 1.00 94.38 664 GLN A N 1
ATOM 5203 C CA . GLN A 1 664 ? 29.167 -28.508 29.216 1.00 94.38 664 GLN A CA 1
ATOM 5204 C C . GLN A 1 664 ? 28.364 -29.331 28.192 1.00 94.38 664 GLN A C 1
ATOM 5206 O O . GLN A 1 664 ? 27.292 -29.850 28.506 1.00 94.38 664 GLN A O 1
ATOM 5211 N N . ARG A 1 665 ? 28.889 -29.506 26.971 1.00 93.75 665 ARG A N 1
ATOM 5212 C CA . ARG A 1 665 ? 28.239 -30.292 25.912 1.00 93.75 665 ARG A CA 1
ATOM 5213 C C . ARG A 1 665 ? 28.075 -31.758 26.307 1.00 93.75 665 ARG A C 1
ATOM 5215 O O . ARG A 1 665 ? 27.043 -32.352 25.997 1.00 93.75 665 ARG A O 1
ATOM 5222 N N . ARG A 1 666 ? 29.066 -32.333 26.996 1.00 93.31 666 ARG A N 1
ATOM 5223 C CA . ARG A 1 666 ? 29.009 -33.703 27.520 1.00 93.31 666 ARG A CA 1
ATOM 5224 C C . ARG A 1 666 ? 27.914 -33.844 28.576 1.00 93.31 666 ARG A C 1
ATOM 5226 O O . ARG A 1 666 ? 27.118 -34.766 28.456 1.00 93.31 666 ARG A O 1
ATOM 5233 N N . LEU A 1 667 ? 27.837 -32.911 29.529 1.00 93.75 667 LEU A N 1
ATOM 5234 C CA . LEU A 1 667 ? 26.810 -32.892 30.583 1.00 93.75 667 LEU A CA 1
ATOM 5235 C C . LEU A 1 667 ? 25.389 -32.752 30.018 1.00 93.75 667 LEU A C 1
ATOM 5237 O O . LEU A 1 667 ? 24.472 -33.421 30.469 1.00 93.75 667 LEU A O 1
ATOM 5241 N N . VAL A 1 668 ? 25.181 -31.925 28.992 1.00 92.88 668 VAL A N 1
ATOM 5242 C CA . VAL A 1 668 ? 23.861 -31.851 28.339 1.00 92.88 668 VAL A CA 1
ATOM 5243 C C . VAL A 1 668 ? 23.553 -33.161 27.601 1.00 92.88 668 VAL A C 1
ATOM 5245 O O . VAL A 1 668 ? 22.445 -33.688 27.680 1.00 92.88 668 VAL A O 1
ATOM 5248 N N . HIS A 1 669 ? 24.536 -33.748 26.917 1.00 91.00 669 HIS A N 1
ATOM 5249 C CA . HIS A 1 669 ? 24.335 -34.999 26.184 1.00 91.00 669 HIS A CA 1
ATOM 5250 C C . HIS A 1 669 ? 24.009 -36.199 27.095 1.00 91.00 669 HIS A C 1
ATOM 5252 O O . HIS A 1 669 ? 23.381 -37.147 26.626 1.00 91.00 669 HIS A O 1
ATOM 5258 N N . THR A 1 670 ? 24.371 -36.188 28.383 1.00 91.12 670 THR A N 1
ATOM 5259 C CA . THR A 1 670 ? 23.979 -37.270 29.307 1.00 91.12 670 THR A CA 1
ATOM 5260 C C . THR A 1 670 ? 22.486 -37.284 29.621 1.00 91.12 670 THR A C 1
ATOM 5262 O O . THR A 1 670 ? 21.996 -38.328 30.031 1.00 91.12 670 THR A O 1
ATOM 5265 N N . VAL A 1 671 ? 21.759 -36.178 29.411 1.00 92.38 671 VAL A N 1
ATOM 5266 C CA . VAL A 1 671 ? 20.309 -36.100 29.681 1.00 92.38 671 VAL A CA 1
ATOM 5267 C C . VAL A 1 671 ? 19.439 -36.054 28.424 1.00 92.38 671 VAL A C 1
ATOM 5269 O O . VAL A 1 671 ? 18.310 -36.538 28.464 1.00 92.38 671 VAL A O 1
ATOM 5272 N N . VAL A 1 672 ? 19.946 -35.525 27.301 1.00 92.62 672 VAL A N 1
ATOM 5273 C CA . VAL A 1 672 ? 19.191 -35.437 26.026 1.00 92.62 672 VAL A CA 1
ATOM 5274 C C . VAL A 1 672 ? 19.815 -36.212 24.860 1.00 92.62 672 VAL A C 1
ATOM 5276 O O . VAL A 1 672 ? 19.320 -36.163 23.736 1.00 92.62 672 VAL A O 1
ATOM 5279 N N . GLY A 1 673 ? 20.900 -36.950 25.105 1.00 91.50 673 GLY A N 1
ATOM 5280 C CA . GLY A 1 673 ? 21.502 -37.831 24.107 1.00 91.50 673 GLY A CA 1
ATOM 5281 C C . GLY A 1 673 ? 20.624 -39.044 23.785 1.00 91.50 673 GLY A C 1
ATOM 5282 O O . GLY A 1 673 ? 19.758 -39.436 24.562 1.00 91.50 673 GLY A O 1
ATOM 5283 N N . SER A 1 674 ? 20.899 -39.695 22.652 1.00 88.38 674 SER A N 1
ATOM 5284 C CA . SER A 1 674 ? 20.062 -40.777 22.092 1.00 88.38 674 SER A CA 1
ATOM 5285 C C . SER A 1 674 ? 19.782 -41.950 23.043 1.00 88.38 674 SER A C 1
ATOM 5287 O O . SER A 1 674 ? 18.759 -42.614 22.904 1.00 88.38 674 SER A O 1
ATOM 5289 N N . GLN A 1 675 ? 20.683 -42.229 23.991 1.00 89.06 675 GLN A N 1
ATOM 5290 C CA . GLN A 1 675 ? 20.470 -43.272 24.996 1.00 89.06 675 GLN A CA 1
ATOM 5291 C C . GLN A 1 675 ? 19.577 -42.782 26.143 1.00 89.06 675 GLN A C 1
ATOM 5293 O O . GLN A 1 675 ? 18.658 -43.495 26.523 1.00 89.06 675 GLN A O 1
ATOM 5298 N N . ALA A 1 676 ? 19.807 -41.564 26.639 1.00 90.19 676 ALA A N 1
ATOM 5299 C CA . ALA A 1 676 ? 19.077 -40.990 27.770 1.00 90.19 676 ALA A CA 1
ATOM 5300 C C . ALA A 1 676 ? 17.601 -40.729 27.442 1.00 90.19 676 ALA A C 1
ATOM 5302 O O . ALA A 1 676 ? 16.720 -40.994 28.250 1.00 90.19 676 ALA A O 1
ATOM 5303 N N . VAL A 1 677 ? 17.302 -40.282 26.218 1.00 92.75 677 VAL A N 1
ATOM 5304 C CA . VAL A 1 677 ? 15.917 -39.980 25.813 1.00 92.75 677 VAL A CA 1
ATOM 5305 C C . VAL A 1 677 ? 15.008 -41.209 25.776 1.00 92.75 677 VAL A C 1
ATOM 5307 O O . VAL A 1 677 ? 13.788 -41.065 25.835 1.00 92.75 677 VAL A O 1
ATOM 5310 N N . ARG A 1 678 ? 15.575 -42.422 25.720 1.00 92.06 678 ARG A N 1
ATOM 5311 C CA . ARG A 1 678 ? 14.798 -43.666 25.795 1.00 92.06 678 ARG A CA 1
ATOM 5312 C C . ARG A 1 678 ? 14.149 -43.839 27.163 1.00 92.06 678 ARG A C 1
ATOM 5314 O O . ARG A 1 678 ? 13.017 -44.309 27.218 1.00 92.06 678 ARG A O 1
ATOM 5321 N N . ASP A 1 679 ? 14.815 -43.392 28.222 1.00 90.62 679 ASP A N 1
ATOM 5322 C CA . ASP A 1 679 ? 14.288 -43.447 29.589 1.00 90.62 679 ASP A CA 1
ATOM 5323 C C . ASP A 1 679 ? 13.152 -42.424 29.784 1.00 90.62 679 ASP A C 1
ATOM 5325 O O . ASP A 1 679 ? 12.241 -42.625 30.587 1.00 90.62 679 ASP A O 1
ATOM 5329 N N . HIS A 1 680 ? 13.121 -41.380 28.948 1.00 94.25 680 HIS A N 1
ATOM 5330 C CA . HIS A 1 680 ? 12.086 -40.339 28.957 1.00 94.25 680 HIS A CA 1
ATOM 5331 C C . HIS A 1 680 ? 10.787 -40.737 28.243 1.00 94.25 680 HIS A C 1
ATOM 5333 O O . HIS A 1 680 ? 9.767 -40.056 28.375 1.00 94.25 680 HIS A O 1
ATOM 5339 N N . ARG A 1 681 ? 10.785 -41.858 27.505 1.00 94.44 681 ARG A N 1
ATOM 5340 C CA . ARG A 1 681 ? 9.642 -42.338 26.698 1.00 94.44 681 ARG A CA 1
ATOM 5341 C C . ARG A 1 681 ? 8.349 -42.490 27.497 1.00 94.44 681 ARG A C 1
ATOM 5343 O O . ARG A 1 681 ? 7.264 -42.309 26.939 1.00 94.44 681 ARG A O 1
ATOM 5350 N N . THR A 1 682 ? 8.450 -42.815 28.784 1.00 93.69 682 THR A N 1
ATOM 5351 C CA . THR A 1 682 ? 7.293 -43.009 29.665 1.00 93.69 682 THR A CA 1
ATOM 5352 C C . THR A 1 682 ? 6.552 -41.698 29.905 1.00 93.69 682 THR A C 1
ATOM 5354 O O . THR A 1 682 ? 5.398 -41.567 29.500 1.00 93.69 682 THR A O 1
ATOM 5357 N N . PHE A 1 683 ? 7.200 -40.702 30.519 1.00 95.06 683 PHE A N 1
ATOM 5358 C CA . PHE A 1 683 ? 6.525 -39.440 30.830 1.00 95.06 683 PHE A CA 1
ATOM 5359 C C . PHE A 1 683 ? 6.264 -38.608 29.571 1.00 95.06 683 PHE A C 1
ATOM 5361 O O . PHE A 1 683 ? 5.197 -38.012 29.472 1.00 95.06 683 PHE A O 1
ATOM 5368 N N . GLN A 1 684 ? 7.153 -38.633 28.567 1.00 95.25 684 GLN A N 1
ATOM 5369 C CA . GLN A 1 684 ? 6.905 -37.964 27.285 1.00 95.25 684 GLN A CA 1
ATOM 5370 C C . GLN A 1 684 ? 5.681 -38.567 26.581 1.00 95.25 684 GLN A C 1
ATOM 5372 O O . GLN A 1 684 ? 4.816 -37.844 26.088 1.00 95.25 684 GLN A O 1
ATOM 5377 N N . GLY A 1 685 ? 5.553 -39.898 26.608 1.00 96.19 685 GLY A N 1
ATOM 5378 C CA . GLY A 1 685 ? 4.372 -40.591 26.111 1.00 96.19 685 GLY A CA 1
ATOM 5379 C C . GLY A 1 685 ? 3.108 -40.258 26.910 1.00 96.19 685 GLY A C 1
ATOM 5380 O O . GLY A 1 685 ? 2.048 -40.086 26.315 1.00 96.19 685 GLY A O 1
ATOM 5381 N N . ASN A 1 686 ? 3.182 -40.150 28.233 1.00 97.31 686 ASN A N 1
ATOM 5382 C CA . ASN A 1 686 ? 2.017 -39.797 29.046 1.00 97.31 686 ASN A CA 1
ATOM 5383 C C . ASN A 1 686 ? 1.575 -38.345 28.812 1.00 97.31 686 ASN A C 1
ATOM 5385 O O . ASN A 1 686 ? 0.385 -38.086 28.645 1.00 97.31 686 ASN A O 1
ATOM 5389 N N . GLU A 1 687 ? 2.518 -37.410 28.710 1.00 96.44 687 GLU A N 1
ATOM 5390 C CA . GLU A 1 687 ? 2.221 -36.002 28.434 1.00 96.44 687 GLU A CA 1
ATOM 5391 C C . GLU A 1 687 ? 1.557 -35.802 27.072 1.00 96.44 687 GLU A C 1
ATOM 5393 O O . GLU A 1 687 ? 0.662 -34.963 26.938 1.00 96.44 687 GLU A O 1
ATOM 5398 N N . SER A 1 688 ? 1.940 -36.601 26.070 1.00 97.00 688 SER A N 1
ATOM 5399 C CA . SER A 1 688 ? 1.309 -36.545 24.750 1.00 97.00 688 SER A CA 1
ATOM 5400 C C . SER A 1 688 ? -0.153 -37.012 24.804 1.00 97.00 688 SER A C 1
ATOM 5402 O O . SER A 1 688 ? -0.992 -36.459 24.101 1.00 97.00 688 SER A O 1
ATOM 5404 N N . LYS A 1 689 ? -0.496 -37.993 25.652 1.00 97.69 689 LYS A N 1
ATOM 5405 C CA . LYS A 1 689 ? -1.889 -38.445 25.843 1.00 97.69 689 LYS A CA 1
ATOM 5406 C C . LYS A 1 689 ? -2.740 -37.364 26.506 1.00 97.69 689 LYS A C 1
ATOM 5408 O O . LYS A 1 689 ? -3.859 -37.115 26.065 1.00 97.69 689 LYS A O 1
ATOM 5413 N N . VAL A 1 690 ? -2.185 -36.687 27.515 1.00 96.31 690 VAL A N 1
ATOM 5414 C CA . VAL A 1 690 ? -2.826 -35.531 28.161 1.00 96.31 690 VAL A CA 1
ATOM 5415 C C . VAL A 1 690 ? -3.064 -34.413 27.143 1.00 96.31 690 VAL A C 1
ATOM 5417 O O . VAL A 1 690 ? -4.169 -33.892 27.068 1.00 96.31 690 VAL A O 1
ATOM 5420 N N . MET A 1 691 ? -2.075 -34.116 26.293 1.00 96.25 691 MET A N 1
ATOM 5421 C CA . MET A 1 691 ? -2.211 -33.112 25.232 1.00 96.25 691 MET A CA 1
ATOM 5422 C C . MET A 1 691 ? -3.357 -33.438 24.266 1.00 96.25 691 MET A C 1
ATOM 5424 O O . MET A 1 691 ? -4.125 -32.554 23.912 1.00 96.25 691 MET A O 1
ATOM 5428 N N . LEU A 1 692 ? -3.515 -34.701 23.854 1.00 97.56 692 LEU A N 1
ATOM 5429 C CA . LEU A 1 692 ? -4.605 -35.096 22.952 1.00 97.56 692 LEU A CA 1
ATOM 5430 C C . LEU A 1 692 ? -5.984 -34.968 23.604 1.00 97.56 692 LEU A C 1
ATOM 5432 O O . LEU A 1 692 ? -6.937 -34.608 22.919 1.00 97.56 692 LEU A O 1
ATOM 5436 N N . ARG A 1 693 ? -6.102 -35.236 24.911 1.00 96.69 693 ARG A N 1
ATOM 5437 C CA . ARG A 1 693 ? -7.329 -34.934 25.662 1.00 96.69 693 ARG A CA 1
ATOM 5438 C C . ARG A 1 693 ? -7.607 -33.434 25.655 1.00 96.69 693 ARG A C 1
ATOM 5440 O O . ARG A 1 693 ? -8.734 -33.053 25.364 1.00 96.69 693 ARG A O 1
ATOM 5447 N N . ASP A 1 694 ? -6.598 -32.603 25.914 1.00 94.50 694 ASP A N 1
ATOM 5448 C CA . ASP A 1 694 ? -6.759 -31.144 25.908 1.00 94.50 694 ASP A CA 1
ATOM 5449 C C . ASP A 1 694 ? -7.253 -30.650 24.531 1.00 94.50 694 ASP A C 1
ATOM 5451 O O . ASP A 1 694 ? -8.207 -29.881 24.463 1.00 94.50 694 ASP A O 1
ATOM 5455 N N . LEU A 1 695 ? -6.705 -31.187 23.431 1.00 95.62 695 LEU A N 1
ATOM 5456 C CA . LEU A 1 695 ? -7.157 -30.885 22.062 1.00 95.62 695 LEU A CA 1
ATOM 5457 C C . LEU A 1 695 ? -8.594 -31.348 21.769 1.00 95.62 695 LEU A C 1
ATOM 5459 O O . LEU A 1 695 ? -9.288 -30.718 20.973 1.00 95.62 695 LEU A O 1
ATOM 5463 N N . LEU A 1 696 ? -9.042 -32.446 22.386 1.00 95.38 696 LEU A N 1
ATOM 5464 C CA . LEU A 1 696 ? -10.410 -32.953 22.254 1.00 95.38 696 LEU A CA 1
ATOM 5465 C C . LEU A 1 696 ? -11.418 -32.104 23.043 1.00 95.38 696 LEU A C 1
ATOM 5467 O O . LEU A 1 696 ? -12.519 -31.855 22.559 1.00 95.38 696 LEU A O 1
ATOM 5471 N N . GLU A 1 697 ? -11.071 -31.719 24.271 1.00 93.50 697 GLU A N 1
ATOM 5472 C CA . GLU A 1 697 ? -11.973 -31.016 25.193 1.00 93.50 697 GLU A CA 1
ATOM 5473 C C . GLU A 1 697 ? -12.008 -29.505 24.945 1.00 93.50 697 GLU A C 1
ATOM 5475 O O . GLU A 1 697 ? -13.060 -28.884 25.101 1.00 93.50 697 GLU A O 1
ATOM 5480 N N . LYS A 1 698 ? -10.869 -28.915 24.565 1.00 91.12 698 LYS A N 1
ATOM 5481 C CA . LYS A 1 698 ? -10.680 -27.472 24.368 1.00 91.12 698 LYS A CA 1
ATOM 5482 C C . LYS A 1 698 ? -9.845 -27.197 23.108 1.00 91.12 698 LYS A C 1
ATOM 5484 O O . LYS A 1 698 ? -8.707 -26.739 23.204 1.00 91.12 698 LYS A O 1
ATOM 5489 N N . PRO A 1 699 ? -10.393 -27.456 21.908 1.00 88.06 699 PRO A N 1
ATOM 5490 C CA . PRO A 1 699 ? -9.662 -27.275 20.652 1.00 88.06 699 PRO A CA 1
ATOM 5491 C C . PRO A 1 699 ? -9.212 -25.825 20.407 1.00 88.06 699 PRO A C 1
ATOM 5493 O O . PRO A 1 699 ? -8.180 -25.617 19.773 1.00 88.06 699 PRO A O 1
ATOM 5496 N N . ASP A 1 700 ? -9.934 -24.833 20.940 1.00 86.81 700 ASP A N 1
ATOM 5497 C CA . ASP A 1 700 ? -9.561 -23.413 20.840 1.00 86.81 700 ASP A CA 1
ATOM 5498 C C . ASP A 1 700 ? -8.259 -23.088 21.600 1.00 86.81 700 ASP A C 1
ATOM 5500 O O . ASP A 1 700 ? -7.522 -22.181 21.217 1.00 86.81 700 ASP A O 1
ATOM 5504 N N . ASP A 1 701 ? -7.909 -23.895 22.609 1.00 89.31 701 ASP A N 1
ATOM 5505 C CA . ASP A 1 701 ? -6.688 -23.768 23.410 1.00 89.31 701 ASP A CA 1
ATOM 5506 C C . ASP A 1 701 ? -5.521 -24.601 22.828 1.00 89.31 701 ASP A C 1
ATOM 5508 O O . ASP A 1 701 ? -4.591 -24.988 23.548 1.00 89.31 701 ASP A O 1
ATOM 5512 N N . MET A 1 702 ? -5.546 -24.914 21.523 1.00 92.25 702 MET A N 1
ATOM 5513 C CA . MET A 1 702 ? -4.550 -25.767 20.853 1.00 92.25 702 MET A CA 1
ATOM 5514 C C . MET A 1 702 ? -3.108 -25.327 21.137 1.00 92.25 702 MET A C 1
ATOM 5516 O O . MET A 1 702 ? -2.289 -26.151 21.545 1.00 92.25 702 MET A O 1
ATOM 5520 N N . VAL A 1 703 ? -2.794 -24.042 20.937 1.00 90.56 703 VAL A N 1
ATOM 5521 C CA . VAL A 1 703 ? -1.433 -23.504 21.126 1.00 90.56 703 VAL A CA 1
ATOM 5522 C C . VAL A 1 703 ? -0.962 -23.731 22.559 1.00 90.56 703 VAL A C 1
ATOM 5524 O O . VAL A 1 703 ? 0.075 -24.355 22.776 1.00 90.56 703 VAL A O 1
ATOM 5527 N N . MET A 1 704 ? -1.782 -23.338 23.534 1.00 88.44 704 MET A N 1
ATOM 5528 C CA . MET A 1 704 ? -1.471 -23.503 24.953 1.00 88.44 704 MET A CA 1
ATOM 5529 C C . MET A 1 704 ? -1.324 -24.980 25.352 1.00 88.44 704 MET A C 1
ATOM 5531 O O . MET A 1 704 ? -0.511 -25.319 26.211 1.00 88.44 704 MET A O 1
ATOM 5535 N N . SER A 1 705 ? -2.081 -25.881 24.718 1.00 90.88 705 SER A N 1
ATOM 5536 C CA . SER A 1 705 ? -2.033 -27.322 25.002 1.00 90.88 705 SER A CA 1
ATOM 5537 C C . SER A 1 705 ? -0.701 -27.933 24.566 1.00 90.88 705 SER A C 1
ATOM 5539 O O . SER A 1 705 ? -0.107 -28.734 25.296 1.00 90.88 705 SER A O 1
ATOM 5541 N N . VAL A 1 706 ? -0.212 -27.524 23.392 1.00 92.50 706 VAL A N 1
ATOM 5542 C CA . VAL A 1 706 ? 1.088 -27.939 22.850 1.00 92.50 706 VAL A CA 1
ATOM 5543 C C . VAL A 1 706 ? 2.239 -27.308 23.638 1.00 92.50 706 VAL A C 1
ATOM 5545 O O . VAL A 1 706 ? 3.196 -28.007 23.974 1.00 92.50 706 VAL A O 1
ATOM 5548 N N . GLU A 1 707 ? 2.142 -26.022 23.986 1.00 89.31 707 GLU A N 1
ATOM 5549 C CA . GLU A 1 707 ? 3.148 -25.326 24.802 1.00 89.31 707 GLU A CA 1
ATOM 5550 C C . GLU A 1 707 ? 3.296 -25.984 26.180 1.00 89.31 707 GLU A C 1
ATOM 5552 O O . GLU A 1 707 ? 4.414 -26.293 26.606 1.00 89.31 707 GLU A O 1
ATOM 5557 N N . ARG A 1 708 ? 2.174 -26.303 26.842 1.00 91.12 708 ARG A N 1
ATOM 5558 C CA . ARG A 1 708 ? 2.158 -27.050 28.109 1.00 91.12 708 ARG A CA 1
ATOM 5559 C C . ARG A 1 708 ? 2.837 -28.413 27.966 1.00 91.12 708 ARG A C 1
ATOM 5561 O O . ARG A 1 708 ? 3.637 -28.773 28.828 1.00 91.12 708 ARG A O 1
ATOM 5568 N N . TYR A 1 709 ? 2.536 -29.172 26.908 1.00 93.44 709 TYR A N 1
ATOM 5569 C CA . TYR A 1 709 ? 3.190 -30.459 26.639 1.00 93.44 709 TYR A CA 1
ATOM 5570 C C . TYR A 1 709 ? 4.713 -30.303 26.561 1.00 93.44 709 TYR A C 1
ATOM 5572 O O . TYR A 1 709 ? 5.439 -30.958 27.317 1.00 93.44 709 TYR A O 1
ATOM 5580 N N . SER A 1 710 ? 5.190 -29.404 25.696 1.00 91.88 710 SER A N 1
ATOM 5581 C CA . SER A 1 710 ? 6.621 -29.185 25.474 1.00 91.88 710 SER A CA 1
ATOM 5582 C C . SER A 1 710 ? 7.316 -28.719 26.756 1.00 91.88 710 SER A C 1
ATOM 5584 O O . SER A 1 710 ? 8.358 -29.264 27.122 1.00 91.88 710 SER A O 1
ATOM 5586 N N . CYS A 1 711 ? 6.708 -27.774 27.484 1.00 90.75 711 CYS A N 1
ATOM 5587 C CA . CYS A 1 711 ? 7.225 -27.254 28.749 1.00 90.75 711 CYS A CA 1
ATOM 5588 C C . CYS A 1 711 ? 7.254 -28.303 29.860 1.00 90.75 711 CYS A C 1
ATOM 5590 O O . CYS A 1 711 ? 8.232 -28.372 30.605 1.00 90.75 711 CYS A O 1
ATOM 5592 N N . SER A 1 712 ? 6.228 -29.147 29.961 1.00 92.75 712 SER A N 1
ATOM 5593 C CA . SER A 1 712 ? 6.184 -30.195 30.977 1.00 92.75 712 SER A CA 1
ATOM 5594 C C . SER A 1 712 ? 7.301 -31.220 30.792 1.00 92.75 712 SER A C 1
ATOM 5596 O O . SER A 1 712 ? 8.017 -31.528 31.742 1.00 92.75 712 SER A O 1
ATOM 5598 N N . VAL A 1 713 ? 7.523 -31.688 29.559 1.00 94.19 713 VAL A N 1
ATOM 5599 C CA . VAL A 1 713 ? 8.566 -32.681 29.249 1.00 94.19 713 VAL A CA 1
ATOM 5600 C C . VAL A 1 713 ? 9.952 -32.179 29.653 1.00 94.19 713 VAL A C 1
ATOM 5602 O O . VAL A 1 713 ? 10.685 -32.885 30.346 1.00 94.19 713 VAL A O 1
ATOM 5605 N N . VAL A 1 714 ? 10.318 -30.955 29.264 1.00 92.19 714 VAL A N 1
ATOM 5606 C CA . VAL A 1 714 ? 11.639 -30.406 29.608 1.00 92.19 714 VAL A CA 1
ATOM 5607 C C . VAL A 1 714 ? 11.752 -29.993 31.072 1.00 92.19 714 VAL A C 1
ATOM 5609 O O . VAL A 1 714 ? 12.839 -30.095 31.635 1.00 92.19 714 VAL A O 1
ATOM 5612 N N . SER A 1 715 ? 10.651 -29.592 31.715 1.00 91.75 715 SER A N 1
ATOM 5613 C CA . SER A 1 715 ? 10.630 -29.286 33.149 1.00 91.75 715 SER A CA 1
ATOM 5614 C C . SER A 1 715 ? 10.815 -30.544 34.004 1.00 91.75 715 SER A C 1
ATOM 5616 O O . SER A 1 715 ? 11.533 -30.505 35.005 1.00 91.75 715 SER A O 1
ATOM 5618 N N . ILE A 1 716 ? 10.255 -31.685 33.583 1.00 93.88 716 ILE A N 1
ATOM 5619 C CA . ILE A 1 716 ? 10.494 -32.980 34.233 1.00 93.88 716 ILE A CA 1
ATOM 5620 C C . ILE A 1 716 ? 11.976 -33.359 34.122 1.00 93.88 716 ILE A C 1
ATOM 5622 O O . ILE A 1 716 ? 12.584 -33.721 35.124 1.00 93.88 716 ILE A O 1
ATOM 5626 N N . ILE A 1 717 ? 12.591 -33.208 32.944 1.00 94.00 717 ILE A N 1
ATOM 5627 C CA . ILE A 1 717 ? 14.020 -33.520 32.757 1.00 94.00 717 ILE A CA 1
ATOM 5628 C C . ILE A 1 717 ? 14.910 -32.548 33.544 1.00 94.00 717 ILE A C 1
ATOM 5630 O O . ILE A 1 717 ? 15.881 -32.963 34.176 1.00 94.00 717 ILE A O 1
ATOM 5634 N N . GLY A 1 718 ? 14.597 -31.252 33.497 1.00 92.25 718 GLY A N 1
ATOM 5635 C CA . GLY A 1 718 ? 15.386 -30.194 34.122 1.00 92.25 718 GLY A CA 1
ATOM 5636 C C . GLY A 1 718 ? 15.333 -30.242 35.642 1.00 92.25 718 GLY A C 1
ATOM 5637 O O . GLY A 1 718 ? 16.376 -30.290 36.290 1.00 92.25 718 GLY A O 1
ATOM 5638 N N . TRP A 1 719 ? 14.116 -30.282 36.188 1.00 92.00 719 TRP A N 1
ATOM 5639 C CA . TRP A 1 719 ? 13.836 -30.033 37.604 1.00 92.00 719 TRP A CA 1
ATOM 5640 C C . TRP A 1 719 ? 12.980 -31.117 38.278 1.00 92.00 719 TRP A C 1
ATOM 5642 O O . TRP A 1 719 ? 12.586 -30.953 39.431 1.00 92.00 719 TRP A O 1
ATOM 5652 N N . GLY A 1 720 ? 12.657 -32.217 37.590 1.00 91.69 720 GLY A N 1
ATOM 5653 C CA . GLY A 1 720 ? 11.845 -33.300 38.158 1.00 91.69 720 GLY A CA 1
ATOM 5654 C C . GLY A 1 720 ? 10.391 -32.901 38.423 1.00 91.69 720 GLY A C 1
ATOM 5655 O O . GLY A 1 720 ? 9.728 -33.536 39.243 1.00 91.69 720 GLY A O 1
ATOM 5656 N N . ARG A 1 721 ? 9.901 -31.842 37.762 1.00 89.56 721 ARG A N 1
ATOM 5657 C CA . ARG A 1 721 ? 8.587 -31.235 38.016 1.00 89.56 721 ARG A CA 1
ATOM 5658 C C . ARG A 1 721 ? 7.760 -31.129 36.742 1.00 89.56 721 ARG A C 1
ATOM 5660 O O . ARG A 1 721 ? 8.228 -30.600 35.735 1.00 89.56 721 ARG A O 1
ATOM 5667 N N . ARG A 1 722 ? 6.506 -31.562 36.821 1.00 91.00 722 ARG A N 1
ATOM 5668 C CA . ARG A 1 722 ? 5.496 -31.448 35.769 1.00 91.00 722 ARG A CA 1
ATOM 5669 C C . ARG A 1 722 ? 4.876 -30.051 35.724 1.00 91.00 722 ARG A C 1
ATOM 5671 O O . ARG A 1 722 ? 4.640 -29.436 36.762 1.00 91.00 722 ARG A O 1
ATOM 5678 N N . ILE A 1 723 ? 4.545 -29.595 34.516 1.00 89.06 723 ILE A N 1
ATOM 5679 C CA . ILE A 1 723 ? 3.770 -28.372 34.284 1.00 89.06 723 ILE A CA 1
ATOM 5680 C C . ILE A 1 723 ? 2.308 -28.745 34.033 1.00 89.06 723 ILE A C 1
ATOM 5682 O O . ILE A 1 723 ? 1.975 -29.344 33.008 1.00 89.06 723 ILE A O 1
ATOM 5686 N N . ASP A 1 724 ? 1.436 -28.417 34.986 1.00 80.69 724 ASP A N 1
ATOM 5687 C CA . ASP A 1 724 ? 0.010 -28.759 34.909 1.00 80.69 724 ASP A CA 1
ATOM 5688 C C . ASP A 1 724 ? -0.836 -27.653 34.266 1.00 80.69 724 ASP A C 1
ATOM 5690 O O . ASP A 1 724 ? -1.736 -27.943 33.480 1.00 80.69 724 ASP A O 1
ATOM 5694 N N . ARG A 1 725 ? -0.526 -26.384 34.560 1.00 76.56 725 ARG A N 1
ATOM 5695 C CA . ARG A 1 725 ? -1.297 -25.227 34.086 1.00 76.56 725 ARG A CA 1
ATOM 5696 C C . ARG A 1 725 ? -0.656 -24.602 32.854 1.00 76.56 725 ARG A C 1
ATOM 5698 O O . ARG A 1 725 ? 0.561 -24.464 32.780 1.00 76.56 725 ARG A O 1
ATOM 5705 N N . MET A 1 726 ? -1.498 -24.149 31.929 1.00 65.50 726 MET A N 1
ATOM 5706 C CA . MET A 1 726 ? -1.081 -23.437 30.714 1.00 65.50 726 MET A CA 1
ATOM 5707 C C . MET A 1 726 ? -0.362 -22.106 31.007 1.00 65.50 726 MET A C 1
ATOM 5709 O O . MET A 1 726 ? 0.410 -21.641 30.182 1.00 65.50 726 MET A O 1
ATOM 5713 N N . ASN A 1 727 ? -0.561 -21.515 32.191 1.00 62.84 727 ASN A N 1
ATOM 5714 C CA . ASN A 1 727 ? 0.067 -20.265 32.631 1.00 62.84 727 ASN A CA 1
ATOM 5715 C C . ASN A 1 727 ? 1.089 -20.457 33.769 1.00 62.84 727 ASN A C 1
ATOM 5717 O O . ASN A 1 727 ? 1.278 -19.547 34.577 1.00 62.84 727 ASN A O 1
ATOM 5721 N N . ASP A 1 728 ? 1.710 -21.637 33.880 1.00 74.62 728 ASP A N 1
ATOM 5722 C CA . ASP A 1 728 ? 2.731 -21.883 34.904 1.00 74.62 728 ASP A CA 1
ATOM 5723 C C . ASP A 1 728 ? 3.877 -20.869 34.794 1.00 74.62 728 ASP A C 1
ATOM 5725 O O . ASP A 1 728 ? 4.355 -20.532 33.708 1.00 74.62 728 ASP A O 1
ATOM 5729 N N . TYR A 1 729 ? 4.322 -20.391 35.949 1.00 74.50 729 TYR A N 1
ATOM 5730 C CA . TYR A 1 729 ? 5.327 -19.345 36.057 1.00 74.50 729 TYR A CA 1
ATOM 5731 C C . TYR A 1 729 ? 6.648 -19.704 35.356 1.00 74.50 729 TYR A C 1
ATOM 5733 O O . TYR A 1 729 ? 7.245 -18.869 34.679 1.00 74.50 729 TYR A O 1
ATOM 5741 N N . VAL A 1 730 ? 7.080 -20.967 35.453 1.00 73.94 730 VAL A N 1
ATOM 5742 C CA . VAL A 1 730 ? 8.315 -21.442 34.808 1.00 73.94 730 VAL A CA 1
ATOM 5743 C C . VAL A 1 730 ? 8.178 -21.427 33.285 1.00 73.94 730 VAL A C 1
ATOM 5745 O O . VAL A 1 730 ? 9.141 -21.097 32.592 1.00 73.94 730 VAL A O 1
ATOM 5748 N N . ALA A 1 731 ? 6.985 -21.726 32.761 1.00 70.25 731 ALA A N 1
ATOM 5749 C CA . ALA A 1 731 ? 6.712 -21.679 31.326 1.00 70.25 731 ALA A CA 1
ATOM 5750 C C . ALA A 1 731 ? 6.801 -20.243 30.783 1.00 70.25 731 ALA A C 1
ATOM 5752 O O . ALA A 1 731 ? 7.437 -20.010 29.756 1.00 70.25 731 ALA A O 1
ATOM 5753 N N . GLN A 1 732 ? 6.249 -19.265 31.509 1.00 73.81 732 GLN A N 1
ATOM 5754 C CA . GLN A 1 732 ? 6.327 -17.848 31.131 1.00 73.81 732 GLN A CA 1
ATOM 5755 C C . GLN A 1 732 ? 7.770 -17.327 31.147 1.00 73.81 732 GLN A C 1
ATOM 5757 O O . GLN A 1 732 ? 8.202 -16.669 30.200 1.00 73.81 732 GLN A O 1
ATOM 5762 N N . CYS A 1 733 ? 8.546 -17.664 32.184 1.00 73.62 733 CYS A N 1
ATOM 5763 C CA . CYS A 1 733 ? 9.962 -17.299 32.251 1.00 73.62 733 CYS A CA 1
ATOM 5764 C C . CYS A 1 733 ? 10.780 -17.925 31.112 1.00 73.62 733 CYS A C 1
ATOM 5766 O O . CYS A 1 733 ? 11.702 -17.288 30.604 1.00 73.62 733 CYS A O 1
ATOM 5768 N N . ALA A 1 734 ? 10.450 -19.150 30.695 1.00 69.25 734 ALA A N 1
ATOM 5769 C CA . ALA A 1 734 ? 11.126 -19.819 29.591 1.00 69.25 734 ALA A CA 1
ATOM 5770 C C . ALA A 1 734 ? 10.832 -19.195 28.222 1.00 69.25 734 ALA A C 1
ATOM 5772 O O . ALA A 1 734 ? 11.758 -19.034 27.429 1.00 69.25 734 ALA A O 1
ATOM 5773 N N . LEU A 1 735 ? 9.577 -18.822 27.952 1.00 69.38 735 LEU A N 1
ATOM 5774 C CA . LEU A 1 735 ? 9.206 -18.134 26.711 1.00 69.38 735 LEU A CA 1
ATOM 5775 C C . LEU A 1 735 ? 9.876 -16.755 26.625 1.00 69.38 735 LEU A C 1
ATOM 5777 O O . LEU A 1 735 ? 10.499 -16.452 25.612 1.00 69.38 735 LEU A O 1
ATOM 5781 N N . GLY A 1 736 ? 9.863 -15.976 27.714 1.00 68.38 736 GLY A N 1
ATOM 5782 C CA . GLY A 1 736 ? 10.551 -14.679 27.760 1.00 68.38 736 GLY A CA 1
ATOM 5783 C C . GLY A 1 736 ? 12.076 -14.783 27.613 1.00 68.38 736 GLY A C 1
ATOM 5784 O O . GLY A 1 736 ? 12.708 -13.898 27.048 1.00 68.38 736 GLY A O 1
ATOM 5785 N N . PHE A 1 737 ? 12.691 -15.882 28.066 1.00 70.12 737 PHE A N 1
ATOM 5786 C CA . PHE A 1 737 ? 14.112 -16.143 27.813 1.00 70.12 737 PHE A CA 1
ATOM 5787 C C . PHE A 1 737 ? 14.403 -16.391 26.322 1.00 70.12 737 PHE A C 1
ATOM 5789 O O . PHE A 1 737 ? 15.457 -15.988 25.827 1.00 70.12 737 PHE A O 1
ATOM 5796 N N . MET A 1 738 ? 13.475 -17.025 25.597 1.00 70.06 738 MET A N 1
ATOM 5797 C CA . MET A 1 738 ? 13.659 -17.377 24.186 1.00 70.06 738 MET A CA 1
ATOM 5798 C C . MET A 1 738 ? 13.557 -16.202 23.217 1.00 70.06 738 MET A C 1
ATOM 5800 O O . MET A 1 738 ? 14.180 -16.261 22.158 1.00 70.06 738 MET A O 1
ATOM 5804 N N . GLU A 1 739 ? 12.917 -15.100 23.611 1.00 66.25 739 GLU A N 1
ATOM 5805 C CA . GLU A 1 739 ? 12.994 -13.825 22.877 1.00 66.25 739 GLU A CA 1
ATOM 5806 C C . GLU A 1 739 ? 14.452 -13.339 22.713 1.00 66.25 739 GLU A C 1
ATOM 5808 O O . GLU A 1 739 ? 14.783 -12.618 21.774 1.00 66.25 739 GLU A O 1
ATOM 5813 N N . GLY A 1 740 ? 15.371 -13.778 23.584 1.00 65.94 740 GLY A N 1
ATOM 5814 C CA . GLY A 1 740 ? 16.792 -13.444 23.489 1.00 65.94 740 GLY A CA 1
ATOM 5815 C C . GLY A 1 740 ? 17.534 -14.082 22.305 1.00 65.94 740 GLY A C 1
ATOM 5816 O O . GLY A 1 740 ? 18.657 -13.677 22.006 1.00 65.94 740 GLY A O 1
ATOM 5817 N N . VAL A 1 741 ? 16.956 -15.065 21.607 1.00 70.19 741 VAL A N 1
ATOM 5818 C CA . VAL A 1 741 ? 17.603 -15.663 20.424 1.00 70.19 741 VAL A CA 1
ATOM 5819 C C . VAL A 1 741 ? 17.642 -14.677 19.255 1.00 70.19 741 VAL A C 1
ATOM 5821 O O . VAL A 1 741 ? 18.614 -14.679 18.503 1.00 70.19 741 VAL A O 1
ATOM 5824 N N . ASP A 1 742 ? 16.687 -13.748 19.165 1.00 74.31 742 ASP A N 1
ATOM 5825 C CA . ASP A 1 742 ? 16.646 -12.732 18.105 1.00 74.31 742 ASP A CA 1
ATOM 5826 C C . ASP A 1 742 ? 17.850 -11.768 18.146 1.00 74.31 742 ASP A C 1
ATOM 5828 O O . ASP A 1 742 ? 18.155 -11.097 17.158 1.00 74.31 742 ASP A O 1
ATOM 5832 N N . PHE A 1 743 ? 18.610 -11.726 19.252 1.00 76.62 743 PHE A N 1
ATOM 5833 C CA . PHE A 1 743 ? 19.847 -10.940 19.352 1.00 76.62 743 PHE A CA 1
ATOM 5834 C C . PHE A 1 743 ? 20.942 -11.375 18.364 1.00 76.62 743 PHE A C 1
ATOM 5836 O O . PHE A 1 743 ? 21.882 -10.609 18.149 1.00 76.62 743 PHE A O 1
ATOM 5843 N N . VAL A 1 744 ? 20.856 -12.571 17.766 1.00 73.62 744 VAL A N 1
ATOM 5844 C CA . VAL A 1 744 ? 21.865 -13.051 16.799 1.00 73.62 744 VAL A CA 1
ATOM 5845 C C . VAL A 1 744 ? 21.626 -12.598 15.364 1.00 73.62 744 VAL A C 1
ATOM 5847 O O . VAL A 1 744 ? 22.512 -12.763 14.521 1.00 73.62 744 VAL A O 1
ATOM 5850 N N . VAL A 1 745 ? 20.456 -12.029 15.077 1.00 75.88 745 VAL A N 1
ATOM 5851 C CA . VAL A 1 745 ? 20.100 -11.573 13.734 1.00 75.88 745 VAL A CA 1
ATOM 5852 C C . VAL A 1 745 ? 20.949 -10.339 13.396 1.00 75.88 745 VAL A C 1
ATOM 5854 O O . VAL A 1 745 ? 20.931 -9.341 14.130 1.00 75.88 745 VAL A O 1
ATOM 5857 N N . PRO A 1 746 ? 21.743 -10.376 12.310 1.00 68.75 746 PRO A N 1
ATOM 5858 C CA . PRO A 1 746 ? 22.678 -9.302 12.016 1.00 68.75 746 PRO A CA 1
ATOM 5859 C C . PRO A 1 746 ? 21.928 -8.017 11.655 1.00 68.75 746 PRO A C 1
ATOM 5861 O O . PRO A 1 746 ? 20.988 -8.029 10.869 1.00 68.75 746 PRO A O 1
ATOM 5864 N N . GLY A 1 747 ? 22.376 -6.890 12.210 1.00 68.50 747 GLY A N 1
ATOM 5865 C CA . GLY A 1 747 ? 21.819 -5.573 11.895 1.00 68.50 747 GLY A CA 1
ATOM 5866 C C . GLY A 1 747 ? 20.621 -5.142 12.745 1.00 68.50 747 GLY A C 1
ATOM 5867 O O . GLY A 1 747 ? 20.147 -4.034 12.543 1.00 68.50 747 GLY A O 1
ATOM 5868 N N . ILE A 1 748 ? 20.153 -5.930 13.725 1.00 72.06 748 ILE A N 1
ATOM 5869 C CA . ILE A 1 748 ? 19.065 -5.473 14.616 1.00 72.06 748 ILE A CA 1
ATOM 5870 C C . ILE A 1 748 ? 19.560 -4.453 15.657 1.00 72.06 748 ILE A C 1
ATOM 5872 O O . ILE A 1 748 ? 18.895 -3.451 15.925 1.00 72.06 748 ILE A O 1
ATOM 5876 N N . TYR A 1 749 ? 20.736 -4.677 16.252 1.00 77.12 749 TYR A N 1
ATOM 5877 C CA . TYR A 1 749 ? 21.250 -3.852 17.349 1.00 77.12 749 TYR A CA 1
ATOM 5878 C C . TYR A 1 749 ? 22.512 -3.099 16.945 1.00 77.12 749 TYR A C 1
ATOM 5880 O O . TYR A 1 749 ? 23.556 -3.702 16.701 1.00 77.12 749 TYR A O 1
ATOM 5888 N N . LEU A 1 750 ? 22.452 -1.764 17.005 1.00 76.75 750 LEU A N 1
ATOM 5889 C CA . LEU A 1 750 ? 23.582 -0.878 16.694 1.00 76.75 750 LEU A CA 1
ATOM 5890 C C . LEU A 1 750 ? 24.840 -1.180 17.536 1.00 76.75 750 LEU A C 1
ATOM 5892 O O . LEU A 1 750 ? 25.958 -0.897 17.117 1.00 76.75 750 LEU A O 1
ATOM 5896 N N . MET A 1 751 ? 24.669 -1.782 18.718 1.00 83.25 751 MET A N 1
ATOM 5897 C CA . MET A 1 751 ? 25.762 -2.180 19.613 1.00 83.25 751 MET A CA 1
ATOM 5898 C C . MET A 1 751 ? 26.648 -3.290 19.032 1.00 83.25 751 MET A C 1
ATOM 5900 O O . MET A 1 751 ? 27.827 -3.337 19.367 1.00 83.25 751 MET A O 1
ATOM 5904 N N . GLU A 1 752 ? 26.133 -4.133 18.133 1.00 81.62 752 GLU A N 1
ATOM 5905 C CA . GLU A 1 752 ? 26.966 -5.101 17.404 1.00 81.62 752 GLU A CA 1
ATOM 5906 C C . GLU A 1 752 ? 27.898 -4.395 16.403 1.00 81.62 752 GLU A C 1
ATOM 5908 O O . GLU A 1 752 ? 29.038 -4.809 16.196 1.00 81.62 752 GLU A O 1
ATOM 5913 N N . THR A 1 753 ? 27.437 -3.286 15.814 1.00 79.25 753 THR A N 1
ATOM 5914 C CA . THR A 1 753 ? 28.213 -2.464 14.873 1.00 79.25 753 THR A CA 1
ATOM 5915 C C . THR A 1 753 ? 29.190 -1.529 15.592 1.00 79.25 753 THR A C 1
ATOM 5917 O O . THR A 1 753 ? 30.319 -1.330 15.136 1.00 79.25 753 THR A O 1
ATOM 5920 N N . ILE A 1 754 ? 28.769 -0.957 16.727 1.00 85.00 754 ILE A N 1
ATOM 5921 C CA . ILE A 1 754 ? 29.530 -0.001 17.544 1.00 85.00 754 ILE A CA 1
ATOM 5922 C C . ILE A 1 754 ? 29.613 -0.532 18.990 1.00 85.00 754 ILE A C 1
ATOM 5924 O O . ILE A 1 754 ? 28.870 -0.074 19.864 1.00 85.00 754 ILE A O 1
ATOM 5928 N N . PRO A 1 755 ? 30.550 -1.455 19.294 1.00 84.44 755 PRO A N 1
ATOM 5929 C CA . PRO A 1 755 ? 30.617 -2.134 20.596 1.00 84.44 755 PRO A CA 1
ATOM 5930 C C . PRO A 1 755 ? 30.825 -1.209 21.801 1.00 84.44 755 PRO A C 1
ATOM 5932 O O . PRO A 1 755 ? 30.507 -1.571 22.930 1.00 84.44 755 PRO A O 1
ATOM 5935 N N . PHE A 1 756 ? 31.356 -0.000 21.589 1.00 85.06 756 PHE A N 1
ATOM 5936 C CA . PHE A 1 756 ? 31.512 0.989 22.658 1.00 85.06 756 PHE A CA 1
ATOM 5937 C C . PHE A 1 756 ? 30.166 1.424 23.262 1.00 85.06 756 PHE A C 1
ATOM 5939 O O . PHE A 1 756 ? 30.114 1.720 24.453 1.00 85.06 756 PHE A O 1
ATOM 5946 N N . LEU A 1 757 ? 29.070 1.384 22.490 1.00 85.81 757 LEU A N 1
ATOM 5947 C CA . LEU A 1 757 ? 27.730 1.708 22.989 1.00 85.81 757 LEU A CA 1
ATOM 5948 C C . LEU A 1 757 ? 27.296 0.779 24.131 1.00 85.81 757 LEU A C 1
ATOM 5950 O O . LEU A 1 757 ? 26.660 1.235 25.075 1.00 85.81 757 LEU A O 1
ATOM 5954 N N . ALA A 1 758 ? 27.707 -0.493 24.105 1.00 84.69 758 ALA A N 1
ATOM 5955 C CA . ALA A 1 758 ? 27.428 -1.450 25.178 1.00 84.69 758 ALA A CA 1
ATOM 5956 C C . ALA A 1 758 ? 28.145 -1.112 26.502 1.00 84.69 758 ALA A C 1
ATOM 5958 O O . ALA A 1 758 ? 27.770 -1.625 27.554 1.00 84.69 758 ALA A O 1
ATOM 5959 N N . LYS A 1 759 ? 29.173 -0.252 26.460 1.00 83.81 759 LYS A N 1
ATOM 5960 C CA . LYS A 1 759 ? 29.986 0.155 27.619 1.00 83.81 759 LYS A CA 1
ATOM 5961 C C . LYS A 1 759 ? 29.602 1.524 28.184 1.00 83.81 759 LYS A C 1
ATOM 5963 O O . LYS A 1 759 ? 30.222 1.968 29.150 1.00 83.81 759 LYS A O 1
ATOM 5968 N N . LEU A 1 760 ? 28.631 2.214 27.582 1.00 85.19 760 LEU A N 1
ATOM 5969 C CA . LEU A 1 760 ? 28.206 3.524 28.061 1.00 85.19 760 LEU A CA 1
ATOM 5970 C C . LEU A 1 760 ? 27.562 3.412 29.454 1.00 85.19 760 LEU A C 1
ATOM 5972 O O . LEU A 1 760 ? 26.838 2.451 29.718 1.00 85.19 760 LEU A O 1
ATOM 5976 N N . PRO A 1 761 ? 27.788 4.391 30.350 1.00 82.88 761 PRO A N 1
ATOM 5977 C CA . PRO A 1 761 ? 27.117 4.418 31.642 1.00 82.88 761 PRO A CA 1
ATOM 5978 C C . PRO A 1 761 ? 25.593 4.436 31.485 1.00 82.88 761 PRO A C 1
ATOM 5980 O O . PRO A 1 761 ? 25.066 5.137 30.620 1.00 82.88 761 PRO A O 1
ATOM 5983 N N . GLY A 1 762 ? 24.875 3.747 32.376 1.00 80.38 762 GLY A N 1
ATOM 5984 C CA . GLY A 1 762 ? 23.414 3.629 32.309 1.00 80.38 762 GLY A CA 1
ATOM 5985 C C . GLY A 1 762 ? 22.654 4.963 32.324 1.00 80.38 762 GLY A C 1
ATOM 5986 O O . GLY A 1 762 ? 21.545 5.033 31.811 1.00 80.38 762 GLY A O 1
ATOM 5987 N N . TRP A 1 763 ? 23.238 6.043 32.856 1.00 83.69 763 TRP A N 1
ATOM 5988 C CA . TRP A 1 763 ? 22.633 7.382 32.796 1.00 83.69 763 TRP A CA 1
ATOM 5989 C C . TRP A 1 763 ? 22.663 7.998 31.390 1.00 83.69 763 TRP A C 1
ATOM 5991 O O . TRP A 1 763 ? 21.806 8.818 31.076 1.00 83.69 763 TRP A O 1
ATOM 6001 N N . LEU A 1 764 ? 23.619 7.593 30.550 1.00 86.19 764 LEU A N 1
ATOM 6002 C CA . LEU A 1 764 ? 23.776 8.064 29.174 1.00 86.19 764 LEU A CA 1
ATOM 6003 C C . LEU A 1 764 ? 23.052 7.148 28.183 1.00 86.19 764 LEU A C 1
ATOM 6005 O O . LEU A 1 764 ? 22.434 7.622 27.236 1.00 86.19 764 LEU A O 1
ATOM 6009 N N . TYR A 1 765 ? 23.102 5.834 28.416 1.00 84.12 765 TYR A N 1
ATOM 6010 C CA . TYR A 1 765 ? 22.384 4.849 27.617 1.00 84.12 765 TYR A CA 1
ATOM 6011 C C . TYR A 1 765 ? 21.897 3.709 28.514 1.00 84.12 765 TYR A C 1
ATOM 6013 O O . TYR A 1 765 ? 22.677 2.876 28.967 1.00 84.12 765 TYR A O 1
ATOM 6021 N N . LYS A 1 766 ? 20.591 3.691 28.807 1.00 84.56 766 LYS A N 1
ATOM 6022 C CA . LYS A 1 766 ? 19.993 2.781 29.802 1.00 84.56 766 LYS A CA 1
ATOM 6023 C C . LYS A 1 766 ? 19.927 1.320 29.348 1.00 84.56 766 LYS A C 1
ATOM 6025 O O . LYS A 1 766 ? 20.020 0.428 30.191 1.00 84.56 766 LYS A O 1
ATOM 6030 N N . LEU A 1 767 ? 19.789 1.072 28.042 1.00 83.69 767 LEU A N 1
ATOM 6031 C CA . LEU A 1 767 ? 19.494 -0.257 27.497 1.00 83.69 767 LEU A CA 1
ATOM 6032 C C . LEU A 1 767 ? 20.532 -1.331 27.893 1.00 83.69 767 LEU A C 1
ATOM 6034 O O . LEU A 1 767 ? 20.111 -2.391 28.357 1.00 83.69 767 LEU A O 1
ATOM 6038 N N . PRO A 1 768 ? 21.862 -1.095 27.812 1.00 83.94 768 PRO A N 1
ATOM 6039 C CA . PRO A 1 768 ? 22.836 -2.104 28.218 1.00 83.94 768 PRO A CA 1
ATOM 6040 C C . PRO A 1 768 ? 22.761 -2.493 29.690 1.00 83.94 768 PRO A C 1
ATOM 6042 O O . PRO A 1 768 ? 22.823 -3.675 30.026 1.00 83.94 768 PRO A O 1
ATOM 6045 N N . SER A 1 769 ? 22.577 -1.511 30.577 1.00 83.44 769 SER A N 1
ATOM 6046 C CA . SER A 1 769 ? 22.431 -1.774 32.011 1.00 83.44 769 SER A CA 1
ATOM 6047 C C . SER A 1 769 ? 21.139 -2.536 32.323 1.00 83.44 769 SER A C 1
ATOM 6049 O O . SER A 1 769 ? 21.146 -3.407 33.193 1.00 83.44 769 SER A O 1
ATOM 6051 N N . GLN A 1 770 ? 20.048 -2.257 31.601 1.00 85.31 770 GLN A N 1
ATOM 6052 C CA . GLN A 1 770 ? 18.776 -2.973 31.749 1.00 85.31 770 GLN A CA 1
ATOM 6053 C C . GLN A 1 770 ? 18.893 -4.440 31.316 1.00 85.31 770 GLN A C 1
ATOM 6055 O O . GLN A 1 770 ? 18.524 -5.318 32.094 1.00 85.31 770 GLN A O 1
ATOM 6060 N N . ILE A 1 771 ? 19.473 -4.709 30.138 1.00 84.69 771 ILE A N 1
ATOM 6061 C CA . ILE A 1 771 ? 19.687 -6.074 29.621 1.00 84.69 771 ILE A CA 1
ATOM 6062 C C . ILE A 1 771 ? 20.564 -6.887 30.578 1.00 84.69 771 ILE A C 1
ATOM 6064 O O . ILE A 1 771 ? 20.216 -8.013 30.936 1.00 84.69 771 ILE A O 1
ATOM 6068 N N . LEU A 1 772 ? 21.668 -6.305 31.054 1.00 85.12 772 LEU A N 1
ATOM 6069 C CA . LEU A 1 772 ? 22.560 -6.978 31.996 1.00 85.12 772 LEU A CA 1
ATOM 6070 C C . LEU A 1 772 ? 21.862 -7.293 33.325 1.00 85.12 772 LEU A C 1
ATOM 6072 O O . LEU A 1 772 ? 22.005 -8.396 33.851 1.00 85.12 772 LEU A O 1
ATOM 6076 N N . THR A 1 773 ? 21.101 -6.337 33.868 1.00 85.06 773 THR A N 1
ATOM 6077 C CA . THR A 1 773 ? 20.359 -6.518 35.128 1.00 85.06 773 THR A CA 1
ATOM 6078 C C . THR A 1 773 ? 19.311 -7.618 34.992 1.00 85.06 773 THR A C 1
ATOM 6080 O O . THR A 1 773 ? 19.241 -8.509 35.838 1.00 85.06 773 THR A O 1
ATOM 6083 N N . GLN A 1 774 ? 18.544 -7.601 33.900 1.00 84.25 774 GLN A N 1
ATOM 6084 C CA . GLN A 1 774 ? 17.532 -8.614 33.620 1.00 84.25 774 GLN A CA 1
ATOM 6085 C C . GLN A 1 774 ? 18.165 -10.000 33.435 1.00 84.25 774 GLN A C 1
ATOM 6087 O O . GLN A 1 774 ? 17.692 -10.970 34.023 1.00 84.25 774 GLN A O 1
ATOM 6092 N N . SER A 1 775 ? 19.269 -10.098 32.688 1.00 85.00 775 SER A N 1
ATOM 6093 C CA . SER A 1 775 ? 19.968 -11.369 32.479 1.00 85.00 775 SER A CA 1
ATOM 6094 C C . SER A 1 775 ? 20.527 -11.950 33.781 1.00 85.00 775 SER A C 1
ATOM 6096 O O . SER A 1 775 ? 20.351 -13.137 34.052 1.00 85.00 775 SER A O 1
ATOM 6098 N N . LYS A 1 776 ? 21.130 -11.119 34.643 1.00 86.81 776 LYS A N 1
ATOM 6099 C CA . LYS A 1 776 ? 21.592 -11.558 35.970 1.00 86.81 776 LYS A CA 1
ATOM 6100 C C . LYS A 1 776 ? 20.444 -12.058 36.844 1.00 86.81 776 LYS A C 1
ATOM 6102 O O . LYS A 1 776 ? 20.604 -13.061 37.534 1.00 86.81 776 LYS A O 1
ATOM 6107 N N . LEU A 1 777 ? 19.288 -11.395 36.790 1.00 86.62 777 LEU A N 1
ATOM 6108 C CA . LEU A 1 777 ? 18.094 -11.826 37.513 1.00 86.62 777 LEU A CA 1
ATOM 6109 C C . LEU A 1 777 ? 17.587 -13.187 37.001 1.00 86.62 777 LEU A C 1
ATOM 6111 O O . LEU A 1 777 ? 17.321 -14.073 37.811 1.00 86.62 777 LEU A O 1
ATOM 6115 N N . PHE A 1 778 ? 17.548 -13.401 35.679 1.00 86.62 778 PHE A N 1
ATOM 6116 C CA . PHE A 1 778 ? 17.239 -14.711 35.088 1.00 86.62 778 PHE A CA 1
ATOM 6117 C C . PHE A 1 778 ? 18.248 -15.792 35.496 1.00 86.62 778 PHE A C 1
ATOM 6119 O O . PHE A 1 778 ? 17.844 -16.892 35.872 1.00 86.62 778 PHE A O 1
ATOM 6126 N N . GLN A 1 779 ? 19.551 -15.496 35.469 1.00 88.38 779 GLN A N 1
ATOM 6127 C CA . GLN A 1 779 ? 20.593 -16.434 35.906 1.00 88.38 779 GLN A CA 1
ATOM 6128 C C . GLN A 1 779 ? 20.410 -16.816 37.384 1.00 88.38 779 GLN A C 1
ATOM 6130 O O . GLN A 1 779 ? 20.423 -18.000 37.726 1.00 88.38 779 GLN A O 1
ATOM 6135 N N . ALA A 1 780 ? 20.163 -15.835 38.256 1.00 89.62 780 ALA A N 1
ATOM 6136 C CA . ALA A 1 780 ? 19.889 -16.077 39.670 1.00 89.62 780 ALA A CA 1
ATOM 6137 C C . ALA A 1 780 ? 18.625 -16.930 39.872 1.00 89.62 780 ALA A C 1
ATOM 6139 O O . ALA A 1 780 ? 18.629 -17.858 40.683 1.00 89.62 780 ALA A O 1
ATOM 6140 N N . TYR A 1 781 ? 17.573 -16.667 39.095 1.00 90.38 781 TYR A N 1
ATOM 6141 C CA . TYR A 1 781 ? 16.330 -17.430 39.118 1.00 90.38 781 TYR A CA 1
ATOM 6142 C C . TYR A 1 781 ? 16.527 -18.897 38.727 1.00 90.38 781 TYR A C 1
ATOM 6144 O O . TYR A 1 781 ? 16.169 -19.786 39.500 1.00 90.38 781 TYR A O 1
ATOM 6152 N N . PHE A 1 782 ? 17.151 -19.176 37.578 1.00 90.06 782 PHE A N 1
ATOM 6153 C CA . PHE A 1 782 ? 17.379 -20.554 37.131 1.00 90.06 782 PHE A CA 1
ATOM 6154 C C . PHE A 1 782 ? 18.342 -21.317 38.044 1.00 90.06 782 PHE A C 1
ATOM 6156 O O . PHE A 1 782 ? 18.178 -22.525 38.245 1.00 90.06 782 PHE A O 1
ATOM 6163 N N . TYR A 1 783 ? 19.309 -20.628 38.655 1.00 92.44 783 TYR A N 1
ATOM 6164 C CA . TYR A 1 783 ? 20.146 -21.232 39.686 1.00 92.44 783 TYR A CA 1
ATOM 6165 C C . TYR A 1 783 ? 19.336 -21.581 40.941 1.00 92.44 783 TYR A C 1
ATOM 6167 O O . TYR A 1 783 ? 19.423 -22.708 41.426 1.00 92.44 783 TYR A O 1
ATOM 6175 N N . ALA A 1 784 ? 18.508 -20.660 41.445 1.00 91.69 784 ALA A N 1
ATOM 6176 C CA . ALA A 1 784 ? 17.652 -20.899 42.607 1.00 91.69 784 ALA A CA 1
ATOM 6177 C C . ALA A 1 784 ? 16.662 -22.050 42.365 1.00 91.69 784 ALA A C 1
ATOM 6179 O O . ALA A 1 784 ? 16.547 -22.942 43.207 1.00 91.69 784 ALA A O 1
ATOM 6180 N N . LEU A 1 785 ? 16.033 -22.085 41.187 1.00 90.88 785 LEU A N 1
ATOM 6181 C CA . LEU A 1 785 ? 15.154 -23.173 40.760 1.00 90.88 785 LEU A CA 1
ATOM 6182 C C . LEU A 1 785 ? 15.908 -24.512 40.696 1.00 90.88 785 LEU A C 1
ATOM 6184 O O . LEU A 1 785 ? 15.409 -25.536 41.154 1.00 90.88 785 LEU A O 1
ATOM 6188 N N . SER A 1 786 ? 17.150 -24.501 40.206 1.00 92.94 786 SER A N 1
ATOM 6189 C CA . SER A 1 786 ? 18.004 -25.694 40.182 1.00 92.94 786 SER A CA 1
ATOM 6190 C C . SER A 1 786 ? 18.379 -26.187 41.579 1.00 92.94 786 SER A C 1
ATOM 6192 O O . SER A 1 786 ? 18.427 -27.394 41.808 1.00 92.94 786 SER A O 1
ATOM 6194 N N . LYS A 1 787 ? 18.610 -25.280 42.536 1.00 93.25 787 LYS A N 1
ATOM 6195 C CA . LYS A 1 787 ? 18.857 -25.655 43.936 1.00 93.25 787 LYS A CA 1
ATOM 6196 C C . LYS A 1 787 ? 17.610 -26.227 44.605 1.00 93.25 787 LYS A C 1
ATOM 6198 O O . LYS A 1 787 ? 17.733 -27.202 45.336 1.00 93.25 787 LYS A O 1
ATOM 6203 N N . GLU A 1 788 ? 16.428 -25.665 44.349 1.00 92.06 788 GLU A N 1
ATOM 6204 C CA . GLU A 1 788 ? 15.163 -26.229 44.843 1.00 92.06 788 GLU A CA 1
ATOM 6205 C C . GLU A 1 788 ? 14.954 -27.648 44.290 1.00 92.06 788 GLU A C 1
ATOM 6207 O O . GLU A 1 788 ? 14.737 -28.592 45.052 1.00 92.06 788 GLU A O 1
ATOM 6212 N N . ALA A 1 789 ? 15.118 -27.820 42.977 1.00 91.44 789 ALA A N 1
ATOM 6213 C CA . ALA A 1 789 ? 14.954 -29.105 42.302 1.00 91.44 789 ALA A CA 1
ATOM 6214 C C . ALA A 1 789 ? 16.004 -30.157 42.680 1.00 91.44 789 ALA A C 1
ATOM 6216 O O . ALA A 1 789 ? 15.757 -31.356 42.544 1.00 91.44 789 ALA A O 1
ATOM 6217 N N . ALA A 1 790 ? 17.157 -29.738 43.209 1.00 89.38 790 ALA A N 1
ATOM 6218 C CA . ALA A 1 790 ? 18.152 -30.652 43.762 1.00 89.38 790 ALA A CA 1
ATOM 6219 C C . ALA A 1 790 ? 17.560 -31.552 44.860 1.00 89.38 790 ALA A C 1
ATOM 6221 O O . ALA A 1 790 ? 17.996 -32.687 45.044 1.00 89.38 790 ALA A O 1
ATOM 6222 N N . HIS A 1 791 ? 16.537 -31.059 45.560 1.00 87.38 791 HIS A N 1
ATOM 6223 C CA . HIS A 1 791 ? 15.830 -31.771 46.620 1.00 87.38 791 HIS A CA 1
ATOM 6224 C C . HIS A 1 791 ? 14.598 -32.547 46.128 1.00 87.38 791 HIS A C 1
ATOM 6226 O O . HIS A 1 791 ? 13.899 -33.155 46.943 1.00 87.38 791 HIS A O 1
ATOM 6232 N N . ALA A 1 792 ? 14.308 -32.539 44.822 1.00 86.00 792 ALA A N 1
ATOM 6233 C CA . ALA A 1 792 ? 13.215 -33.320 44.258 1.00 86.00 792 ALA A CA 1
ATOM 6234 C C . ALA A 1 792 ? 13.466 -34.825 44.441 1.00 86.00 792 ALA A C 1
ATOM 6236 O O . ALA A 1 792 ? 14.601 -35.298 44.426 1.00 86.00 792 ALA A O 1
ATOM 6237 N N . LYS A 1 793 ? 12.388 -35.598 44.604 1.00 84.31 793 LYS A N 1
ATOM 6238 C CA . LYS A 1 793 ? 12.487 -37.056 44.798 1.00 84.31 793 LYS A CA 1
ATOM 6239 C C . LYS A 1 793 ? 12.953 -37.799 43.548 1.00 84.31 793 LYS A C 1
ATOM 6241 O O . LYS A 1 793 ? 13.479 -38.896 43.677 1.00 84.31 793 LYS A O 1
ATOM 6246 N N . GLN A 1 794 ? 12.689 -37.234 42.373 1.00 86.81 794 GLN A N 1
ATOM 6247 C CA . GLN A 1 794 ? 13.009 -37.842 41.089 1.00 86.81 794 GLN A CA 1
ATOM 6248 C C . GLN A 1 794 ? 14.313 -37.274 40.545 1.00 86.81 794 GLN A C 1
ATOM 6250 O O . GLN A 1 794 ? 14.550 -36.065 40.651 1.00 86.81 794 GLN A O 1
ATOM 6255 N N . ASP A 1 795 ? 15.105 -38.151 39.929 1.00 88.38 795 ASP A N 1
ATOM 6256 C CA . ASP A 1 795 ? 16.352 -37.776 39.274 1.00 88.38 795 ASP A CA 1
ATOM 6257 C C . ASP A 1 795 ? 16.100 -36.710 38.204 1.00 88.38 795 ASP A C 1
ATOM 6259 O O . ASP A 1 795 ? 15.183 -36.822 37.385 1.00 88.38 795 ASP A O 1
ATOM 6263 N N . ASN A 1 796 ? 16.917 -35.660 38.217 1.00 93.25 796 ASN A N 1
ATOM 6264 C CA . ASN A 1 796 ? 16.797 -34.548 37.281 1.00 93.25 796 ASN A CA 1
ATOM 6265 C C . ASN A 1 796 ? 18.154 -33.923 36.938 1.00 93.25 796 ASN A C 1
ATOM 6267 O O . ASN A 1 796 ? 19.181 -34.176 37.576 1.00 93.25 796 ASN A O 1
ATOM 6271 N N . PHE A 1 797 ? 18.168 -33.095 35.896 1.00 94.31 797 PHE A N 1
ATOM 6272 C CA . PHE A 1 797 ? 19.395 -32.493 35.393 1.00 94.31 797 PHE A CA 1
ATOM 6273 C C . PHE A 1 797 ? 20.043 -31.536 36.403 1.00 94.31 797 PHE A C 1
ATOM 6275 O O . PHE A 1 797 ? 21.269 -31.532 36.525 1.00 94.31 797 PHE A O 1
ATOM 6282 N N . SER A 1 798 ? 19.257 -30.777 37.173 1.00 94.50 798 SER A N 1
ATOM 6283 C CA . SER A 1 798 ? 19.798 -29.900 38.218 1.00 94.50 798 SER A CA 1
ATOM 6284 C C . SER A 1 798 ? 20.581 -30.673 39.285 1.00 94.50 798 SER A C 1
ATOM 6286 O O . SER A 1 798 ? 21.662 -30.230 39.679 1.00 94.50 798 SER A O 1
ATOM 6288 N N . GLN A 1 799 ? 20.107 -31.855 39.699 1.00 93.81 799 GLN A N 1
ATOM 6289 C CA . GLN A 1 799 ? 20.845 -32.737 40.616 1.00 93.81 799 GLN A CA 1
ATOM 6290 C C . GLN A 1 799 ? 22.185 -33.193 40.033 1.00 93.81 799 GLN A C 1
ATOM 6292 O O . GLN A 1 799 ? 23.206 -33.146 40.723 1.00 93.81 799 GLN A O 1
ATOM 6297 N N . LEU A 1 800 ? 22.199 -33.588 38.756 1.00 92.88 800 LEU A N 1
ATOM 6298 C CA . LEU A 1 800 ? 23.423 -33.987 38.060 1.00 92.88 800 LEU A CA 1
ATOM 6299 C C . LEU A 1 800 ? 24.441 -32.836 38.027 1.00 92.88 800 LEU A C 1
ATOM 6301 O O . LEU A 1 800 ? 25.608 -33.030 38.371 1.00 92.88 800 LEU A O 1
ATOM 6305 N N . LEU A 1 801 ? 24.005 -31.633 37.651 1.00 94.25 801 LEU A N 1
ATOM 6306 C CA . LEU A 1 801 ? 24.882 -30.464 37.550 1.00 94.25 801 LEU A CA 1
ATOM 6307 C C . LEU A 1 801 ? 25.476 -30.059 38.900 1.00 94.25 801 LEU A C 1
ATOM 6309 O O . LEU A 1 801 ? 26.672 -29.781 38.976 1.00 94.25 801 LEU A O 1
ATOM 6313 N N . LEU A 1 802 ? 24.673 -30.069 39.966 1.00 92.94 802 LEU A N 1
ATOM 6314 C CA . LEU A 1 802 ? 25.145 -29.737 41.313 1.00 92.94 802 LEU A CA 1
ATOM 6315 C C . LEU A 1 802 ? 26.107 -30.799 41.863 1.00 92.94 802 LEU A C 1
ATOM 6317 O O . LEU A 1 802 ? 27.090 -30.453 42.516 1.00 92.94 802 LEU A O 1
ATOM 6321 N N . LYS A 1 803 ? 25.894 -32.082 41.542 1.00 90.81 803 LYS A N 1
ATOM 6322 C CA . LYS A 1 803 ? 26.810 -33.170 41.922 1.00 90.81 803 LYS A CA 1
ATOM 6323 C C . LYS A 1 803 ? 28.185 -33.028 41.264 1.00 90.81 803 LYS A C 1
ATOM 6325 O O . LYS A 1 803 ? 29.200 -33.235 41.923 1.00 90.81 803 LYS A O 1
ATOM 6330 N N . HIS A 1 804 ? 28.220 -32.650 39.988 1.00 89.75 804 HIS A N 1
ATOM 6331 C CA . HIS A 1 804 ? 29.461 -32.466 39.227 1.00 89.75 804 HIS A CA 1
ATOM 6332 C C . HIS A 1 804 ? 30.031 -31.040 39.314 1.00 89.75 804 HIS A C 1
ATOM 6334 O O . HIS A 1 804 ? 31.021 -30.728 38.648 1.00 89.75 804 HIS A O 1
ATOM 6340 N N . GLN A 1 805 ? 29.446 -30.174 40.149 1.00 90.38 805 GLN A N 1
ATOM 6341 C CA . GLN A 1 805 ? 29.841 -28.772 40.251 1.00 90.38 805 GLN A CA 1
ATOM 6342 C C . GLN A 1 805 ? 31.316 -28.616 40.637 1.00 90.38 805 GLN A C 1
ATOM 6344 O O . GLN A 1 805 ? 32.057 -27.909 39.958 1.00 90.38 805 GLN A O 1
ATOM 6349 N N . GLN A 1 806 ? 31.754 -29.304 41.696 1.00 86.69 806 GLN A N 1
ATOM 6350 C CA . GLN A 1 806 ? 33.142 -29.241 42.164 1.00 86.69 806 GLN A CA 1
ATOM 6351 C C . GLN A 1 806 ? 34.109 -29.979 41.227 1.00 86.69 806 GLN A C 1
ATOM 6353 O O . GLN A 1 806 ? 35.217 -29.504 41.008 1.00 86.69 806 GLN A O 1
ATOM 6358 N N . GLU A 1 807 ? 33.684 -31.104 40.640 1.00 89.19 807 GLU A N 1
ATOM 6359 C CA . GLU A 1 807 ? 34.513 -31.925 39.741 1.00 89.19 807 GLU A CA 1
ATOM 6360 C C . GLU A 1 807 ? 34.920 -31.170 38.469 1.00 89.19 807 GLU A C 1
ATOM 6362 O O . GLU A 1 807 ? 36.038 -31.314 37.974 1.00 89.19 807 GLU A O 1
ATOM 6367 N N . HIS A 1 808 ? 34.008 -30.366 37.926 1.00 89.00 808 HIS A N 1
ATOM 6368 C CA . HIS A 1 808 ? 34.210 -29.653 36.667 1.00 89.00 808 HIS A CA 1
ATOM 6369 C C . HIS A 1 808 ? 34.378 -28.140 36.836 1.00 89.00 808 HIS A C 1
ATOM 6371 O O . HIS A 1 808 ? 34.490 -27.431 35.837 1.00 89.00 808 HIS A O 1
ATOM 6377 N N . GLY A 1 809 ? 34.401 -27.646 38.078 1.00 88.50 809 GLY A N 1
ATOM 6378 C CA . GLY A 1 809 ? 34.521 -26.221 38.381 1.00 88.50 809 GLY A CA 1
ATOM 6379 C C . GLY A 1 809 ? 33.376 -25.382 37.808 1.00 88.50 809 GLY A C 1
ATOM 6380 O O . GLY A 1 809 ? 33.623 -24.284 37.316 1.00 88.50 809 GLY A O 1
ATOM 6381 N N . LEU A 1 810 ? 32.142 -25.903 37.823 1.00 92.75 810 LEU A N 1
ATOM 6382 C CA . LEU A 1 810 ? 30.974 -25.194 37.291 1.00 92.75 810 LEU A CA 1
ATOM 6383 C C . LEU A 1 810 ? 30.598 -24.029 38.215 1.00 92.75 810 LEU A C 1
ATOM 6385 O O . LEU A 1 810 ? 30.364 -24.215 39.415 1.00 92.75 810 LEU A O 1
ATOM 6389 N N . THR A 1 811 ? 30.498 -22.826 37.658 1.00 92.88 811 THR A N 1
ATOM 6390 C CA . THR A 1 811 ? 30.008 -21.671 38.418 1.00 92.88 811 THR A CA 1
ATOM 6391 C C . THR A 1 811 ? 28.480 -21.727 38.570 1.00 92.88 811 THR A C 1
ATOM 6393 O O . THR A 1 811 ? 27.804 -22.457 37.836 1.00 92.88 811 THR A O 1
ATOM 6396 N N . PRO A 1 812 ? 27.888 -20.971 39.513 1.00 91.50 812 PRO A N 1
ATOM 6397 C CA . PRO A 1 812 ? 26.436 -20.805 39.577 1.00 91.50 812 PRO A CA 1
ATOM 6398 C C . PRO A 1 812 ? 25.818 -20.376 38.236 1.00 91.50 812 PRO A C 1
ATOM 6400 O O . PRO A 1 812 ? 24.774 -20.897 37.845 1.00 91.50 812 PRO A O 1
ATOM 6403 N N . GLU A 1 813 ? 26.494 -19.490 37.500 1.00 91.12 813 GLU A N 1
ATOM 6404 C CA . GLU A 1 813 ? 26.080 -19.032 36.172 1.00 91.12 813 GLU A CA 1
ATOM 6405 C C . GLU A 1 813 ? 26.128 -20.161 35.137 1.00 91.12 813 GLU A C 1
ATOM 6407 O O . GLU A 1 813 ? 25.211 -20.266 34.322 1.00 91.12 813 GLU A O 1
ATOM 6412 N N . ASP A 1 814 ? 27.141 -21.039 35.185 1.00 92.75 814 ASP A N 1
ATOM 6413 C CA . ASP A 1 814 ? 27.210 -22.213 34.305 1.00 92.75 814 ASP A CA 1
ATOM 6414 C C . ASP A 1 814 ? 25.991 -23.129 34.520 1.00 92.75 814 ASP A C 1
ATOM 6416 O O . ASP A 1 814 ? 25.350 -23.556 33.558 1.00 92.75 814 ASP A O 1
ATOM 6420 N N . ILE A 1 815 ? 25.634 -23.404 35.781 1.00 93.50 815 ILE A N 1
ATOM 6421 C CA . ILE A 1 815 ? 24.481 -24.254 36.132 1.00 93.50 815 ILE A CA 1
ATOM 6422 C C . ILE A 1 815 ? 23.164 -23.597 35.701 1.00 93.50 815 ILE A C 1
ATOM 6424 O O . ILE A 1 815 ? 22.305 -24.262 35.111 1.00 93.50 815 ILE A O 1
ATOM 6428 N N . ALA A 1 816 ? 23.015 -22.294 35.952 1.00 91.38 816 ALA A N 1
ATOM 6429 C CA . ALA A 1 816 ? 21.853 -21.527 35.517 1.00 91.38 816 ALA A CA 1
ATOM 6430 C C . ALA A 1 816 ? 21.675 -21.592 33.996 1.00 91.38 816 ALA A C 1
ATOM 6432 O O . ALA A 1 816 ? 20.595 -21.924 33.516 1.00 91.38 816 ALA A O 1
ATOM 6433 N N . CYS A 1 817 ? 22.742 -21.343 33.231 1.00 90.25 817 CYS A N 1
ATOM 6434 C CA . CYS A 1 817 ? 22.678 -21.349 31.772 1.00 90.25 817 CYS A CA 1
ATOM 6435 C C . CYS A 1 817 ? 22.403 -22.752 31.214 1.00 90.25 817 CYS A C 1
ATOM 6437 O O . CYS A 1 817 ? 21.635 -22.890 30.266 1.00 90.25 817 CYS A O 1
ATOM 6439 N N . LEU A 1 818 ? 22.991 -23.809 31.787 1.00 92.06 818 LEU A N 1
ATOM 6440 C CA . LEU A 1 818 ? 22.769 -25.180 31.309 1.00 92.06 818 LEU A CA 1
ATOM 6441 C C . LEU A 1 818 ? 21.319 -25.636 31.497 1.00 92.06 818 LEU A C 1
ATOM 6443 O O . LEU A 1 818 ? 20.759 -26.252 30.590 1.00 92.06 818 LEU A O 1
ATOM 6447 N N . THR A 1 819 ? 20.710 -25.316 32.638 1.00 90.00 819 THR A N 1
ATOM 6448 C CA . THR A 1 819 ? 19.299 -25.641 32.903 1.00 90.00 819 THR A CA 1
ATOM 6449 C C . THR A 1 819 ? 18.345 -24.742 32.116 1.00 90.00 819 THR A C 1
ATOM 6451 O O . THR A 1 819 ? 17.392 -25.249 31.523 1.00 90.00 819 THR A O 1
ATOM 6454 N N . ALA A 1 820 ? 18.647 -23.445 31.991 1.00 87.19 820 ALA A N 1
ATOM 6455 C CA . ALA A 1 820 ? 17.893 -22.513 31.149 1.00 87.19 820 ALA A CA 1
ATOM 6456 C C . ALA A 1 820 ? 17.899 -22.924 29.665 1.00 87.19 820 ALA A C 1
ATOM 6458 O O . ALA A 1 820 ? 16.863 -22.886 29.006 1.00 87.19 820 ALA A O 1
ATOM 6459 N N . ASN A 1 821 ? 19.033 -23.395 29.138 1.00 86.81 821 ASN A N 1
ATOM 6460 C CA . ASN A 1 821 ? 19.133 -23.857 27.750 1.00 86.81 821 ASN A CA 1
ATOM 6461 C C . ASN A 1 821 ? 18.231 -25.065 27.456 1.00 86.81 821 ASN A C 1
ATOM 6463 O O . ASN A 1 821 ? 17.762 -25.210 26.327 1.00 86.81 821 ASN A O 1
ATOM 6467 N N . LEU A 1 822 ? 17.996 -25.935 28.447 1.00 84.38 822 LEU A N 1
ATOM 6468 C CA . LEU A 1 822 ? 17.138 -27.109 28.288 1.00 84.38 822 LEU A CA 1
ATOM 6469 C C . LEU A 1 822 ? 15.674 -26.701 28.090 1.00 84.38 822 LEU A C 1
ATOM 6471 O O . LEU A 1 822 ? 15.016 -27.218 27.187 1.00 84.38 822 LEU A O 1
ATOM 6475 N N . ILE A 1 823 ? 15.182 -25.761 28.905 1.00 81.12 823 ILE A N 1
ATOM 6476 C CA . ILE A 1 823 ? 13.811 -25.267 28.769 1.00 81.12 823 ILE A CA 1
ATOM 6477 C C . ILE A 1 823 ? 13.673 -24.335 27.562 1.00 81.12 823 ILE A C 1
ATOM 6479 O O . ILE A 1 823 ? 12.783 -24.541 26.744 1.00 81.12 823 ILE A O 1
ATOM 6483 N N . GLY A 1 824 ? 14.598 -23.390 27.377 1.00 77.44 824 GLY A N 1
ATOM 6484 C CA . GLY A 1 824 ? 14.546 -22.444 26.268 1.00 77.44 824 GLY A CA 1
ATOM 6485 C C . GLY A 1 824 ? 14.532 -23.161 24.917 1.00 77.44 824 GLY A C 1
ATOM 6486 O O . GLY A 1 824 ? 13.591 -23.025 24.137 1.00 77.44 824 GLY A O 1
ATOM 6487 N N . GLY A 1 825 ? 15.526 -24.015 24.665 1.00 80.12 825 GLY A N 1
ATOM 6488 C CA . GLY A 1 825 ? 15.613 -24.727 23.391 1.00 80.12 825 GLY A CA 1
ATOM 6489 C C . GLY A 1 825 ? 14.483 -25.736 23.162 1.00 80.12 825 GLY A C 1
ATOM 6490 O O . GLY A 1 825 ? 14.130 -25.991 22.013 1.00 80.12 825 GLY A O 1
ATOM 6491 N N . GLY A 1 826 ? 13.925 -26.321 24.226 1.00 83.75 826 GLY A N 1
ATOM 6492 C CA . GLY A 1 826 ? 12.968 -27.425 24.132 1.00 83.75 826 GLY A CA 1
ATOM 6493 C C . GLY A 1 826 ? 11.499 -27.021 24.011 1.00 83.75 826 GLY A C 1
ATOM 6494 O O . GLY A 1 826 ? 10.733 -27.772 23.404 1.00 83.75 826 GLY A O 1
ATOM 6495 N N . VAL A 1 827 ? 11.097 -25.867 24.557 1.00 86.56 827 VAL A N 1
ATOM 6496 C CA . VAL A 1 827 ? 9.682 -25.448 24.578 1.00 86.56 827 VAL A CA 1
ATOM 6497 C C . VAL A 1 827 ? 9.242 -24.865 23.245 1.00 86.56 827 VAL A C 1
ATOM 6499 O O . VAL A 1 827 ? 8.365 -25.431 22.590 1.00 86.56 827 VAL A O 1
ATOM 6502 N N . ASP A 1 828 ? 9.856 -23.755 22.842 1.00 85.44 828 ASP A N 1
ATOM 6503 C CA . ASP A 1 828 ? 9.423 -22.982 21.679 1.00 85.44 828 ASP A CA 1
ATOM 6504 C C . ASP A 1 828 ? 9.580 -23.797 20.382 1.00 85.44 828 ASP A C 1
ATOM 6506 O O . ASP A 1 828 ? 8.618 -24.014 19.650 1.00 85.44 828 ASP A O 1
ATOM 6510 N N . THR A 1 829 ? 10.750 -24.401 20.150 1.00 89.75 829 THR A N 1
ATOM 6511 C CA . THR A 1 829 ? 11.020 -25.122 18.891 1.00 89.75 829 THR A CA 1
ATOM 6512 C C . THR A 1 829 ? 10.146 -26.365 18.677 1.00 89.75 829 THR A C 1
ATOM 6514 O O . THR A 1 829 ? 9.676 -26.619 17.560 1.00 89.75 829 THR A O 1
ATOM 6517 N N . THR A 1 830 ? 9.879 -27.133 19.738 1.00 92.06 830 THR A N 1
ATOM 6518 C CA . THR A 1 830 ? 9.013 -28.323 19.674 1.00 92.06 830 THR A CA 1
ATOM 6519 C C . THR A 1 830 ? 7.558 -27.924 19.455 1.00 92.06 830 THR A C 1
ATOM 6521 O O . THR A 1 830 ? 6.855 -28.554 18.657 1.00 92.06 830 THR A O 1
ATOM 6524 N N . THR A 1 831 ? 7.118 -26.848 20.111 1.00 92.00 831 THR A N 1
ATOM 6525 C CA . THR A 1 831 ? 5.773 -26.292 19.937 1.00 92.00 831 THR A CA 1
ATOM 6526 C C . THR A 1 831 ? 5.573 -25.823 18.503 1.00 92.00 831 THR A C 1
ATOM 6528 O O . THR A 1 831 ? 4.653 -26.286 17.832 1.00 92.00 831 THR A O 1
ATOM 6531 N N . SER A 1 832 ? 6.481 -25.000 17.987 1.00 93.81 832 SER A N 1
ATOM 6532 C CA . SER A 1 832 ? 6.425 -24.431 16.637 1.00 93.81 832 SER A CA 1
ATOM 6533 C C . SER A 1 832 ? 6.438 -25.503 15.544 1.00 93.81 832 SER A C 1
ATOM 6535 O O . SER A 1 832 ? 5.683 -25.418 14.570 1.00 93.81 832 SER A O 1
ATOM 6537 N N . SER A 1 833 ? 7.209 -26.577 15.742 1.00 96.31 833 SER A N 1
ATOM 6538 C CA . SER A 1 833 ? 7.206 -27.747 14.851 1.00 96.31 833 SER A CA 1
ATOM 6539 C C . SER A 1 833 ? 5.872 -28.508 14.899 1.00 96.31 833 SER A C 1
ATOM 6541 O O . SER A 1 833 ? 5.337 -28.893 13.859 1.00 96.31 833 SER A O 1
ATOM 6543 N N . THR A 1 834 ? 5.295 -28.690 16.090 1.00 96.94 834 THR A N 1
ATOM 6544 C CA . THR A 1 834 ? 4.006 -29.385 16.273 1.00 96.94 834 THR A CA 1
ATOM 6545 C C . THR A 1 834 ? 2.833 -28.574 15.709 1.00 96.94 834 THR A C 1
ATOM 6547 O O . THR A 1 834 ? 1.952 -29.131 15.056 1.00 96.94 834 THR A O 1
ATOM 6550 N N . LEU A 1 835 ? 2.838 -27.250 15.880 1.00 96.75 835 LEU A N 1
ATOM 6551 C CA . LEU A 1 835 ? 1.846 -26.356 15.275 1.00 96.75 835 LEU A CA 1
ATOM 6552 C C . LEU A 1 835 ? 1.958 -26.339 13.747 1.00 96.75 835 LEU A C 1
ATOM 6554 O O . LEU A 1 835 ? 0.941 -26.387 13.057 1.00 96.75 835 LEU A O 1
ATOM 6558 N N . SER A 1 836 ? 3.184 -26.349 13.212 1.00 97.25 836 SER A N 1
ATOM 6559 C CA . SER A 1 836 ? 3.421 -26.471 11.766 1.00 97.25 836 SER A CA 1
ATOM 6560 C C . SER A 1 836 ? 2.884 -27.792 11.214 1.00 97.25 836 SER A C 1
ATOM 6562 O O . SER A 1 836 ? 2.305 -27.819 10.130 1.00 97.25 836 SER A O 1
ATOM 6564 N N . PHE A 1 837 ? 3.006 -28.883 11.976 1.00 98.06 837 PHE A N 1
ATOM 6565 C CA . PHE A 1 837 ? 2.358 -30.150 11.648 1.00 98.06 837 PHE A CA 1
ATOM 6566 C C . PHE A 1 837 ? 0.829 -30.019 11.593 1.00 98.06 837 PHE A C 1
ATOM 6568 O O . PHE A 1 837 ? 0.228 -30.442 10.606 1.00 98.06 837 PHE A O 1
ATOM 6575 N N . PHE A 1 838 ? 0.186 -29.414 12.597 1.00 97.75 838 PHE A N 1
ATOM 6576 C CA . PHE A 1 838 ? -1.272 -29.238 12.582 1.00 97.75 838 PHE A CA 1
ATOM 6577 C C . PHE A 1 838 ? -1.744 -28.376 11.410 1.00 97.75 838 PHE A C 1
ATOM 6579 O O . PHE A 1 838 ? -2.718 -28.739 10.745 1.00 97.75 838 PHE A O 1
ATOM 6586 N N . LEU A 1 839 ? -1.024 -27.295 11.100 1.00 97.62 839 LEU A N 1
ATOM 6587 C CA . LEU A 1 839 ? -1.286 -26.465 9.925 1.00 97.62 839 LEU A CA 1
ATOM 6588 C C . LEU A 1 839 ? -1.185 -27.295 8.638 1.00 97.62 839 LEU A C 1
ATOM 6590 O O . LEU A 1 839 ? -2.109 -27.283 7.822 1.00 97.62 839 LEU A O 1
ATOM 6594 N N . ALA A 1 840 ? -0.113 -28.081 8.488 1.00 97.88 840 ALA A N 1
ATOM 6595 C CA . ALA A 1 840 ? 0.071 -28.960 7.337 1.00 97.88 840 ALA A CA 1
ATOM 6596 C C . ALA A 1 840 ? -1.071 -29.976 7.203 1.00 97.88 840 ALA A C 1
ATOM 6598 O O . ALA A 1 840 ? -1.591 -30.175 6.110 1.00 97.88 840 ALA A O 1
ATOM 6599 N N . MET A 1 841 ? -1.507 -30.598 8.300 1.00 97.94 841 MET A N 1
ATOM 6600 C CA . MET A 1 841 ? -2.596 -31.579 8.253 1.00 97.94 841 MET A CA 1
ATOM 6601 C C . MET A 1 841 ? -3.941 -30.950 7.890 1.00 97.94 841 MET A C 1
ATOM 6603 O O . MET A 1 841 ? -4.745 -31.610 7.233 1.00 97.94 841 MET A O 1
ATOM 6607 N N . CYS A 1 842 ? -4.174 -29.690 8.265 1.00 96.69 842 CYS A N 1
ATOM 6608 C CA . CYS A 1 842 ? -5.378 -28.960 7.874 1.00 96.69 842 CYS A CA 1
ATOM 6609 C C . CYS A 1 842 ? -5.368 -28.560 6.390 1.00 96.69 842 CYS A C 1
ATOM 6611 O O . CYS A 1 842 ? -6.421 -28.582 5.758 1.00 96.69 842 CYS A O 1
ATOM 6613 N N . VAL A 1 843 ? -4.204 -28.205 5.833 1.00 96.75 843 VAL A N 1
ATOM 6614 C CA . VAL A 1 843 ? -4.082 -27.692 4.453 1.00 96.75 843 VAL A CA 1
ATOM 6615 C C . VAL A 1 843 ? -3.804 -28.793 3.418 1.00 96.75 843 VAL A C 1
ATOM 6617 O O . VAL A 1 843 ? -4.223 -28.673 2.269 1.00 96.75 843 VAL A O 1
ATOM 6620 N N . PHE A 1 844 ? -3.148 -29.890 3.808 1.00 97.31 844 PHE A N 1
ATOM 6621 C CA . PHE A 1 844 ? -2.756 -30.998 2.926 1.00 97.31 844 PHE A CA 1
ATOM 6622 C C . PHE A 1 844 ? -3.425 -32.319 3.355 1.00 97.31 844 PHE A C 1
ATOM 6624 O O . PHE A 1 844 ? -2.759 -33.228 3.867 1.00 97.31 844 PHE A O 1
ATOM 6631 N N . PRO A 1 845 ? -4.748 -32.470 3.138 1.00 95.62 845 PRO A N 1
ATOM 6632 C CA . PRO A 1 845 ? -5.510 -33.624 3.619 1.00 95.62 845 PRO A CA 1
ATOM 6633 C C . PRO A 1 845 ? -5.045 -34.959 3.020 1.00 95.62 845 PRO A C 1
ATOM 6635 O O . PRO A 1 845 ? -5.154 -35.992 3.677 1.00 95.62 845 PRO A O 1
ATOM 6638 N N . GLU A 1 846 ? -4.469 -34.956 1.816 1.00 96.94 846 GLU A N 1
ATOM 6639 C CA . GLU A 1 846 ? -3.943 -36.171 1.178 1.00 96.94 846 GLU A CA 1
ATOM 6640 C C . GLU A 1 846 ? -2.767 -36.781 1.955 1.00 96.94 846 GLU A C 1
ATOM 6642 O O . GLU A 1 846 ? -2.695 -37.999 2.123 1.00 96.94 846 GLU A O 1
ATOM 6647 N N . ALA A 1 847 ? -1.868 -35.948 2.493 1.00 97.62 847 ALA A N 1
ATOM 6648 C CA . ALA A 1 847 ? -0.762 -36.427 3.320 1.00 97.62 847 ALA A CA 1
ATOM 6649 C C . ALA A 1 847 ? -1.274 -37.008 4.649 1.00 97.62 847 ALA A C 1
ATOM 6651 O O . ALA A 1 847 ? -0.795 -38.059 5.083 1.00 97.62 847 ALA A O 1
ATOM 6652 N N . GLN A 1 848 ? -2.283 -36.360 5.249 1.00 98.00 848 GLN A N 1
ATOM 6653 C CA . GLN A 1 848 ? -2.967 -36.838 6.454 1.00 98.00 848 GLN A CA 1
ATOM 6654 C C . GLN A 1 848 ? -3.596 -38.217 6.216 1.00 98.00 848 GLN A C 1
ATOM 6656 O O . GLN A 1 848 ? -3.372 -39.141 6.997 1.00 98.00 848 GLN A O 1
ATOM 6661 N N . LYS A 1 849 ? -4.331 -38.373 5.109 1.00 97.94 849 LYS A N 1
ATOM 6662 C CA . LYS A 1 849 ? -5.035 -39.607 4.747 1.00 97.94 849 LYS A CA 1
ATOM 6663 C C . LYS A 1 849 ? -4.082 -40.791 4.568 1.00 97.94 849 LYS A C 1
ATOM 6665 O O . LYS A 1 849 ? -4.305 -41.838 5.167 1.00 97.94 849 LYS A O 1
ATOM 6670 N N . LYS A 1 850 ? -2.982 -40.621 3.828 1.00 98.06 850 LYS A N 1
ATOM 6671 C CA . LYS A 1 850 ? -1.981 -41.690 3.630 1.00 98.06 850 LYS A CA 1
ATOM 6672 C C . LYS A 1 850 ? -1.333 -42.141 4.941 1.00 98.06 850 LYS A C 1
ATOM 6674 O O . LYS A 1 850 ? -1.150 -43.336 5.166 1.00 98.06 850 LYS A O 1
ATOM 6679 N N . ALA A 1 851 ? -1.017 -41.197 5.829 1.00 98.06 851 ALA A N 1
ATOM 6680 C CA . ALA A 1 851 ? -0.473 -41.528 7.143 1.00 98.06 851 ALA A CA 1
ATOM 6681 C C . ALA A 1 851 ? -1.502 -42.265 8.013 1.00 98.06 851 ALA A C 1
ATOM 6683 O O . ALA A 1 851 ? -1.168 -43.235 8.691 1.00 98.06 851 ALA A O 1
ATOM 6684 N N . GLN A 1 852 ? -2.765 -41.838 7.961 1.00 98.44 852 GLN A N 1
ATOM 6685 C CA . GLN A 1 852 ? -3.870 -42.501 8.647 1.00 98.44 852 GLN A CA 1
ATOM 6686 C C . GLN A 1 852 ? -4.095 -43.933 8.144 1.00 98.44 852 GLN A C 1
ATOM 6688 O O . GLN A 1 852 ? -4.271 -44.820 8.972 1.00 98.44 852 GLN A O 1
ATOM 6693 N N . GLU A 1 853 ? -4.023 -44.179 6.834 1.00 98.12 853 GLU A N 1
ATOM 6694 C CA . GLU A 1 853 ? -4.127 -45.521 6.239 1.00 98.12 853 GLU A CA 1
ATOM 6695 C C . GLU A 1 853 ? -2.996 -46.456 6.707 1.00 98.12 853 GLU A C 1
ATOM 6697 O O . GLU A 1 853 ? -3.237 -47.626 7.017 1.00 98.12 853 GLU A O 1
ATOM 6702 N N . GLU A 1 854 ? -1.759 -45.953 6.801 1.00 98.12 854 GLU A N 1
ATOM 6703 C CA . GLU A 1 854 ? -0.636 -46.712 7.365 1.00 98.12 854 GLU A CA 1
ATOM 6704 C C . GLU A 1 854 ? -0.869 -47.052 8.846 1.00 98.12 854 GLU A C 1
ATOM 6706 O O . GLU A 1 854 ? -0.708 -48.209 9.246 1.00 98.12 854 GLU A O 1
ATOM 6711 N N . ILE A 1 855 ? -1.295 -46.071 9.644 1.00 98.50 855 ILE A N 1
ATOM 6712 C CA . ILE A 1 855 ? -1.592 -46.256 11.069 1.00 98.50 855 ILE A CA 1
ATOM 6713 C C . ILE A 1 855 ? -2.729 -47.263 11.265 1.00 98.50 855 ILE A C 1
ATOM 6715 O O . ILE A 1 855 ? -2.631 -48.134 12.127 1.00 98.50 855 ILE A O 1
ATOM 6719 N N . ASP A 1 856 ? -3.788 -47.190 10.462 1.00 98.06 856 ASP A N 1
ATOM 6720 C CA . ASP A 1 856 ? -4.928 -48.100 10.568 1.00 98.06 856 ASP A CA 1
ATOM 6721 C C . ASP A 1 856 ? -4.525 -49.546 10.249 1.00 98.06 856 ASP A C 1
ATOM 6723 O O . ASP A 1 856 ? -4.975 -50.469 10.926 1.00 98.06 856 ASP A O 1
ATOM 6727 N N . ARG A 1 857 ? -3.631 -49.745 9.272 1.00 97.75 857 ARG A N 1
ATOM 6728 C CA . ARG A 1 857 ? -3.101 -51.069 8.912 1.00 97.75 857 ARG A CA 1
ATOM 6729 C C . ARG A 1 857 ? -2.234 -51.681 10.015 1.00 97.75 857 ARG A C 1
ATOM 6731 O O . ARG A 1 857 ? -2.264 -52.893 10.201 1.00 97.75 857 ARG A O 1
ATOM 6738 N N . VAL A 1 858 ? -1.419 -50.869 10.688 1.00 97.62 858 VAL A N 1
ATOM 6739 C CA . VAL A 1 858 ? -0.394 -51.344 11.638 1.00 97.62 858 VAL A CA 1
ATOM 6740 C C . VAL A 1 858 ? -0.914 -51.399 13.074 1.00 97.62 858 VAL A C 1
ATOM 6742 O O . VAL A 1 858 ? -0.650 -52.359 13.796 1.00 97.62 858 VAL A O 1
ATOM 6745 N N . VAL A 1 859 ? -1.638 -50.365 13.500 1.00 97.31 859 VAL A N 1
ATOM 6746 C CA . VAL A 1 859 ? -2.089 -50.179 14.887 1.00 97.31 859 VAL A CA 1
ATOM 6747 C C . VAL A 1 859 ? -3.556 -50.572 15.058 1.00 97.31 859 VAL A C 1
ATOM 6749 O O . VAL A 1 859 ? -3.918 -51.142 16.088 1.00 97.31 859 VAL A O 1
ATOM 6752 N N . GLY A 1 860 ? -4.394 -50.289 14.058 1.00 95.25 860 GLY A N 1
ATOM 6753 C CA . GLY A 1 860 ? -5.838 -50.502 14.130 1.00 95.25 860 GLY A CA 1
ATOM 6754 C C . GLY A 1 860 ? -6.557 -49.498 15.040 1.00 95.25 860 GLY A C 1
ATOM 6755 O O . GLY A 1 860 ? -6.090 -48.385 15.282 1.00 95.25 860 GLY A O 1
ATOM 6756 N N . GLU A 1 861 ? -7.736 -49.883 15.530 1.00 95.19 861 GLU A N 1
ATOM 6757 C CA . GLU A 1 861 ? -8.615 -49.029 16.346 1.00 95.19 861 GLU A CA 1
ATOM 6758 C C . GLU A 1 861 ? -8.620 -49.399 17.841 1.00 95.19 861 GLU A C 1
ATOM 6760 O O . GLU A 1 861 ? -9.105 -48.632 18.668 1.00 95.19 861 GLU A O 1
ATOM 6765 N N . ASP A 1 862 ? -8.089 -50.567 18.206 1.00 94.00 862 ASP A N 1
ATOM 6766 C CA . ASP A 1 862 ? -8.233 -51.153 19.549 1.00 94.00 862 ASP A CA 1
ATOM 6767 C C . ASP A 1 862 ? -7.282 -50.585 20.609 1.00 94.00 862 ASP A C 1
ATOM 6769 O O . ASP A 1 862 ? -7.470 -50.834 21.800 1.00 94.00 862 ASP A O 1
ATOM 6773 N N . ARG A 1 863 ? -6.259 -49.832 20.197 1.00 94.69 863 ARG A N 1
ATOM 6774 C CA . ARG A 1 863 ? -5.264 -49.222 21.087 1.00 94.69 863 ARG A CA 1
ATOM 6775 C C . ARG A 1 863 ? -4.674 -47.962 20.472 1.00 94.69 863 ARG A C 1
ATOM 6777 O O . ARG A 1 863 ? -4.603 -47.844 19.249 1.00 94.69 863 ARG A O 1
ATOM 6784 N N . MET A 1 864 ? -4.171 -47.065 21.312 1.00 95.94 864 MET A N 1
ATOM 6785 C CA . MET A 1 864 ? -3.375 -45.936 20.841 1.00 95.94 864 MET A CA 1
ATOM 6786 C C . MET A 1 864 ? -1.977 -46.397 20.358 1.00 95.94 864 MET A C 1
ATOM 6788 O O . MET A 1 864 ? -1.429 -47.374 20.889 1.00 95.94 864 MET A O 1
ATOM 6792 N N . PRO A 1 865 ? -1.352 -45.704 19.382 1.00 97.25 865 PRO A N 1
ATOM 6793 C CA . PRO A 1 865 ? 0.031 -45.965 18.993 1.00 97.25 865 PRO A CA 1
ATOM 6794 C C . PRO A 1 865 ? 1.025 -45.841 20.160 1.00 97.25 865 PRO A C 1
ATOM 6796 O O . PRO A 1 865 ? 0.903 -44.968 21.036 1.00 97.25 865 PRO A O 1
ATOM 6799 N N . THR A 1 866 ? 2.048 -46.693 20.147 1.00 94.62 866 THR A N 1
ATOM 6800 C CA . THR A 1 866 ? 3.135 -46.727 21.134 1.00 94.62 866 THR A CA 1
ATOM 6801 C C . THR A 1 866 ? 4.508 -46.755 20.456 1.00 94.62 866 THR A C 1
ATOM 6803 O O . THR A 1 866 ? 4.625 -46.868 19.239 1.00 94.62 866 THR A O 1
ATOM 6806 N N . TRP A 1 867 ? 5.577 -46.681 21.249 1.00 93.06 867 TRP A N 1
ATOM 6807 C CA . TRP A 1 867 ? 6.956 -46.690 20.755 1.00 93.06 867 TRP A CA 1
ATOM 6808 C C . TRP A 1 867 ? 7.354 -47.960 19.993 1.00 93.06 867 TRP A C 1
ATOM 6810 O O . TRP A 1 867 ? 8.304 -47.921 19.218 1.00 93.06 867 TRP A O 1
ATOM 6820 N N . SER A 1 868 ? 6.662 -49.086 20.204 1.00 93.69 868 SER A N 1
ATOM 6821 C CA . SER A 1 868 ? 6.937 -50.326 19.466 1.00 93.69 868 SER A CA 1
ATOM 6822 C C . SER A 1 868 ? 6.504 -50.258 18.002 1.00 93.69 868 SER A C 1
ATOM 6824 O O . SER A 1 868 ? 6.958 -51.070 17.203 1.00 93.69 868 SER A O 1
ATOM 6826 N N . ASP A 1 869 ? 5.635 -49.307 17.652 1.00 95.50 869 ASP A N 1
ATOM 6827 C CA . ASP A 1 869 ? 5.095 -49.168 16.299 1.00 95.50 869 ASP A CA 1
ATOM 6828 C C . ASP A 1 869 ? 6.034 -48.367 15.377 1.00 95.50 869 ASP A C 1
ATOM 6830 O O . ASP A 1 869 ? 5.880 -48.413 14.161 1.00 95.50 869 ASP A O 1
ATOM 6834 N N . GLU A 1 870 ? 7.028 -47.662 15.935 1.00 91.62 870 GLU A N 1
ATOM 6835 C CA . GLU A 1 870 ? 7.906 -46.712 15.231 1.00 91.62 870 GLU A CA 1
ATOM 6836 C C . GLU A 1 870 ? 8.540 -47.298 13.962 1.00 91.62 870 GLU A C 1
ATOM 6838 O O . GLU A 1 870 ? 8.441 -46.721 12.881 1.00 91.62 870 GLU A O 1
ATOM 6843 N N . THR A 1 871 ? 9.115 -48.497 14.059 1.00 93.00 871 THR A N 1
ATOM 6844 C CA . THR A 1 871 ? 9.778 -49.173 12.930 1.00 93.00 871 THR A CA 1
ATOM 6845 C C . THR A 1 871 ? 8.815 -49.661 11.849 1.00 93.00 871 THR A C 1
ATOM 6847 O O . THR A 1 871 ? 9.247 -49.940 10.732 1.00 93.00 871 THR A O 1
ATOM 6850 N N . SER A 1 872 ? 7.523 -49.771 12.166 1.00 96.38 872 SER A N 1
ATOM 6851 C CA . SER A 1 872 ? 6.474 -50.245 11.255 1.00 96.38 872 SER A CA 1
ATOM 6852 C C . SER A 1 872 ? 5.695 -49.103 10.596 1.00 96.38 872 SER A C 1
ATOM 6854 O O . SER A 1 872 ? 4.797 -49.372 9.800 1.00 96.38 872 SER A O 1
ATOM 6856 N N . LEU A 1 873 ? 6.042 -47.844 10.897 1.00 97.25 873 LEU A N 1
ATOM 6857 C CA . LEU A 1 873 ? 5.384 -46.638 10.384 1.00 97.25 873 LEU A CA 1
ATOM 6858 C C . LEU A 1 873 ? 6.355 -45.752 9.565 1.00 97.25 873 LEU A C 1
ATOM 6860 O O . LEU A 1 873 ? 6.661 -44.612 9.952 1.00 97.25 873 LEU A O 1
ATOM 6864 N N . PRO A 1 874 ? 6.911 -46.267 8.449 1.00 96.31 874 PRO A N 1
ATOM 6865 C CA . PRO A 1 874 ? 7.871 -45.531 7.631 1.00 96.31 874 PRO A CA 1
ATOM 6866 C C . PRO A 1 874 ? 7.286 -44.270 6.980 1.00 96.31 874 PRO A C 1
ATOM 6868 O O . PRO A 1 874 ? 8.023 -43.297 6.814 1.00 96.31 874 PRO A O 1
ATOM 6871 N N . TYR A 1 875 ? 5.993 -44.233 6.636 1.00 97.75 875 TYR A N 1
ATOM 6872 C CA . TYR A 1 875 ? 5.377 -43.025 6.076 1.00 97.75 875 TYR A CA 1
ATOM 6873 C C . TYR A 1 875 ? 5.191 -41.945 7.143 1.00 97.75 875 TYR A C 1
ATOM 6875 O O . TYR A 1 875 ? 5.498 -40.781 6.890 1.00 97.75 875 TYR A O 1
ATOM 6883 N N . VAL A 1 876 ? 4.778 -42.311 8.360 1.00 97.62 876 VAL A N 1
ATOM 6884 C CA . VAL A 1 876 ? 4.732 -41.355 9.482 1.00 97.62 876 VAL A CA 1
ATOM 6885 C C . VAL A 1 876 ? 6.130 -40.816 9.795 1.00 97.62 876 VAL A C 1
ATOM 6887 O O . VAL A 1 876 ? 6.288 -39.618 10.016 1.00 97.62 876 VAL A O 1
ATOM 6890 N N . SER A 1 877 ? 7.160 -41.662 9.742 1.00 96.12 877 SER A N 1
ATOM 6891 C CA . SER A 1 877 ? 8.554 -41.230 9.923 1.00 96.12 877 SER A CA 1
ATOM 6892 C C . SER A 1 877 ? 8.981 -40.215 8.853 1.00 96.12 877 SER A C 1
ATOM 6894 O O . SER A 1 877 ? 9.562 -39.178 9.173 1.00 96.12 877 SER A O 1
ATOM 6896 N N . ALA A 1 878 ? 8.625 -40.469 7.592 1.00 97.00 878 ALA A N 1
ATOM 6897 C CA . ALA A 1 878 ? 8.848 -39.547 6.482 1.00 97.00 878 ALA A CA 1
ATOM 6898 C C . ALA A 1 878 ? 8.064 -38.229 6.644 1.00 97.00 878 ALA A C 1
ATOM 6900 O O . ALA A 1 878 ? 8.574 -37.154 6.331 1.00 97.00 878 ALA A O 1
ATOM 6901 N N . LEU A 1 879 ? 6.850 -38.295 7.201 1.00 97.81 879 LEU A N 1
ATOM 6902 C CA . LEU A 1 879 ? 6.026 -37.130 7.518 1.00 97.81 879 LEU A CA 1
ATOM 6903 C C . LEU A 1 879 ? 6.685 -36.255 8.590 1.00 97.81 879 LEU A C 1
ATOM 6905 O O . LEU A 1 879 ? 6.708 -35.039 8.431 1.00 97.81 879 LEU A O 1
ATOM 6909 N N . VAL A 1 880 ? 7.279 -36.844 9.635 1.00 97.19 880 VAL A N 1
ATOM 6910 C CA . VAL A 1 880 ? 8.047 -36.097 10.652 1.00 97.19 880 VAL A CA 1
ATOM 6911 C C . VAL A 1 880 ? 9.235 -35.365 10.015 1.00 97.19 880 VAL A C 1
ATOM 6913 O O . VAL A 1 880 ? 9.453 -34.187 10.302 1.00 97.19 880 VAL A O 1
ATOM 6916 N N . SER A 1 881 ? 9.977 -36.020 9.116 1.00 96.88 881 SER A N 1
ATOM 6917 C CA . SER A 1 881 ? 11.067 -35.374 8.368 1.00 96.88 881 SER A CA 1
ATOM 6918 C C . SER A 1 881 ? 10.568 -34.224 7.489 1.00 96.88 881 SER A C 1
ATOM 6920 O O . SER A 1 881 ? 11.195 -33.164 7.451 1.00 96.88 881 SER A O 1
ATOM 6922 N N . GLU A 1 882 ? 9.412 -34.387 6.842 1.00 97.38 882 GLU A N 1
ATOM 6923 C CA . GLU A 1 882 ? 8.799 -33.328 6.039 1.00 97.38 882 GLU A CA 1
ATOM 6924 C C . GLU A 1 882 ? 8.309 -32.153 6.895 1.00 97.38 882 GLU A C 1
ATOM 6926 O O . GLU A 1 882 ? 8.498 -31.015 6.481 1.00 97.38 882 GLU A O 1
ATOM 6931 N N . VAL A 1 883 ? 7.785 -32.371 8.110 1.00 97.31 883 VAL A N 1
ATOM 6932 C CA . VAL A 1 883 ? 7.473 -31.281 9.065 1.00 97.31 883 VAL A CA 1
ATOM 6933 C C . VAL A 1 883 ? 8.724 -30.464 9.376 1.00 97.31 883 VAL A C 1
ATOM 6935 O O . VAL A 1 883 ? 8.705 -29.236 9.286 1.00 97.31 883 VAL A O 1
ATOM 6938 N N . LEU A 1 884 ? 9.828 -31.145 9.689 1.00 95.94 884 LEU A N 1
ATOM 6939 C CA . LEU A 1 884 ? 11.090 -30.495 10.037 1.00 95.94 884 LEU A CA 1
ATOM 6940 C C . LEU A 1 884 ? 11.693 -29.719 8.859 1.00 95.94 884 LEU A C 1
ATOM 6942 O O . LEU A 1 884 ? 12.362 -28.707 9.092 1.00 95.94 884 LEU A O 1
ATOM 6946 N N . ARG A 1 885 ? 11.464 -30.163 7.617 1.00 95.50 885 ARG A N 1
ATOM 6947 C CA . ARG A 1 885 ? 11.934 -29.505 6.387 1.00 95.50 885 ARG A CA 1
ATOM 6948 C C . ARG A 1 885 ? 11.012 -28.370 5.920 1.00 95.50 885 ARG A C 1
ATOM 6950 O O . ARG A 1 885 ? 11.506 -27.300 5.581 1.00 95.50 885 ARG A O 1
ATOM 6957 N N . TRP A 1 886 ? 9.697 -28.591 5.875 1.00 95.56 886 TRP A N 1
ATOM 6958 C CA . TRP A 1 886 ? 8.718 -27.712 5.214 1.00 95.56 886 TRP A CA 1
ATOM 6959 C C . TRP A 1 886 ? 8.676 -26.303 5.799 1.00 95.56 886 TRP A C 1
ATOM 6961 O O . TRP A 1 886 ? 8.635 -25.318 5.052 1.00 95.56 886 TRP A O 1
ATOM 6971 N N . ARG A 1 887 ? 8.705 -26.210 7.131 1.00 91.75 887 ARG A N 1
ATOM 6972 C CA . ARG A 1 887 ? 8.676 -24.954 7.887 1.00 91.75 887 ARG A CA 1
ATOM 6973 C C . ARG A 1 887 ? 9.622 -25.062 9.082 1.00 91.75 887 ARG A C 1
ATOM 6975 O O . ARG A 1 887 ? 9.201 -25.235 10.220 1.00 91.75 887 ARG A O 1
ATOM 6982 N N . SER A 1 888 ? 10.925 -25.023 8.807 1.00 90.81 888 SER A N 1
ATOM 6983 C CA . SER A 1 888 ? 11.952 -25.117 9.852 1.00 90.81 888 SER A CA 1
ATOM 6984 C C . SER A 1 888 ? 11.932 -23.927 10.792 1.00 90.81 888 SER A C 1
ATOM 6986 O O . SER A 1 888 ? 12.005 -22.794 10.338 1.00 90.81 888 SER A O 1
ATOM 6988 N N . VAL A 1 889 ? 11.905 -24.200 12.093 1.00 91.12 889 VAL A N 1
ATOM 6989 C CA . VAL A 1 889 ? 11.770 -23.164 13.122 1.00 91.12 889 VAL A CA 1
ATOM 6990 C C . VAL A 1 889 ? 12.896 -22.130 13.056 1.00 91.12 889 VAL A C 1
ATOM 6992 O O . VAL A 1 889 ? 12.609 -20.946 13.007 1.00 91.12 889 VAL A O 1
ATOM 6995 N N . THR A 1 890 ? 14.163 -22.547 13.021 1.00 89.38 890 THR A N 1
ATOM 6996 C CA . THR A 1 890 ? 15.307 -21.622 12.975 1.00 89.38 890 THR A CA 1
ATOM 6997 C C . THR A 1 890 ? 15.575 -21.153 11.546 1.00 89.38 890 THR A C 1
ATOM 6999 O O . THR A 1 890 ? 16.006 -21.940 10.702 1.00 89.38 890 THR A O 1
ATOM 7002 N N . THR A 1 891 ? 15.336 -19.878 11.248 1.00 87.81 891 THR A N 1
ATOM 7003 C CA . THR A 1 891 ? 15.409 -19.350 9.873 1.00 87.81 891 THR A CA 1
ATOM 7004 C C . THR A 1 891 ? 16.845 -19.168 9.375 1.00 87.81 891 THR A C 1
ATOM 7006 O O . THR A 1 891 ? 17.152 -19.596 8.256 1.00 87.81 891 THR A O 1
ATOM 7009 N N . LEU A 1 892 ? 17.755 -18.638 10.202 1.00 86.75 892 LEU A N 1
ATOM 7010 C CA . LEU A 1 892 ? 19.183 -18.481 9.890 1.00 86.75 892 LEU A CA 1
ATOM 7011 C C . LEU A 1 892 ? 20.053 -19.593 10.489 1.00 86.75 892 LEU A C 1
ATOM 7013 O O . LEU A 1 892 ? 21.276 -19.455 10.560 1.00 86.75 892 LEU A O 1
ATOM 7017 N N . GLY A 1 893 ? 19.451 -20.717 10.885 1.00 83.44 893 GLY A N 1
ATOM 7018 C CA . GLY A 1 893 ? 20.189 -21.860 11.422 1.00 83.44 893 GLY A CA 1
ATOM 7019 C C . GLY A 1 893 ? 20.661 -21.679 12.867 1.00 83.44 893 GLY A C 1
ATOM 7020 O O . GLY A 1 893 ? 21.487 -22.472 13.332 1.00 83.44 893 GLY A O 1
ATOM 7021 N N . GLY A 1 894 ? 20.128 -20.685 13.588 1.00 83.81 894 GLY A N 1
ATOM 7022 C CA . GLY A 1 894 ? 20.446 -20.401 14.983 1.00 83.81 894 GLY A CA 1
ATOM 7023 C C . GLY A 1 894 ? 21.729 -19.583 15.163 1.00 83.81 894 GLY A C 1
ATOM 7024 O O . GLY A 1 894 ? 21.981 -18.608 14.465 1.00 83.81 894 GLY A O 1
ATOM 7025 N N . ILE A 1 895 ? 22.548 -19.956 16.152 1.00 88.62 895 ILE A N 1
ATOM 7026 C CA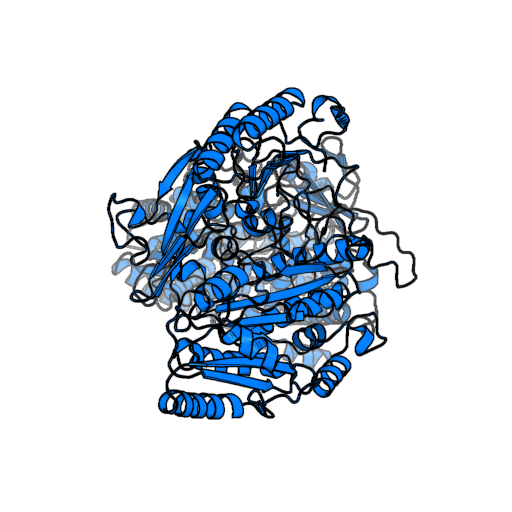 . ILE A 1 895 ? 23.697 -19.142 16.579 1.00 88.62 895 ILE A CA 1
ATOM 7027 C C . ILE A 1 895 ? 24.863 -19.236 15.574 1.00 88.62 895 ILE A C 1
ATOM 7029 O O . ILE A 1 895 ? 25.354 -20.351 15.334 1.00 88.62 895 ILE A O 1
ATOM 7033 N N . PRO A 1 896 ? 25.401 -18.100 15.080 1.00 91.88 896 PRO A N 1
ATOM 7034 C CA . PRO A 1 896 ? 26.474 -18.086 14.093 1.00 91.88 896 PRO A CA 1
ATOM 7035 C C . PRO A 1 896 ? 27.729 -18.864 14.508 1.00 91.88 896 PRO A C 1
ATOM 7037 O O . PRO A 1 896 ? 28.128 -18.952 15.673 1.00 91.88 896 PRO A O 1
ATOM 7040 N N . HIS A 1 897 ? 28.389 -19.435 13.515 1.00 95.06 897 HIS A N 1
ATOM 7041 C CA . HIS A 1 897 ? 29.687 -20.088 13.601 1.00 95.06 897 HIS A CA 1
ATOM 7042 C C . HIS A 1 897 ? 30.818 -19.094 13.329 1.00 95.06 897 HIS A C 1
ATOM 7044 O O . HIS A 1 897 ? 30.593 -18.026 12.767 1.00 95.06 897 HIS A O 1
ATOM 7050 N N . ALA A 1 898 ? 32.046 -19.442 13.709 1.00 94.94 898 ALA A N 1
ATOM 7051 C CA . ALA A 1 898 ? 33.231 -18.693 13.309 1.00 94.94 898 ALA A CA 1
ATOM 7052 C C . ALA A 1 898 ? 34.461 -19.595 13.129 1.00 94.94 898 ALA A C 1
ATOM 7054 O O . ALA A 1 898 ? 34.642 -20.551 13.899 1.00 94.94 898 ALA A O 1
ATOM 7055 N N . PRO A 1 899 ? 35.333 -19.284 12.152 1.00 95.94 899 PRO A N 1
ATOM 7056 C CA . PRO A 1 899 ? 36.584 -19.992 11.958 1.00 95.94 899 PRO A CA 1
ATOM 7057 C C . PRO A 1 899 ? 37.633 -19.587 13.004 1.00 95.94 899 PRO A C 1
ATOM 7059 O O . PRO A 1 899 ? 37.773 -18.415 13.354 1.00 95.94 899 PRO A O 1
ATOM 7062 N N . ILE A 1 900 ? 38.413 -20.554 13.492 1.00 95.62 900 ILE A N 1
ATOM 7063 C CA . ILE A 1 900 ? 39.504 -20.314 14.464 1.00 95.62 900 ILE A CA 1
ATOM 7064 C C . ILE A 1 900 ? 40.815 -19.819 13.831 1.00 95.62 900 ILE A C 1
ATOM 7066 O O . ILE A 1 900 ? 41.726 -19.404 14.552 1.00 95.62 900 ILE A O 1
ATOM 7070 N N . ARG A 1 901 ? 40.916 -19.867 12.502 1.00 94.75 901 ARG A N 1
ATOM 7071 C CA . ARG A 1 901 ? 42.040 -19.404 11.679 1.00 94.75 901 ARG A CA 1
ATOM 7072 C C . ARG A 1 901 ? 41.511 -18.970 10.315 1.00 94.75 901 ARG A C 1
ATOM 7074 O O . ARG A 1 901 ? 40.428 -19.413 9.948 1.00 94.75 901 ARG A O 1
ATOM 7081 N N . ASP A 1 902 ? 42.270 -18.160 9.593 1.00 95.50 902 ASP A N 1
ATOM 7082 C CA . ASP A 1 902 ? 41.949 -17.817 8.207 1.00 95.50 902 ASP A CA 1
ATOM 7083 C C . ASP A 1 902 ? 41.881 -19.096 7.355 1.00 95.50 902 ASP A C 1
ATOM 7085 O O . ASP A 1 902 ? 42.651 -20.039 7.578 1.00 95.50 902 ASP A O 1
ATOM 7089 N N . ASP A 1 903 ? 40.947 -19.144 6.409 1.00 95.69 903 ASP A N 1
ATOM 7090 C CA . ASP A 1 903 ? 40.759 -20.281 5.507 1.00 95.69 903 ASP A CA 1
ATOM 7091 C C . ASP A 1 903 ? 40.339 -19.799 4.114 1.00 95.69 903 ASP A C 1
ATOM 7093 O O . ASP A 1 903 ? 39.677 -18.770 3.977 1.00 95.69 903 ASP A O 1
ATOM 7097 N N . GLU A 1 904 ? 40.714 -20.546 3.079 1.00 92.56 904 GLU A N 1
ATOM 7098 C CA . GLU A 1 904 ? 40.328 -20.252 1.699 1.00 92.56 904 GLU A CA 1
ATOM 7099 C C . GLU A 1 904 ? 39.228 -21.220 1.244 1.00 92.56 904 GLU A C 1
ATOM 7101 O O . GLU A 1 904 ? 39.329 -22.449 1.388 1.00 92.56 904 GLU A O 1
ATOM 7106 N N . TYR A 1 905 ? 38.153 -20.664 0.689 1.00 90.69 905 TYR A N 1
ATOM 7107 C CA . TYR A 1 905 ? 37.012 -21.424 0.194 1.00 90.69 905 TYR A CA 1
ATOM 7108 C C . TYR A 1 905 ? 36.531 -20.854 -1.142 1.00 90.69 905 TYR A C 1
ATOM 7110 O O . TYR A 1 905 ? 36.145 -19.691 -1.224 1.00 90.69 905 TYR A O 1
ATOM 7118 N N . ASN A 1 906 ? 36.564 -21.672 -2.199 1.00 84.25 906 ASN A N 1
ATOM 7119 C CA . ASN A 1 906 ? 36.176 -21.292 -3.565 1.00 84.25 906 ASN A CA 1
ATOM 7120 C C . ASN A 1 906 ? 36.829 -19.986 -4.074 1.00 84.25 906 ASN A C 1
ATOM 7122 O O . ASN A 1 906 ? 36.173 -19.179 -4.726 1.00 84.25 906 ASN A O 1
ATOM 7126 N N . GLY A 1 907 ? 38.116 -19.774 -3.769 1.00 81.12 907 GLY A N 1
ATOM 7127 C CA . GLY A 1 907 ? 38.870 -18.577 -4.171 1.00 81.12 907 GLY A CA 1
ATOM 7128 C C . GLY A 1 907 ? 38.614 -17.332 -3.312 1.00 81.12 907 GLY A C 1
ATOM 7129 O O . GLY A 1 907 ? 39.131 -16.261 -3.622 1.00 81.12 907 GLY A O 1
ATOM 7130 N N . TYR A 1 908 ? 37.829 -17.452 -2.235 1.00 85.44 908 TYR A N 1
ATOM 7131 C CA . TYR A 1 908 ? 37.602 -16.388 -1.258 1.00 85.44 908 TYR A CA 1
ATOM 7132 C C . TYR A 1 908 ? 38.373 -16.658 0.032 1.00 85.44 908 TYR A C 1
ATOM 7134 O O . TYR A 1 908 ? 38.286 -17.748 0.602 1.00 85.44 908 TYR A O 1
ATOM 7142 N N . LEU A 1 909 ? 39.069 -15.637 0.532 1.00 89.25 909 LEU A N 1
ATOM 7143 C CA . LEU A 1 909 ? 39.649 -15.653 1.870 1.00 89.25 909 LEU A CA 1
ATOM 7144 C C . LEU A 1 909 ? 38.556 -15.374 2.908 1.00 89.25 909 LEU A C 1
ATOM 7146 O O . LEU A 1 909 ? 37.917 -14.321 2.871 1.00 89.25 909 LEU A O 1
ATOM 7150 N N . ILE A 1 910 ? 38.374 -16.296 3.850 1.00 93.44 910 ILE A N 1
ATOM 7151 C CA . ILE A 1 910 ? 37.499 -16.149 5.013 1.00 93.44 910 ILE A CA 1
ATOM 7152 C C . ILE A 1 910 ? 38.388 -15.928 6.247 1.00 93.44 910 ILE A C 1
ATOM 7154 O O . ILE A 1 910 ? 39.022 -16.877 6.717 1.00 93.44 910 ILE A O 1
ATOM 7158 N N . PRO A 1 911 ? 38.451 -14.699 6.790 1.00 92.69 911 PRO A N 1
ATOM 7159 C CA . PRO A 1 911 ? 39.276 -14.406 7.956 1.00 92.69 911 PRO A CA 1
ATOM 7160 C C . PRO A 1 911 ? 38.815 -15.130 9.228 1.00 92.69 911 PRO A C 1
ATOM 7162 O O . PRO A 1 911 ? 37.632 -15.418 9.433 1.00 92.69 911 PRO A O 1
ATOM 7165 N N . LYS A 1 912 ? 39.756 -15.359 10.143 1.00 94.12 912 LYS A N 1
ATOM 7166 C CA . LYS A 1 912 ? 39.513 -15.829 11.507 1.00 94.12 912 LYS A CA 1
ATOM 7167 C C . LYS A 1 912 ? 38.473 -14.952 12.203 1.00 94.12 912 LYS A C 1
ATOM 7169 O O . LYS A 1 912 ? 38.569 -13.727 12.210 1.00 94.12 912 LYS A O 1
ATOM 7174 N N . GLY A 1 913 ? 37.531 -15.592 12.892 1.00 91.25 913 GLY A N 1
ATOM 7175 C CA . GLY A 1 913 ? 36.527 -14.908 13.706 1.00 91.25 913 GLY A CA 1
ATOM 7176 C C . GLY A 1 913 ? 35.355 -14.313 12.922 1.00 91.25 913 GLY A C 1
ATOM 7177 O O . GLY A 1 913 ? 34.446 -13.776 13.551 1.00 91.25 913 GLY A O 1
ATOM 7178 N N . THR A 1 914 ? 35.337 -14.422 11.588 1.00 92.50 914 THR A N 1
ATOM 7179 C CA . THR A 1 914 ? 34.188 -14.040 10.756 1.00 92.50 914 THR A CA 1
ATOM 7180 C C . THR A 1 914 ? 32.943 -14.827 11.158 1.00 92.50 914 THR A C 1
ATOM 7182 O O . THR A 1 914 ? 32.990 -16.051 11.255 1.00 92.50 914 THR A O 1
ATOM 7185 N N . ALA A 1 915 ? 31.828 -14.132 11.392 1.00 92.31 915 ALA A N 1
ATOM 7186 C CA . ALA A 1 915 ? 30.554 -14.773 11.703 1.00 92.31 915 ALA A CA 1
ATOM 7187 C C . ALA A 1 915 ? 29.985 -15.443 10.445 1.00 92.31 915 ALA A C 1
ATOM 7189 O O . ALA A 1 915 ? 29.984 -14.829 9.380 1.00 92.31 915 ALA A O 1
ATOM 7190 N N . ILE A 1 916 ? 29.523 -16.689 10.555 1.00 93.00 916 ILE A N 1
ATOM 7191 C CA . ILE A 1 916 ? 28.983 -17.477 9.440 1.00 93.00 916 ILE A CA 1
ATOM 7192 C C . ILE A 1 916 ? 27.713 -18.193 9.880 1.00 93.00 916 ILE A C 1
ATOM 7194 O O . ILE A 1 916 ? 27.724 -18.885 10.895 1.00 93.00 916 ILE A O 1
ATOM 7198 N N . THR A 1 917 ? 26.645 -18.079 9.100 1.00 92.12 917 THR A N 1
ATOM 7199 C CA . THR A 1 917 ? 25.376 -18.761 9.364 1.00 92.12 917 THR A CA 1
ATOM 7200 C C . THR A 1 917 ? 24.830 -19.450 8.117 1.00 92.12 917 THR A C 1
ATOM 7202 O O . THR A 1 917 ? 25.217 -19.110 6.996 1.00 92.12 917 THR A O 1
ATOM 7205 N N . GLY A 1 918 ? 23.951 -20.435 8.304 1.00 91.56 918 GLY A N 1
ATOM 7206 C CA . GLY A 1 918 ? 23.265 -21.122 7.211 1.00 91.56 918 GLY A CA 1
ATOM 7207 C C . GLY A 1 918 ? 21.805 -20.691 7.139 1.00 91.56 918 GLY A C 1
ATOM 7208 O O . GLY A 1 918 ? 21.056 -20.932 8.075 1.00 91.56 918 GLY A O 1
ATOM 7209 N N . ASN A 1 919 ? 21.392 -20.090 6.027 1.00 91.50 919 ASN A N 1
ATOM 7210 C CA . ASN A 1 919 ? 20.011 -19.694 5.772 1.00 91.50 919 ASN A CA 1
ATOM 7211 C C . ASN A 1 919 ? 19.133 -20.940 5.557 1.00 91.50 919 ASN A C 1
ATOM 7213 O O . ASN A 1 919 ? 18.937 -21.385 4.426 1.00 91.50 919 ASN A O 1
ATOM 7217 N N . LEU A 1 920 ? 18.621 -21.528 6.642 1.00 91.62 920 LEU A N 1
ATOM 7218 C CA . LEU A 1 920 ? 17.791 -22.733 6.594 1.00 91.62 920 LEU A CA 1
ATOM 7219 C C . LEU A 1 920 ? 16.487 -22.515 5.827 1.00 91.62 920 LEU A C 1
ATOM 7221 O O . LEU A 1 920 ? 16.063 -23.429 5.118 1.00 91.62 920 LEU A O 1
ATOM 7225 N N . TRP A 1 921 ? 15.885 -21.325 5.911 1.00 89.38 921 TRP A N 1
ATOM 7226 C CA . TRP A 1 921 ? 14.697 -20.989 5.120 1.00 89.38 921 TRP A CA 1
ATOM 7227 C C . TRP A 1 921 ? 14.988 -21.099 3.620 1.00 89.38 921 TRP A C 1
ATOM 7229 O O . TRP A 1 921 ? 14.288 -21.813 2.904 1.00 89.38 921 TRP A O 1
ATOM 7239 N N . GLY A 1 922 ? 16.065 -20.466 3.148 1.00 89.88 922 GLY A N 1
ATOM 7240 C CA . GLY A 1 922 ? 16.515 -20.561 1.759 1.00 89.88 922 GLY A CA 1
ATOM 7241 C C . GLY A 1 922 ? 16.924 -21.982 1.363 1.00 89.88 922 GLY A C 1
ATOM 7242 O O . GLY A 1 922 ? 16.519 -22.463 0.306 1.00 89.88 922 GLY A O 1
ATOM 7243 N N . ILE A 1 923 ? 17.663 -22.683 2.229 1.00 92.75 923 ILE A N 1
ATOM 7244 C CA . ILE A 1 923 ? 18.170 -24.040 1.980 1.00 92.75 923 ILE A CA 1
ATOM 7245 C C . ILE A 1 923 ? 17.024 -25.049 1.814 1.00 92.75 923 ILE A C 1
ATOM 7247 O O . ILE A 1 923 ? 16.982 -25.776 0.822 1.00 92.75 923 ILE A O 1
ATOM 7251 N N . HIS A 1 924 ? 16.062 -25.091 2.738 1.00 93.56 924 HIS A N 1
ATOM 7252 C CA . HIS A 1 924 ? 14.943 -26.042 2.674 1.00 93.56 924 HIS A CA 1
ATOM 7253 C C . HIS A 1 924 ? 13.858 -25.668 1.662 1.00 93.56 924 HIS A C 1
ATOM 7255 O O . HIS A 1 924 ? 12.979 -26.486 1.365 1.00 93.56 924 HIS A O 1
ATOM 7261 N N . ARG A 1 925 ? 13.932 -24.451 1.115 1.00 91.31 925 ARG A N 1
ATOM 7262 C CA . ARG A 1 925 ? 13.080 -23.972 0.025 1.00 91.31 925 ARG A CA 1
ATOM 7263 C C . ARG A 1 925 ? 13.800 -23.922 -1.315 1.00 91.31 925 ARG A C 1
ATOM 7265 O O . ARG A 1 925 ? 13.229 -23.419 -2.278 1.00 91.31 925 ARG A O 1
ATOM 7272 N N . ASN A 1 926 ? 15.029 -24.427 -1.402 1.00 90.31 926 ASN A N 1
ATOM 7273 C CA . ASN A 1 926 ? 15.775 -24.435 -2.648 1.00 90.31 926 ASN A CA 1
ATOM 7274 C C . ASN A 1 926 ? 15.149 -25.451 -3.621 1.00 90.31 926 ASN A C 1
ATOM 7276 O O . ASN A 1 926 ? 15.244 -26.656 -3.367 1.00 90.31 926 ASN A O 1
ATOM 7280 N N . PRO A 1 927 ? 14.566 -25.023 -4.760 1.00 88.94 927 PRO A N 1
ATOM 7281 C CA . PRO A 1 927 ? 13.911 -25.939 -5.696 1.00 88.94 927 PRO A CA 1
ATOM 7282 C C . PRO A 1 927 ? 14.856 -26.978 -6.317 1.00 88.94 927 PRO A C 1
ATOM 7284 O O . PRO A 1 927 ? 14.396 -27.992 -6.843 1.00 88.94 927 PRO A O 1
ATOM 7287 N N . LYS A 1 928 ? 16.177 -26.745 -6.263 1.00 88.81 928 LYS A N 1
ATOM 7288 C CA . LYS A 1 928 ? 17.195 -27.699 -6.723 1.00 88.81 928 LYS A CA 1
ATOM 7289 C C . LYS A 1 928 ? 17.184 -28.980 -5.885 1.00 88.81 928 LYS A C 1
ATOM 7291 O O . LYS A 1 928 ? 17.223 -30.081 -6.446 1.00 88.81 928 LYS A O 1
ATOM 7296 N N . ASP A 1 929 ? 17.123 -28.817 -4.566 1.00 89.88 929 ASP A N 1
ATOM 7297 C CA . ASP A 1 929 ? 17.156 -29.910 -3.596 1.00 89.88 929 ASP A CA 1
ATOM 7298 C C . ASP A 1 929 ? 15.724 -30.387 -3.265 1.00 89.88 929 ASP A C 1
ATOM 7300 O O . ASP A 1 929 ? 15.481 -31.591 -3.179 1.00 89.88 929 ASP A O 1
ATOM 7304 N N . PHE A 1 930 ? 14.749 -29.467 -3.208 1.00 92.94 930 PHE A N 1
ATOM 7305 C CA . PHE A 1 930 ? 13.334 -29.742 -2.919 1.00 92.94 930 PHE A CA 1
ATOM 7306 C C . PHE A 1 930 ? 12.391 -29.101 -3.960 1.00 92.94 930 PHE A C 1
ATOM 7308 O O . PHE A 1 930 ? 11.898 -27.995 -3.739 1.00 92.94 930 PHE A O 1
ATOM 7315 N N . PRO A 1 931 ? 12.089 -29.773 -5.090 1.00 91.12 931 PRO A N 1
ATOM 7316 C CA . PRO A 1 931 ? 11.120 -29.280 -6.078 1.00 91.12 931 PRO A CA 1
ATOM 7317 C C . PRO A 1 931 ? 9.736 -29.084 -5.456 1.00 91.12 931 PRO A C 1
ATOM 7319 O O . PRO A 1 931 ? 9.306 -29.960 -4.713 1.00 91.12 931 PRO A O 1
ATOM 7322 N N . ASP A 1 932 ? 9.033 -27.993 -5.756 1.00 92.69 932 ASP A N 1
ATOM 7323 C CA . ASP A 1 932 ? 7.770 -27.611 -5.095 1.00 92.69 932 ASP A CA 1
ATOM 7324 C C . ASP A 1 932 ? 7.898 -27.554 -3.557 1.00 92.69 932 ASP A C 1
ATOM 7326 O O . ASP A 1 932 ? 7.200 -28.274 -2.838 1.00 92.69 932 ASP A O 1
ATOM 7330 N N . PRO A 1 933 ? 8.821 -26.734 -3.022 1.00 92.75 933 PRO A N 1
ATOM 7331 C CA . PRO A 1 933 ? 9.221 -26.781 -1.612 1.00 92.75 933 PRO A CA 1
ATOM 7332 C C . PRO A 1 933 ? 8.093 -26.437 -0.631 1.00 92.75 933 PRO A C 1
ATOM 7334 O O . PRO A 1 933 ? 8.157 -26.821 0.540 1.00 92.75 933 PRO A O 1
ATOM 7337 N N . ASP A 1 934 ? 7.079 -25.712 -1.107 1.00 94.94 934 ASP A N 1
ATOM 7338 C CA . ASP A 1 934 ? 5.898 -25.299 -0.347 1.00 94.94 934 ASP A CA 1
ATOM 7339 C C . ASP A 1 934 ? 4.782 -26.345 -0.314 1.00 94.94 934 ASP A C 1
ATOM 7341 O O . ASP A 1 934 ? 3.891 -26.242 0.529 1.00 94.94 934 ASP A O 1
ATOM 7345 N N . VAL A 1 935 ? 4.840 -27.370 -1.168 1.00 95.81 935 VAL A N 1
ATOM 7346 C CA . VAL A 1 935 ? 3.919 -28.509 -1.108 1.00 95.81 935 VAL A CA 1
ATOM 7347 C C . VAL A 1 935 ? 4.429 -29.490 -0.058 1.00 95.81 935 VAL A C 1
ATOM 7349 O O . VAL A 1 935 ? 5.533 -30.025 -0.192 1.00 95.81 935 VAL A O 1
ATOM 7352 N N . PHE A 1 936 ? 3.614 -29.740 0.970 1.00 97.62 936 PHE A N 1
ATOM 7353 C CA . PHE A 1 936 ? 3.919 -30.717 2.011 1.00 97.62 936 PHE A CA 1
ATOM 7354 C C . PHE A 1 936 ? 3.810 -32.143 1.448 1.00 97.62 936 PHE A C 1
ATOM 7356 O O . PHE A 1 936 ? 2.709 -32.646 1.207 1.00 97.62 936 PHE A O 1
ATOM 7363 N N . ARG A 1 937 ? 4.958 -32.784 1.205 1.00 95.88 937 ARG A N 1
ATOM 7364 C CA . ARG A 1 937 ? 5.068 -34.071 0.499 1.00 95.88 937 ARG A CA 1
ATOM 7365 C C . ARG A 1 937 ? 6.016 -35.036 1.230 1.00 95.88 937 ARG A C 1
ATOM 7367 O O . ARG A 1 937 ? 7.204 -35.084 0.894 1.00 95.88 937 ARG A O 1
ATOM 7374 N N . PRO A 1 938 ? 5.518 -35.821 2.207 1.00 97.38 938 PRO A N 1
ATOM 7375 C CA . PRO A 1 938 ? 6.311 -36.813 2.944 1.00 97.38 938 PRO A CA 1
ATOM 7376 C C . PRO A 1 938 ? 7.076 -37.804 2.062 1.00 97.38 938 PRO A C 1
ATOM 7378 O O . PRO A 1 938 ? 8.134 -38.293 2.448 1.00 97.38 938 PRO A O 1
ATOM 7381 N N . GLU A 1 939 ? 6.590 -38.072 0.851 1.00 95.69 939 GLU A N 1
ATOM 7382 C CA . GLU A 1 939 ? 7.187 -39.005 -0.107 1.00 95.69 939 GLU A CA 1
ATOM 7383 C C . GLU A 1 939 ? 8.649 -38.686 -0.450 1.00 95.69 939 GLU A C 1
ATOM 7385 O O . GLU A 1 939 ? 9.379 -39.585 -0.854 1.00 95.69 939 GLU A O 1
ATOM 7390 N N . ARG A 1 940 ? 9.113 -37.450 -0.215 1.00 94.44 940 ARG A N 1
ATOM 7391 C CA . ARG A 1 940 ? 10.527 -37.055 -0.366 1.00 94.44 940 ARG A CA 1
ATOM 7392 C C . ARG A 1 940 ? 11.485 -37.848 0.528 1.00 94.44 940 ARG A C 1
ATOM 7394 O O . ARG A 1 940 ? 12.667 -37.960 0.202 1.00 94.44 940 ARG A O 1
ATOM 7401 N N . PHE A 1 941 ? 10.977 -38.343 1.657 1.00 95.06 941 PHE A N 1
ATOM 7402 C CA . PHE A 1 941 ? 11.721 -39.085 2.676 1.00 95.06 941 PHE A CA 1
ATOM 7403 C C . PHE A 1 941 ? 11.279 -40.554 2.775 1.00 95.06 941 PHE A C 1
ATOM 7405 O O . PHE A 1 941 ? 11.851 -41.329 3.546 1.00 95.06 941 PHE A O 1
ATOM 7412 N N . PHE A 1 942 ? 10.244 -40.950 2.029 1.00 92.12 942 PHE A N 1
ATOM 7413 C CA . PHE A 1 942 ? 9.683 -42.291 2.101 1.00 92.12 942 PHE A CA 1
ATOM 7414 C C . PHE A 1 942 ? 10.513 -43.277 1.272 1.00 92.12 942 PHE A C 1
ATOM 7416 O O . PHE A 1 942 ? 10.679 -43.110 0.068 1.00 92.12 942 PHE A O 1
ATOM 7423 N N . GLY A 1 943 ? 11.026 -44.331 1.914 1.00 84.00 943 GLY A N 1
ATOM 7424 C CA . GLY A 1 943 ? 11.907 -45.306 1.256 1.00 84.00 943 GLY A CA 1
ATOM 7425 C C . GLY A 1 943 ? 13.340 -44.806 1.023 1.00 84.00 943 GLY A C 1
ATOM 7426 O O . GLY A 1 943 ? 14.104 -45.458 0.314 1.00 84.00 943 GLY A O 1
ATOM 7427 N N . GLY A 1 944 ? 13.716 -43.678 1.633 1.00 86.44 944 GLY A N 1
ATOM 7428 C CA . GLY A 1 944 ? 14.998 -43.002 1.436 1.00 86.44 944 GLY A CA 1
ATOM 7429 C C . GLY A 1 944 ? 14.809 -41.568 0.944 1.00 86.44 944 GLY A C 1
ATOM 7430 O O . GLY A 1 944 ? 13.688 -41.085 0.827 1.00 86.44 944 GLY A O 1
ATOM 7431 N N . LEU A 1 945 ? 15.917 -40.874 0.677 1.00 87.94 945 LEU A N 1
ATOM 7432 C CA . LEU A 1 945 ? 15.870 -39.521 0.124 1.00 87.94 945 LEU A CA 1
ATOM 7433 C C . LEU A 1 945 ? 15.616 -39.582 -1.384 1.00 87.94 945 LEU A C 1
ATOM 7435 O O . LEU A 1 945 ? 16.389 -40.202 -2.113 1.00 87.94 945 LEU A O 1
ATOM 7439 N N . GLU A 1 946 ? 14.577 -38.890 -1.850 1.00 88.94 946 GLU A N 1
ATOM 7440 C CA . GLU A 1 946 ? 14.248 -38.768 -3.280 1.00 88.94 946 GLU A CA 1
ATOM 7441 C C . GLU A 1 946 ? 15.407 -38.155 -4.088 1.00 88.94 946 GLU A C 1
ATOM 7443 O O . GLU A 1 946 ? 15.618 -38.489 -5.255 1.00 88.94 946 GLU A O 1
ATOM 7448 N N . ARG A 1 947 ? 16.176 -37.253 -3.465 1.00 89.75 947 ARG A N 1
ATOM 7449 C CA . ARG A 1 947 ? 17.318 -36.560 -4.067 1.00 89.75 947 ARG A CA 1
ATOM 7450 C C . ARG A 1 947 ? 18.537 -36.593 -3.145 1.00 89.75 947 ARG A C 1
ATOM 7452 O O . ARG A 1 947 ? 18.373 -36.615 -1.924 1.00 89.75 947 ARG A O 1
ATOM 7459 N N . PRO A 1 948 ? 19.765 -36.559 -3.698 1.00 90.44 948 PRO A N 1
ATOM 7460 C CA . PRO A 1 948 ? 20.971 -36.429 -2.892 1.00 90.44 948 PRO A CA 1
ATOM 7461 C C . PRO A 1 948 ? 20.931 -35.157 -2.047 1.00 90.44 948 PRO A C 1
ATOM 7463 O O . PRO A 1 948 ? 20.644 -34.079 -2.559 1.00 90.44 948 PRO A O 1
ATOM 7466 N N . TYR A 1 949 ? 21.275 -35.286 -0.771 1.00 93.19 949 TYR A N 1
ATOM 7467 C CA . TYR A 1 949 ? 21.359 -34.173 0.162 1.00 93.19 949 TYR A CA 1
ATOM 7468 C C . TYR A 1 949 ? 22.573 -34.375 1.086 1.00 93.19 949 TYR A C 1
ATOM 7470 O O . TYR A 1 949 ? 22.873 -35.526 1.420 1.00 93.19 949 TYR A O 1
ATOM 7478 N N . PRO A 1 950 ? 23.297 -33.316 1.506 1.00 91.56 950 PRO A N 1
ATOM 7479 C CA . PRO A 1 950 ? 24.509 -33.471 2.321 1.00 91.56 950 PRO A CA 1
ATOM 7480 C C . PRO A 1 950 ? 24.261 -34.161 3.668 1.00 91.56 950 PRO A C 1
ATOM 7482 O O . PRO A 1 950 ? 25.032 -35.022 4.090 1.00 91.56 950 PRO A O 1
ATOM 7485 N N . SER A 1 951 ? 23.156 -33.809 4.331 1.00 90.38 951 SER A N 1
ATOM 7486 C CA . SER A 1 951 ? 22.720 -34.456 5.569 1.00 90.38 951 SER A CA 1
ATOM 7487 C C . SER A 1 951 ? 22.038 -35.788 5.271 1.00 90.38 951 SER A C 1
ATOM 7489 O O . SER A 1 951 ? 21.104 -35.852 4.474 1.00 90.38 951 SER A O 1
ATOM 7491 N N . LYS A 1 952 ? 22.416 -36.846 5.999 1.00 87.94 952 LYS A N 1
ATOM 7492 C CA . LYS A 1 952 ? 21.779 -38.175 5.891 1.00 87.94 952 LYS A CA 1
ATOM 7493 C C . LYS A 1 952 ? 20.289 -38.176 6.243 1.00 87.94 952 LYS A C 1
ATOM 7495 O O . LYS A 1 952 ? 19.576 -39.087 5.841 1.00 87.94 952 LYS A O 1
ATOM 7500 N N . LYS A 1 953 ? 19.831 -37.181 7.007 1.00 88.38 953 LYS A N 1
ATOM 7501 C CA . LYS A 1 953 ? 18.417 -36.997 7.363 1.00 88.38 953 LYS A CA 1
ATOM 7502 C C . LYS A 1 953 ? 17.621 -36.294 6.256 1.00 88.38 953 LYS A C 1
ATOM 7504 O O . LYS A 1 953 ? 16.405 -36.237 6.343 1.00 88.38 953 LYS A O 1
ATOM 7509 N N . GLY A 1 954 ? 18.294 -35.742 5.242 1.00 91.06 954 GLY A N 1
ATOM 7510 C CA . GLY A 1 954 ? 17.670 -34.991 4.148 1.00 91.06 954 GLY A CA 1
ATOM 7511 C C . GLY A 1 954 ? 17.172 -33.594 4.524 1.00 91.06 954 GLY A C 1
ATOM 7512 O O . GLY A 1 954 ? 16.452 -32.986 3.748 1.00 91.06 954 GLY A O 1
ATOM 7513 N N . HIS A 1 955 ? 17.528 -33.092 5.707 1.00 94.06 955 HIS A N 1
ATOM 7514 C CA . HIS A 1 955 ? 17.282 -31.723 6.160 1.00 94.06 955 HIS A CA 1
ATOM 7515 C C . HIS A 1 955 ? 18.344 -31.330 7.210 1.00 94.06 955 HIS A C 1
ATOM 7517 O O . HIS A 1 955 ? 19.081 -32.185 7.723 1.00 94.06 955 HIS A O 1
ATOM 7523 N N . ASN A 1 956 ? 18.447 -30.037 7.522 1.00 93.81 956 ASN A N 1
ATOM 7524 C CA . ASN A 1 956 ? 19.410 -29.445 8.462 1.00 93.81 956 ASN A CA 1
ATOM 7525 C C . ASN A 1 956 ? 18.745 -28.677 9.618 1.00 93.81 956 ASN A C 1
ATOM 7527 O O . ASN A 1 956 ? 19.378 -27.831 10.239 1.00 93.81 956 ASN A O 1
ATOM 7531 N N . SER A 1 957 ? 17.497 -28.996 9.9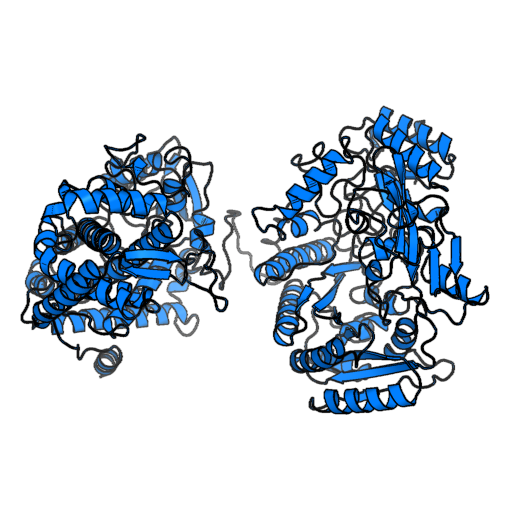66 1.00 93.12 957 SER A N 1
ATOM 7532 C CA . SER A 1 957 ? 16.707 -28.282 10.995 1.00 93.12 957 SER A CA 1
ATOM 7533 C C . SER A 1 957 ? 17.332 -28.266 12.399 1.00 93.12 957 SER A C 1
ATOM 7535 O O . SER A 1 957 ? 16.914 -27.494 13.250 1.00 93.12 957 SER A O 1
ATOM 7537 N N . PHE A 1 958 ? 18.341 -29.106 12.647 1.00 92.88 958 PHE A N 1
ATOM 7538 C CA . PHE A 1 958 ? 19.087 -29.168 13.907 1.00 92.88 958 PHE A CA 1
ATOM 7539 C C . PHE A 1 958 ? 20.508 -28.580 13.809 1.00 92.88 958 PHE A C 1
ATOM 7541 O O . PHE A 1 958 ? 21.288 -28.715 14.752 1.00 92.88 958 PHE A O 1
ATOM 7548 N N . GLY A 1 959 ? 20.864 -27.931 12.698 1.00 92.38 959 GLY A N 1
ATOM 7549 C CA . GLY A 1 959 ? 22.177 -27.324 12.466 1.00 92.38 959 GLY A CA 1
ATOM 7550 C C . GLY A 1 959 ? 23.228 -28.295 11.916 1.00 92.38 959 GLY A C 1
ATOM 7551 O O . GLY A 1 959 ? 22.900 -29.324 11.321 1.00 92.38 959 GLY A O 1
ATOM 7552 N N . TRP A 1 960 ? 24.510 -27.953 12.105 1.00 92.88 960 TRP A N 1
ATOM 7553 C CA . TRP A 1 960 ? 25.642 -28.624 11.451 1.00 92.88 960 TRP A CA 1
ATOM 7554 C C . TRP A 1 960 ? 26.794 -28.963 12.403 1.00 92.88 960 TRP A C 1
ATOM 7556 O O . TRP A 1 960 ? 27.091 -28.245 13.366 1.00 92.88 960 TRP A O 1
ATOM 7566 N N . GLY A 1 961 ? 27.505 -30.044 12.072 1.00 91.12 961 GLY A N 1
ATOM 7567 C CA . GLY A 1 961 ? 28.789 -30.399 12.671 1.00 91.12 961 GLY A CA 1
ATOM 7568 C C . GLY A 1 961 ? 28.752 -30.508 14.198 1.00 91.12 961 GLY A C 1
ATOM 7569 O O . GLY A 1 961 ? 27.797 -30.989 14.802 1.00 91.12 961 GLY A O 1
ATOM 7570 N N . ARG A 1 962 ? 29.815 -30.039 14.865 1.00 92.00 962 ARG A N 1
ATOM 7571 C CA . ARG A 1 962 ? 29.958 -30.161 16.331 1.00 92.00 962 ARG A CA 1
ATOM 7572 C C . ARG A 1 962 ? 28.958 -29.301 17.116 1.00 92.00 962 ARG A C 1
ATOM 7574 O O . ARG A 1 962 ? 28.793 -29.525 18.312 1.00 92.00 962 ARG A O 1
ATOM 7581 N N . ARG A 1 963 ? 28.324 -28.318 16.471 1.00 92.56 963 ARG A N 1
ATOM 7582 C CA . ARG A 1 963 ? 27.354 -27.396 17.085 1.00 92.56 963 ARG A CA 1
ATOM 7583 C C . ARG A 1 963 ? 25.900 -27.781 16.816 1.00 92.56 963 ARG A C 1
ATOM 7585 O O . ARG A 1 963 ? 25.016 -27.068 17.276 1.00 92.56 963 ARG A O 1
ATOM 7592 N N . GLN A 1 964 ? 25.658 -28.906 16.141 1.00 91.56 964 GLN A N 1
ATOM 7593 C CA . GLN A 1 964 ? 24.325 -29.476 15.955 1.00 91.56 964 GLN A CA 1
ATOM 7594 C C . GLN A 1 964 ? 23.575 -29.577 17.296 1.00 91.56 964 GLN A C 1
ATOM 7596 O O . GLN A 1 964 ? 24.181 -29.839 18.340 1.00 91.56 964 GLN A O 1
ATOM 7601 N N . CYS A 1 965 ? 22.263 -29.360 17.294 1.00 92.88 965 CYS A N 1
ATOM 7602 C CA . CYS A 1 965 ? 21.424 -29.368 18.491 1.00 92.88 965 CYS A CA 1
ATOM 7603 C C . CYS A 1 965 ? 21.620 -30.655 19.316 1.00 92.88 965 CYS A C 1
ATOM 7605 O O . CYS A 1 965 ? 21.548 -31.763 18.789 1.00 92.88 965 CYS A O 1
ATOM 7607 N N . SER A 1 966 ? 21.881 -30.524 20.622 1.00 91.44 966 SER A N 1
ATOM 7608 C CA . SER A 1 966 ? 22.000 -31.676 21.535 1.00 91.44 966 SER A CA 1
ATOM 7609 C C . SER A 1 966 ? 20.659 -32.355 21.787 1.00 91.44 966 SER A C 1
ATOM 7611 O O . SER A 1 966 ? 20.634 -33.554 22.039 1.00 91.44 966 SER A O 1
ATOM 7613 N N . GLY A 1 967 ? 19.566 -31.592 21.721 1.00 92.12 967 GLY A N 1
ATOM 7614 C CA . GLY A 1 967 ? 18.205 -32.060 21.971 1.00 92.12 967 GLY A CA 1
ATOM 7615 C C . GLY A 1 967 ? 17.537 -32.752 20.784 1.00 92.12 967 GLY A C 1
ATOM 7616 O O . GLY A 1 967 ? 16.388 -33.160 20.920 1.00 92.12 967 GLY A O 1
ATOM 7617 N N . GLN A 1 968 ? 18.219 -32.912 19.640 1.00 93.69 968 GLN A N 1
ATOM 7618 C CA . GLN A 1 968 ? 17.632 -33.539 18.448 1.00 93.69 968 GLN A CA 1
ATOM 7619 C C . GLN A 1 968 ? 16.957 -34.894 18.741 1.00 93.69 968 GLN A C 1
ATOM 7621 O O . GLN A 1 968 ? 15.806 -35.052 18.339 1.00 93.69 968 GLN A O 1
ATOM 7626 N N . PRO A 1 969 ? 17.583 -35.849 19.465 1.00 95.06 969 PRO A N 1
ATOM 7627 C CA . PRO A 1 969 ? 16.938 -37.132 19.745 1.00 95.06 969 PRO A CA 1
ATOM 7628 C C . PRO A 1 969 ? 15.648 -36.995 20.564 1.00 95.06 969 PRO A C 1
ATOM 7630 O O . PRO A 1 969 ? 14.688 -37.719 20.321 1.00 95.06 969 PRO A O 1
ATOM 7633 N N . LEU A 1 970 ? 15.606 -36.051 21.513 1.00 94.94 970 LEU A N 1
ATOM 7634 C CA . LEU A 1 970 ? 14.429 -35.800 22.350 1.00 94.94 970 LEU A CA 1
ATOM 7635 C C . LEU A 1 970 ? 13.280 -35.195 21.532 1.00 94.94 970 LEU A C 1
ATOM 7637 O O . LEU A 1 970 ? 12.131 -35.614 21.685 1.00 94.94 970 LEU A O 1
ATOM 7641 N N . ALA A 1 971 ? 13.602 -34.226 20.669 1.00 94.31 971 ALA A N 1
ATOM 7642 C CA . ALA A 1 971 ? 12.647 -33.555 19.793 1.00 94.31 971 ALA A CA 1
ATOM 7643 C C . ALA A 1 971 ? 12.084 -34.502 18.724 1.00 94.31 971 ALA A C 1
ATOM 7645 O O . ALA A 1 971 ? 10.868 -34.583 18.586 1.00 94.31 971 ALA A O 1
ATOM 7646 N N . GLU A 1 972 ? 12.928 -35.261 18.013 1.00 94.25 972 GLU A N 1
ATOM 7647 C CA . GLU A 1 972 ? 12.472 -36.244 17.014 1.00 94.25 972 GLU A CA 1
ATOM 7648 C C . GLU A 1 972 ? 11.549 -37.296 17.654 1.00 94.25 972 GLU A C 1
ATOM 7650 O O . GLU A 1 972 ? 10.470 -37.571 17.129 1.00 94.25 972 GLU A O 1
ATOM 7655 N N . GLN A 1 973 ? 11.927 -37.819 18.828 1.00 93.81 973 GLN A N 1
ATOM 7656 C CA . GLN A 1 973 ? 11.117 -38.778 19.583 1.00 93.81 973 GLN A CA 1
ATOM 7657 C C . GLN A 1 973 ? 9.759 -38.181 20.002 1.00 93.81 973 GLN A C 1
ATOM 7659 O O . GLN A 1 973 ? 8.716 -38.820 19.840 1.00 93.81 973 GLN A O 1
ATOM 7664 N N . GLY A 1 974 ? 9.762 -36.950 20.519 1.00 94.56 974 GLY A N 1
ATOM 7665 C CA . GLY A 1 974 ? 8.553 -36.245 20.946 1.00 94.56 974 GLY A CA 1
ATOM 7666 C C . GLY A 1 974 ? 7.617 -35.898 19.791 1.00 94.56 974 GLY A C 1
ATOM 7667 O O . GLY A 1 974 ? 6.408 -36.088 19.910 1.00 94.56 974 GLY A O 1
ATOM 7668 N N . LEU A 1 975 ? 8.165 -35.430 18.668 1.00 96.50 975 LEU A N 1
ATOM 7669 C CA . LEU A 1 975 ? 7.397 -35.131 17.461 1.00 96.50 975 LEU A CA 1
ATOM 7670 C C . LEU A 1 975 ? 6.759 -36.395 16.899 1.00 96.50 975 LEU A C 1
ATOM 7672 O O . LEU A 1 975 ? 5.560 -36.386 16.632 1.00 96.50 975 LEU A O 1
ATOM 7676 N N . PHE A 1 976 ? 7.517 -37.491 16.791 1.00 97.25 976 PHE A N 1
ATOM 7677 C CA . PHE A 1 976 ? 6.995 -38.760 16.290 1.00 97.25 976 PHE A CA 1
ATOM 7678 C C . PHE A 1 976 ? 5.768 -39.227 17.082 1.00 97.25 976 PHE A C 1
ATOM 7680 O O . PHE A 1 976 ? 4.708 -39.453 16.493 1.00 97.25 976 PHE A O 1
ATOM 7687 N N . ILE A 1 977 ? 5.880 -39.330 18.415 1.00 97.19 977 ILE A N 1
ATOM 7688 C CA . ILE A 1 977 ? 4.789 -39.873 19.238 1.00 97.19 977 ILE A CA 1
ATOM 7689 C C . ILE A 1 977 ? 3.564 -38.957 19.270 1.00 97.19 977 ILE A C 1
ATOM 7691 O O . ILE A 1 977 ? 2.430 -39.439 19.290 1.00 97.19 977 ILE A O 1
ATOM 7695 N N . THR A 1 978 ? 3.772 -37.641 19.247 1.00 97.19 978 THR A N 1
ATOM 7696 C CA . THR A 1 978 ? 2.680 -36.669 19.206 1.00 97.19 978 THR A CA 1
ATOM 7697 C C . THR A 1 978 ? 1.948 -36.726 17.866 1.00 97.19 978 THR A C 1
ATOM 7699 O O . THR A 1 978 ? 0.719 -36.817 17.843 1.00 97.19 978 THR A O 1
ATOM 7702 N N . ILE A 1 979 ? 2.689 -36.760 16.757 1.00 98.19 979 ILE A N 1
ATOM 7703 C CA . ILE A 1 979 ? 2.146 -36.798 15.394 1.00 98.19 979 ILE A CA 1
ATOM 7704 C C . ILE A 1 979 ? 1.362 -38.088 15.145 1.00 98.19 979 ILE A C 1
ATOM 7706 O O . ILE A 1 979 ? 0.200 -38.029 14.737 1.00 98.19 979 ILE A O 1
ATOM 7710 N N . VAL A 1 980 ? 1.952 -39.254 15.432 1.00 98.38 980 VAL A N 1
ATOM 7711 C CA . VAL A 1 980 ? 1.303 -40.548 15.165 1.00 98.38 980 VAL A CA 1
ATOM 7712 C C . VAL A 1 980 ? -0.002 -40.694 15.949 1.00 98.38 980 VAL A C 1
ATOM 7714 O O . VAL A 1 980 ? -1.001 -41.184 15.421 1.00 98.38 980 VAL A O 1
ATOM 7717 N N . ARG A 1 981 ? -0.037 -40.220 17.199 1.00 98.06 981 ARG A N 1
ATOM 7718 C CA . ARG A 1 981 ? -1.237 -40.309 18.033 1.00 98.06 981 ARG A CA 1
ATOM 7719 C C . ARG A 1 981 ? -2.291 -39.276 17.652 1.00 98.06 981 ARG A C 1
ATOM 7721 O O . ARG A 1 981 ? -3.471 -39.611 17.696 1.00 98.06 981 ARG A O 1
ATOM 7728 N N . ALA A 1 982 ? -1.898 -38.075 17.228 1.00 98.25 982 ALA A N 1
ATOM 7729 C CA . ALA A 1 982 ? -2.834 -37.093 16.681 1.00 98.25 982 ALA A CA 1
ATOM 7730 C C . ALA A 1 982 ? -3.505 -37.607 15.395 1.00 98.25 982 ALA A C 1
ATOM 7732 O O . ALA A 1 982 ? -4.726 -37.530 15.276 1.00 98.25 982 ALA A O 1
ATOM 7733 N N . LEU A 1 983 ? -2.735 -38.210 14.480 1.00 98.44 983 LEU A N 1
ATOM 7734 C CA . LEU A 1 983 ? -3.249 -38.836 13.251 1.00 98.44 983 LEU A CA 1
ATOM 7735 C C . LEU A 1 983 ? -4.141 -40.054 13.533 1.00 98.44 983 LEU A C 1
ATOM 7737 O O . LEU A 1 983 ? -5.129 -40.288 12.832 1.00 98.44 983 LEU A O 1
ATOM 7741 N N . TRP A 1 984 ? -3.814 -40.837 14.562 1.00 98.50 984 TRP A N 1
ATOM 7742 C CA . TRP A 1 984 ? -4.676 -41.922 15.021 1.00 98.50 984 TRP A CA 1
ATOM 7743 C C . TRP A 1 984 ? -5.985 -41.384 15.615 1.00 98.50 984 TRP A C 1
ATOM 7745 O O . TRP A 1 984 ? -7.056 -41.889 15.293 1.00 98.50 984 TRP A O 1
ATOM 7755 N N . ALA A 1 985 ? -5.932 -40.349 16.448 1.00 98.06 985 ALA A N 1
ATOM 7756 C CA . ALA A 1 985 ? -7.100 -39.856 17.170 1.00 98.06 985 ALA A CA 1
ATOM 7757 C C . ALA A 1 985 ? -8.071 -39.057 16.289 1.00 98.06 985 ALA A C 1
ATOM 7759 O O . ALA A 1 985 ? -9.284 -39.273 16.367 1.00 98.06 985 ALA A O 1
ATOM 7760 N N . PHE A 1 986 ? -7.556 -38.148 15.455 1.00 98.31 986 PHE A N 1
ATOM 7761 C CA . PHE A 1 986 ? -8.346 -37.063 14.877 1.00 98.31 986 PHE A CA 1
ATOM 7762 C C . PHE A 1 986 ? -8.329 -37.025 13.351 1.00 98.31 986 PHE A C 1
ATOM 7764 O O . PHE A 1 986 ? -7.317 -37.287 12.704 1.00 98.31 986 PHE A O 1
ATOM 7771 N N . GLN A 1 987 ? -9.464 -36.615 12.791 1.00 97.62 987 GLN A N 1
ATOM 7772 C CA . GLN A 1 987 ? -9.534 -35.928 11.515 1.00 97.62 987 GLN A CA 1
ATOM 7773 C C . GLN A 1 987 ? -9.298 -34.436 11.782 1.00 97.62 987 GLN A C 1
ATOM 7775 O O . GLN A 1 987 ? -10.154 -33.761 12.360 1.00 97.62 987 GLN A O 1
ATOM 7780 N N . MET A 1 988 ? -8.140 -33.934 11.363 1.00 97.44 988 MET A N 1
ATOM 7781 C CA . MET A 1 988 ? -7.765 -32.523 11.494 1.00 97.44 988 MET A CA 1
ATOM 7782 C C . MET A 1 988 ? -8.245 -31.752 10.264 1.00 97.44 988 MET A C 1
ATOM 7784 O O . MET A 1 988 ? -8.028 -32.203 9.134 1.00 97.44 988 MET A O 1
ATOM 7788 N N . ARG A 1 989 ? -8.928 -30.624 10.481 1.00 95.62 989 ARG A N 1
ATOM 7789 C CA . ARG A 1 989 ? -9.446 -29.732 9.428 1.00 95.62 989 ARG A CA 1
ATOM 7790 C C . ARG A 1 989 ? -9.302 -28.264 9.839 1.00 95.62 989 ARG A C 1
ATOM 7792 O O . ARG A 1 989 ? -9.219 -28.000 11.042 1.00 95.62 989 ARG A O 1
ATOM 7799 N N . PRO A 1 990 ? -9.330 -27.313 8.886 1.00 96.12 990 PRO A N 1
ATOM 7800 C CA . PRO A 1 990 ? -9.420 -25.892 9.214 1.00 96.12 990 PRO A CA 1
ATOM 7801 C C . PRO A 1 990 ? -10.585 -25.594 10.165 1.00 96.12 990 PRO A C 1
ATOM 7803 O O . PRO A 1 990 ? -11.556 -26.342 10.192 1.00 96.12 990 PRO A O 1
ATOM 7806 N N . GLY A 1 991 ? -10.497 -24.524 10.955 1.00 92.62 991 GLY A N 1
ATOM 7807 C CA . GLY A 1 991 ? -11.580 -24.012 11.806 1.00 92.62 991 GLY A CA 1
ATOM 7808 C C . GLY A 1 991 ? -12.836 -23.606 11.027 1.00 92.62 991 GLY A C 1
ATOM 7809 O O . GLY A 1 991 ? -12.811 -23.553 9.802 1.00 92.62 991 GLY A O 1
ATOM 7810 N N . LEU A 1 992 ? -13.947 -23.333 11.721 1.00 92.25 992 LEU A N 1
ATOM 7811 C CA . LEU A 1 992 ? -15.102 -22.642 11.122 1.00 92.25 992 LEU A CA 1
ATOM 7812 C C . LEU A 1 992 ? -15.084 -21.154 11.492 1.00 92.25 992 LEU A C 1
ATOM 7814 O O . LEU A 1 992 ? -14.636 -20.792 12.585 1.00 92.25 992 LEU A O 1
ATOM 7818 N N . ASP A 1 993 ? -15.568 -20.312 10.585 1.00 88.31 993 ASP A N 1
ATOM 7819 C CA . ASP A 1 993 ? -15.920 -18.921 10.864 1.00 88.31 993 ASP A CA 1
ATOM 7820 C C . ASP A 1 993 ? -17.316 -18.804 11.513 1.00 88.31 993 ASP A C 1
ATOM 7822 O O . ASP A 1 993 ? -17.975 -19.803 11.813 1.00 88.31 993 ASP A O 1
ATOM 7826 N N . GLU A 1 994 ? -17.770 -17.570 11.742 1.00 86.00 994 GLU A N 1
ATOM 7827 C CA . GLU A 1 994 ? -19.079 -17.269 12.345 1.00 86.00 994 GLU A CA 1
ATOM 7828 C C . GLU A 1 994 ? -20.270 -17.758 11.501 1.00 86.00 994 GLU A C 1
ATOM 7830 O O . GLU A 1 994 ? -21.360 -17.961 12.033 1.00 86.00 994 GLU A O 1
ATOM 7835 N N . ASN A 1 995 ? -20.062 -17.996 10.204 1.00 83.56 995 ASN A N 1
ATOM 7836 C CA . ASN A 1 995 ? -21.081 -18.462 9.264 1.00 83.56 995 ASN A CA 1
ATOM 7837 C C . ASN A 1 995 ? -21.040 -19.985 9.056 1.00 83.56 995 ASN A C 1
ATOM 7839 O O . ASN A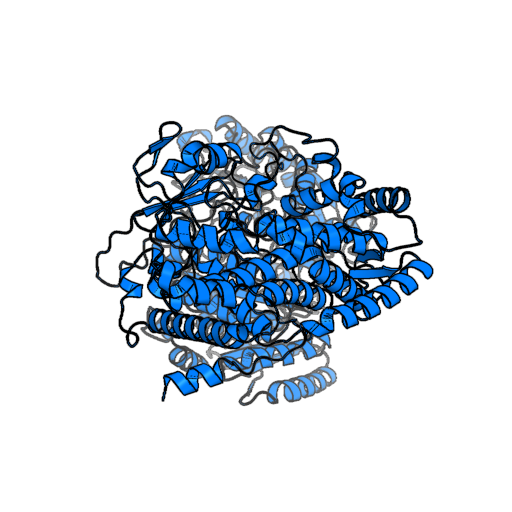 1 995 ? -21.813 -20.519 8.258 1.00 83.56 995 ASN A O 1
ATOM 7843 N N . GLY A 1 996 ? -20.147 -20.699 9.749 1.00 87.50 996 GLY A N 1
ATOM 7844 C CA . GLY A 1 996 ? -19.981 -22.141 9.587 1.00 87.50 996 GLY A CA 1
ATOM 7845 C C . GLY A 1 996 ? -19.229 -22.540 8.313 1.00 87.50 996 GLY A C 1
ATOM 7846 O O . GLY A 1 996 ? -19.396 -23.670 7.849 1.00 87.50 996 GLY A O 1
ATOM 7847 N N . VAL A 1 997 ? -18.396 -21.657 7.753 1.00 90.12 997 VAL A N 1
ATOM 7848 C CA . VAL A 1 997 ? -17.529 -21.932 6.593 1.00 90.12 997 VAL A CA 1
ATOM 7849 C C . VAL A 1 997 ? -16.096 -22.201 7.057 1.00 90.12 997 VAL A C 1
ATOM 7851 O O . VAL A 1 997 ? -15.625 -21.612 8.027 1.00 90.12 997 VAL A O 1
ATOM 7854 N N . GLU A 1 998 ? -15.386 -23.116 6.386 1.00 91.62 998 GLU A N 1
ATOM 7855 C CA . GLU A 1 998 ? -13.984 -23.399 6.708 1.00 91.62 998 GLU A CA 1
ATOM 7856 C C . GLU A 1 998 ? -13.101 -22.163 6.500 1.00 91.62 998 GLU A C 1
ATOM 7858 O O . GLU A 1 998 ? -13.064 -21.587 5.411 1.00 91.62 998 GLU A O 1
ATOM 7863 N N . VAL A 1 999 ? -12.358 -21.774 7.539 1.00 90.25 999 VAL A N 1
ATOM 7864 C CA . VAL A 1 999 ? -11.407 -20.665 7.436 1.00 90.25 999 VAL A CA 1
ATOM 7865 C C . VAL A 1 999 ? -10.280 -21.047 6.482 1.00 90.25 999 VAL A C 1
ATOM 7867 O O . VAL A 1 999 ? -9.679 -22.118 6.592 1.00 90.25 999 VAL A O 1
ATOM 7870 N N . LYS A 1 1000 ? -9.962 -20.161 5.538 1.00 90.94 1000 LYS A N 1
ATOM 7871 C CA . LYS A 1 1000 ? -8.804 -20.358 4.667 1.00 90.94 1000 LYS A CA 1
ATOM 7872 C C . LYS A 1 1000 ? -7.533 -20.135 5.485 1.00 90.94 1000 LYS A C 1
ATOM 7874 O O . LYS A 1 1000 ? -7.281 -19.022 5.935 1.00 90.94 1000 LYS A O 1
ATOM 7879 N N . LEU A 1 1001 ? -6.741 -21.188 5.664 1.00 93.19 1001 LEU A N 1
ATOM 7880 C CA . LEU A 1 1001 ? -5.457 -21.112 6.357 1.00 93.19 1001 LEU A CA 1
ATOM 7881 C C . LEU A 1 1001 ? -4.349 -20.709 5.382 1.00 93.19 1001 LEU A C 1
ATOM 7883 O O . LEU A 1 1001 ? -4.216 -21.303 4.310 1.00 93.19 1001 LEU A O 1
ATOM 7887 N N . ASP A 1 1002 ? -3.555 -19.711 5.760 1.00 91.06 1002 ASP A N 1
ATOM 7888 C CA . ASP A 1 1002 ? -2.377 -19.290 5.006 1.00 91.06 1002 ASP A CA 1
ATOM 7889 C C . ASP A 1 1002 ? -1.136 -20.061 5.480 1.00 91.06 1002 ASP A C 1
ATOM 7891 O O . ASP A 1 1002 ? -0.751 -20.008 6.645 1.00 91.06 1002 ASP A O 1
ATOM 7895 N N . ILE A 1 1003 ? -0.485 -20.771 4.556 1.00 93.38 1003 ILE A N 1
ATOM 7896 C CA . ILE A 1 1003 ? 0.737 -21.544 4.822 1.00 93.38 1003 ILE A CA 1
ATOM 7897 C C . ILE A 1 1003 ? 1.990 -20.673 5.020 1.00 93.38 1003 ILE A C 1
ATOM 7899 O O . ILE A 1 1003 ? 3.077 -21.216 5.262 1.00 93.38 1003 ILE A O 1
ATOM 7903 N N . PHE A 1 1004 ? 1.866 -19.354 4.859 1.00 90.75 1004 PHE A N 1
ATOM 7904 C CA . PHE A 1 1004 ? 2.919 -18.363 5.089 1.00 90.75 1004 PHE A CA 1
ATOM 7905 C C . PHE A 1 1004 ? 2.662 -17.469 6.308 1.00 90.75 1004 PHE A C 1
ATOM 7907 O O . PHE A 1 1004 ? 3.557 -16.716 6.684 1.00 90.75 1004 PHE A O 1
ATOM 7914 N N . ALA A 1 1005 ? 1.505 -17.592 6.968 1.00 90.19 1005 ALA A N 1
ATOM 7915 C CA . ALA A 1 1005 ? 1.207 -16.870 8.202 1.00 90.19 1005 ALA A CA 1
ATOM 7916 C C . ALA A 1 1005 ? 2.004 -17.462 9.377 1.00 90.19 1005 ALA A C 1
ATOM 7918 O O . ALA A 1 1005 ? 1.559 -18.376 10.070 1.00 90.19 1005 ALA A O 1
ATOM 7919 N N . TYR A 1 1006 ? 3.223 -16.969 9.555 1.00 90.19 1006 TYR A N 1
ATOM 7920 C CA . TYR A 1 1006 ? 4.155 -17.325 10.622 1.00 90.19 1006 TYR A CA 1
ATOM 7921 C C . TYR A 1 1006 ? 4.671 -16.035 11.280 1.00 90.19 1006 TYR A C 1
ATOM 7923 O O . TYR A 1 1006 ? 4.686 -14.995 10.619 1.00 90.19 1006 TYR A O 1
ATOM 7931 N N . THR A 1 1007 ? 5.215 -16.119 12.491 1.00 85.69 1007 THR A N 1
ATOM 7932 C CA . THR A 1 1007 ? 5.876 -15.004 13.182 1.00 85.69 1007 THR A CA 1
ATOM 7933 C C . THR A 1 1007 ? 7.193 -14.607 12.519 1.00 85.69 1007 THR A C 1
ATOM 7935 O O . THR A 1 1007 ? 7.921 -15.452 11.974 1.00 85.69 1007 THR A O 1
ATOM 7938 N N . ASP A 1 1008 ? 7.521 -13.323 12.598 1.00 71.50 1008 ASP A N 1
ATOM 7939 C CA . ASP A 1 1008 ? 8.783 -12.763 12.125 1.00 71.50 1008 ASP A CA 1
ATOM 7940 C C . ASP A 1 1008 ? 9.805 -12.722 13.284 1.00 71.50 1008 ASP A C 1
ATOM 7942 O O . ASP A 1 1008 ? 9.862 -11.785 14.078 1.00 71.50 1008 ASP A O 1
ATOM 7946 N N . SER A 1 1009 ? 10.549 -13.823 13.439 1.00 77.75 1009 SER A N 1
ATOM 7947 C CA . SER A 1 1009 ? 11.550 -14.070 14.495 1.00 77.75 1009 SER A CA 1
ATOM 7948 C C . SER A 1 1009 ? 12.594 -15.089 14.009 1.00 77.75 1009 SER A C 1
ATOM 7950 O O . SER A 1 1009 ? 12.343 -15.808 13.035 1.00 77.75 1009 SER A O 1
ATOM 7952 N N . GLU A 1 1010 ? 13.773 -15.175 14.648 1.00 83.94 1010 GLU A N 1
ATOM 7953 C CA . GLU A 1 1010 ? 14.782 -16.189 14.272 1.00 83.94 1010 GLU A CA 1
ATOM 7954 C C . GLU A 1 1010 ? 14.197 -17.598 14.414 1.00 83.94 1010 GLU A C 1
ATOM 7956 O O . GLU A 1 1010 ? 14.377 -18.431 13.524 1.00 83.94 1010 GLU A O 1
ATOM 7961 N N . ASN A 1 1011 ? 13.440 -17.825 15.490 1.00 87.25 1011 ASN A N 1
ATOM 7962 C CA . ASN A 1 1011 ? 12.577 -18.987 15.656 1.00 87.25 1011 ASN A CA 1
ATOM 7963 C C . ASN A 1 1011 ? 11.162 -18.663 15.164 1.00 87.25 1011 ASN A C 1
ATOM 7965 O O . ASN A 1 1011 ? 10.362 -18.106 15.915 1.00 87.25 1011 ASN A O 1
ATOM 7969 N N . MET A 1 1012 ? 10.830 -19.011 13.924 1.00 87.06 1012 MET A N 1
ATOM 7970 C CA . MET A 1 1012 ? 9.491 -18.790 13.381 1.00 87.06 1012 MET A CA 1
ATOM 7971 C C . MET A 1 1012 ? 8.493 -19.862 13.848 1.00 87.06 1012 MET A C 1
ATOM 7973 O O . MET A 1 1012 ? 8.811 -21.056 13.929 1.00 87.06 1012 MET A O 1
ATOM 7977 N N . ARG A 1 1013 ? 7.247 -19.448 14.078 1.00 89.50 1013 ARG A N 1
ATOM 7978 C CA . ARG A 1 1013 ? 6.114 -20.333 14.397 1.00 89.50 1013 ARG A CA 1
ATOM 7979 C C . ARG A 1 1013 ? 4.854 -19.894 13.654 1.00 89.50 1013 ARG A C 1
ATOM 7981 O O . ARG A 1 1013 ? 4.782 -18.718 13.321 1.00 89.50 1013 ARG A O 1
ATOM 7988 N N . PRO A 1 1014 ? 3.875 -20.773 13.375 1.00 92.94 1014 PRO A N 1
ATOM 7989 C CA . PRO A 1 1014 ? 2.622 -20.342 12.756 1.00 92.94 1014 PRO A CA 1
ATOM 7990 C C . PRO A 1 1014 ? 1.938 -19.248 13.585 1.00 92.94 1014 PRO A C 1
ATOM 7992 O O . PRO A 1 1014 ? 1.899 -19.355 14.814 1.00 92.94 1014 PRO A O 1
ATOM 7995 N N . GLU A 1 1015 ? 1.372 -18.239 12.925 1.00 91.00 1015 GLU A N 1
ATOM 7996 C CA . GLU A 1 1015 ? 0.461 -17.295 13.578 1.00 91.00 1015 GLU A CA 1
ATOM 7997 C C . GLU A 1 1015 ? -0.771 -18.045 14.118 1.00 91.00 1015 GLU A C 1
ATOM 7999 O O . GLU A 1 1015 ? -1.140 -19.086 13.558 1.00 91.00 1015 GLU A O 1
ATOM 8004 N N . PRO A 1 1016 ? -1.427 -17.568 15.195 1.00 88.75 1016 PRO A N 1
ATOM 8005 C CA . PRO A 1 1016 ? -2.597 -18.237 15.754 1.00 88.75 1016 PRO A CA 1
ATOM 8006 C C . PRO A 1 1016 ? -3.666 -18.521 14.691 1.00 88.75 1016 PRO A C 1
ATOM 8008 O O . PRO A 1 1016 ? -4.185 -17.611 14.046 1.00 88.75 1016 PRO A O 1
ATOM 8011 N N . PHE A 1 1017 ? -4.025 -19.796 14.530 1.00 93.00 1017 PHE A N 1
ATOM 8012 C CA . PHE A 1 1017 ? -5.026 -20.238 13.563 1.00 93.00 1017 PHE A CA 1
ATOM 8013 C C . PHE A 1 1017 ? -6.049 -21.181 14.195 1.00 93.00 1017 PHE A C 1
ATOM 8015 O O . PHE A 1 1017 ? -5.751 -21.913 15.139 1.00 93.00 1017 PHE A O 1
ATOM 8022 N N . LYS A 1 1018 ? -7.273 -21.177 13.653 1.00 91.44 1018 LYS A N 1
ATOM 8023 C CA . LYS A 1 1018 ? -8.351 -22.064 14.107 1.00 91.44 1018 LYS A CA 1
ATOM 8024 C C . LYS A 1 1018 ? -8.257 -23.419 13.405 1.00 91.44 1018 LYS A C 1
ATOM 8026 O O . LYS A 1 1018 ? -8.174 -23.474 12.176 1.00 91.44 1018 LYS A O 1
ATOM 8031 N N . ALA A 1 1019 ? -8.358 -24.500 14.173 1.00 93.88 1019 ALA A N 1
ATOM 8032 C CA . ALA A 1 1019 ? -8.392 -25.876 13.681 1.00 93.88 1019 ALA A CA 1
ATOM 8033 C C . ALA A 1 1019 ? -9.476 -26.683 14.407 1.00 93.88 1019 ALA A C 1
ATOM 8035 O O . ALA A 1 1019 ? -9.808 -26.407 15.558 1.00 93.88 1019 ALA A O 1
ATOM 8036 N N . ARG A 1 1020 ? -10.032 -27.694 13.735 1.00 93.69 1020 ARG A N 1
ATOM 8037 C CA . ARG A 1 1020 ? -10.982 -28.647 14.322 1.00 93.69 1020 ARG A CA 1
ATOM 8038 C C . ARG A 1 1020 ? -10.338 -30.019 14.452 1.00 93.69 1020 ARG A C 1
ATOM 8040 O O . ARG A 1 1020 ? -9.803 -30.548 13.477 1.00 93.69 1020 ARG A O 1
ATOM 8047 N N . PHE A 1 1021 ? -10.472 -30.611 15.635 1.00 96.31 1021 PHE A N 1
ATOM 8048 C CA . PHE A 1 1021 ? -9.980 -31.946 15.970 1.00 96.31 1021 PHE A CA 1
ATOM 8049 C C . PHE A 1 1021 ? -11.161 -32.894 16.189 1.00 96.31 1021 PHE A C 1
ATOM 8051 O O . PHE A 1 1021 ? -11.634 -33.085 17.307 1.00 96.31 1021 PHE A O 1
ATOM 8058 N N . THR A 1 1022 ? -11.688 -33.475 15.110 1.00 96.38 1022 THR A N 1
ATOM 8059 C CA . THR A 1 1022 ? -12.835 -34.393 15.210 1.00 96.38 1022 THR A CA 1
ATOM 8060 C C . THR A 1 1022 ? -12.338 -35.823 15.417 1.00 96.38 1022 THR A C 1
ATOM 8062 O O . THR A 1 1022 ? -11.546 -36.289 14.598 1.00 96.38 1022 THR A O 1
ATOM 8065 N N . PRO A 1 1023 ? -12.774 -36.556 16.460 1.00 97.50 1023 PRO A N 1
ATOM 8066 C CA . PRO A 1 1023 ? -12.405 -37.958 16.628 1.00 97.50 1023 PRO A CA 1
ATOM 8067 C C . PRO A 1 1023 ? -12.747 -38.788 15.390 1.00 97.50 1023 PRO A C 1
ATOM 8069 O O . PRO A 1 1023 ? -13.841 -38.667 14.840 1.00 97.50 1023 PRO A O 1
ATOM 8072 N N . ARG A 1 1024 ? -11.829 -39.661 14.964 1.00 96.94 1024 ARG A N 1
ATOM 8073 C CA . ARG A 1 1024 ? -12.051 -40.526 13.791 1.00 96.94 1024 ARG A CA 1
ATOM 8074 C C . ARG A 1 1024 ? -13.117 -41.599 14.043 1.00 96.94 1024 ARG A C 1
ATOM 8076 O O . ARG A 1 1024 ? -13.699 -42.105 13.090 1.00 96.94 1024 ARG A O 1
ATOM 8083 N N . SER A 1 1025 ? -13.378 -41.930 15.309 1.00 97.12 1025 SER A N 1
ATOM 8084 C CA . SER A 1 1025 ? -14.487 -42.779 15.745 1.00 97.12 1025 SER A CA 1
ATOM 8085 C C . SER A 1 1025 ? -14.781 -42.597 17.237 1.00 97.12 1025 SER A C 1
ATOM 8087 O O . SER A 1 1025 ? -13.930 -42.127 18.001 1.00 97.12 1025 SER A O 1
ATOM 8089 N N . GLU A 1 1026 ? -15.965 -43.031 17.677 1.00 97.00 1026 GLU A N 1
ATOM 8090 C CA . GLU A 1 1026 ? -16.313 -43.002 19.103 1.00 97.00 1026 GLU A CA 1
ATOM 8091 C C . GLU A 1 1026 ? -15.436 -43.958 19.923 1.00 97.00 1026 GLU A C 1
ATOM 8093 O O . GLU A 1 1026 ? -15.032 -43.633 21.036 1.00 97.00 1026 GLU A O 1
ATOM 8098 N N . LYS A 1 1027 ? -15.052 -45.113 19.366 1.00 97.06 1027 LYS A N 1
ATOM 8099 C CA . LYS A 1 1027 ? -14.169 -46.061 20.058 1.00 97.06 1027 LYS A CA 1
ATOM 8100 C C . LYS A 1 1027 ? -12.795 -45.449 20.341 1.00 97.06 1027 LYS A C 1
ATOM 8102 O O . LYS A 1 1027 ? -12.306 -45.543 21.466 1.00 97.06 1027 LYS A O 1
ATOM 8107 N N . ARG A 1 1028 ? -12.204 -44.750 19.363 1.00 97.75 1028 ARG A N 1
ATOM 8108 C CA . ARG A 1 1028 ? -10.932 -44.028 19.548 1.00 97.75 1028 ARG A CA 1
ATOM 8109 C C . ARG A 1 1028 ? -11.058 -42.914 20.576 1.00 97.75 1028 ARG A C 1
ATOM 8111 O O . ARG A 1 1028 ? -10.159 -42.756 21.398 1.00 97.75 1028 ARG A O 1
ATOM 8118 N N . ARG A 1 1029 ? -12.183 -42.189 20.576 1.00 97.62 1029 ARG A N 1
ATOM 8119 C CA . ARG A 1 1029 ? -12.487 -41.162 21.582 1.00 97.62 1029 ARG A CA 1
ATOM 8120 C C . ARG A 1 1029 ? -12.480 -41.739 23.002 1.00 97.62 1029 ARG A C 1
ATOM 8122 O O . ARG A 1 1029 ? -11.833 -41.172 23.879 1.00 97.62 1029 ARG A O 1
ATOM 8129 N N . GLN A 1 1030 ? -13.144 -42.875 23.220 1.00 97.56 1030 GLN A N 1
ATOM 8130 C CA . GLN A 1 1030 ? -13.196 -43.526 24.536 1.00 97.56 1030 GLN A CA 1
ATOM 8131 C C . GLN A 1 1030 ? -11.819 -44.018 25.000 1.00 97.56 1030 GLN A C 1
ATOM 8133 O O . GLN A 1 1030 ? -11.440 -43.797 26.151 1.00 97.56 1030 GLN A O 1
ATOM 8138 N N . ILE A 1 1031 ? -11.042 -44.635 24.103 1.00 97.81 1031 ILE A N 1
ATOM 8139 C CA . ILE A 1 1031 ? -9.671 -45.074 24.406 1.00 97.81 1031 ILE A CA 1
ATOM 8140 C C . ILE A 1 1031 ? -8.783 -43.873 24.743 1.00 97.81 1031 ILE A C 1
ATOM 8142 O O . ILE A 1 1031 ? -8.064 -43.918 25.736 1.00 97.81 1031 ILE A O 1
ATOM 8146 N N . LEU A 1 1032 ? -8.863 -42.786 23.969 1.00 97.75 1032 LEU A N 1
ATOM 8147 C CA . LEU A 1 1032 ? -8.099 -41.562 24.214 1.00 97.75 1032 LEU A CA 1
ATOM 8148 C C . LEU A 1 1032 ? -8.370 -41.003 25.612 1.00 97.75 1032 LEU A C 1
ATOM 8150 O O . LEU A 1 1032 ? -7.421 -40.755 26.352 1.00 97.75 1032 LEU A O 1
ATOM 8154 N N . LEU A 1 1033 ? -9.642 -40.841 25.991 1.00 97.88 1033 LEU A N 1
ATOM 8155 C CA . LEU A 1 1033 ? -10.013 -40.309 27.306 1.00 97.88 1033 LEU A CA 1
ATOM 8156 C C . LEU A 1 1033 ? -9.550 -41.228 28.445 1.00 97.88 1033 LEU A C 1
ATOM 8158 O O . LEU A 1 1033 ? -8.992 -40.748 29.434 1.00 97.88 1033 LEU A O 1
ATOM 8162 N N . LYS A 1 1034 ? -9.720 -42.548 28.287 1.00 97.69 1034 LYS A N 1
ATOM 8163 C CA . LYS A 1 1034 ? -9.259 -43.544 29.264 1.00 97.69 1034 LYS A CA 1
ATOM 8164 C C . LYS A 1 1034 ? -7.740 -43.499 29.440 1.00 97.69 1034 LYS A C 1
ATOM 8166 O O . LYS A 1 1034 ? -7.251 -43.355 30.558 1.00 97.69 1034 LYS A O 1
ATOM 8171 N N . GLU A 1 1035 ? -6.992 -43.590 28.345 1.00 97.50 1035 GLU A N 1
ATOM 8172 C CA . GLU A 1 1035 ? -5.530 -43.598 28.387 1.00 97.50 1035 GLU A CA 1
ATOM 8173 C C . GLU A 1 1035 ? -4.955 -42.256 28.863 1.00 97.50 1035 GLU A C 1
ATOM 8175 O O . GLU A 1 1035 ? -3.906 -42.242 29.506 1.00 97.50 1035 GLU A O 1
ATOM 8180 N N . ALA A 1 1036 ? -5.621 -41.129 28.585 1.00 97.25 1036 ALA A N 1
ATOM 8181 C CA . ALA A 1 1036 ? -5.229 -39.822 29.111 1.00 97.25 1036 ALA A CA 1
ATOM 8182 C C . ALA A 1 1036 ? -5.425 -39.726 30.633 1.00 97.25 1036 ALA A C 1
ATOM 8184 O O . ALA A 1 1036 ? -4.585 -39.136 31.316 1.00 97.25 1036 ALA A O 1
ATOM 8185 N N . ALA A 1 1037 ? -6.487 -40.328 31.179 1.00 97.38 1037 ALA A N 1
ATOM 8186 C CA . ALA A 1 1037 ? -6.704 -40.402 32.623 1.00 97.38 1037 ALA A CA 1
ATOM 8187 C C . ALA A 1 1037 ? -5.635 -41.270 33.316 1.00 97.38 1037 ALA A C 1
ATOM 8189 O O . ALA A 1 1037 ? -5.028 -40.834 34.295 1.00 97.38 1037 ALA A O 1
ATOM 8190 N N . GLU A 1 1038 ? -5.335 -42.450 32.764 1.00 97.50 1038 GLU A N 1
ATOM 8191 C CA . GLU A 1 1038 ? -4.259 -43.328 33.255 1.00 97.50 1038 GLU A CA 1
ATOM 8192 C C . GLU A 1 1038 ? -2.885 -42.639 33.178 1.00 97.50 1038 GLU A C 1
ATOM 8194 O O . GLU A 1 1038 ? -2.100 -42.679 34.127 1.00 97.50 1038 GLU A O 1
ATOM 8199 N N . ALA A 1 1039 ? -2.613 -41.947 32.067 1.00 97.06 1039 ALA A N 1
ATOM 8200 C CA . ALA A 1 1039 ? -1.392 -41.172 31.878 1.00 97.06 1039 ALA A CA 1
ATOM 8201 C C . ALA A 1 1039 ? -1.252 -40.048 32.909 1.00 97.06 1039 ALA A C 1
ATOM 8203 O O . ALA A 1 1039 ? -0.157 -39.833 33.434 1.00 97.06 1039 ALA A O 1
ATOM 8204 N N . ARG A 1 1040 ? -2.346 -39.345 33.227 1.00 95.81 1040 ARG A N 1
ATOM 8205 C CA . ARG A 1 1040 ? -2.329 -38.276 34.228 1.00 95.81 1040 ARG A CA 1
ATOM 8206 C C . ARG A 1 1040 ? -2.032 -38.806 35.629 1.00 95.81 1040 ARG A C 1
ATOM 8208 O O . ARG A 1 1040 ? -1.274 -38.154 36.348 1.00 95.81 1040 ARG A O 1
ATOM 8215 N N . GLU A 1 1041 ? -2.576 -39.966 35.996 1.00 96.56 1041 GLU A N 1
ATOM 8216 C CA . GLU A 1 1041 ? -2.275 -40.597 37.287 1.00 96.56 1041 GLU A CA 1
ATOM 8217 C C . GLU A 1 1041 ? -0.812 -41.052 37.357 1.00 96.56 1041 GLU A C 1
ATOM 8219 O O . GLU A 1 1041 ? -0.123 -40.782 38.340 1.00 96.56 1041 GLU A O 1
ATOM 8224 N N . ALA A 1 1042 ? -0.282 -41.644 36.283 1.00 95.62 1042 ALA A N 1
ATOM 8225 C CA . ALA A 1 1042 ? 1.130 -42.024 36.213 1.00 95.62 1042 ALA A CA 1
ATOM 8226 C C . ALA A 1 1042 ? 2.078 -40.814 36.339 1.00 95.62 1042 ALA A C 1
ATOM 8228 O O . ALA A 1 1042 ? 3.167 -40.927 36.901 1.00 95.62 1042 ALA A O 1
ATOM 8229 N N . LEU A 1 1043 ? 1.663 -39.645 35.845 1.00 95.69 1043 LEU A N 1
ATOM 8230 C CA . LEU A 1 1043 ? 2.425 -38.397 35.932 1.00 95.69 1043 LEU A CA 1
ATOM 8231 C C . LEU A 1 1043 ? 2.380 -37.733 37.317 1.00 95.69 1043 LEU A C 1
ATOM 8233 O O . LEU A 1 1043 ? 3.179 -36.832 37.570 1.00 95.69 1043 LEU A O 1
ATOM 8237 N N . ARG A 1 1044 ? 1.515 -38.191 38.235 1.00 93.94 1044 ARG A N 1
ATOM 8238 C CA . ARG A 1 1044 ? 1.340 -37.596 39.573 1.00 93.94 1044 ARG A CA 1
ATOM 8239 C C . ARG A 1 1044 ? 2.625 -37.569 40.402 1.00 93.94 1044 ARG A C 1
ATOM 8241 O O . ARG A 1 1044 ? 2.788 -36.719 41.269 1.00 93.94 1044 ARG A O 1
ATOM 8248 N N . VAL A 1 1045 ? 3.567 -38.471 40.122 1.00 93.25 1045 VAL A N 1
ATOM 8249 C CA . VAL A 1 1045 ? 4.878 -38.511 40.793 1.00 93.25 1045 VAL A CA 1
ATOM 8250 C C . VAL A 1 1045 ? 5.740 -37.267 40.541 1.00 93.25 1045 VAL A C 1
ATOM 8252 O O . VAL A 1 1045 ? 6.687 -37.043 41.293 1.00 93.25 1045 VAL A O 1
ATOM 8255 N N . TYR A 1 1046 ? 5.415 -36.484 39.509 1.00 93.12 1046 TYR A N 1
ATOM 8256 C CA . TYR A 1 1046 ? 6.092 -35.241 39.137 1.00 93.12 1046 TYR A CA 1
ATOM 8257 C C . TYR A 1 1046 ? 5.282 -33.988 39.503 1.00 93.12 1046 TYR A C 1
ATOM 8259 O O . TYR A 1 1046 ? 5.716 -32.877 39.196 1.00 93.12 1046 TYR A O 1
ATOM 8267 N N . ASP A 1 1047 ? 4.107 -34.136 40.124 1.00 90.69 1047 ASP A N 1
ATOM 8268 C CA . ASP A 1 1047 ? 3.282 -32.991 40.501 1.00 90.69 1047 ASP A CA 1
ATOM 8269 C C . ASP A 1 1047 ? 3.975 -32.158 41.587 1.00 90.69 1047 ASP A C 1
ATOM 8271 O O . ASP A 1 1047 ? 4.466 -32.676 42.593 1.00 90.69 1047 ASP A O 1
ATOM 8275 N N . GLY A 1 1048 ? 3.994 -30.844 41.383 1.00 82.94 1048 GLY A N 1
ATOM 8276 C CA . GLY A 1 1048 ? 4.574 -29.898 42.322 1.00 82.94 1048 GLY A CA 1
ATOM 8277 C C . GLY A 1 1048 ? 4.503 -28.462 41.814 1.00 82.94 1048 GLY A C 1
ATOM 8278 O O . GLY A 1 1048 ? 4.474 -28.207 40.609 1.00 82.94 1048 GLY A O 1
ATOM 8279 N N . GLU A 1 1049 ? 4.512 -27.521 42.752 1.00 80.81 1049 GLU A N 1
ATOM 8280 C CA . GLU A 1 1049 ? 4.602 -26.085 42.488 1.00 80.81 1049 GLU A CA 1
ATOM 8281 C C . GLU A 1 1049 ? 5.927 -25.566 43.060 1.00 80.81 1049 GLU A C 1
ATOM 8283 O O . GLU A 1 1049 ? 6.336 -25.968 44.152 1.00 80.81 1049 GLU A O 1
ATOM 8288 N N . THR A 1 1050 ? 6.617 -24.703 42.313 1.00 84.12 1050 THR A N 1
ATOM 8289 C CA . THR A 1 1050 ? 7.843 -24.050 42.792 1.00 84.12 1050 THR A CA 1
ATOM 8290 C C . THR A 1 1050 ? 7.493 -22.872 43.696 1.00 84.12 1050 THR A C 1
ATOM 8292 O O . THR A 1 1050 ? 6.544 -22.131 43.432 1.00 84.12 1050 THR A O 1
ATOM 8295 N N . LYS A 1 1051 ? 8.279 -22.671 44.759 1.00 84.44 1051 LYS A N 1
ATOM 8296 C CA . LYS A 1 1051 ? 8.204 -21.449 45.584 1.00 84.44 1051 LYS A CA 1
ATOM 8297 C C . LYS A 1 1051 ? 9.101 -20.329 45.053 1.00 84.44 1051 LYS A C 1
ATOM 8299 O O . LYS A 1 1051 ? 9.074 -19.211 45.577 1.00 84.44 1051 LYS A O 1
ATOM 8304 N N . ILE A 1 1052 ? 9.927 -20.627 44.053 1.00 86.12 1052 ILE A N 1
ATOM 8305 C CA . ILE A 1 1052 ? 10.877 -19.692 43.470 1.00 86.12 1052 ILE A CA 1
ATOM 8306 C C . ILE A 1 1052 ? 10.151 -18.863 42.415 1.00 86.12 1052 ILE A C 1
ATOM 8308 O O . ILE A 1 1052 ? 9.712 -19.360 41.381 1.00 86.12 1052 ILE A O 1
ATOM 8312 N N . THR A 1 1053 ? 10.054 -17.566 42.685 1.00 84.44 1053 THR A N 1
ATOM 8313 C CA . THR A 1 1053 ? 9.566 -16.554 41.750 1.00 84.44 1053 THR A CA 1
ATOM 8314 C C . THR A 1 1053 ? 10.653 -15.509 41.532 1.00 84.44 1053 THR A C 1
ATOM 8316 O O . THR A 1 1053 ? 11.546 -15.345 42.368 1.00 84.44 1053 THR A O 1
ATOM 8319 N N . MET A 1 1054 ? 10.578 -14.771 40.428 1.00 81.56 1054 MET A N 1
ATOM 8320 C CA . MET A 1 1054 ? 11.501 -13.672 40.144 1.00 81.56 1054 MET A CA 1
ATOM 8321 C C . MET A 1 1054 ? 11.437 -12.590 41.232 1.00 81.56 1054 MET A C 1
ATOM 8323 O O . MET A 1 1054 ? 12.465 -12.033 41.599 1.00 81.56 1054 MET A O 1
ATOM 8327 N N . GLU A 1 1055 ? 10.255 -12.350 41.813 1.00 80.56 1055 GLU A N 1
ATOM 8328 C CA . GLU A 1 1055 ? 10.069 -11.425 42.941 1.00 80.56 1055 GLU A CA 1
ATOM 8329 C C . GLU A 1 1055 ? 10.803 -11.887 44.205 1.00 80.56 1055 GLU A C 1
ATOM 8331 O O . GLU A 1 1055 ? 11.465 -11.085 44.864 1.00 80.56 1055 GLU A O 1
ATOM 8336 N N . ASN A 1 1056 ? 10.725 -13.182 44.533 1.00 82.75 1056 ASN A N 1
ATOM 8337 C CA . ASN A 1 1056 ? 11.414 -13.748 45.695 1.00 82.75 1056 ASN A CA 1
ATOM 8338 C C . ASN A 1 1056 ? 12.939 -13.686 45.519 1.00 82.75 1056 ASN A C 1
ATOM 8340 O O . ASN A 1 1056 ? 13.662 -13.377 46.463 1.00 82.75 1056 ASN A O 1
ATOM 8344 N N . VAL A 1 1057 ? 13.431 -13.931 44.301 1.00 83.69 1057 VAL A N 1
ATOM 8345 C CA . VAL A 1 1057 ? 14.861 -13.825 43.973 1.00 83.69 1057 VAL A CA 1
ATOM 8346 C C . VAL A 1 1057 ? 15.330 -12.368 44.008 1.00 83.69 1057 VAL A C 1
ATOM 8348 O O . VAL A 1 1057 ? 16.409 -12.094 44.523 1.00 83.69 1057 VAL A O 1
ATOM 8351 N N . MET A 1 1058 ? 14.513 -11.428 43.525 1.00 77.50 1058 MET A N 1
ATOM 8352 C CA . MET A 1 1058 ? 14.828 -9.998 43.552 1.00 77.50 1058 MET A CA 1
ATOM 8353 C C . MET A 1 1058 ? 14.896 -9.448 44.983 1.00 77.50 1058 MET A C 1
ATOM 8355 O O . MET A 1 1058 ? 15.811 -8.689 45.286 1.00 77.50 1058 MET A O 1
ATOM 8359 N N . LYS A 1 1059 ? 13.980 -9.856 45.876 1.00 70.25 1059 LYS A N 1
ATOM 8360 C CA . LYS A 1 1059 ? 14.011 -9.471 47.300 1.00 70.25 1059 LYS A CA 1
ATOM 8361 C C . LYS A 1 1059 ? 15.275 -9.972 48.002 1.00 70.25 1059 LYS A C 1
ATOM 8363 O O . LYS A 1 1059 ? 15.962 -9.178 48.629 1.00 70.25 1059 LYS A O 1
ATOM 8368 N N . ASN A 1 1060 ? 15.637 -11.238 47.795 1.00 63.56 1060 ASN A N 1
ATOM 8369 C CA . ASN A 1 1060 ? 16.839 -11.842 48.385 1.00 63.56 1060 ASN A CA 1
ATOM 8370 C C . ASN A 1 1060 ? 18.167 -11.318 47.799 1.00 63.56 1060 ASN A C 1
ATOM 8372 O O . ASN A 1 1060 ? 19.223 -11.657 48.317 1.00 63.56 1060 ASN A O 1
ATOM 8376 N N . ALA A 1 1061 ? 18.133 -10.583 46.682 1.00 58.88 1061 ALA A N 1
ATOM 8377 C CA . ALA A 1 1061 ? 19.307 -9.938 46.087 1.00 58.88 1061 ALA A CA 1
ATOM 8378 C C . ALA A 1 1061 ? 19.459 -8.462 46.507 1.00 58.88 1061 ALA A C 1
ATOM 8380 O O . ALA A 1 1061 ? 20.488 -7.850 46.217 1.00 58.88 1061 ALA A O 1
ATOM 8381 N N . LEU A 1 1062 ? 18.413 -7.884 47.111 1.00 40.12 1062 LEU A N 1
ATOM 8382 C CA . LEU A 1 1062 ? 18.370 -6.519 47.647 1.00 40.12 1062 LEU A CA 1
ATOM 8383 C C . LEU A 1 1062 ? 18.610 -6.476 49.167 1.00 40.12 1062 LEU A C 1
ATOM 8385 O O . LEU A 1 1062 ? 19.009 -5.428 49.673 1.00 40.12 1062 LEU A O 1
ATOM 8389 N N . GLU A 1 1063 ? 18.356 -7.588 49.863 1.00 33.94 1063 GLU A N 1
ATOM 8390 C CA . GLU A 1 1063 ? 18.873 -7.908 51.206 1.00 33.94 1063 GLU A CA 1
ATOM 8391 C C . GLU A 1 1063 ? 20.321 -8.412 51.131 1.00 33.94 1063 GLU A C 1
ATOM 8393 O O . GLU A 1 1063 ? 21.105 -8.063 52.046 1.00 33.94 1063 GLU A O 1
#

Foldseek 3Di:
DAFLVCLVVDDQVFFWAFPPFGSVLVNVLQVQLCVLANRVQKFADGPVPFDDLVQDDLQRHGQFWFNQDLDPGQQQGERMEGEHQDLLSVLSSLQSCLVRLAFEEEDARQNPFLFIGNTFLTIHHYYYHDLVRQFDFPDADLVLQKTKGFSVDFLVNVCVCCVVPVNPQWFDADALARRHGLVRCLLQQAAAWALCGRSVVFWFKFWWQFSNSDIDIFAQVNPPPDPCRQPTRHHDDDGCSVQSHLHFGTGTGMIMGGTDGQQQDKWKKKKFAADLLCQQLVLVLVLVCLLVCLQSIFKKKWALLLQLLLVAAQVVQDPDLFEDDPVSSSVSCVVLVGHRIMIIGMDGHDPVSSVVSVVSSCVRQVVRPPMDMDTDDDDDPPDDDGVSNSVSCNNRNNHDNSSVSNQPHNHNNKGWNKDWKKDWSGSVGSVVLQCLLCVLCNVLGHYWGWMWGDDNGMTTIITITIFDSVDSSRSVSSVLSRLVSQVVQLVVVIAGSGGHSQCLQVRLVSVQPPNSVVLVVSQVSQCVRNVSQRTSACSSHRHHPVCPPVPSRHDDDDPPPPPVPPPDDDDDDDDDDDDDFDDDVPLWFLLCVVLPADPDQKDWHDLAPFTAIEGLAQPVQCVVCFVVVVFWVFAFDQQQLDVLLVCCPAALLNDTDDDLNVVLLVLLLCCQPQVNLVVLQQLLLLLLLLLVVCCVVPVLCNLLSLLQSLLQSLCCQLQVFGRDDSPAQVSVLLQVVLLSLSSQRRRHDNCRSVVVLLVDPCVVPVVSVVSRVVSVLQLLQLLVSLVVSCPAPDDHSSVVCVVCCVVSVRDSSNSSNSSSCSNNVRRQQLSQLLQLLLLLCAVPVVLLVVQLVQLCVQPNLQAFDGPVCVVSRLLLLLLSLLSCLLDQQQQFQTRWIFGCAWDDDPNDIDGGSRTYTYRQSSHSPPCVLPNVSNRRDSVCCRPAHPDDGSDRSSGQSQHYHPNGNSNVSNSSSSSSSSSSRLSQFFNKHAAADPVRDGDDDDSPQWTRGSRIHHDDGRMHGHGPDVSSVVNSVVSSVVSVVVCVSNHDGDPRDSVVSVVVVVD

Secondary structure (DSSP, 8-state):
-EEGGGTTTS-GGGS-PPTT--HHHHHHHHHHHHHHH-GGGEEE--GGGPPPTTT--SSS--SSS-TT-SS-TTTT--SEEE---SHHHHHHHHHHHHHHT--EEEESS---TTTTTT--SSTTPEEEESTTT---EEEEETTTTEEEE-TT-BHHHHHHHHHHTT-TTEEPP--S-TTSBHHHHHHTT-B-SSTT-BTTTTEEEEEEE-TTS-EEE-GGGGSTT-S-TTT-S--SSS--GGGGSSSSS-EEEEEEEE-EEP-S-EEEEEEEE-SGGGHHHHHHHHHHHHHTTSS-S--EEE-HHHHHHHH--GGGT-S--SPPPHHHHHHHHHHTT--SEEEEEEEESSHHHHHHHHHHHHHHHTTSTT-EEE-PPPPPTTPPPPHHHHHHHHTTT----GGGGGGGSSSTT-EEEEE-BEEES-HHHHHHHHHHHHHHHHHHT----EEEEE-SSEEEEEEEEEE-TT-HHHHHHHHHHHHHHHHHHHHTT--BS---TTTHHHHHHH--HHHHHHHHHHHHHHHHH-TT--B-TTGGG---TTTTTSS-SPPPP--TTSSTTSSS---------------TTTTSSHHHHHHS--SSSEEEEEETTEEEEEE-SHHHHHIIIIITHHHH-B----IIIIIITT-TTT-TTT--SSHHHHHHHHHHHHHHSTTHHHHTHHHHHHHHHHHHHHHHH-GGGHHHHHHHHHHHHHHHHHHS----STT-HHHHHHHHHHGGGGGGSTTS-HHHHSGGGGGS-TTT-HHHHHHHHHHHHHHHHHHHHHHHHTT-SS--HHHHHHHTHHHHT--HHHHHHHHHHHHHHHHHHHHHHHHHHHHHHHH-HHHHHHHHHHHHHHT-SSS---GGGGGG-HHHHHHHHHHHHHT-SBSS-SSPBB-SS-EEETTEEE-TT-EEEE-HHHHHT-TTTSSSTTS--GGGTTTS-SS--SSTTS--TT-SGGGS-TTHHHHHHHHHHHHHHHHHHEEEEEPB-TTSPBP---TT-B-SSSB--BPP--EEEEES-HHHHHHHHHHHHHHHHHGGGG-------HHHHHHHHH-

Radius of gyration: 35.53 Å; chains: 1; bounding box: 79×97×95 Å

InterPro domains:
  IPR001128 Cytochrome P450 [PF00067] (601-990)
  IPR001128 Cytochrome P450 [PR00385] (826-843)
  IPR001128 Cytochrome P450 [PR00385] (843-856)
  IPR001128 Cytochrome P450 [PR00385] (878-889)
  IPR001128 Cytochrome P450 [PR00385] (956-965)
  IPR001128 Cytochrome P450 [PR00385] (965-976)
  IPR002401 Cytochrome P450, E-class, group I [PR00463] (596-615)
  IPR002401 Cytochrome P450, E-class, group I [PR00463] (620-641)
  IPR002401 Cytochrome P450, E-class, group I [PR00463] (709-727)
  IPR002401 Cytochrome P450, E-class, group I [PR00463] (814-831)
  IPR002401 Cytochrome P450, E-class, group I [PR00463] (834-860)
  IPR002401 Cytochrome P450, E-class, group I [PR00463] (877-895)
  IPR002401 Cytochrome P450, E-class, group I [PR00463] (919-943)
  IPR002401 Cytochrome P450, E-class, group I [PR00463] (955-965)
  IPR002401 Cytochrome P450, E-class, group I [PR00463] (965-988)
  IPR004113 FAD-binding oxidoreductase/transferase, type 4, C-terminal [PF02913] (427-539)
  IPR006094 FAD linked oxidase, N-terminal [PF01565] (80-219)
  IPR016164 FAD-linked oxidase-like, C-terminal [SSF55103] (265-548)
  IPR016166 FAD-binding domain, PCMH-type [PS51387] (74-262)
  IPR016167 FAD-binding, type PCMH, subdomain 1 [G3DSA:3.30.43.10] (7-135)